Protein 7UGH (pdb70)

InterPro domains:
  IPR000941 Enolase [MF_00318] (53-478)
  IPR000941 Enolase [PR00148] (90-104)
  IPR000941 Enolase [PR00148] (160-176)
  IPR000941 Enolase [PR00148] (223-236)
  IPR000941 Enolase [PR00148] (378-389)
  IPR000941 Enolase [PR00148] (401-415)
  IPR000941 Enolase [PR00148] (430-447)
  IPR000941 Enolase [PTHR11902] (55-480)
  IPR000941 Enolase [SFLDF00002] (57-478)
  IPR000941 Enolase [TIGR01060] (57-482)
  IPR000941 Enolase [cd03313] (57-477)
  IPR020809 Enolase, conserved site [PS00164] (401-414)
  IPR020810 Enolase, C-terminal TIM barrel domain [PF00113] (202-481)
  IPR020810 Enolase, C-terminal TIM barrel domain [SM01192] (201-483)
  IPR020811 Enolase, N-terminal [PF03952] (56-187)
  IPR020811 Enolase, N-terminal [SM01193] (55-187)
  IPR029017 Enolase-like, N-terminal [G3DSA:3.30.390.10] (52-179)
  IPR029017 Enolase-like, N-terminal [SSF54826] (55-189)
  IPR036849 Enolase-like, C-terminal domain superfamily [G3DSA:3.20.20.120] (182-485)
  IPR036849 Enolase-like, C-terminal domain superfamily [SSF51604] (202-484)

Structure (mmCIF, N/CA/C/O backbone):
data_7UGH
#
_entry.id   7UGH
#
_cell.length_a   96.860
_cell.length_b   96.860
_cell.length_c   216.640
_cell.angle_alpha   90.000
_cell.angle_beta   90.000
_cell.angle_gamma   90.000
#
_symmetry.space_group_name_H-M   'P 41 21 2'
#
loop_
_entity.id
_entity.type
_entity.pdbx_description
1 polymer 'Phosphopyruvate hydratase'
2 non-polymer '2-PHOSPHOGLYCERIC ACID'
3 non-polymer 1,2-ETHANEDIOL
4 non-polymer 'ACETATE ION'
5 non-polymer 'SODIUM ION'
6 water water
#
loop_
_atom_site.group_PDB
_atom_site.id
_atom_site.type_symbol
_atom_site.label_atom_id
_atom_site.label_alt_id
_atom_site.label_comp_id
_atom_site.label_asym_id
_atom_site.label_entity_id
_atom_site.label_seq_id
_atom_site.pdbx_PDB_ins_code
_atom_site.Cartn_x
_atom_site.Cartn_y
_atom_site.Cartn_z
_atom_site.occupancy
_atom_site.B_iso_or_equiv
_atom_site.auth_seq_id
_atom_site.auth_comp_id
_atom_site.auth_asym_id
_atom_site.auth_atom_id
_atom_site.pdbx_PDB_model_num
ATOM 1 N N . GLY A 1 42 ? -24.097 31.612 8.871 1.00 70.53 77 GLY A N 1
ATOM 2 C CA . GLY A 1 42 ? -24.256 32.745 7.974 1.00 72.42 77 GLY A CA 1
ATOM 3 C C . GLY A 1 42 ? -25.699 32.953 7.564 1.00 86.31 77 GLY A C 1
ATOM 4 O O . GLY A 1 42 ? -26.094 34.057 7.178 1.00 94.42 77 GLY A O 1
ATOM 5 N N . ALA A 1 43 ? -26.476 31.875 7.657 1.00 89.14 78 ALA A N 1
ATOM 6 C CA . ALA A 1 43 ? -27.903 31.742 7.381 1.00 80.69 78 ALA A CA 1
ATOM 7 C C . ALA A 1 43 ? -28.222 31.757 5.882 1.00 77.40 78 ALA A C 1
ATOM 8 O O . ALA A 1 43 ? -29.326 31.354 5.506 1.00 83.21 78 ALA A O 1
ATOM 10 N N . VAL A 1 44 ? -27.307 32.183 5.013 1.00 67.68 79 VAL A N 1
ATOM 11 C CA . VAL A 1 44 ? -27.537 32.185 3.571 1.00 59.53 79 VAL A CA 1
ATOM 12 C C . VAL A 1 44 ? -26.833 30.979 2.966 1.00 53.20 79 VAL A C 1
ATOM 13 O O . VAL A 1 44 ? -25.610 30.843 3.076 1.00 47.37 79 VAL A O 1
ATOM 17 N N . ASN A 1 45 ? -27.616 30.108 2.329 1.00 50.47 80 ASN A N 1
ATOM 18 C CA . ASN A 1 45 ? -27.125 28.924 1.632 1.00 45.44 80 ASN A CA 1
ATOM 19 C C . ASN A 1 45 ? -26.330 28.008 2.561 1.00 44.40 80 ASN A C 1
ATOM 20 O O . ASN A 1 45 ? -25.253 27.520 2.216 1.00 46.56 80 ASN A O 1
ATOM 25 N N . ARG A 1 46 ? -26.869 27.761 3.750 1.00 40.94 81 ARG A N 1
ATOM 26 C CA . ARG A 1 46 ? -26.272 26.796 4.663 1.00 41.45 81 ARG A CA 1
ATOM 27 C C . ARG A 1 46 ? -27.255 25.665 4.936 1.00 40.65 81 ARG A C 1
ATOM 28 O O . ARG A 1 46 ? -28.467 25.828 4.775 1.00 40.47 81 ARG A O 1
ATOM 36 N N . VAL A 1 47 ? -26.714 24.505 5.324 1.00 36.44 82 VAL A N 1
ATOM 37 C CA . VAL A 1 47 ? -27.545 23.338 5.591 1.00 35.85 82 VAL A CA 1
ATOM 38 C C . VAL A 1 47 ? -28.299 23.521 6.900 1.00 38.48 82 VAL A C 1
ATOM 39 O O . VAL A 1 47 ? -27.704 23.781 7.955 1.00 39.08 82 VAL A O 1
ATOM 43 N N . ASP A 1 48 ? -29.620 23.366 6.844 1.00 36.80 83 ASP A N 1
ATOM 44 C CA . ASP A 1 48 ? -30.400 23.305 8.074 1.00 39.07 83 ASP A CA 1
ATOM 45 C C . ASP A 1 48 ? -30.426 21.886 8.626 1.00 35.81 83 ASP A C 1
ATOM 46 O O . ASP A 1 48 ? -30.216 21.677 9.816 1.00 35.43 83 ASP A O 1
ATOM 51 N N . LYS A 1 49 ? -30.661 20.901 7.776 1.00 33.27 84 LYS A N 1
ATOM 52 C CA . LYS A 1 49 ? -30.659 19.520 8.218 1.00 35.38 84 LYS A CA 1
ATOM 53 C C . LYS A 1 49 ? -30.687 18.648 6.980 1.00 32.49 84 LYS A C 1
ATOM 54 O O . LYS A 1 49 ? -30.993 19.117 5.879 1.00 32.42 84 LYS A O 1
ATOM 60 N N . LEU A 1 50 ? -30.354 17.380 7.176 1.00 32.06 85 LEU A N 1
ATOM 61 C CA . LEU A 1 50 ? -30.560 16.339 6.181 1.00 32.31 85 LEU A CA 1
ATOM 62 C C . LEU A 1 50 ? -31.610 15.376 6.709 1.00 32.88 85 LEU A C 1
ATOM 63 O O . LEU A 1 50 ? -31.697 15.145 7.920 1.00 32.01 85 LEU A O 1
ATOM 68 N N . VAL A 1 51 ? -32.401 14.817 5.801 1.00 30.46 86 VAL A N 1
ATOM 69 C CA . VAL A 1 51 ? -33.390 13.798 6.138 1.00 32.63 86 VAL A CA 1
ATOM 70 C C . VAL A 1 51 ? -33.201 12.632 5.179 1.00 31.53 86 VAL A C 1
ATOM 71 O O . VAL A 1 51 ? -33.247 12.815 3.955 1.00 31.64 86 VAL A O 1
ATOM 75 N N . GLY A 1 52 ? -32.962 11.445 5.729 1.00 30.14 87 GLY A N 1
ATOM 76 C CA . GLY A 1 52 ? -32.767 10.255 4.924 1.00 32.21 87 GLY A CA 1
ATOM 77 C C . GLY A 1 52 ? -34.035 9.423 4.817 1.00 32.15 87 GLY A C 1
ATOM 78 O O . GLY A 1 52 ? -34.913 9.487 5.671 1.00 30.25 87 GLY A O 1
ATOM 79 N N . ARG A 1 53 ? -34.100 8.612 3.762 1.00 28.84 88 ARG A N 1
ATOM 80 C CA . ARG A 1 53 ? -35.309 7.886 3.396 1.00 33.15 88 ARG A CA 1
ATOM 81 C C . ARG A 1 53 ? -34.874 6.636 2.653 1.00 28.70 88 ARG A C 1
ATOM 82 O O . ARG A 1 53 ? -33.946 6.688 1.843 1.00 28.48 88 ARG A O 1
ATOM 90 N N . GLU A 1 54 ? -35.540 5.529 2.926 1.00 27.88 89 GLU A N 1
ATOM 91 C CA . GLU A 1 54 ? -35.377 4.311 2.136 1.00 27.41 89 GLU A CA 1
ATOM 92 C C . GLU A 1 54 ? -36.321 4.355 0.929 1.00 26.13 89 GLU A C 1
ATOM 93 O O . GLU A 1 54 ? -37.544 4.432 1.093 1.00 30.02 89 GLU A O 1
ATOM 99 N N . ILE A 1 55 ? -35.766 4.312 -0.282 1.00 27.49 90 ILE A N 1
ATOM 100 C CA . ILE A 1 55 ? -36.578 4.260 -1.498 1.00 24.63 90 ILE A CA 1
ATOM 101 C C . ILE A 1 55 ? -36.214 2.996 -2.268 1.00 26.26 90 ILE A C 1
ATOM 102 O O . ILE A 1 55 ? -35.326 2.244 -1.858 1.00 28.07 90 ILE A O 1
ATOM 107 N N . LEU A 1 56 ? -36.869 2.769 -3.402 1.00 24.20 91 LEU A N 1
ATOM 108 C CA . LEU A 1 56 ? -36.509 1.689 -4.308 1.00 25.11 91 LEU A CA 1
ATOM 109 C C . LEU A 1 56 ? -35.598 2.219 -5.410 1.00 24.72 91 LEU A C 1
ATOM 110 O O . LEU A 1 56 ? -35.858 3.290 -5.971 1.00 22.84 91 LEU A O 1
ATOM 115 N N . ASP A 1 57 ? -34.539 1.453 -5.734 1.00 24.85 92 ASP A N 1
ATOM 116 C CA . ASP A 1 57 ? -33.756 1.762 -6.927 1.00 24.40 92 ASP A CA 1
ATOM 117 C C . ASP A 1 57 ? -34.434 1.129 -8.146 1.00 22.13 92 ASP A C 1
ATOM 118 O O . ASP A 1 57 ? -35.490 0.492 -8.047 1.00 22.91 92 ASP A O 1
ATOM 123 N N . SER A 1 58 ? -33.802 1.265 -9.312 1.00 23.76 93 SER A N 1
ATOM 124 C CA . SER A 1 58 ? -34.434 0.831 -10.557 1.00 24.56 93 SER A CA 1
ATOM 125 C C . SER A 1 58 ? -34.532 -0.680 -10.689 1.00 25.64 93 SER A C 1
ATOM 126 O O . SER A 1 58 ? -35.191 -1.162 -11.621 1.00 25.62 93 SER A O 1
ATOM 129 N N . ARG A 1 59 ? -33.896 -1.442 -9.800 1.00 26.38 94 ARG A N 1
ATOM 130 C CA . ARG A 1 59 ? -34.053 -2.883 -9.765 1.00 27.91 94 ARG A CA 1
ATOM 131 C C . ARG A 1 59 ? -35.039 -3.329 -8.702 1.00 28.11 94 ARG A C 1
ATOM 132 O O . ARG A 1 59 ? -35.241 -4.538 -8.534 1.00 30.38 94 ARG A O 1
ATOM 140 N N . GLY A 1 60 ? -35.653 -2.394 -7.980 1.00 26.61 95 GLY A N 1
ATOM 141 C CA . GLY A 1 60 ? -36.553 -2.789 -6.918 1.00 27.23 95 GLY A CA 1
ATOM 142 C C . GLY A 1 60 ? -35.877 -3.108 -5.604 1.00 30.67 95 GLY A C 1
ATOM 143 O O . GLY A 1 60 ? -36.515 -3.712 -4.742 1.00 30.61 95 GLY A O 1
ATOM 144 N N . ASN A 1 61 ? -34.564 -2.748 -5.437 1.00 28.60 96 ASN A N 1
ATOM 145 C CA . ASN A 1 61 ? -33.911 -2.940 -4.151 1.00 30.88 96 ASN A CA 1
ATOM 146 C C . ASN A 1 61 ? -33.817 -1.611 -3.421 1.00 27.48 96 ASN A C 1
ATOM 147 O O . ASN A 1 61 ? -33.729 -0.559 -4.068 1.00 28.64 96 ASN A O 1
ATOM 152 N N . PRO A 1 62 ? -33.821 -1.636 -2.080 1.00 26.40 97 PRO A N 1
ATOM 153 C CA . PRO A 1 62 ? -33.711 -0.381 -1.322 1.00 29.51 97 PRO A CA 1
ATOM 154 C C . PRO A 1 62 ? -32.419 0.355 -1.617 1.00 28.05 97 PRO A C 1
ATOM 155 O O . PRO A 1 62 ? -31.353 -0.246 -1.805 1.00 27.54 97 PRO A O 1
ATOM 159 N N . THR A 1 63 ? -32.516 1.680 -1.599 1.00 28.02 98 THR A N 1
ATOM 160 C CA . THR A 1 63 ? -31.341 2.522 -1.556 1.00 24.38 98 THR A CA 1
ATOM 161 C C . THR A 1 63 ? -31.677 3.785 -0.768 1.00 26.38 98 THR A C 1
ATOM 162 O O . THR A 1 63 ? -32.824 4.025 -0.385 1.00 25.70 98 THR A O 1
ATOM 166 N N . VAL A 1 64 ? -30.660 4.591 -0.535 1.00 24.47 99 VAL A N 1
ATOM 167 C CA . VAL A 1 64 ? -30.767 5.762 0.329 1.00 25.20 99 VAL A CA 1
ATOM 168 C C . VAL A 1 64 ? -31.099 6.990 -0.507 1.00 24.67 99 VAL A C 1
ATOM 169 O O . VAL A 1 64 ? -30.373 7.313 -1.445 1.00 24.99 99 VAL A O 1
ATOM 173 N N . GLU A 1 65 ? -32.148 7.712 -0.112 1.00 24.27 100 GLU A N 1
ATOM 174 C CA . GLU A 1 65 ? -32.478 9.031 -0.636 1.00 23.34 100 GLU A CA 1
ATOM 175 C C . GLU A 1 65 ? -32.313 10.068 0.475 1.00 26.36 100 GLU A C 1
ATOM 176 O O . GLU A 1 65 ? -32.630 9.791 1.640 1.00 28.08 100 GLU A O 1
ATOM 182 N N . VAL A 1 66 ? -31.808 11.261 0.126 1.00 26.59 101 VAL A N 1
ATOM 183 C CA . VAL A 1 66 ? -31.558 12.325 1.104 1.00 24.23 101 VAL A CA 1
ATOM 184 C C . VAL A 1 66 ? -32.221 13.627 0.648 1.00 26.20 101 VAL A C 1
ATOM 185 O O . VAL A 1 66 ? -32.017 14.076 -0.487 1.00 25.88 101 VAL A O 1
ATOM 189 N N . ASP A 1 67 ? -33.012 14.222 1.534 1.00 25.18 102 ASP A N 1
ATOM 190 C CA . ASP A 1 67 ? -33.514 15.582 1.393 1.00 27.69 102 ASP A CA 1
ATOM 191 C C . ASP A 1 67 ? -32.561 16.549 2.091 1.00 29.63 102 ASP A C 1
ATOM 192 O O . ASP A 1 67 ? -32.129 16.297 3.221 1.00 28.59 102 ASP A O 1
ATOM 197 N N . VAL A 1 68 ? -32.288 17.678 1.450 1.00 28.53 103 VAL A N 1
ATOM 198 C CA . VAL A 1 68 ? -31.518 18.762 2.057 1.00 25.80 103 VAL A CA 1
ATOM 199 C C . VAL A 1 68 ? -32.450 19.924 2.339 1.00 30.73 103 VAL A C 1
ATOM 200 O O . VAL A 1 68 ? -33.165 20.391 1.440 1.00 27.94 103 VAL A O 1
ATOM 204 N N . TYR A 1 69 ? -32.429 20.398 3.582 1.00 29.80 104 TYR A N 1
ATOM 205 C CA . TYR A 1 69 ? -33.102 21.622 3.974 1.00 31.85 104 TYR A CA 1
ATOM 206 C C . TYR A 1 69 ? -32.067 22.720 4.136 1.00 34.03 104 TYR A C 1
ATOM 207 O O . TYR A 1 69 ? -30.973 22.469 4.644 1.00 33.05 104 TYR A O 1
ATOM 216 N N . ALA A 1 70 ? -32.433 23.935 3.743 1.00 35.43 105 ALA A N 1
ATOM 217 C CA . ALA A 1 70 ? -31.498 25.052 3.738 1.00 37.63 105 ALA A CA 1
ATOM 218 C C . ALA A 1 70 ? -32.278 26.352 3.776 1.00 40.40 105 ALA A C 1
ATOM 219 O O . ALA A 1 70 ? -33.467 26.388 3.467 1.00 39.81 105 ALA A O 1
ATOM 221 N N . ASN A 1 71 ? -31.597 27.415 4.211 1.00 42.61 106 ASN A N 1
ATOM 222 C CA . ASN A 1 71 ? -32.113 28.783 4.139 1.00 44.43 106 ASN A CA 1
ATOM 223 C C . ASN A 1 71 ? -33.412 28.967 4.907 1.00 45.55 106 ASN A C 1
ATOM 224 O O . ASN A 1 71 ? -34.216 29.834 4.561 1.00 48.80 106 ASN A O 1
ATOM 229 N N . GLY A 1 72 ? -33.633 28.183 5.959 1.00 42.73 107 GLY A N 1
ATOM 230 C CA . GLY A 1 72 ? -34.870 28.310 6.704 1.00 42.74 107 GLY A CA 1
ATOM 231 C C . GLY A 1 72 ? -36.120 27.892 5.953 1.00 47.97 107 GLY A C 1
ATOM 232 O O . GLY A 1 72 ? -37.226 28.057 6.482 1.00 48.70 107 GLY A O 1
ATOM 233 N N . GLN A 1 73 ? -35.980 27.365 4.739 1.00 42.86 108 GLN A N 1
ATOM 234 C CA . GLN A 1 73 ? -37.131 26.951 3.948 1.00 45.62 108 GLN A CA 1
ATOM 235 C C . GLN A 1 73 ? -37.757 25.696 4.540 1.00 41.95 108 GLN A C 1
ATOM 236 O O . GLN A 1 73 ? -37.055 24.770 4.941 1.00 39.88 108 GLN A O 1
ATOM 242 N N . LYS A 1 74 ? -39.091 25.662 4.573 1.00 46.89 109 LYS A N 1
ATOM 243 C CA . LYS A 1 74 ? -39.799 24.565 5.235 1.00 42.12 109 LYS A CA 1
ATOM 244 C C . LYS A 1 74 ? -39.814 23.285 4.405 1.00 40.23 109 LYS A C 1
ATOM 245 O O . LYS A 1 74 ? -39.968 22.192 4.965 1.00 39.50 109 LYS A O 1
ATOM 247 N N . ARG A 1 75 ? -39.684 23.386 3.083 1.00 36.15 110 ARG A N 1
ATOM 248 C CA . ARG A 1 75 ? -39.625 22.179 2.268 1.00 37.57 110 ARG A CA 1
ATOM 249 C C . ARG A 1 75 ? -38.208 21.996 1.735 1.00 36.01 110 ARG A C 1
ATOM 250 O O . ARG A 1 75 ? -37.485 22.981 1.568 1.00 32.94 110 ARG A O 1
ATOM 258 N N . PRO A 1 76 ? -37.776 20.753 1.496 1.00 35.29 111 PRO A N 1
ATOM 259 C CA . PRO A 1 76 ? -36.398 20.512 1.039 1.00 34.37 111 PRO A CA 1
ATOM 260 C C . PRO A 1 76 ? -36.056 21.320 -0.201 1.00 33.06 111 PRO A C 1
ATOM 261 O O . PRO A 1 76 ? -36.888 21.510 -1.090 1.00 31.11 111 PRO A O 1
ATOM 265 N N . VAL A 1 77 ? -34.807 21.791 -0.264 1.00 29.92 112 VAL A N 1
ATOM 266 C CA . VAL A 1 77 ? -34.349 22.486 -1.463 1.00 30.58 112 VAL A CA 1
ATOM 267 C C . VAL A 1 77 ? -33.826 21.517 -2.510 1.00 31.76 112 VAL A C 1
ATOM 268 O O . VAL A 1 77 ? -33.682 21.904 -3.683 1.00 29.44 112 VAL A O 1
ATOM 272 N N . ALA A 1 78 ? -33.573 20.261 -2.137 1.00 29.17 113 ALA A N 1
ATOM 273 C CA . ALA A 1 78 ? -33.073 19.278 -3.086 1.00 28.08 113 ALA A CA 1
ATOM 274 C C . ALA A 1 78 ? -33.239 17.891 -2.489 1.00 28.81 113 ALA A C 1
ATOM 275 O O . ALA A 1 78 ? -33.323 17.721 -1.268 1.00 27.49 113 ALA A O 1
ATOM 277 N N . THR A 1 79 ? -33.262 16.907 -3.377 1.00 25.83 114 THR A N 1
ATOM 278 C CA . THR A 1 79 ? -33.406 15.497 -3.041 1.00 27.05 114 THR A CA 1
ATOM 279 C C . THR A 1 79 ? -32.570 14.710 -4.039 1.00 26.10 114 THR A C 1
ATOM 280 O O . THR A 1 79 ? -32.692 14.923 -5.249 1.00 27.70 114 THR A O 1
ATOM 284 N N . ALA A 1 80 ? -31.703 13.825 -3.549 1.00 24.80 115 ALA A N 1
ATOM 285 C CA . ALA A 1 80 ? -30.976 12.928 -4.443 1.00 25.86 115 ALA A CA 1
ATOM 286 C C . ALA A 1 80 ? -30.754 11.594 -3.736 1.00 23.94 115 ALA A C 1
ATOM 287 O O . ALA A 1 80 ? -30.899 11.477 -2.513 1.00 25.13 115 ALA A O 1
ATOM 289 N N . SER A 1 81 ? -30.334 10.592 -4.505 1.00 25.46 116 SER A N 1
ATOM 290 C CA . SER A 1 81 ? -30.208 9.254 -3.949 1.00 24.09 116 SER A CA 1
ATOM 291 C C . SER A 1 81 ? -29.005 8.549 -4.549 1.00 27.12 116 SER A C 1
ATOM 292 O O . SER A 1 81 ? -28.526 8.904 -5.631 1.00 27.50 116 SER A O 1
ATOM 295 N N . ALA A 1 82 ? -28.539 7.511 -3.840 1.00 25.97 117 ALA A N 1
ATOM 296 C CA . ALA A 1 82 ? -27.361 6.767 -4.276 1.00 25.94 117 ALA A CA 1
ATOM 297 C C . ALA A 1 82 ? -27.740 5.598 -5.182 1.00 27.30 117 ALA A C 1
ATOM 298 O O . ALA A 1 82 ? -28.725 4.902 -4.923 1.00 28.45 117 ALA A O 1
ATOM 300 N N . PRO A 1 83 ? -26.917 5.327 -6.177 1.00 26.80 118 PRO A N 1
ATOM 301 C CA . PRO A 1 83 ? -27.078 4.120 -6.994 1.00 26.84 118 PRO A CA 1
ATOM 302 C C . PRO A 1 83 ? -26.448 2.925 -6.277 1.00 30.38 118 PRO A C 1
ATOM 303 O O . PRO A 1 83 ? -25.848 3.056 -5.211 1.00 30.92 118 PRO A O 1
ATOM 307 N N . SER A 1 84 ? -26.561 1.747 -6.888 1.00 31.15 119 SER A N 1
ATOM 308 C CA . SER A 1 84 ? -25.991 0.537 -6.293 1.00 34.05 119 SER A CA 1
ATOM 309 C C . SER A 1 84 ? -25.600 -0.473 -7.364 1.00 39.89 119 SER A C 1
ATOM 310 O O . SER A 1 84 ? -26.431 -0.854 -8.190 1.00 30.17 119 SER A O 1
ATOM 313 N N . GLY A 1 85 ? -24.351 -0.964 -7.301 1.00 40.01 120 GLY A N 1
ATOM 314 C CA . GLY A 1 85 ? -23.913 -1.977 -8.230 1.00 40.74 120 GLY A CA 1
ATOM 315 C C . GLY A 1 85 ? -24.425 -3.346 -7.861 1.00 50.41 120 GLY A C 1
ATOM 316 O O . GLY A 1 85 ? -24.986 -3.561 -6.791 1.00 52.17 120 GLY A O 1
ATOM 317 N N . ALA A 1 86 ? -24.237 -4.290 -8.786 1.00 56.31 121 ALA A N 1
ATOM 318 C CA . ALA A 1 86 ? -24.667 -5.657 -8.530 1.00 65.92 121 ALA A CA 1
ATOM 319 C C . ALA A 1 86 ? -23.783 -6.342 -7.491 1.00 82.88 121 ALA A C 1
ATOM 320 O O . ALA A 1 86 ? -24.209 -7.333 -6.886 1.00 87.31 121 ALA A O 1
ATOM 322 N N . SER A 1 87 ? -22.579 -5.820 -7.252 1.00 77.80 122 SER A N 1
ATOM 323 C CA . SER A 1 87 ? -21.656 -6.396 -6.285 1.00 87.41 122 SER A CA 1
ATOM 324 C C . SER A 1 87 ? -20.767 -5.293 -5.730 1.00 90.77 122 SER A C 1
ATOM 325 O O . SER A 1 87 ? -20.486 -4.302 -6.411 1.00 83.48 122 SER A O 1
ATOM 328 N N . THR A 1 88 ? -20.329 -5.479 -4.482 1.00 93.61 123 THR A N 1
ATOM 329 C CA . THR A 1 88 ? -19.439 -4.546 -3.796 1.00 85.66 123 THR A CA 1
ATOM 330 C C . THR A 1 88 ? -18.321 -5.346 -3.136 1.00 86.15 123 THR A C 1
ATOM 331 O O . THR A 1 88 ? -18.591 -6.267 -2.355 1.00 94.24 123 THR A O 1
ATOM 335 N N . GLY A 1 89 ? -17.070 -4.993 -3.448 1.00 80.00 124 GLY A N 1
ATOM 336 C CA . GLY A 1 89 ? -15.918 -5.756 -3.000 1.00 78.03 124 GLY A CA 1
ATOM 337 C C . GLY A 1 89 ? -15.100 -5.123 -1.890 1.00 76.88 124 GLY A C 1
ATOM 338 O O . GLY A 1 89 ? -15.653 -4.475 -0.997 1.00 77.70 124 GLY A O 1
ATOM 339 N N . SER A 1 90 ? -13.776 -5.290 -1.945 1.00 78.83 125 SER A N 1
ATOM 340 C CA . SER A 1 90 ? -12.896 -4.941 -0.835 1.00 77.60 125 SER A CA 1
ATOM 341 C C . SER A 1 90 ? -12.030 -3.707 -1.069 1.00 77.25 125 SER A C 1
ATOM 342 O O . SER A 1 90 ? -11.351 -3.271 -0.132 1.00 81.32 125 SER A O 1
ATOM 345 N N . ASN A 1 91 ? -12.008 -3.146 -2.280 1.00 70.51 126 ASN A N 1
ATOM 346 C CA . ASN A 1 91 ? -11.331 -1.880 -2.550 1.00 64.40 126 ASN A CA 1
ATOM 347 C C . ASN A 1 91 ? -12.320 -0.757 -2.811 1.00 56.08 126 ASN A C 1
ATOM 348 O O . ASN A 1 91 ? -11.966 0.252 -3.434 1.00 52.57 126 ASN A O 1
ATOM 353 N N . GLU A 1 92 ? -13.561 -0.923 -2.371 1.00 56.50 127 GLU A N 1
ATOM 354 C CA . GLU A 1 92 ? -14.614 0.038 -2.629 1.00 49.78 127 GLU A CA 1
ATOM 355 C C . GLU A 1 92 ? -15.250 0.464 -1.323 1.00 49.17 127 GLU A C 1
ATOM 356 O O . GLU A 1 92 ? -15.153 -0.227 -0.301 1.00 49.65 127 GLU A O 1
ATOM 362 N N . ALA A 1 93 ? -15.937 1.600 -1.388 1.00 38.91 128 ALA A N 1
ATOM 363 C CA . ALA A 1 93 ? -16.768 2.035 -0.282 1.00 40.49 128 ALA A CA 1
ATOM 364 C C . ALA A 1 93 ? -17.750 0.928 0.080 1.00 44.27 128 ALA A C 1
ATOM 365 O O . ALA A 1 93 ? -18.328 0.282 -0.796 1.00 43.22 128 ALA A O 1
ATOM 367 N N . HIS A 1 94 ? -17.893 0.677 1.375 1.00 43.54 129 HIS A N 1
ATOM 368 C CA . HIS A 1 94 ? -18.775 -0.386 1.846 1.00 44.73 129 HIS A CA 1
ATOM 369 C C . HIS A 1 94 ? -20.228 0.073 1.734 1.00 42.00 129 HIS A C 1
ATOM 370 O O . HIS A 1 94 ? -20.612 1.096 2.309 1.00 38.71 129 HIS A O 1
ATOM 377 N N . GLU A 1 95 ? -21.026 -0.667 0.971 1.00 39.84 130 GLU A N 1
ATOM 378 C CA . GLU A 1 95 ? -22.462 -0.443 0.903 1.00 40.82 130 GLU A CA 1
ATOM 379 C C . GLU A 1 95 ? -23.130 -1.049 2.134 1.00 40.35 130 GLU A C 1
ATOM 380 O O . GLU A 1 95 ? -23.096 -2.271 2.326 1.00 40.00 130 GLU A O 1
ATOM 386 N N . LEU A 1 96 ? -23.729 -0.205 2.977 1.00 37.17 131 LEU A N 1
ATOM 387 C CA . LEU A 1 96 ? -24.275 -0.656 4.255 1.00 36.35 131 LEU A CA 1
ATOM 388 C C . LEU A 1 96 ? -25.713 -1.127 4.060 1.00 35.76 131 LEU A C 1
ATOM 389 O O . LEU A 1 96 ? -26.584 -0.340 3.680 1.00 36.85 131 LEU A O 1
ATOM 394 N N . ARG A 1 97 ? -25.954 -2.408 4.320 1.00 36.75 132 ARG A N 1
ATOM 395 C CA . ARG A 1 97 ? -27.273 -3.005 4.236 1.00 36.78 132 ARG A CA 1
ATOM 396 C C . ARG A 1 97 ? -27.633 -3.640 5.574 1.00 38.52 132 ARG A C 1
ATOM 397 O O . ARG A 1 97 ? -26.759 -4.002 6.363 1.00 39.93 132 ARG A O 1
ATOM 405 N N . ASP A 1 98 ? -28.941 -3.793 5.816 1.00 36.77 133 ASP A N 1
ATOM 406 C CA . ASP A 1 98 ? -29.399 -4.179 7.148 1.00 38.99 133 ASP A CA 1
ATOM 407 C C . ASP A 1 98 ? -29.203 -5.665 7.425 1.00 39.81 133 ASP A C 1
ATOM 408 O O . ASP A 1 98 ? -28.954 -6.044 8.573 1.00 43.25 133 ASP A O 1
ATOM 413 N N . GLY A 1 99 ? -29.306 -6.517 6.407 1.00 39.58 134 GLY A N 1
ATOM 414 C CA . GLY A 1 99 ? -29.192 -7.945 6.632 1.00 41.97 134 GLY A CA 1
ATOM 415 C C . GLY A 1 99 ? -30.350 -8.555 7.383 1.00 45.61 134 GLY A C 1
ATOM 416 O O . GLY A 1 99 ? -30.252 -9.703 7.826 1.00 46.99 134 GLY A O 1
ATOM 417 N N . ASP A 1 100 ? -31.443 -7.817 7.559 1.00 45.13 135 ASP A N 1
ATOM 418 C CA . ASP A 1 100 ? -32.672 -8.384 8.109 1.00 47.24 135 ASP A CA 1
ATOM 419 C C . ASP A 1 100 ? -33.364 -9.177 7.004 1.00 46.51 135 ASP A C 1
ATOM 420 O O . ASP A 1 100 ? -33.944 -8.593 6.083 1.00 42.61 135 ASP A O 1
ATOM 425 N N . LYS A 1 101 ? -33.299 -10.504 7.085 1.00 45.75 136 LYS A N 1
ATOM 426 C CA . LYS A 1 101 ? -33.899 -11.342 6.049 1.00 48.39 136 LYS A CA 1
ATOM 427 C C . LYS A 1 101 ? -35.415 -11.179 5.960 1.00 49.24 136 LYS A C 1
ATOM 428 O O . LYS A 1 101 ? -36.006 -11.539 4.935 1.00 48.80 136 LYS A O 1
ATOM 434 N N . SER A 1 102 ? -36.054 -10.632 6.993 1.00 47.76 137 SER A N 1
ATOM 435 C CA . SER A 1 102 ? -37.488 -10.394 6.959 1.00 48.04 137 SER A CA 1
ATOM 436 C C . SER A 1 102 ? -37.882 -9.102 6.243 1.00 45.25 137 SER A C 1
ATOM 437 O O . SER A 1 102 ? -39.083 -8.890 6.032 1.00 45.84 137 SER A O 1
ATOM 440 N N . ARG A 1 103 ? -36.931 -8.238 5.865 1.00 42.53 138 ARG A N 1
ATOM 441 C CA . ARG A 1 103 ? -37.219 -7.053 5.049 1.00 40.89 138 ARG A CA 1
ATOM 442 C C . ARG A 1 103 ? -36.373 -7.072 3.785 1.00 40.11 138 ARG A C 1
ATOM 443 O O . ARG A 1 103 ? -35.141 -7.076 3.869 1.00 38.23 138 ARG A O 1
ATOM 451 N N . TYR A 1 104 ? -37.030 -7.014 2.622 1.00 36.41 139 TYR A N 1
ATOM 452 C CA . TYR A 1 104 ? -36.336 -6.810 1.349 1.00 37.33 139 TYR A CA 1
ATOM 453 C C . TYR A 1 104 ? -35.235 -7.846 1.144 1.00 39.76 139 TYR A C 1
ATOM 454 O O . TYR A 1 104 ? -34.155 -7.540 0.624 1.00 37.54 139 TYR A O 1
ATOM 463 N N . LEU A 1 105 ? -35.507 -9.068 1.596 1.00 37.50 140 LEU A N 1
ATOM 464 C CA . LEU A 1 105 ? -34.587 -10.196 1.440 1.00 41.56 140 LEU A CA 1
ATOM 465 C C . LEU A 1 105 ? -33.190 -9.838 1.958 1.00 41.23 140 LEU A C 1
ATOM 466 O O . LEU A 1 105 ? -32.170 -10.198 1.365 1.00 43.73 140 LEU A O 1
ATOM 471 N N . GLY A 1 106 ? -33.144 -9.072 3.053 1.00 40.22 141 GLY A N 1
ATOM 472 C CA . GLY A 1 106 ? -31.896 -8.667 3.675 1.00 37.91 141 GLY A CA 1
ATOM 473 C C . GLY A 1 106 ? -31.255 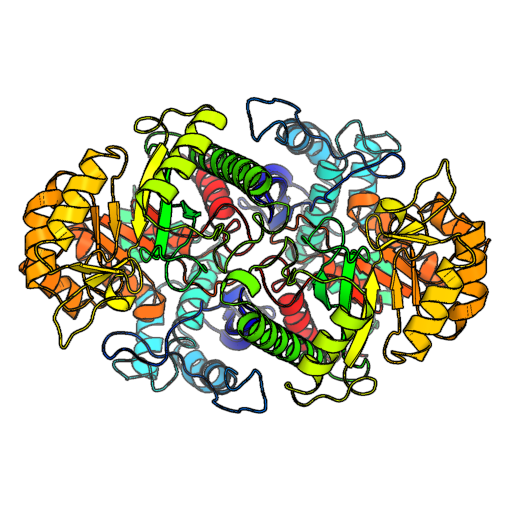-7.401 3.135 1.00 41.34 141 GLY A C 1
ATOM 474 O O . GLY A 1 106 ? -30.178 -7.029 3.615 1.00 39.35 141 GLY A O 1
ATOM 475 N N . LYS A 1 107 ? -31.884 -6.703 2.184 1.00 37.96 142 LYS A N 1
ATOM 476 C CA . LYS A 1 107 ? -31.255 -5.575 1.497 1.00 35.73 142 LYS A CA 1
ATOM 477 C C . LYS A 1 107 ? -31.781 -4.210 1.947 1.00 34.14 142 LYS A C 1
ATOM 478 O O . LYS A 1 107 ? -31.580 -3.213 1.235 1.00 31.73 142 LYS A O 1
ATOM 484 N N . GLY A 1 108 ? -32.444 -4.132 3.103 1.00 32.23 143 GLY A N 1
ATOM 485 C CA . GLY A 1 108 ? -32.897 -2.841 3.590 1.00 33.71 143 GLY A CA 1
ATOM 486 C C . GLY A 1 108 ? -31.734 -1.910 3.885 1.00 33.61 143 GLY A C 1
ATOM 487 O O . GLY A 1 108 ? -30.604 -2.344 4.114 1.00 32.26 143 GLY A O 1
ATOM 488 N N . VAL A 1 109 ? -32.018 -0.606 3.897 1.00 29.77 144 VAL A N 1
ATOM 489 C CA . VAL A 1 109 ? -30.979 0.377 4.212 1.00 31.08 144 VAL A CA 1
ATOM 490 C C . VAL A 1 1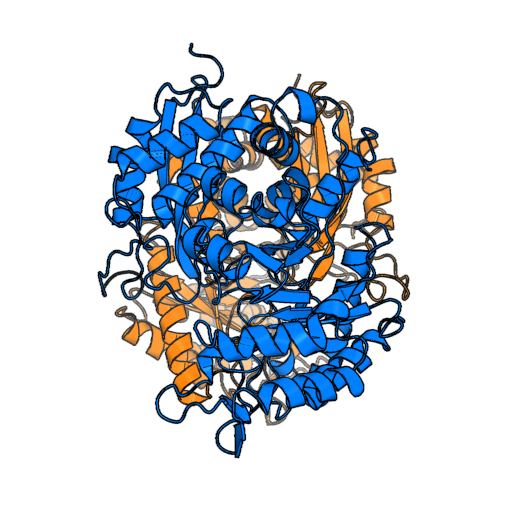09 ? -31.418 1.299 5.346 1.00 31.85 144 VAL A C 1
ATOM 491 O O . VAL A 1 109 ? -31.063 2.483 5.358 1.00 31.53 144 VAL A O 1
ATOM 495 N N . LEU A 1 110 ? -32.169 0.760 6.313 1.00 31.40 145 LEU A N 1
ATOM 496 C CA . LEU A 1 110 ? -32.600 1.553 7.468 1.00 33.83 145 LEU A CA 1
ATOM 497 C C . LEU A 1 110 ? -31.419 2.019 8.313 1.00 33.78 145 LEU A C 1
ATOM 498 O O . LEU A 1 110 ? -31.451 3.117 8.888 1.00 33.09 145 LEU A O 1
ATOM 503 N N . LYS A 1 111 ? -30.396 1.178 8.454 1.00 34.35 146 LYS A N 1
ATOM 504 C CA . LYS A 1 111 ? -29.222 1.578 9.232 1.00 35.79 146 LYS A CA 1
ATOM 505 C C . LYS A 1 111 ? -28.513 2.752 8.570 1.00 36.02 146 LYS A C 1
ATOM 506 O O . LYS A 1 111 ? -28.151 3.738 9.232 1.00 34.54 146 LYS A O 1
ATOM 512 N N . ALA A 1 112 ? -28.280 2.645 7.262 1.00 34.09 147 ALA A N 1
ATOM 513 C CA . ALA A 1 112 ? -27.662 3.741 6.526 1.00 33.52 147 ALA A CA 1
ATOM 514 C C . ALA A 1 112 ? -28.513 5.000 6.608 1.00 31.93 147 ALA A C 1
ATOM 515 O O . ALA A 1 112 ? -27.982 6.104 6.747 1.00 32.41 147 ALA A O 1
ATOM 517 N N . VAL A 1 113 ? -29.835 4.854 6.489 1.00 32.57 148 VAL A N 1
ATOM 518 C CA . VAL A 1 113 ? -30.735 6.001 6.596 1.00 32.29 148 VAL A CA 1
ATOM 519 C C . VAL A 1 113 ? -30.625 6.626 7.976 1.00 34.35 148 VAL A C 1
ATOM 520 O O . VAL A 1 113 ? -30.622 7.856 8.117 1.00 33.89 148 VAL A O 1
ATOM 524 N N . LYS A 1 114 ? -30.542 5.792 9.017 1.00 31.98 149 LYS A N 1
ATOM 525 C CA . LYS A 1 114 ? -30.399 6.341 10.361 1.00 37.15 149 LYS A CA 1
ATOM 526 C C . LYS A 1 114 ? -29.088 7.101 10.502 1.00 36.77 149 LYS A C 1
ATOM 527 O O . LYS A 1 114 ? -29.047 8.152 11.158 1.00 38.23 149 LYS A O 1
ATOM 533 N N . ASN A 1 115 ? -28.021 6.629 9.844 1.00 35.60 150 ASN A N 1
ATOM 534 C CA . ASN A 1 115 ? -26.751 7.348 9.898 1.00 36.74 150 ASN A CA 1
ATOM 535 C C . ASN A 1 115 ? -26.853 8.724 9.240 1.00 37.44 150 ASN A C 1
ATOM 536 O O . ASN A 1 115 ? -26.203 9.671 9.701 1.00 35.59 150 ASN A O 1
ATOM 541 N N . VAL A 1 116 ? -27.662 8.857 8.178 1.00 34.16 151 VAL A N 1
ATOM 542 C CA . VAL A 1 116 ? -27.938 10.176 7.611 1.00 32.86 151 VAL A CA 1
ATOM 543 C C . VAL A 1 116 ? -28.608 11.067 8.648 1.00 35.80 151 VAL A C 1
ATOM 544 O O . VAL A 1 116 ? -28.186 12.200 8.884 1.00 37.71 151 VAL A O 1
ATOM 548 N N . ASN A 1 117 ? -29.694 10.579 9.248 1.00 32.86 152 ASN A N 1
ATOM 549 C CA . ASN A 1 117 ? -30.478 11.408 10.155 1.00 38.11 152 ASN A CA 1
ATOM 550 C C . ASN A 1 117 ? -29.693 11.763 11.412 1.00 40.73 152 ASN A C 1
ATOM 551 O O . ASN A 1 117 ? -29.798 12.885 11.917 1.00 43.26 152 ASN A O 1
ATOM 556 N N . ASP A 1 118 ? -28.879 10.834 11.918 1.00 38.93 153 ASP A N 1
ATOM 557 C CA . ASP A 1 118 ? -28.285 10.989 13.240 1.00 40.67 153 ASP A CA 1
ATOM 558 C C . ASP A 1 118 ? -26.838 11.451 13.234 1.00 42.50 153 ASP A C 1
ATOM 559 O O . ASP A 1 118 ? -26.374 11.963 14.259 1.00 47.55 153 ASP A O 1
ATOM 564 N N . VAL A 1 119 ? -26.097 11.248 12.149 1.00 38.43 154 VAL A N 1
ATOM 565 C CA . VAL A 1 119 ? -24.658 11.492 12.185 1.00 41.68 154 VAL A CA 1
ATOM 566 C C . VAL A 1 119 ? -24.253 12.425 11.052 1.00 39.60 154 VAL A C 1
ATOM 567 O O . VAL A 1 119 ? -23.691 13.505 11.283 1.00 35.37 154 VAL A O 1
ATOM 571 N N . LEU A 1 120 ? -24.501 11.989 9.819 1.00 35.78 155 LEU A N 1
ATOM 572 C CA . LEU A 1 120 ? -24.035 12.743 8.664 1.00 37.27 155 LEU A CA 1
ATOM 573 C C . LEU A 1 120 ? -24.758 14.079 8.546 1.00 38.15 155 LEU A C 1
ATOM 574 O O . LEU A 1 120 ? -24.133 15.099 8.228 1.00 36.36 155 LEU A O 1
ATOM 579 N N . GLY A 1 121 ? -26.073 14.095 8.777 1.00 34.83 156 GLY A N 1
ATOM 580 C CA . GLY A 1 121 ? -26.772 15.369 8.840 1.00 34.88 156 GLY A CA 1
ATOM 581 C C . GLY A 1 121 ? -26.123 16.323 9.827 1.00 37.09 156 GLY A C 1
ATOM 582 O O . GLY A 1 121 ? -25.787 17.463 9.488 1.00 36.03 156 GLY A O 1
ATOM 583 N N . LYS A 1 122 ? -25.887 15.848 11.053 1.00 37.73 157 LYS A N 1
ATOM 584 C CA . LYS A 1 122 ? -25.316 16.716 12.080 1.00 39.49 157 LYS A CA 1
ATOM 585 C C . LYS A 1 122 ? -23.929 17.207 11.697 1.00 39.89 157 LYS A C 1
ATOM 586 O O . LYS A 1 122 ? -23.522 18.296 12.115 1.00 40.72 157 LYS A O 1
ATOM 592 N N . ALA A 1 123 ? -23.189 16.422 10.913 1.00 40.46 158 ALA A N 1
ATOM 593 C CA . ALA A 1 123 ? -21.831 16.785 10.522 1.00 42.85 158 ALA A CA 1
ATOM 594 C C . ALA A 1 123 ? -21.790 17.906 9.498 1.00 40.80 158 ALA A C 1
ATOM 595 O O . ALA A 1 123 ? -20.750 18.561 9.366 1.00 38.38 158 ALA A O 1
ATOM 597 N N . VAL A 1 124 ? -22.871 18.128 8.750 1.00 34.83 159 VAL A N 1
ATOM 598 C CA . VAL A 1 124 ? -22.891 19.217 7.777 1.00 39.90 159 VAL A CA 1
ATOM 599 C C . VAL A 1 124 ? -23.846 20.344 8.155 1.00 39.24 159 VAL A C 1
ATOM 600 O O . VAL A 1 124 ? -23.887 21.360 7.442 1.00 36.86 159 VAL A O 1
ATOM 604 N N . GLU A 1 125 ? -24.594 20.220 9.253 1.00 38.09 160 GLU A N 1
ATOM 605 C CA . GLU A 1 125 ? -25.476 21.310 9.664 1.00 40.22 160 GLU A CA 1
ATOM 606 C C . GLU A 1 125 ? -24.696 22.611 9.855 1.00 41.95 160 GLU A C 1
ATOM 607 O O . GLU A 1 125 ? -23.622 22.635 10.468 1.00 40.26 160 GLU A O 1
ATOM 613 N N . GLY A 1 126 ? -25.240 23.700 9.311 1.00 40.03 161 GLY A N 1
ATOM 614 C CA . GLY A 1 126 ? -24.619 25.000 9.439 1.00 42.35 161 GLY A CA 1
ATOM 615 C C . GLY A 1 126 ? -23.504 25.263 8.456 1.00 40.75 161 GLY A C 1
ATOM 616 O O . GLY A 1 126 ? -23.034 26.402 8.374 1.00 43.13 161 GLY A O 1
ATOM 617 N N . LYS A 1 127 ? -23.067 24.256 7.704 1.00 37.76 162 LYS A N 1
ATOM 618 C CA . LYS A 1 127 ? -22.004 24.439 6.724 1.00 40.53 162 LYS A CA 1
ATOM 619 C C . LYS A 1 127 ? -22.558 25.007 5.419 1.00 42.75 162 LYS A C 1
ATOM 620 O O . LYS A 1 127 ? -23.720 24.779 5.053 1.00 37.94 162 LYS A O 1
ATOM 626 N N . SER A 1 128 ? -21.703 25.738 4.707 1.00 42.05 163 SER A N 1
ATOM 627 C CA . SER A 1 128 ? -22.121 26.403 3.480 1.00 39.87 163 SER A CA 1
ATOM 628 C C . SER A 1 128 ? -22.361 25.402 2.360 1.00 38.38 163 SER A C 1
ATOM 629 O O . SER A 1 128 ? -21.541 24.515 2.114 1.00 37.17 163 SER A O 1
ATOM 632 N N . LEU A 1 129 ? -23.476 25.572 1.646 1.00 34.89 164 LEU A N 1
ATOM 633 C CA . LEU A 1 129 ? -23.721 24.787 0.444 1.00 35.04 164 LEU A CA 1
ATOM 634 C C . LEU A 1 129 ? -22.855 25.208 -0.738 1.00 34.45 164 LEU A C 1
ATOM 635 O O . LEU A 1 129 ? -22.886 24.543 -1.777 1.00 36.34 164 LEU A O 1
ATOM 640 N N . GLU A 1 130 ? -22.096 26.281 -0.627 1.00 35.69 165 GLU A N 1
ATOM 641 C CA . GLU A 1 130 ? -21.323 26.723 -1.777 1.00 37.89 165 GLU A CA 1
ATOM 642 C C . GLU A 1 130 ? -19.943 26.079 -1.884 1.00 36.28 165 GLU A C 1
ATOM 643 O O . GLU A 1 130 ? -19.272 26.272 -2.903 1.00 41.13 165 GLU A O 1
ATOM 649 N N . ASN A 1 131 ? -19.500 25.317 -0.886 1.00 34.54 166 ASN A N 1
ATOM 650 C CA . ASN A 1 131 ? -18.158 24.723 -0.880 1.00 37.15 166 ASN A CA 1
ATOM 651 C C . ASN A 1 131 ? -18.325 23.206 -0.804 1.00 37.03 166 ASN A C 1
ATOM 652 O O . ASN A 1 131 ? -18.409 22.633 0.284 1.00 31.87 166 ASN A O 1
ATOM 657 N N . LEU A 1 132 ? -18.376 22.556 -1.973 1.00 33.05 167 LEU A N 1
ATOM 658 C CA . LEU A 1 132 ? -18.618 21.114 -2.012 1.00 31.41 167 LEU A CA 1
ATOM 659 C C . LEU A 1 132 ? -17.483 20.333 -1.357 1.00 32.97 167 LEU A C 1
ATOM 660 O O . LEU A 1 132 ? -17.728 19.340 -0.663 1.00 32.35 167 LEU A O 1
ATOM 665 N N . THR A 1 133 ? -16.235 20.755 -1.567 1.00 30.70 168 THR A N 1
ATOM 666 C CA . THR A 1 133 ? -15.102 20.046 -0.966 1.00 32.80 168 THR A CA 1
ATOM 667 C C . THR A 1 133 ? -15.247 19.950 0.551 1.00 36.82 168 THR A C 1
ATOM 668 O O . THR A 1 133 ? -15.046 18.876 1.140 1.00 33.68 168 THR A O 1
ATOM 672 N N . GLU A 1 134 ? -15.597 21.069 1.205 1.00 33.73 169 GLU A N 1
ATOM 673 C CA . GLU A 1 134 ? -15.762 21.060 2.657 1.00 35.46 169 GLU A CA 1
ATOM 674 C C . GLU A 1 134 ? -16.926 20.166 3.089 1.00 35.92 169 GLU A C 1
ATOM 675 O O . GLU A 1 134 ? -16.832 19.465 4.107 1.00 34.81 169 GLU A O 1
ATOM 681 N N . LEU A 1 135 ? -18.035 20.176 2.337 1.00 32.13 170 LEU A N 1
ATOM 682 C CA . LEU A 1 135 ? -19.154 19.288 2.665 1.00 34.38 170 LEU A CA 1
ATOM 683 C C . LEU A 1 135 ? -18.732 17.827 2.568 1.00 34.91 170 LEU A C 1
ATOM 684 O O . LEU A 1 135 ? -18.985 17.031 3.479 1.00 31.13 170 LEU A O 1
ATOM 689 N N . ASP A 1 136 ? -18.095 17.456 1.453 1.00 34.01 171 ASP A N 1
ATOM 690 C CA . ASP A 1 136 ? -17.647 16.078 1.268 1.00 32.95 171 ASP A CA 1
ATOM 691 C C . ASP A 1 136 ? -16.632 15.676 2.329 1.00 36.75 171 ASP A C 1
ATOM 692 O O . ASP A 1 136 ? -16.659 14.541 2.835 1.00 33.19 171 ASP A O 1
ATOM 697 N N . GLN A 1 137 ? -15.729 16.599 2.693 1.00 35.19 172 GLN A N 1
ATOM 698 C CA . GLN A 1 137 ? -14.759 16.269 3.725 1.00 36.55 172 GLN A CA 1
ATOM 699 C C . GLN A 1 137 ? -15.450 16.044 5.067 1.00 37.88 172 GLN A C 1
ATOM 700 O O . GLN A 1 137 ? -15.046 15.166 5.835 1.00 37.59 172 GLN A O 1
ATOM 706 N N . ALA A 1 138 ? -16.496 16.818 5.363 1.00 34.71 173 ALA A N 1
ATOM 707 C CA . ALA A 1 138 ? -17.225 16.602 6.608 1.00 40.21 173 ALA A CA 1
ATOM 708 C C . ALA A 1 138 ? -17.870 15.221 6.624 1.00 37.12 173 ALA A C 1
ATOM 709 O O . ALA A 1 138 ? -17.868 14.545 7.658 1.00 34.04 173 ALA A O 1
ATOM 711 N N . LEU A 1 139 ? -18.413 14.781 5.486 1.00 33.52 174 LEU A N 1
ATOM 712 C CA . LEU A 1 139 ? -18.978 13.437 5.407 1.00 32.81 174 LEU A CA 1
ATOM 713 C C . LEU A 1 139 ? -17.900 12.387 5.620 1.00 35.53 174 LEU A C 1
ATOM 714 O O . LEU A 1 139 ? -18.083 11.441 6.394 1.00 38.13 174 LEU A O 1
ATOM 719 N N . ILE A 1 140 ? -16.755 12.551 4.947 1.00 36.10 175 ILE A N 1
ATOM 720 C CA . ILE A 1 140 ? -15.656 11.589 5.058 1.00 36.30 175 ILE A CA 1
ATOM 721 C C . ILE A 1 140 ? -15.158 11.512 6.492 1.00 41.79 175 ILE A C 1
ATOM 722 O O . ILE A 1 140 ? -14.906 10.419 7.029 1.00 40.25 175 ILE A O 1
ATOM 727 N N . ASP A 1 141 ? -14.987 12.672 7.129 1.00 40.80 176 ASP A N 1
ATOM 728 C CA . ASP A 1 141 ? -14.445 12.696 8.480 1.00 41.03 176 ASP A CA 1
ATOM 729 C C . ASP A 1 141 ? -15.419 12.076 9.469 1.00 40.51 176 ASP A C 1
ATOM 730 O O . ASP A 1 141 ? -15.005 11.379 10.399 1.00 43.31 176 ASP A O 1
ATOM 735 N N . ALA A 1 142 ? -16.715 12.326 9.284 1.00 40.31 177 ALA A N 1
ATOM 736 C CA . ALA A 1 142 ? -17.720 11.782 10.191 1.00 41.08 177 ALA A CA 1
ATOM 737 C C . ALA A 1 142 ? -17.666 10.262 10.222 1.00 44.05 177 ALA A C 1
ATOM 738 O O . ALA A 1 142 ? -17.854 9.639 11.276 1.00 44.26 177 ALA A O 1
ATOM 740 N N . ASP A 1 143 ? -17.395 9.644 9.083 1.00 41.90 178 ASP A N 1
ATOM 741 C CA . ASP A 1 143 ? -17.372 8.191 9.070 1.00 43.97 178 ASP A CA 1
ATOM 742 C C . ASP A 1 143 ? -16.016 7.674 9.528 1.00 47.33 178 ASP A C 1
ATOM 743 O O . ASP A 1 143 ? -15.942 6.744 10.341 1.00 49.79 178 ASP A O 1
ATOM 748 N N . GLY A 1 144 ? -14.938 8.284 9.050 1.00 45.67 179 GLY A N 1
ATOM 749 C CA . GLY A 1 144 ? -13.642 8.045 9.647 1.00 47.75 179 GLY A CA 1
ATOM 750 C C . GLY A 1 144 ? -13.023 6.704 9.345 1.00 48.50 179 GLY A C 1
ATOM 751 O O . GLY A 1 144 ? -12.014 6.357 9.953 1.00 50.85 179 GLY A O 1
ATOM 752 N N . ASP A 1 145 ? -13.585 5.943 8.420 1.00 49.90 180 ASP A N 1
ATOM 753 C CA . ASP A 1 145 ? -13.081 4.625 8.067 1.00 50.47 180 ASP A CA 1
ATOM 754 C C . ASP A 1 145 ? -12.704 4.615 6.590 1.00 50.04 180 ASP A C 1
ATOM 755 O O . ASP A 1 145 ? -13.409 5.198 5.759 1.00 46.79 180 ASP A O 1
ATOM 760 N N . GLU A 1 146 ? -11.585 3.954 6.271 1.00 52.88 181 GLU A N 1
ATOM 761 C CA . GLU A 1 146 ? -11.061 3.985 4.906 1.00 50.62 181 GLU A CA 1
ATOM 762 C C . GLU A 1 146 ? -12.104 3.513 3.896 1.00 50.91 181 GLU A C 1
ATOM 763 O O . GLU A 1 146 ? -12.323 4.159 2.863 1.00 50.80 181 GLU A O 1
ATOM 765 N N . LEU A 1 147 ? -12.774 2.400 4.187 1.00 46.63 182 LEU A N 1
ATOM 766 C CA . LEU A 1 147 ? -13.775 1.846 3.287 1.00 48.88 182 LEU A CA 1
ATOM 767 C C . LEU A 1 147 ? -15.184 2.381 3.563 1.00 47.75 182 LEU A C 1
ATOM 768 O O . LEU A 1 147 ? -16.162 1.834 3.038 1.00 46.99 182 LEU A O 1
ATOM 773 N N . LYS A 1 148 ? -15.297 3.448 4.360 1.00 47.79 183 LYS A N 1
ATOM 774 C CA . LYS A 1 148 ? -16.578 4.054 4.713 1.00 44.64 183 LYS A CA 1
ATOM 775 C C . LYS A 1 148 ? -17.535 3.030 5.319 1.00 44.83 183 LYS A C 1
ATOM 776 O O . LYS A 1 148 ? -18.748 3.088 5.124 1.00 42.76 183 LYS A O 1
ATOM 782 N N . SER A 1 149 ? -16.988 2.099 6.097 1.00 47.16 184 SER A N 1
ATOM 783 C CA . SER A 1 149 ? -17.786 0.987 6.589 1.00 48.22 184 SER A CA 1
ATOM 784 C C . SER A 1 149 ? -18.391 1.251 7.961 1.00 48.82 184 SER A C 1
ATOM 785 O O . SER A 1 149 ? -19.044 0.364 8.517 1.00 53.92 184 SER A O 1
ATOM 788 N N . ASN A 1 150 ? -18.188 2.436 8.531 1.00 47.15 185 ASN A N 1
ATOM 789 C CA A ASN A 1 150 ? -18.845 2.754 9.791 0.58 46.81 185 ASN A CA 1
ATOM 790 C CA B ASN A 1 150 ? -18.829 2.795 9.791 0.42 46.81 185 ASN A CA 1
ATOM 791 C C . ASN A 1 150 ? -20.241 3.325 9.550 1.00 45.90 185 ASN A C 1
ATOM 792 O O . ASN A 1 150 ? -21.220 2.814 10.103 1.00 48.44 185 ASN A O 1
ATOM 801 N N . LEU A 1 151 ? -20.361 4.344 8.704 1.00 42.49 186 LEU A N 1
ATOM 802 C CA . LEU A 1 151 ? -21.645 4.954 8.418 1.00 40.74 186 LEU A CA 1
ATOM 803 C C . LEU A 1 151 ? -22.266 4.433 7.132 1.00 39.13 186 LEU A C 1
ATOM 804 O O . LEU A 1 151 ? -23.485 4.519 6.977 1.00 36.74 186 LEU A O 1
ATOM 809 N N . GLY A 1 152 ? -21.457 3.867 6.240 1.00 37.53 187 GLY A N 1
ATOM 810 C CA . GLY A 1 152 ? -21.935 3.305 4.998 1.00 33.16 187 GLY A CA 1
ATOM 811 C C . GLY A 1 152 ? -21.635 4.202 3.816 1.00 34.30 187 GLY A C 1
ATOM 812 O O . GLY A 1 152 ? -22.049 5.366 3.786 1.00 32.64 187 GLY A O 1
ATOM 813 N N . GLY A 1 153 ? -20.949 3.662 2.812 1.00 32.88 188 GLY A N 1
ATOM 814 C CA . GLY A 1 153 ? -20.703 4.440 1.610 1.00 33.20 188 GLY A CA 1
ATOM 815 C C . GLY A 1 153 ? -21.975 4.902 0.928 1.00 29.99 188 GLY A C 1
ATOM 816 O O . GLY A 1 153 ? -22.020 5.997 0.348 1.00 30.21 188 GLY A O 1
ATOM 817 N N . ASN A 1 154 ? -23.021 4.065 0.948 1.00 29.32 189 ASN A N 1
ATOM 818 C CA . ASN A 1 154 ? -24.260 4.468 0.293 1.00 28.68 189 ASN A CA 1
ATOM 819 C C . ASN A 1 154 ? -24.875 5.693 0.975 1.00 28.31 189 ASN A C 1
ATOM 820 O O . ASN A 1 154 ? -25.414 6.573 0.301 1.00 27.63 189 ASN A O 1
ATOM 825 N N . ALA A 1 155 ? -24.807 5.772 2.308 1.00 29.17 190 ALA A N 1
ATOM 826 C CA . ALA A 1 155 ? -25.255 6.991 2.979 1.00 28.47 190 ALA A CA 1
ATOM 827 C C . ALA A 1 155 ? -24.413 8.198 2.563 1.00 27.32 190 ALA A C 1
ATOM 828 O O . ALA A 1 155 ? -24.958 9.267 2.257 1.00 28.37 190 ALA A O 1
ATOM 830 N N . ILE A 1 156 ? -23.086 8.037 2.523 1.00 27.73 191 ILE A N 1
ATOM 831 C CA . ILE A 1 156 ? -22.192 9.148 2.190 1.00 26.33 191 ILE A CA 1
ATOM 832 C C . ILE A 1 156 ? -22.413 9.625 0.750 1.00 27.53 191 ILE A C 1
ATOM 833 O O . ILE A 1 156 ? -22.526 10.831 0.492 1.00 27.69 191 ILE A O 1
ATOM 838 N N . THR A 1 157 ? -22.505 8.692 -0.208 1.00 27.00 192 THR A N 1
ATOM 839 C CA . THR A 1 157 ? -22.738 9.096 -1.597 1.00 27.42 192 THR A CA 1
ATOM 840 C C . THR A 1 157 ? -24.069 9.811 -1.743 1.00 25.63 192 THR A C 1
ATOM 841 O O . THR A 1 157 ? -24.172 10.831 -2.435 1.00 24.64 192 THR A O 1
ATOM 845 N N . ALA A 1 158 ? -25.113 9.292 -1.103 1.00 25.19 193 ALA A N 1
ATOM 846 C CA . ALA A 1 158 ? -26.408 9.943 -1.228 1.00 24.19 193 ALA A CA 1
ATOM 847 C C . ALA A 1 158 ? -26.359 11.360 -0.672 1.00 25.16 193 ALA A C 1
ATOM 848 O O . ALA A 1 158 ? -26.944 12.278 -1.254 1.00 24.20 193 ALA A O 1
ATOM 850 N N . CYS A 1 159 ? -25.659 11.556 0.452 1.00 26.61 194 CYS A N 1
ATOM 851 C CA . CYS A 1 159 ? -25.521 12.904 1.007 1.00 25.45 194 CYS A CA 1
ATOM 852 C C . CYS A 1 159 ? -24.709 13.795 0.076 1.00 25.43 194 CYS A C 1
ATOM 853 O O . CYS A 1 159 ? -25.052 14.958 -0.134 1.00 26.95 194 CYS A O 1
ATOM 856 N N . SER A 1 160 ? -23.607 13.279 -0.457 1.00 26.43 195 SER A N 1
ATOM 857 C CA . SER A 1 160 ? -22.809 14.054 -1.404 1.00 27.83 195 SER A CA 1
ATOM 858 C C . SER A 1 160 ? -23.649 14.496 -2.603 1.00 26.46 195 SER A C 1
ATOM 859 O O . SER A 1 160 ? -23.662 15.682 -2.966 1.00 25.80 195 SER A O 1
ATOM 862 N N . PHE A 1 161 ? -24.350 13.551 -3.237 1.00 24.23 196 PHE A N 1
ATOM 863 C CA . PHE A 1 161 ? -25.219 13.884 -4.364 1.00 26.15 196 PHE A CA 1
ATOM 864 C C . PHE A 1 161 ? -26.238 14.951 -3.989 1.00 24.71 196 PHE A C 1
ATOM 865 O O . PHE A 1 161 ? -26.440 15.917 -4.719 1.00 25.23 196 PHE A O 1
ATOM 873 N N . ALA A 1 162 ? -26.941 14.753 -2.875 1.00 25.92 197 ALA A N 1
ATOM 874 C CA . ALA A 1 162 ? -28.005 15.676 -2.507 1.00 21.99 197 ALA A CA 1
ATOM 875 C C . ALA A 1 162 ? -27.450 17.039 -2.132 1.00 25.41 197 ALA A C 1
ATOM 876 O O . ALA A 1 162 ? -28.066 18.071 -2.433 1.00 24.60 197 ALA A O 1
ATOM 878 N N . LEU A 1 163 ? -26.304 17.068 -1.447 1.00 24.21 198 LEU A N 1
ATOM 879 C CA . LEU A 1 163 ? -25.721 18.352 -1.067 1.00 27.28 198 LEU A CA 1
ATOM 880 C C . LEU A 1 163 ? -25.247 19.131 -2.288 1.00 26.12 198 LEU A C 1
ATOM 881 O O . LEU A 1 163 ? -25.473 20.339 -2.375 1.00 27.49 198 LEU A O 1
ATOM 886 N N . ALA A 1 164 ? -24.609 18.460 -3.254 1.00 26.24 199 ALA A N 1
ATOM 887 C CA . ALA A 1 164 ? -24.237 19.164 -4.484 1.00 28.70 199 ALA A CA 1
ATOM 888 C C . ALA A 1 164 ? -25.478 19.652 -5.238 1.00 25.20 199 ALA A C 1
ATOM 889 O O . ALA A 1 164 ? -25.502 20.775 -5.749 1.00 25.47 199 ALA A O 1
ATOM 891 N N . THR A 1 165 ? -26.510 18.811 -5.334 1.00 24.15 200 THR A N 1
ATOM 892 C CA . THR A 1 165 ? -27.757 19.227 -5.974 1.00 23.41 200 THR A CA 1
ATOM 893 C C . THR A 1 165 ? -28.353 20.425 -5.248 1.00 27.38 200 THR A C 1
ATOM 894 O O . THR A 1 165 ? -28.861 21.366 -5.880 1.00 25.08 200 THR A O 1
ATOM 898 N N . ALA A 1 166 ? -28.283 20.416 -3.917 1.00 25.30 201 ALA A N 1
ATOM 899 C CA . ALA A 1 166 ? -28.774 21.543 -3.129 1.00 27.44 201 ALA A CA 1
ATOM 900 C C . ALA A 1 166 ? -27.948 22.807 -3.360 1.00 25.87 201 ALA A C 1
ATOM 901 O O . ALA A 1 166 ? -28.501 23.913 -3.417 1.00 27.15 201 ALA A O 1
ATOM 903 N N . GLY A 1 167 ? -26.621 22.672 -3.430 1.00 26.64 202 GLY A N 1
ATOM 904 C CA . GLY A 1 167 ? -25.779 23.849 -3.632 1.00 26.91 202 GLY A CA 1
ATOM 905 C C . GLY A 1 167 ? -26.087 24.572 -4.929 1.00 28.02 202 GLY A C 1
ATOM 906 O O . GLY A 1 167 ? -26.211 25.799 -4.956 1.00 29.81 202 GLY A O 1
ATOM 907 N N . ALA A 1 168 ? -26.252 23.817 -6.017 1.00 27.33 203 ALA A N 1
ATOM 908 C CA . ALA A 1 168 ? -26.656 24.418 -7.287 1.00 27.35 203 ALA A CA 1
ATOM 909 C C . ALA A 1 168 ? -28.051 25.020 -7.207 1.00 28.33 203 ALA A C 1
ATOM 910 O O . ALA A 1 168 ? -28.289 26.116 -7.726 1.00 26.67 203 ALA A O 1
ATOM 912 N N . ALA A 1 169 ? -28.992 24.311 -6.571 1.00 28.75 204 ALA A N 1
ATOM 913 C CA . ALA A 1 169 ? -30.364 24.806 -6.458 1.00 27.33 204 ALA A CA 1
ATOM 914 C C . ALA A 1 169 ? -30.436 26.143 -5.721 1.00 30.16 204 ALA A C 1
ATOM 915 O O . ALA A 1 169 ? -31.071 27.095 -6.198 1.00 30.58 204 ALA A O 1
ATOM 917 N N . VAL A 1 170 ? -29.813 26.241 -4.542 1.00 29.24 205 VAL A N 1
ATOM 918 C CA . VAL A 1 170 ? -29.919 27.498 -3.801 1.00 29.51 205 VAL A CA 1
ATOM 919 C C . VAL A 1 170 ? -29.149 28.622 -4.481 1.00 31.92 205 VAL A C 1
ATOM 920 O O . VAL A 1 170 ? -29.459 29.800 -4.260 1.00 33.01 205 VAL A O 1
ATOM 924 N N . ARG A 1 171 ? -28.174 28.305 -5.329 1.00 30.42 206 ARG A N 1
ATOM 925 C CA . ARG A 1 171 ? -27.522 29.342 -6.123 1.00 34.16 206 ARG A CA 1
ATOM 926 C C . ARG A 1 171 ? -28.237 29.621 -7.441 1.00 32.15 206 ARG A C 1
ATOM 927 O O . ARG A 1 171 ? -27.752 30.444 -8.226 1.00 31.49 206 ARG A O 1
ATOM 935 N N . ASN A 1 172 ? -29.377 28.976 -7.684 1.00 31.12 207 ASN A N 1
ATOM 936 C CA A ASN A 1 172 ? -30.145 29.154 -8.914 0.46 31.67 207 ASN A CA 1
ATOM 937 C CA B ASN A 1 172 ? -30.144 29.165 -8.914 0.54 31.49 207 ASN A CA 1
ATOM 938 C C . ASN A 1 172 ? -29.249 28.993 -10.141 1.00 33.00 207 ASN A C 1
ATOM 939 O O . ASN A 1 172 ? -29.243 29.814 -11.058 1.00 29.83 207 ASN A O 1
ATOM 948 N N . GLU A 1 173 ? -28.475 27.908 -10.156 1.00 26.11 208 GLU A N 1
ATOM 949 C CA . GLU A 1 173 ? -27.580 27.668 -11.275 1.00 30.92 208 GLU A CA 1
ATOM 950 C C . GLU A 1 173 ? -27.634 26.199 -11.664 1.00 28.23 208 GLU A C 1
ATOM 951 O O . GLU A 1 173 ? -27.965 25.333 -10.852 1.00 26.08 208 GLU A O 1
ATOM 957 N N . GLU A 1 174 ? -27.306 25.941 -12.927 1.00 27.23 209 GLU A N 1
ATOM 958 C CA . GLU A 1 174 ? -27.229 24.570 -13.422 1.00 27.61 209 GLU A CA 1
ATOM 959 C C . GLU A 1 174 ? -26.264 23.748 -12.581 1.00 26.76 209 GLU A C 1
ATOM 960 O O . GLU A 1 174 ? -25.185 24.222 -12.206 1.00 27.02 209 GLU A O 1
ATOM 966 N N . LEU A 1 175 ? -26.627 22.488 -12.325 1.00 23.96 210 LEU A N 1
ATOM 967 C CA . LEU A 1 175 ? -25.762 21.655 -11.494 1.00 25.19 210 LEU A CA 1
ATOM 968 C C . LEU A 1 175 ? -24.400 21.440 -12.145 1.00 25.11 210 LEU A C 1
ATOM 969 O O . LEU A 1 175 ? -23.375 21.441 -11.452 1.00 25.76 210 LEU A O 1
ATOM 974 N N . PHE A 1 176 ? -24.344 21.307 -13.483 1.00 24.42 211 PHE A N 1
ATOM 975 C CA . PHE A 1 176 ? -23.023 21.086 -14.076 1.00 24.24 211 PHE A CA 1
ATOM 976 C C . PHE A 1 176 ? -22.111 22.298 -13.881 1.00 24.28 211 PHE A C 1
ATOM 977 O O . PHE A 1 176 ? -20.890 22.146 -13.810 1.00 25.21 211 PHE A O 1
ATOM 985 N N . LEU A 1 177 ? -22.674 23.505 -13.774 1.00 26.18 212 LEU A N 1
ATOM 986 C CA . LEU A 1 177 ? -21.839 24.670 -13.477 1.00 25.18 212 LEU A CA 1
ATOM 987 C C . LEU A 1 177 ? -21.306 24.611 -12.054 1.00 27.99 212 LEU A C 1
ATOM 988 O O . LEU A 1 177 ? -20.128 24.906 -11.799 1.00 26.84 212 LEU A O 1
ATOM 993 N N . TYR A 1 178 ? -22.190 24.314 -11.101 1.00 26.18 213 TYR A N 1
ATOM 994 C CA . TYR A 1 178 ? -21.768 24.127 -9.713 1.00 26.99 213 TYR A CA 1
ATOM 995 C C . TYR A 1 178 ? -20.659 23.091 -9.611 1.00 27.96 213 TYR A C 1
ATOM 996 O O . TYR A 1 178 ? -19.682 23.272 -8.868 1.00 26.73 213 TYR A O 1
ATOM 1005 N N . LEU A 1 179 ? -20.790 21.986 -10.345 1.00 25.21 214 LEU A N 1
ATOM 1006 C CA . LEU A 1 179 ? -19.774 20.945 -10.266 1.00 26.85 214 LEU A CA 1
ATOM 1007 C C . LEU A 1 179 ? -18.495 21.371 -10.983 1.00 26.32 214 LEU A C 1
ATOM 1008 O O . LEU A 1 179 ? -17.392 21.059 -10.523 1.00 27.30 214 LEU A O 1
ATOM 1013 N N . ALA A 1 180 ? -18.624 22.074 -12.114 1.00 26.46 215 ALA A N 1
ATOM 1014 C CA . ALA A 1 180 ? -17.447 22.601 -12.811 1.00 28.28 215 ALA A CA 1
ATOM 1015 C C . ALA A 1 180 ? -16.647 23.524 -11.909 1.00 28.27 215 ALA A C 1
ATOM 1016 O O . ALA A 1 180 ? -15.412 23.444 -11.863 1.00 28.83 215 ALA A O 1
ATOM 1018 N N . ARG A 1 181 ? -17.334 24.418 -11.193 1.00 28.08 216 ARG A N 1
ATOM 1019 C CA . ARG A 1 181 ? -16.633 25.323 -10.285 1.00 29.50 216 ARG A CA 1
ATOM 1020 C C . ARG A 1 181 ? -15.897 24.552 -9.186 1.00 29.27 216 ARG A C 1
ATOM 1021 O O . ARG A 1 181 ? -14.766 24.900 -8.825 1.00 28.19 216 ARG A O 1
ATOM 1029 N N . ALA A 1 182 ? -16.524 23.498 -8.645 1.00 29.70 217 ALA A N 1
ATOM 1030 C CA . ALA A 1 182 ? -15.873 22.676 -7.626 1.00 31.71 217 ALA A CA 1
ATOM 1031 C C . ALA A 1 182 ? -14.667 21.933 -8.197 1.00 32.36 217 ALA A C 1
ATOM 1032 O O . ALA A 1 182 ? -13.631 21.803 -7.532 1.00 31.91 217 ALA A O 1
ATOM 1034 N N . PHE A 1 183 ? -14.783 21.454 -9.440 1.00 29.30 218 PHE A N 1
ATOM 1035 C CA . PHE A 1 183 ? -13.707 20.687 -10.067 1.00 29.75 218 PHE A CA 1
ATOM 1036 C C . PHE A 1 183 ? -12.539 21.574 -10.458 1.00 31.59 218 PHE A C 1
ATOM 1037 O O . PHE A 1 183 ? -11.379 21.228 -10.209 1.00 33.59 218 PHE A O 1
ATOM 1045 N N . HIS A 1 184 ? -12.815 22.732 -11.056 1.00 33.17 219 HIS A N 1
ATOM 1046 C CA . HIS A 1 184 ? -11.755 23.561 -11.617 1.00 35.29 219 HIS A CA 1
ATOM 1047 C C . HIS A 1 184 ? -11.302 24.696 -10.711 1.00 36.00 219 HIS A C 1
ATOM 1048 O O . HIS A 1 184 ? -10.217 25.234 -10.932 1.00 37.96 219 HIS A O 1
ATOM 1055 N N . GLY A 1 185 ? -12.090 25.085 -9.725 1.00 35.35 220 GLY A N 1
ATOM 1056 C CA . GLY A 1 185 ? -11.739 26.330 -9.056 1.00 38.12 220 GLY A CA 1
ATOM 1057 C C . GLY A 1 185 ? -12.340 27.533 -9.758 1.00 41.69 220 GLY A C 1
ATOM 1058 O O . GLY A 1 185 ? -12.572 27.537 -10.966 1.00 35.02 220 GLY A O 1
ATOM 1059 N N . ALA A 1 186 ? -12.576 28.591 -8.977 1.00 41.42 221 ALA A N 1
ATOM 1060 C CA . ALA A 1 186 ? -13.296 29.752 -9.497 1.00 45.00 221 ALA A CA 1
ATOM 1061 C C . ALA A 1 186 ? -12.553 30.416 -10.661 1.00 43.96 221 ALA A C 1
ATOM 1062 O O . ALA A 1 186 ? -13.184 30.874 -11.619 1.00 40.00 221 ALA A O 1
ATOM 1064 N N . ASP A 1 187 ? -11.219 30.461 -10.613 1.00 46.31 222 ASP A N 1
ATOM 1065 C CA . ASP A 1 187 ? -10.472 31.191 -11.643 1.00 45.40 222 ASP A CA 1
ATOM 1066 C C . ASP A 1 187 ? -10.588 30.513 -13.006 1.00 45.47 222 ASP A C 1
ATOM 1067 O O . ASP A 1 187 ? -10.851 31.172 -14.022 1.00 44.19 222 ASP A O 1
ATOM 1072 N N . LYS A 1 188 ? -10.404 29.192 -13.048 1.00 39.93 223 LYS A N 1
ATOM 1073 C CA . LYS A 1 188 ? -10.525 28.470 -14.306 1.00 39.01 223 LYS A CA 1
ATOM 1074 C C . LYS A 1 188 ? -11.983 28.330 -14.724 1.00 39.36 223 LYS A C 1
ATOM 1075 O O . LYS A 1 188 ? -12.278 28.220 -15.919 1.00 35.72 223 LYS A O 1
ATOM 1081 N N . PHE A 1 189 ? -12.908 28.341 -13.758 1.00 37.32 224 PHE A N 1
ATOM 1082 C CA . PHE A 1 189 ? -14.326 28.228 -14.087 1.00 36.30 224 PHE A CA 1
ATOM 1083 C C . PHE A 1 189 ? -14.851 29.474 -14.799 1.00 36.38 224 PHE A C 1
ATOM 1084 O O . PHE A 1 189 ? -15.742 29.361 -15.647 1.00 37.55 224 PHE A O 1
ATOM 1092 N N . GLU A 1 190 ? -14.324 30.656 -14.461 1.00 37.57 225 GLU A N 1
ATOM 1093 C CA . GLU A 1 190 ? -14.978 31.918 -14.822 1.00 42.72 225 GLU A CA 1
ATOM 1094 C C . GLU A 1 190 ? -15.360 31.981 -16.297 1.00 43.10 225 GLU A C 1
ATOM 1095 O O . GLU A 1 190 ? -16.490 32.343 -16.638 1.00 41.49 225 GLU A O 1
ATOM 1101 N N . ASN A 1 191 ? -14.429 31.641 -17.189 1.00 39.03 226 ASN A N 1
ATOM 1102 C CA . ASN A 1 191 ? -14.685 31.693 -18.626 1.00 38.16 226 ASN A CA 1
ATOM 1103 C C . ASN A 1 191 ? -14.669 30.310 -19.260 1.00 35.01 226 ASN A C 1
ATOM 1104 O O . ASN A 1 191 ? -14.446 30.171 -20.467 1.00 34.07 226 ASN A O 1
ATOM 1109 N N . LEU A 1 192 ? -14.926 29.283 -18.469 1.00 34.92 227 LEU A N 1
ATOM 1110 C CA . LEU A 1 192 ? -14.879 27.924 -18.980 1.00 34.88 227 LEU A CA 1
ATOM 1111 C C . LEU A 1 192 ? -16.007 27.678 -19.977 1.00 32.75 227 LEU A C 1
ATOM 1112 O O . LEU A 1 192 ? -17.136 28.141 -19.800 1.00 32.77 227 LEU A O 1
ATOM 1117 N N . LYS A 1 193 ? -15.691 26.958 -21.044 1.00 31.05 228 LYS A N 1
ATOM 1118 C CA . LYS A 1 193 ? -16.689 26.475 -21.979 1.00 33.41 228 LYS A CA 1
ATOM 1119 C C . LYS A 1 193 ? -16.820 24.966 -21.820 1.00 34.64 228 LYS A C 1
ATOM 1120 O O . LYS A 1 193 ? -15.986 24.317 -21.184 1.00 33.81 228 LYS A O 1
ATOM 1126 N N . PHE A 1 194 ? -17.898 24.407 -22.353 1.00 32.43 229 PHE A N 1
ATOM 1127 C CA . PHE A 1 194 ? -18.267 23.042 -22.009 1.00 34.01 229 PHE A CA 1
ATOM 1128 C C . PHE A 1 194 ? -18.499 22.218 -23.260 1.00 36.60 229 PHE A C 1
ATOM 1129 O O . PHE A 1 194 ? -18.896 22.734 -24.305 1.00 37.98 229 PHE A O 1
ATOM 1137 N N . ARG A 1 195 ? -18.245 20.926 -23.132 1.00 36.84 230 ARG A N 1
ATOM 1138 C CA A ARG A 1 195 ? -18.435 19.966 -24.207 0.55 37.50 230 ARG A CA 1
ATOM 1139 C CA B ARG A 1 195 ? -18.446 19.972 -24.210 0.45 37.46 230 ARG A CA 1
ATOM 1140 C C . ARG A 1 195 ? -19.393 18.875 -23.744 1.00 35.59 230 ARG A C 1
ATOM 1141 O O . ARG A 1 195 ? -19.450 18.540 -22.554 1.00 31.30 230 ARG A O 1
ATOM 1156 N N . LEU A 1 196 ? -20.161 18.353 -24.673 1.00 32.77 231 LEU A N 1
ATOM 1157 C CA . LEU A 1 196 ? -21.028 17.246 -24.312 1.00 30.61 231 LEU A CA 1
ATOM 1158 C C . LEU A 1 196 ? -20.315 15.921 -24.592 1.00 29.80 231 LEU A C 1
ATOM 1159 O O . LEU A 1 196 ? -19.463 15.850 -25.474 1.00 29.04 231 LEU A O 1
ATOM 1164 N N . PRO A 1 197 ? -20.612 14.876 -23.831 1.00 27.90 232 PRO A N 1
ATOM 1165 C CA . PRO A 1 197 ? -19.880 13.612 -23.964 1.00 27.38 232 PRO A CA 1
ATOM 1166 C C . PRO A 1 197 ? -20.360 12.811 -25.163 1.00 29.58 232 PRO A C 1
ATOM 1167 O O . PRO A 1 197 ? -21.386 13.099 -25.782 1.00 31.05 232 PRO A O 1
ATOM 1171 N N . THR A 1 198 ? -19.619 11.778 -25.450 1.00 27.57 233 THR A N 1
ATOM 1172 C CA . THR A 1 198 ? -20.141 10.761 -26.332 1.00 28.05 233 THR A CA 1
ATOM 1173 C C . THR A 1 198 ? -20.659 9.618 -25.487 1.00 25.96 233 THR A C 1
ATOM 1174 O O . THR A 1 198 ? -19.949 9.150 -24.579 1.00 28.35 233 THR A O 1
ATOM 1178 N N . PRO A 1 199 ? -21.891 9.185 -25.706 1.00 26.78 234 PRO A N 1
ATOM 1179 C CA . PRO A 1 199 ? -22.446 8.109 -24.880 1.00 26.39 234 PRO A CA 1
ATOM 1180 C C . PRO A 1 199 ? -22.001 6.737 -25.376 1.00 27.05 234 PRO A C 1
ATOM 1181 O O . PRO A 1 199 ? -21.898 6.484 -26.580 1.00 25.49 234 PRO A O 1
ATOM 1185 N N . MET A 1 200 ? -21.740 5.844 -24.430 1.00 25.27 235 MET A N 1
ATOM 1186 C CA . MET A 1 200 ? -21.428 4.447 -24.737 1.00 24.00 235 MET A CA 1
ATOM 1187 C C . MET A 1 200 ? -22.672 3.672 -24.334 1.00 27.26 235 MET A C 1
ATOM 1188 O O . MET A 1 200 ? -22.997 3.579 -23.143 1.00 28.23 235 MET A O 1
ATOM 1193 N N . VAL A 1 201 ? -23.393 3.168 -25.322 1.00 24.08 236 VAL A N 1
ATOM 1194 C CA . VAL A 1 201 ? -24.796 2.804 -25.152 1.00 26.94 236 VAL A CA 1
ATOM 1195 C C . VAL A 1 201 ? -24.916 1.289 -25.185 1.00 25.69 236 VAL A C 1
ATOM 1196 O O . VAL A 1 201 ? -24.727 0.662 -26.234 1.00 25.03 236 VAL A O 1
ATOM 1200 N N . ASN A 1 202 ? -25.283 0.712 -24.052 1.00 25.21 237 ASN A N 1
ATOM 1201 C CA . ASN A 1 202 ? -25.467 -0.729 -23.967 1.00 29.35 237 ASN A CA 1
ATOM 1202 C C . ASN A 1 202 ? -26.680 -1.143 -24.787 1.00 27.57 237 ASN A C 1
ATOM 1203 O O . ASN A 1 202 ? -27.757 -0.561 -24.640 1.00 30.84 237 ASN A O 1
ATOM 1208 N N . ILE A 1 203 ? -26.522 -2.118 -25.685 1.00 27.25 238 ILE A N 1
ATOM 1209 C CA . ILE A 1 203 ? -27.718 -2.552 -26.405 1.00 28.50 238 ILE A CA 1
ATOM 1210 C C . ILE A 1 203 ? -27.823 -4.067 -26.458 1.00 30.33 238 ILE A C 1
ATOM 1211 O O . ILE A 1 203 ? -28.900 -4.607 -26.740 1.00 30.65 238 ILE A O 1
ATOM 1216 N N . LEU A 1 204 ? -26.739 -4.774 -26.147 1.00 30.96 239 LEU A N 1
ATOM 1217 C CA . LEU A 1 204 ? -26.812 -6.227 -26.194 1.00 31.94 239 LEU A CA 1
ATOM 1218 C C . LEU A 1 204 ? -25.954 -6.820 -25.084 1.00 30.94 239 LEU A C 1
ATOM 1219 O O . LEU A 1 204 ? -24.809 -6.404 -24.894 1.00 28.51 239 LEU A O 1
ATOM 1224 N N . ASN A 1 205 ? -26.498 -7.790 -24.360 1.00 29.92 240 ASN A N 1
ATOM 1225 C CA . ASN A 1 205 ? -25.798 -8.355 -23.215 1.00 31.75 240 ASN A CA 1
ATOM 1226 C C . ASN A 1 205 ? -25.577 -9.852 -23.365 1.00 35.42 240 ASN A C 1
ATOM 1227 O O . ASN A 1 205 ? -26.440 -10.577 -23.879 1.00 32.25 240 ASN A O 1
ATOM 1232 N N . GLY A 1 206 ? -24.414 -10.303 -22.889 1.00 32.65 241 GLY A N 1
ATOM 1233 C CA . GLY A 1 206 ? -24.117 -11.715 -22.757 1.00 32.85 241 GLY A CA 1
ATOM 1234 C C . GLY A 1 206 ? -23.703 -12.049 -21.340 1.00 38.54 241 GLY A C 1
ATOM 1235 O O . GLY A 1 206 ? -24.097 -11.349 -20.392 1.00 37.16 241 GLY A O 1
ATOM 1236 N N . GLY A 1 207 ? -22.902 -13.098 -21.181 1.00 36.82 242 GLY A N 1
ATOM 1237 C CA . GLY A 1 207 ? -22.377 -13.431 -19.863 1.00 40.65 242 GLY A CA 1
ATOM 1238 C C . GLY A 1 207 ? -23.461 -13.907 -18.910 1.00 42.28 242 GLY A C 1
ATOM 1239 O O . GLY A 1 207 ? -24.367 -14.659 -19.280 1.00 37.63 242 GLY A O 1
ATOM 1240 N N . LYS A 1 208 ? -23.350 -13.468 -17.651 1.00 47.24 243 LYS A N 1
ATOM 1241 C CA . LYS A 1 208 ? -24.352 -13.760 -16.619 1.00 50.27 243 LYS A CA 1
ATOM 1242 C C . LYS A 1 208 ? -25.753 -13.293 -16.996 1.00 49.18 243 LYS A C 1
ATOM 1243 O O . LYS A 1 208 ? -26.726 -13.781 -16.417 1.00 53.78 243 LYS A O 1
ATOM 1249 N N . HIS A 1 209 ? -25.882 -12.364 -17.950 1.00 51.49 244 HIS A N 1
ATOM 1250 C CA . HIS A 1 209 ? -27.173 -11.760 -18.270 1.00 52.29 244 HIS A CA 1
ATOM 1251 C C . HIS A 1 209 ? -28.051 -12.631 -19.158 1.00 53.95 244 HIS A C 1
ATOM 1252 O O . HIS A 1 209 ? -29.279 -12.460 -19.146 1.00 56.06 244 HIS A O 1
ATOM 1259 N N . ALA A 1 210 ? -27.463 -13.533 -19.941 1.00 46.97 245 ALA A N 1
ATOM 1260 C CA . ALA A 1 210 ? -28.176 -14.176 -21.033 1.00 46.98 245 ALA A CA 1
ATOM 1261 C C . ALA A 1 210 ? -27.989 -15.682 -20.960 1.00 47.58 245 ALA A C 1
ATOM 1262 O O . ALA A 1 210 ? -27.108 -16.191 -20.265 1.00 46.67 245 ALA A O 1
ATOM 1264 N N . GLY A 1 211 ? -28.819 -16.397 -21.713 1.00 46.50 246 GLY A N 1
ATOM 1265 C CA . GLY A 1 211 ? -28.840 -17.839 -21.636 1.00 43.78 246 GLY A CA 1
ATOM 1266 C C . GLY A 1 211 ? -27.904 -18.580 -22.567 1.00 45.95 246 GLY A C 1
ATOM 1267 O O . GLY A 1 211 ? -27.770 -19.801 -22.437 1.00 48.02 246 GLY A O 1
ATOM 1268 N N . GLY A 1 212 ? -27.255 -17.894 -23.502 1.00 44.65 247 GLY A N 1
ATOM 1269 C CA . GLY A 1 212 ? -26.322 -18.533 -24.406 1.00 41.02 247 GLY A CA 1
ATOM 1270 C C . GLY A 1 212 ? -24.944 -18.699 -23.789 1.00 39.04 247 GLY A C 1
ATOM 1271 O O . GLY A 1 212 ? -24.721 -18.492 -22.596 1.00 41.28 247 GLY A O 1
ATOM 1272 N N . ARG A 1 213 ? -24.004 -19.109 -24.629 1.00 40.76 248 ARG A N 1
ATOM 1273 C CA . ARG A 1 213 ? -22.641 -19.357 -24.178 1.00 38.12 248 ARG A CA 1
ATOM 1274 C C . ARG A 1 213 ? -21.723 -18.159 -24.402 1.00 37.93 248 ARG A C 1
ATOM 1275 O O . ARG A 1 213 ? -20.551 -18.207 -24.003 1.00 37.87 248 ARG A O 1
ATOM 1283 N N . LEU A 1 214 ? -22.233 -17.094 -25.025 1.00 36.30 249 LEU A N 1
ATOM 1284 C CA . LEU A 1 214 ? -21.518 -15.830 -25.104 1.00 34.69 249 LEU A CA 1
ATOM 1285 C C . LEU A 1 214 ? -21.148 -15.347 -23.710 1.00 35.03 249 LEU A C 1
ATOM 1286 O O . LEU A 1 214 ? -22.006 -15.216 -22.830 1.00 37.41 249 LEU A O 1
ATOM 1291 N N . GLN A 1 215 ? -19.869 -15.047 -23.514 1.00 36.00 250 GLN A N 1
ATOM 1292 C CA . GLN A 1 215 ? -19.372 -14.667 -22.195 1.00 33.57 250 GLN A CA 1
ATOM 1293 C C . GLN A 1 215 ? -19.102 -13.179 -22.033 1.00 33.88 250 GLN A C 1
ATOM 1294 O O . GLN A 1 215 ? -19.263 -12.659 -20.924 1.00 34.37 250 GLN A O 1
ATOM 1300 N N . ILE A 1 216 ? -18.676 -12.486 -23.096 1.00 32.76 251 ILE A N 1
ATOM 1301 C CA . ILE A 1 216 ? -18.570 -11.025 -23.075 1.00 31.83 251 ILE A CA 1
ATOM 1302 C C . ILE A 1 216 ? -19.871 -10.437 -22.551 1.00 34.90 251 ILE A C 1
ATOM 1303 O O . ILE A 1 216 ? -20.952 -10.774 -23.043 1.00 31.99 251 ILE A O 1
ATOM 1308 N N . GLN A 1 217 ? -19.778 -9.544 -21.559 1.00 34.34 252 GLN A N 1
ATOM 1309 C CA . GLN A 1 217 ? -20.987 -9.155 -20.836 1.00 32.98 252 GLN A CA 1
ATOM 1310 C C . GLN A 1 217 ? -21.791 -8.070 -21.556 1.00 32.63 252 GLN A C 1
ATOM 1311 O O . GLN A 1 217 ? -23.027 -8.128 -21.573 1.00 33.91 252 GLN A O 1
ATOM 1317 N N . GLU A 1 218 ? -21.140 -7.073 -22.138 1.00 29.83 253 GLU A N 1
ATOM 1318 C CA . GLU A 1 218 ? -21.867 -5.926 -22.685 1.00 29.96 253 GLU A CA 1
ATOM 1319 C C . GLU A 1 218 ? -21.343 -5.547 -24.052 1.00 31.78 253 GLU A C 1
ATOM 1320 O O . GLU A 1 218 ? -20.126 -5.460 -24.264 1.00 31.64 253 GLU A O 1
ATOM 1326 N N . PHE A 1 219 ? -22.274 -5.280 -24.965 1.00 28.00 254 PHE A N 1
ATOM 1327 C CA . PHE A 1 219 ? -21.956 -4.738 -26.277 1.00 29.46 254 PHE A CA 1
ATOM 1328 C C . PHE A 1 219 ? -22.616 -3.371 -26.400 1.00 30.62 254 PHE A C 1
ATOM 1329 O O . PHE A 1 219 ? -23.812 -3.225 -26.131 1.00 30.61 254 PHE A O 1
ATOM 1337 N N . MET A 1 220 ? -21.837 -2.374 -26.784 1.00 27.69 255 MET A N 1
ATOM 1338 C CA . MET A 1 220 ? -22.303 -1.002 -26.794 1.00 29.05 255 MET A CA 1
ATOM 1339 C C . MET A 1 220 ? -22.139 -0.402 -28.178 1.00 29.72 255 MET A C 1
ATOM 1340 O O . MET A 1 220 ? -21.306 -0.838 -28.975 1.00 28.75 255 MET A O 1
ATOM 1345 N N . ILE A 1 221 ? -22.908 0.640 -28.451 1.00 27.11 256 ILE A N 1
ATOM 1346 C CA . ILE A 1 221 ? -22.657 1.440 -29.638 1.00 26.37 256 ILE A CA 1
ATOM 1347 C C . ILE A 1 221 ? -22.244 2.828 -29.173 1.00 25.69 256 ILE A C 1
ATOM 1348 O O . ILE A 1 221 ? -22.650 3.292 -28.102 1.00 25.71 256 ILE A O 1
ATOM 1353 N N . LEU A 1 222 ? -21.414 3.483 -29.979 1.00 27.61 257 LEU A N 1
ATOM 1354 C CA . LEU A 1 222 ? -21.048 4.872 -29.754 1.00 27.77 257 LEU A CA 1
ATOM 1355 C C . LEU A 1 222 ? -21.328 5.617 -31.048 1.00 26.66 257 LEU A C 1
ATOM 1356 O O . LEU A 1 222 ? -20.841 5.198 -32.107 1.00 29.36 257 LEU A O 1
ATOM 1361 N N . PRO A 1 223 ? -22.032 6.743 -31.013 1.00 28.91 258 PRO A N 1
ATOM 1362 C CA . PRO A 1 223 ? -22.170 7.555 -32.226 1.00 27.51 258 PRO A CA 1
ATOM 1363 C C . PRO A 1 223 ? -20.896 8.351 -32.441 1.00 30.56 258 PRO A C 1
ATOM 1364 O O . PRO A 1 223 ? -20.086 8.534 -31.528 1.00 27.78 258 PRO A O 1
ATOM 1368 N N . LYS A 1 224 ? -20.699 8.805 -33.673 1.00 30.69 259 LYS A N 1
ATOM 1369 C CA . LYS A 1 224 ? -19.499 9.578 -33.943 1.00 33.54 259 LYS A CA 1
ATOM 1370 C C . LYS A 1 224 ? -19.459 10.829 -33.071 1.00 36.39 259 LYS A C 1
ATOM 1371 O O . LYS A 1 224 ? -20.495 11.391 -32.689 1.00 31.37 259 LYS A O 1
ATOM 1377 N N . GLU A 1 225 ? -18.234 11.273 -32.772 1.00 35.73 260 GLU A N 1
ATOM 1378 C CA . GLU A 1 225 ? -18.022 12.299 -31.749 1.00 37.20 260 GLU A CA 1
ATOM 1379 C C . GLU A 1 225 ? -18.413 13.688 -32.225 1.00 39.90 260 GLU A C 1
ATOM 1380 O O . GLU A 1 225 ? -18.976 14.474 -31.452 1.00 40.16 260 GLU A O 1
ATOM 1386 N N . ASN A 1 226 ? -18.105 14.024 -33.477 1.00 37.60 261 ASN A N 1
ATOM 1387 C CA . ASN A 1 226 ? -18.223 15.411 -33.933 1.00 46.58 261 ASN A CA 1
ATOM 1388 C C . ASN A 1 226 ? -19.606 15.665 -34.535 1.00 39.96 261 ASN A C 1
ATOM 1389 O O . ASN A 1 226 ? -19.787 15.768 -35.749 1.00 42.58 261 ASN A O 1
ATOM 1394 N N . GLN A 1 227 ? -20.587 15.807 -33.656 1.00 38.14 262 GLN A N 1
ATOM 1395 C CA . GLN A 1 227 ? -21.938 16.169 -34.053 1.00 38.53 262 GLN A CA 1
ATOM 1396 C C . GLN A 1 227 ? -22.679 16.602 -32.802 1.00 36.47 262 GLN A C 1
ATOM 1397 O O . GLN A 1 227 ? -22.230 16.316 -31.681 1.00 37.06 262 GLN A O 1
ATOM 1403 N N . PRO A 1 228 ? -23.826 17.275 -32.953 1.00 35.82 263 PRO A N 1
ATOM 1404 C CA . PRO A 1 228 ? -24.595 17.678 -31.769 1.00 35.17 263 PRO A CA 1
ATOM 1405 C C . PRO A 1 228 ? -25.018 16.481 -30.933 1.00 33.37 263 PRO A C 1
ATOM 1406 O O . PRO A 1 228 ? -25.256 15.382 -31.446 1.00 30.38 263 PRO A O 1
ATOM 1410 N N . PHE A 1 229 ? -25.138 16.716 -29.623 1.00 31.53 264 PHE A N 1
ATOM 1411 C CA . PHE A 1 229 ? -25.556 15.641 -28.732 1.00 28.80 264 PHE A CA 1
ATOM 1412 C C . PHE A 1 229 ? -26.971 15.181 -29.052 1.00 31.51 264 PHE A C 1
ATOM 1413 O O . PHE A 1 229 ? -27.280 13.990 -28.926 1.00 28.24 264 PHE A O 1
ATOM 1421 N N . ARG A 1 230 ? -27.847 16.099 -29.480 1.00 29.44 265 ARG A N 1
ATOM 1422 C CA A ARG A 1 230 ? -29.189 15.648 -29.826 0.72 28.70 265 ARG A CA 1
ATOM 1423 C CA B ARG A 1 230 ? -29.198 15.738 -29.916 0.28 28.83 265 ARG A CA 1
ATOM 1424 C C . ARG A 1 230 ? -29.168 14.663 -30.992 1.00 29.24 265 ARG A C 1
ATOM 1425 O O . ARG A 1 230 ? -30.025 13.771 -31.044 1.00 29.04 265 ARG A O 1
ATOM 1440 N N . GLU A 1 231 ? -28.206 14.774 -31.914 1.00 28.30 266 GLU A N 1
ATOM 1441 C CA . GLU A 1 231 ? -28.111 13.805 -33.004 1.00 24.99 266 GLU A CA 1
ATOM 1442 C C . GLU A 1 231 ? -27.440 12.518 -32.558 1.00 28.78 266 GLU A C 1
ATOM 1443 O O . GLU A 1 231 ? -27.741 11.449 -33.102 1.00 27.56 266 GLU A O 1
ATOM 1449 N N . LYS A 1 232 ? -26.515 12.596 -31.597 1.00 27.44 267 LYS A N 1
ATOM 1450 C CA . LYS A 1 232 ? -25.993 11.380 -30.982 1.00 27.16 267 LYS A CA 1
ATOM 1451 C C . LYS A 1 232 ? -27.113 10.577 -30.350 1.00 24.63 267 LYS A C 1
ATOM 1452 O O . LYS A 1 232 ? -27.198 9.363 -30.525 1.00 24.93 267 LYS A O 1
ATOM 1458 N N . VAL A 1 233 ? -27.952 11.241 -29.557 1.00 23.37 268 VAL A N 1
ATOM 1459 C CA . VAL A 1 233 ? -29.053 10.556 -28.904 1.00 24.60 268 VAL A CA 1
ATOM 1460 C C . VAL A 1 233 ? -29.969 9.927 -29.940 1.00 24.81 268 VAL A C 1
ATOM 1461 O O . VAL A 1 233 ? -30.354 8.756 -29.834 1.00 24.63 268 VAL A O 1
ATOM 1465 N N . ARG A 1 234 ? -30.329 10.693 -30.976 1.00 24.37 269 ARG A N 1
ATOM 1466 C CA . ARG A 1 234 ? -31.262 10.146 -31.948 1.00 27.52 269 ARG A CA 1
ATOM 1467 C C . ARG A 1 234 ? -30.663 8.927 -32.647 1.00 25.98 269 ARG A C 1
ATOM 1468 O O . ARG A 1 234 ? -31.341 7.905 -32.848 1.00 24.03 269 ARG A O 1
ATOM 1476 N N . CYS A 1 235 ? -29.388 9.020 -33.009 1.00 24.26 270 CYS A N 1
ATOM 1477 C CA . CYS A 1 235 ? -28.716 7.915 -33.686 1.00 26.77 270 CYS A CA 1
ATOM 1478 C C . CYS A 1 235 ? -28.795 6.625 -32.867 1.00 25.25 270 CYS A C 1
ATOM 1479 O O . CYS A 1 235 ? -29.273 5.593 -33.362 1.00 26.21 270 CYS A O 1
ATOM 1482 N N . VAL A 1 236 ? -28.357 6.669 -31.599 1.00 25.10 271 VAL A N 1
ATOM 1483 C CA . VAL A 1 236 ? -28.307 5.436 -30.818 1.00 25.70 271 VAL A CA 1
ATOM 1484 C C . VAL A 1 236 ? -29.711 4.936 -30.498 1.00 24.97 271 VAL A C 1
ATOM 1485 O O . VAL A 1 236 ? -29.948 3.720 -30.462 1.00 23.20 271 VAL A O 1
ATOM 1489 N N . ALA A 1 237 ? -30.670 5.851 -30.300 1.00 23.46 272 ALA A N 1
ATOM 1490 C CA . ALA A 1 237 ? -32.047 5.426 -30.069 1.00 24.11 272 ALA A CA 1
ATOM 1491 C C . ALA A 1 237 ? -32.609 4.695 -31.277 1.00 26.34 272 ALA A C 1
ATOM 1492 O O . ALA A 1 237 ? -33.354 3.716 -31.123 1.00 24.07 272 ALA A O 1
ATOM 1494 N N . GLU A 1 238 ? -32.288 5.166 -32.495 1.00 24.40 273 GLU A N 1
ATOM 1495 C CA . GLU A 1 238 ? -32.810 4.520 -33.692 1.00 24.57 273 GLU A CA 1
ATOM 1496 C C . GLU A 1 238 ? -32.187 3.139 -33.896 1.00 27.62 273 GLU A C 1
ATOM 1497 O O . GLU A 1 238 ? -32.878 2.192 -34.281 1.00 24.69 273 GLU A O 1
ATOM 1503 N N . VAL A 1 239 ? -30.873 3.024 -33.697 1.00 25.57 274 VAL A N 1
ATOM 1504 C CA . VAL A 1 239 ? -30.218 1.722 -33.795 1.00 26.08 274 VAL A CA 1
ATOM 1505 C C . VAL A 1 239 ? -30.820 0.752 -32.785 1.00 25.23 274 VAL A C 1
ATOM 1506 O O . VAL A 1 239 ? -31.084 -0.418 -33.098 1.00 26.64 274 VAL A O 1
ATOM 1510 N N . TYR A 1 240 ? -31.066 1.235 -31.568 1.00 25.14 275 TYR A N 1
ATOM 1511 C CA . TYR A 1 240 ? -31.617 0.398 -30.513 1.00 25.93 275 TYR A CA 1
ATOM 1512 C C . TYR A 1 240 ? -32.999 -0.130 -30.897 1.00 28.04 275 TYR A C 1
ATOM 1513 O O . TYR A 1 240 ? -33.285 -1.326 -30.749 1.00 28.09 275 TYR A O 1
ATOM 1522 N N . GLN A 1 241 ? -33.867 0.742 -31.414 1.00 27.04 276 GLN A N 1
ATOM 1523 C CA . GLN A 1 241 ? -35.181 0.293 -31.871 1.00 26.46 276 GLN A CA 1
ATOM 1524 C C . GLN A 1 241 ? -35.051 -0.773 -32.947 1.00 29.13 276 GLN A C 1
ATOM 1525 O O . GLN A 1 241 ? -35.753 -1.789 -32.919 1.00 28.27 276 GLN A O 1
ATOM 1531 N N . HIS A 1 242 ? -34.173 -0.540 -33.933 1.00 28.75 277 HIS A N 1
ATOM 1532 C CA . HIS A 1 242 ? -34.045 -1.501 -35.023 1.00 30.47 277 HIS A CA 1
ATOM 1533 C C . HIS A 1 242 ? -33.515 -2.837 -34.524 1.00 32.76 277 HIS A C 1
ATOM 1534 O O . HIS A 1 242 ? -33.968 -3.899 -34.977 1.00 30.86 277 HIS A O 1
ATOM 1541 N N . LEU A 1 243 ? -32.580 -2.818 -33.572 1.00 27.76 278 LEU A N 1
ATOM 1542 C CA . LEU A 1 243 ? -32.100 -4.090 -33.030 1.00 30.74 278 LEU A CA 1
ATOM 1543 C C . LEU A 1 243 ? -33.225 -4.862 -32.346 1.00 31.25 278 LEU A C 1
ATOM 1544 O O . LEU A 1 243 ? -33.342 -6.081 -32.517 1.00 31.09 278 LEU A O 1
ATOM 1549 N N . GLY A 1 244 ? -34.066 -4.169 -31.571 1.00 30.48 279 GLY A N 1
ATOM 1550 C CA . GLY A 1 244 ? -35.181 -4.849 -30.925 1.00 31.74 279 GLY A CA 1
ATOM 1551 C C . GLY A 1 244 ? -36.107 -5.513 -31.928 1.00 34.69 279 GLY A C 1
ATOM 1552 O O . GLY A 1 244 ? -36.523 -6.658 -31.747 1.00 34.00 279 GLY A O 1
ATOM 1553 N N . LYS A 1 245 ? -36.412 -4.813 -33.019 1.00 33.07 280 LYS A N 1
ATOM 1554 C CA . LYS A 1 245 ? -37.274 -5.389 -34.047 1.00 33.39 280 LYS A CA 1
ATOM 1555 C C . LYS A 1 245 ? -36.586 -6.556 -34.745 1.00 36.03 280 LYS A C 1
ATOM 1556 O O . LYS A 1 245 ? -37.207 -7.588 -35.015 1.00 39.01 280 LYS A O 1
ATOM 1562 N N . ILE A 1 246 ? -35.294 -6.425 -35.021 1.00 35.90 281 ILE A N 1
ATOM 1563 C CA . ILE A 1 246 ? -34.551 -7.534 -35.612 1.00 37.97 281 ILE A CA 1
ATOM 1564 C C . ILE A 1 246 ? -34.604 -8.763 -34.708 1.00 41.01 281 ILE A C 1
ATOM 1565 O O . ILE A 1 246 ? -34.816 -9.891 -35.180 1.00 39.58 281 ILE A O 1
ATOM 1570 N N . LEU A 1 247 ? -34.413 -8.572 -33.391 1.00 38.07 282 LEU A N 1
ATOM 1571 C CA . LEU A 1 247 ? -34.395 -9.717 -32.480 1.00 39.18 282 LEU A CA 1
ATOM 1572 C C . LEU A 1 247 ? -35.796 -10.303 -32.308 1.00 42.25 282 LEU A C 1
ATOM 1573 O O . LEU A 1 247 ? -35.958 -11.523 -32.180 1.00 43.31 282 LEU A O 1
ATOM 1578 N N . ALA A 1 248 ? -36.826 -9.456 -32.324 1.00 40.59 283 ALA A N 1
ATOM 1579 C CA . ALA A 1 248 ? -38.190 -9.965 -32.222 1.00 44.34 283 ALA A CA 1
ATOM 1580 C C . ALA A 1 248 ? -38.588 -10.750 -33.462 1.00 49.91 283 ALA A C 1
ATOM 1581 O O . ALA A 1 248 ? -39.370 -11.702 -33.364 1.00 52.04 283 ALA A O 1
ATOM 1583 N N . GLU A 1 249 ? -38.047 -10.391 -34.632 1.00 49.83 284 GLU A N 1
ATOM 1584 C CA . GLU A 1 249 ? -38.291 -11.188 -35.835 1.00 51.52 284 GLU A CA 1
ATOM 1585 C C . GLU A 1 249 ? -37.584 -12.539 -35.771 1.00 52.44 284 GLU A C 1
ATOM 1586 O O . GLU A 1 249 ? -38.113 -13.542 -36.253 1.00 55.97 284 GLU A O 1
ATOM 1588 N N . ARG A 1 250 ? -36.396 -12.587 -35.175 1.00 53.71 285 ARG A N 1
ATOM 1589 C CA . ARG A 1 250 ? -35.640 -13.830 -35.056 1.00 52.81 285 ARG A CA 1
ATOM 1590 C C . ARG A 1 250 ? -36.226 -14.769 -33.999 1.00 57.16 285 ARG A C 1
ATOM 1591 O O . ARG A 1 250 ? -36.218 -15.990 -34.189 1.00 62.01 285 ARG A O 1
ATOM 1599 N N . ALA A 1 251 ? -36.739 -14.228 -32.875 1.00 51.26 286 ALA A N 1
ATOM 1600 C CA . ALA A 1 251 ? -37.081 -15.080 -31.739 1.00 50.56 286 ALA A CA 1
ATOM 1601 C C . ALA A 1 251 ? -38.422 -14.763 -31.074 1.00 50.65 286 ALA A C 1
ATOM 1602 O O . ALA A 1 251 ? -38.731 -15.355 -30.031 1.00 51.62 286 ALA A O 1
ATOM 1604 N N . GLY A 1 252 ? -39.236 -13.866 -31.621 1.00 49.98 287 GLY A N 1
ATOM 1605 C CA . GLY A 1 252 ? -40.551 -13.633 -31.066 1.00 48.25 287 GLY A CA 1
ATOM 1606 C C . GLY A 1 252 ? -40.574 -12.544 -30.008 1.00 49.22 287 GLY A C 1
ATOM 1607 O O . GLY A 1 252 ? -39.561 -11.901 -29.722 1.00 48.23 287 GLY A O 1
ATOM 1608 N N . PRO A 1 253 ? -41.737 -12.343 -29.383 1.00 49.61 288 PRO A N 1
ATOM 1609 C CA . PRO A 1 253 ? -41.935 -11.144 -28.544 1.00 49.50 288 PRO A CA 1
ATOM 1610 C C . PRO A 1 253 ? -41.046 -11.090 -27.319 1.00 52.44 288 PRO A C 1
ATOM 1611 O O . PRO A 1 253 ? -40.648 -9.992 -26.899 1.00 47.57 288 PRO A O 1
ATOM 1615 N N . SER A 1 254 ? -40.715 -12.244 -26.730 1.00 50.80 289 SER A N 1
ATOM 1616 C CA . SER A 1 254 ? -39.876 -12.249 -25.538 1.00 52.95 289 SER A CA 1
ATOM 1617 C C . SER A 1 254 ? -38.484 -11.704 -25.822 1.00 48.56 289 SER A C 1
ATOM 1618 O O . SER A 1 254 ? -37.813 -11.222 -24.896 1.00 44.40 289 SER A O 1
ATOM 1621 N N . ALA A 1 255 ? -38.051 -11.740 -27.087 1.00 46.02 290 ALA A N 1
ATOM 1622 C CA . ALA A 1 255 ? -36.706 -11.304 -27.437 1.00 44.23 290 ALA A CA 1
ATOM 1623 C C . ALA A 1 255 ? -36.516 -9.807 -27.246 1.00 46.91 290 ALA A C 1
ATOM 1624 O O . ALA A 1 255 ? -35.373 -9.339 -27.270 1.00 46.90 290 ALA A O 1
ATOM 1626 N N . LYS A 1 256 ? -37.598 -9.050 -27.062 1.00 40.86 291 LYS A N 1
ATOM 1627 C CA . LYS A 1 256 ? -37.502 -7.623 -26.778 1.00 44.28 291 LYS A CA 1
ATOM 1628 C C . LYS A 1 256 ? -37.530 -7.295 -25.287 1.00 41.68 291 LYS A C 1
ATOM 1629 O O . LYS A 1 256 ? -37.551 -6.109 -24.946 1.00 37.98 291 LYS A O 1
ATOM 1635 N N . ASN A 1 257 ? -37.549 -8.298 -24.402 1.00 37.80 292 ASN A N 1
ATOM 1636 C CA . ASN A 1 257 ? -37.423 -8.035 -22.973 1.00 36.57 292 ASN A CA 1
ATOM 1637 C C . ASN A 1 257 ? -36.002 -7.555 -22.680 1.00 33.90 292 ASN A C 1
ATOM 1638 O O . ASN A 1 257 ? -35.057 -7.886 -23.395 1.00 34.59 292 ASN A O 1
ATOM 1643 N N . VAL A 1 258 ? -35.845 -6.752 -21.632 1.00 30.49 293 VAL A N 1
ATOM 1644 C CA . VAL A 1 258 ? -34.572 -6.071 -21.433 1.00 29.51 293 VAL A CA 1
ATOM 1645 C C . VAL A 1 258 ? -33.983 -6.419 -20.071 1.00 32.94 293 VAL A C 1
ATOM 1646 O O . VAL A 1 258 ? -34.692 -6.812 -19.139 1.00 27.98 293 VAL A O 1
ATOM 1650 N N . GLY A 1 259 ? -32.653 -6.301 -19.984 1.00 30.32 294 GLY A N 1
ATOM 1651 C CA . GLY A 1 259 ? -31.935 -6.489 -18.744 1.00 31.63 294 GLY A CA 1
ATOM 1652 C C . GLY A 1 259 ? -31.958 -5.223 -17.905 1.00 29.96 294 GLY A C 1
ATOM 1653 O O . GLY A 1 259 ? -32.647 -4.242 -18.205 1.00 26.10 294 GLY A O 1
ATOM 1654 N N . ASP A 1 260 ? -31.154 -5.241 -16.844 1.00 27.89 295 ASP A N 1
ATOM 1655 C CA . ASP A 1 260 ? -31.234 -4.175 -15.834 1.00 30.71 295 ASP A CA 1
ATOM 1656 C C . ASP A 1 260 ? -30.894 -2.802 -16.400 1.00 27.23 295 ASP A C 1
ATOM 1657 O O . ASP A 1 260 ? -31.305 -1.778 -15.838 1.00 28.47 295 ASP A O 1
ATOM 1662 N N . GLU A 1 261 ? -30.101 -2.747 -17.460 1.00 27.53 296 GLU A N 1
ATOM 1663 C CA . GLU A 1 261 ? -29.680 -1.478 -18.039 1.00 30.66 296 GLU A CA 1
ATOM 1664 C C . GLU A 1 261 ? -30.346 -1.216 -19.373 1.00 26.14 296 GLU A C 1
ATOM 1665 O O . GLU A 1 261 ? -29.945 -0.275 -20.073 1.00 27.07 296 GLU A O 1
ATOM 1671 N N . GLY A 1 262 ? -31.355 -2.012 -19.725 1.00 25.33 297 GLY A N 1
ATOM 1672 C CA . GLY A 1 262 ? -32.167 -1.804 -20.908 1.00 24.96 297 GLY A CA 1
ATOM 1673 C C . GLY A 1 262 ? -31.684 -2.515 -22.158 1.00 29.75 297 GLY A C 1
ATOM 1674 O O . GLY A 1 262 ? -32.357 -2.429 -23.202 1.00 24.87 297 GLY A O 1
ATOM 1675 N N . GLY A 1 263 ? -30.543 -3.202 -22.099 1.00 29.05 298 GLY A N 1
ATOM 1676 C CA . GLY A 1 263 ? -30.083 -3.947 -23.261 1.00 28.78 298 GLY A CA 1
ATOM 1677 C C . GLY A 1 263 ? -30.865 -5.228 -23.483 1.00 30.96 298 GLY A C 1
ATOM 1678 O O . GLY A 1 263 ? -31.496 -5.774 -22.580 1.00 27.72 298 GLY A O 1
ATOM 1679 N N . PHE A 1 264 ? -30.805 -5.728 -24.720 1.00 28.12 299 PHE A N 1
ATOM 1680 C CA . PHE A 1 264 ? -31.423 -6.998 -25.054 1.00 29.08 299 PHE A CA 1
ATOM 1681 C C . PHE A 1 264 ? -30.473 -8.136 -24.710 1.00 31.94 299 PHE A C 1
ATOM 1682 O O . PHE A 1 264 ? -29.252 -7.962 -24.692 1.00 31.47 299 PHE A O 1
ATOM 1690 N N . ALA A 1 265 ? -31.036 -9.315 -24.459 1.00 30.82 300 ALA A N 1
ATOM 1691 C CA . ALA A 1 265 ? -30.241 -10.461 -24.007 1.00 32.98 300 ALA A CA 1
ATOM 1692 C C . ALA A 1 265 ? -30.653 -11.706 -24.777 1.00 34.44 300 ALA A C 1
ATOM 1693 O O . ALA A 1 265 ? -31.118 -12.692 -24.197 1.00 36.95 300 ALA A O 1
ATOM 1695 N N . PRO A 1 266 ? -30.474 -11.709 -26.094 1.00 34.05 301 PRO A N 1
ATOM 1696 C CA . PRO A 1 266 ? -30.787 -12.911 -26.874 1.00 38.06 301 PRO A CA 1
ATOM 1697 C C . PRO A 1 266 ? -29.798 -14.021 -26.550 1.00 38.50 301 PRO A C 1
ATOM 1698 O O . PRO A 1 266 ? -28.754 -13.798 -25.943 1.00 36.66 301 PRO A O 1
ATOM 1702 N N . ASN A 1 267 ? -30.146 -15.235 -26.957 1.00 39.33 302 ASN A N 1
ATOM 1703 C CA A ASN A 1 267 ? -29.303 -16.407 -26.735 0.51 40.45 302 ASN A CA 1
ATOM 1704 C CA B ASN A 1 267 ? -29.296 -16.400 -26.726 0.49 40.47 302 ASN A CA 1
ATOM 1705 C C . ASN A 1 267 ? -28.268 -16.486 -27.852 1.00 41.38 302 ASN A C 1
ATOM 1706 O O . ASN A 1 267 ? -28.604 -16.824 -28.990 1.00 44.14 302 ASN A O 1
ATOM 1715 N N . LEU A 1 268 ? -27.014 -16.167 -27.539 1.00 39.23 303 LEU A N 1
ATOM 1716 C CA . LEU A 1 268 ? -25.959 -16.110 -28.545 1.00 40.92 303 LEU A CA 1
ATOM 1717 C C . LEU A 1 268 ? -24.755 -16.923 -28.101 1.00 38.21 303 LEU A C 1
ATOM 1718 O O . LEU A 1 268 ? -24.531 -17.120 -26.904 1.00 37.21 303 LEU A O 1
ATOM 1723 N N . GLU A 1 269 ? -23.958 -17.360 -29.076 1.00 38.31 304 GLU A N 1
ATOM 1724 C CA . GLU A 1 269 ? -22.739 -18.095 -28.761 1.00 38.00 304 GLU A CA 1
ATOM 1725 C C . GLU A 1 269 ? -21.475 -17.243 -28.790 1.00 40.56 304 GLU A C 1
ATOM 1726 O O . GLU A 1 269 ? -20.608 -17.428 -27.932 1.00 40.32 304 GLU A O 1
ATOM 1732 N N . THR A 1 270 ? -21.331 -16.311 -29.741 1.00 38.00 305 THR A N 1
ATOM 1733 C CA . THR A 1 270 ? -20.061 -15.631 -29.955 1.00 37.84 305 THR A CA 1
ATOM 1734 C C . THR A 1 270 ? -20.236 -14.121 -30.048 1.00 38.43 305 THR A C 1
ATOM 1735 O O . THR A 1 270 ? -21.307 -13.606 -30.395 1.00 34.10 305 THR A O 1
ATOM 1739 N N . ALA A 1 271 ? -19.139 -13.409 -29.766 1.00 37.89 306 ALA A N 1
ATOM 1740 C CA . ALA A 1 271 ? -19.159 -11.959 -29.916 1.00 36.43 306 ALA A CA 1
ATOM 1741 C C . ALA A 1 271 ? -19.385 -11.564 -31.368 1.00 35.45 306 ALA A C 1
ATOM 1742 O O . ALA A 1 271 ? -20.014 -10.541 -31.634 1.00 34.94 306 ALA A O 1
ATOM 1744 N N . ASP A 1 272 ? -18.899 -12.371 -32.321 1.00 36.20 307 ASP A N 1
ATOM 1745 C CA . ASP A 1 272 ? -19.155 -12.082 -33.732 1.00 34.72 307 ASP A CA 1
ATOM 1746 C C . ASP A 1 272 ? -20.652 -12.072 -34.038 1.00 37.05 307 ASP A C 1
ATOM 1747 O O . ASP A 1 272 ? -21.138 -11.202 -34.773 1.00 35.74 307 ASP A O 1
ATOM 1752 N N . GLU A 1 273 ? -21.400 -13.022 -33.478 1.00 35.26 308 GLU A N 1
ATOM 1753 C CA . GLU A 1 273 ? -22.851 -13.026 -33.661 1.00 37.41 308 GLU A CA 1
ATOM 1754 C C . GLU A 1 273 ? -23.481 -11.742 -33.132 1.00 35.61 308 GLU A C 1
ATOM 1755 O O . GLU A 1 273 ? -24.332 -11.132 -33.795 1.00 35.05 308 GLU A O 1
ATOM 1761 N N . ALA A 1 274 ? -23.090 -11.334 -31.926 1.00 32.77 309 ALA A N 1
ATOM 1762 C CA . ALA A 1 274 ? -23.613 -10.107 -31.337 1.00 34.86 309 ALA A CA 1
ATOM 1763 C C . ALA A 1 274 ? -23.279 -8.897 -32.203 1.00 34.70 309 ALA A C 1
ATOM 1764 O O . ALA A 1 274 ? -24.151 -8.076 -32.513 1.00 31.10 309 ALA A O 1
ATOM 1766 N N . LEU A 1 275 ? -22.007 -8.767 -32.597 1.00 32.28 310 LEU A N 1
ATOM 1767 C CA . LEU A 1 275 ? -21.600 -7.609 -33.383 1.00 36.01 310 LEU A CA 1
ATOM 1768 C C . LEU A 1 275 ? -22.261 -7.611 -34.753 1.00 34.58 310 LEU A C 1
ATOM 1769 O O . LEU A 1 275 ? -22.592 -6.541 -35.283 1.00 34.25 310 LEU A O 1
ATOM 1774 N N . ASN A 1 276 ? -22.500 -8.796 -35.324 1.00 35.26 311 ASN A N 1
ATOM 1775 C CA . ASN A 1 276 ? -23.192 -8.867 -36.605 1.00 35.42 311 ASN A CA 1
ATOM 1776 C C . ASN A 1 276 ? -24.643 -8.409 -36.479 1.00 35.11 311 ASN A C 1
ATOM 1777 O O . ASN A 1 276 ? -25.145 -7.702 -37.359 1.00 34.24 311 ASN A O 1
ATOM 1782 N N . TYR A 1 277 ? -25.332 -8.776 -35.390 1.00 33.44 312 TYR A N 1
ATOM 1783 C CA . TYR A 1 277 ? -26.681 -8.240 -35.186 1.00 36.11 312 TYR A CA 1
ATOM 1784 C C . TYR A 1 277 ? -26.647 -6.727 -35.036 1.00 35.81 312 TYR A C 1
ATOM 1785 O O . TYR A 1 277 ? -27.457 -6.019 -35.644 1.00 31.33 312 TYR A O 1
ATOM 1794 N N . ILE A 1 278 ? -25.715 -6.213 -34.228 1.00 29.23 313 ILE A N 1
ATOM 1795 C CA . ILE A 1 278 ? -25.628 -4.771 -34.039 1.00 30.98 313 ILE A CA 1
ATOM 1796 C C . ILE A 1 278 ? -25.319 -4.072 -35.361 1.00 35.08 313 ILE A C 1
ATOM 1797 O O . ILE A 1 278 ? -25.935 -3.051 -35.699 1.00 30.33 313 ILE A O 1
ATOM 1802 N N . GLU A 1 279 ? -24.384 -4.619 -36.145 1.00 32.09 314 GLU A N 1
ATOM 1803 C CA . GLU A 1 279 ? -24.064 -3.984 -37.416 1.00 32.68 314 GLU A CA 1
ATOM 1804 C C . GLU A 1 279 ? -25.277 -3.982 -38.338 1.00 33.10 314 GLU A C 1
ATOM 1805 O O . GLU A 1 279 ? -25.508 -3.012 -39.074 1.00 32.20 314 GLU A O 1
ATOM 1811 N N . GLU A 1 280 ? -26.099 -5.034 -38.270 1.00 31.83 315 GLU A N 1
ATOM 1812 C CA . GLU A 1 280 ? -27.314 -5.070 -39.080 1.00 34.30 315 GLU A CA 1
ATOM 1813 C C . GLU A 1 280 ? -28.283 -3.969 -38.665 1.00 33.61 315 GLU A C 1
ATOM 1814 O O . GLU A 1 280 ? -28.882 -3.301 -39.513 1.00 33.03 315 GLU A O 1
ATOM 1820 N N . ALA A 1 281 ? -28.459 -3.781 -37.354 1.00 32.91 316 ALA A N 1
ATOM 1821 C CA . ALA A 1 281 ? -29.328 -2.723 -36.844 1.00 32.63 316 ALA A CA 1
ATOM 1822 C C . ALA A 1 281 ? -28.816 -1.332 -37.235 1.00 31.68 316 ALA A C 1
ATOM 1823 O O . ALA A 1 281 ? -29.605 -0.461 -37.608 1.00 31.21 316 ALA A O 1
ATOM 1825 N N . ILE A 1 282 ? -27.503 -1.096 -37.130 1.00 27.40 317 ILE A N 1
ATOM 1826 C CA . ILE A 1 282 ? -26.931 0.172 -37.594 1.00 30.69 317 ILE A CA 1
ATOM 1827 C C . ILE A 1 282 ? -27.314 0.448 -39.044 1.00 32.73 317 ILE A C 1
ATOM 1828 O O . ILE A 1 282 ? -27.687 1.574 -39.405 1.00 31.79 317 ILE A O 1
ATOM 1833 N N . GLY A 1 283 ? -27.218 -0.571 -39.900 1.00 32.49 318 GLY A N 1
ATOM 1834 C CA . GLY A 1 283 ? -27.577 -0.387 -41.302 1.00 32.85 318 GLY A CA 1
ATOM 1835 C C . GLY A 1 283 ? -29.060 -0.121 -41.499 1.00 33.53 318 GLY A C 1
ATOM 1836 O O . GLY A 1 283 ? -29.443 0.718 -42.324 1.00 33.20 318 GLY A O 1
ATOM 1837 N N . LYS A 1 284 ? -29.923 -0.832 -40.758 1.00 31.30 319 LYS A N 1
ATOM 1838 C CA A LYS A 1 284 ? -31.360 -0.599 -40.903 0.54 33.54 319 LYS A CA 1
ATOM 1839 C CA B LYS A 1 284 ? -31.358 -0.599 -40.906 0.46 33.70 319 LYS A CA 1
ATOM 1840 C C . LYS A 1 284 ? -31.748 0.801 -40.456 1.00 37.64 319 LYS A C 1
ATOM 1841 O O . LYS A 1 284 ? -32.720 1.364 -40.971 1.00 34.15 319 LYS A O 1
ATOM 1852 N N . ALA A 1 285 ? -31.011 1.372 -39.495 1.00 32.07 320 ALA A N 1
ATOM 1853 C CA . ALA A 1 285 ? -31.288 2.737 -39.083 1.00 31.98 320 ALA A CA 1
ATOM 1854 C C . ALA A 1 285 ? -30.790 3.749 -40.099 1.00 33.12 320 ALA A C 1
ATOM 1855 O O . ALA A 1 285 ? -31.067 4.942 -39.946 1.00 33.17 320 ALA A O 1
ATOM 1857 N N . GLY A 1 286 ? -30.077 3.301 -41.131 1.00 32.70 321 GLY A N 1
ATOM 1858 C CA . GLY A 1 286 ? -29.542 4.194 -42.130 1.00 34.22 321 GLY A CA 1
ATOM 1859 C C . GLY A 1 286 ? -28.179 4.773 -41.816 1.00 35.42 321 GLY A C 1
ATOM 1860 O O . GLY A 1 286 ? -27.795 5.775 -42.431 1.00 33.76 321 GLY A O 1
ATOM 1861 N N . TYR A 1 287 ? -27.426 4.173 -40.901 1.00 30.04 322 TYR A N 1
ATOM 1862 C CA . TYR A 1 287 ? -26.098 4.668 -40.555 1.00 32.98 322 TYR A CA 1
ATOM 1863 C C . TYR A 1 287 ? -25.020 3.729 -41.089 1.00 32.55 322 TYR A C 1
ATOM 1864 O O . TYR A 1 287 ? -25.297 2.593 -41.466 1.00 33.23 322 TYR A O 1
ATOM 1873 N N . LYS A 1 288 ? -23.783 4.215 -41.107 1.00 33.68 323 LYS A N 1
ATOM 1874 C CA . LYS A 1 288 ? -22.644 3.471 -41.645 1.00 37.40 323 LYS A CA 1
ATOM 1875 C C . LYS A 1 288 ? -21.736 3.004 -40.507 1.00 37.28 323 LYS A C 1
ATOM 1876 O O . LYS A 1 288 ? -21.178 3.827 -39.774 1.00 34.35 323 LYS A O 1
ATOM 1882 N N . VAL A 1 289 ? -21.610 1.688 -40.348 1.00 34.69 324 VAL A N 1
ATOM 1883 C CA . VAL A 1 289 ? -20.708 1.131 -39.338 1.00 38.48 324 VAL A CA 1
ATOM 1884 C C . VAL A 1 289 ? -19.291 1.651 -39.565 1.00 37.45 324 VAL A C 1
ATOM 1885 O O . VAL A 1 289 ? -18.788 1.650 -40.689 1.00 36.17 324 VAL A O 1
ATOM 1889 N N . GLY A 1 290 ? -18.634 2.092 -38.499 1.00 36.87 325 GLY A N 1
ATOM 1890 C CA . GLY A 1 290 ? -17.283 2.591 -38.638 1.00 36.83 325 GLY A CA 1
ATOM 1891 C C . GLY A 1 290 ? -17.186 4.004 -39.160 1.00 38.76 325 GLY A C 1
ATOM 1892 O O . GLY A 1 290 ? -16.075 4.486 -39.408 1.00 38.70 325 GLY A O 1
ATOM 1893 N N . GLU A 1 291 ? -18.314 4.688 -39.331 1.00 35.74 326 GLU A N 1
ATOM 1894 C CA . GLU A 1 291 ? -18.295 6.070 -39.778 1.00 39.00 326 GLU A CA 1
ATOM 1895 C C . GLU A 1 291 ? -19.258 6.872 -38.916 1.00 39.80 326 GLU A C 1
ATOM 1896 O O . GLU A 1 291 ? -18.857 7.846 -38.261 1.00 39.70 326 GLU A O 1
ATOM 1902 N N . ASP A 1 292 ? -20.525 6.444 -38.893 1.00 37.21 327 ASP A N 1
ATOM 1903 C CA . ASP A 1 292 ? -21.540 7.034 -38.022 1.00 36.19 327 ASP A CA 1
ATOM 1904 C C . ASP A 1 292 ? -21.616 6.368 -36.654 1.00 31.02 327 ASP A C 1
ATOM 1905 O O . ASP A 1 292 ? -21.912 7.044 -35.664 1.00 33.02 327 ASP A O 1
ATOM 1910 N N . VAL A 1 293 ? -21.392 5.061 -36.569 1.00 30.92 328 VAL A N 1
ATOM 1911 C CA . VAL A 1 293 ? -21.611 4.321 -35.332 1.00 30.22 328 VAL A CA 1
ATOM 1912 C C . VAL A 1 293 ? -20.427 3.394 -35.121 1.00 33.59 328 VAL A C 1
ATOM 1913 O O . VAL A 1 293 ? -20.005 2.684 -36.044 1.00 33.88 328 VAL A O 1
ATOM 1917 N N . PHE A 1 294 ? -19.906 3.393 -33.902 1.00 28.76 329 PHE A N 1
ATOM 1918 C CA . PHE A 1 294 ? -18.779 2.565 -33.518 1.00 32.03 329 PHE A CA 1
ATOM 1919 C C . PHE A 1 294 ? -19.244 1.625 -32.427 1.00 32.02 329 PHE A C 1
ATOM 1920 O O . PHE A 1 294 ? -20.368 1.736 -31.925 1.00 29.42 329 PHE A O 1
ATOM 1928 N N . LEU A 1 295 ? -18.369 0.693 -32.062 1.00 31.79 330 LEU A N 1
ATOM 1929 C CA . LEU A 1 295 ? -18.717 -0.381 -31.149 1.00 27.93 330 LEU A CA 1
ATOM 1930 C C . LEU A 1 295 ? -17.745 -0.386 -29.982 1.00 29.92 330 LEU A C 1
ATOM 1931 O O . LEU A 1 295 ? -16.602 0.064 -30.096 1.00 33.35 330 LEU A O 1
ATOM 1936 N N . ALA A 1 296 ? -18.201 -0.932 -28.864 1.00 28.59 331 ALA A N 1
ATOM 1937 C CA . ALA A 1 296 ? -17.369 -1.024 -27.675 1.00 30.31 331 ALA A CA 1
ATOM 1938 C C . ALA A 1 296 ? -17.819 -2.254 -26.905 1.00 32.85 331 ALA A C 1
ATOM 1939 O O . ALA A 1 296 ? -18.966 -2.687 -27.023 1.00 30.77 331 ALA A O 1
ATOM 1941 N N . LEU A 1 297 ? -16.891 -2.844 -26.157 1.00 31.71 332 LEU A N 1
ATOM 1942 C CA . LEU A 1 297 ? -17.173 -4.017 -25.351 1.00 30.64 332 LEU A CA 1
ATOM 1943 C C . LEU A 1 297 ? -16.905 -3.703 -23.890 1.00 30.24 332 LEU A C 1
ATOM 1944 O O . LEU A 1 297 ? -15.982 -2.955 -23.574 1.00 32.80 332 LEU A O 1
ATOM 1949 N N . ASP A 1 298 ? -17.694 -4.315 -23.005 1.00 29.44 333 ASP A N 1
ATOM 1950 C CA . ASP A 1 298 ? -17.320 -4.513 -21.601 1.00 31.37 333 ASP A CA 1
ATOM 1951 C C . ASP A 1 298 ? -17.358 -6.019 -21.403 1.00 30.21 333 ASP A C 1
ATOM 1952 O O . ASP A 1 298 ? -18.439 -6.603 -21.321 1.00 29.95 333 ASP A O 1
ATOM 1957 N N . ALA A 1 299 ? -16.176 -6.648 -21.347 1.00 31.80 334 ALA A N 1
ATOM 1958 C CA . ALA A 1 299 ? -16.109 -8.098 -21.229 1.00 32.21 334 ALA A CA 1
ATOM 1959 C C . ALA A 1 299 ? -16.500 -8.564 -19.834 1.00 33.79 334 ALA A C 1
ATOM 1960 O O . ALA A 1 299 ? -16.998 -9.688 -19.680 1.00 32.51 334 ALA A O 1
ATOM 1962 N N . ALA A 1 300 ? -16.316 -7.716 -18.824 1.00 32.62 335 ALA A N 1
ATOM 1963 C CA . ALA A 1 300 ? -16.400 -8.137 -17.420 1.00 36.92 335 ALA A CA 1
ATOM 1964 C C . ALA A 1 300 ? -15.666 -9.470 -17.229 1.00 32.88 335 ALA A C 1
ATOM 1965 O O . ALA A 1 300 ? -16.203 -10.457 -16.719 1.00 34.27 335 ALA A O 1
ATOM 1967 N N . SER A 1 301 ? -14.414 -9.505 -17.676 1.00 31.62 336 SER A N 1
ATOM 1968 C CA . SER A 1 301 ? -13.765 -10.801 -17.862 1.00 34.85 336 SER A CA 1
ATOM 1969 C C . SER A 1 301 ? -13.405 -11.471 -16.545 1.00 36.28 336 SER A C 1
ATOM 1970 O O . SER A 1 301 ? -13.201 -12.687 -16.530 1.00 35.68 336 SER A O 1
ATOM 1973 N N . SER A 1 302 ? -13.347 -10.719 -15.435 1.00 33.79 337 SER A N 1
ATOM 1974 C CA . SER A 1 302 ? -13.157 -11.377 -14.147 1.00 40.00 337 SER A CA 1
ATOM 1975 C C . SER A 1 302 ? -14.210 -12.453 -13.930 1.00 37.51 337 SER A C 1
ATOM 1976 O O . SER A 1 302 ? -13.952 -13.447 -13.247 1.00 36.78 337 SER A O 1
ATOM 1979 N N . GLU A 1 303 ? -15.391 -12.272 -14.515 1.00 35.79 338 GLU A N 1
ATOM 1980 C CA . GLU A 1 303 ? -16.494 -13.205 -14.316 1.00 37.04 338 GLU A CA 1
ATOM 1981 C C . GLU A 1 303 ? -16.211 -14.563 -14.929 1.00 39.80 338 GLU A C 1
ATOM 1982 O O . GLU A 1 303 ? -16.783 -15.565 -14.492 1.00 38.85 338 GLU A O 1
ATOM 1988 N N . PHE A 1 304 ? -15.379 -14.624 -15.971 1.00 36.41 339 PHE A N 1
ATOM 1989 C CA . PHE A 1 304 ? -15.109 -15.914 -16.599 1.00 38.21 339 PHE A CA 1
ATOM 1990 C C . PHE A 1 304 ? -13.627 -16.291 -16.539 1.00 39.64 339 PHE A C 1
ATOM 1991 O O . PHE A 1 304 ? -13.176 -17.187 -17.264 1.00 37.87 339 PHE A O 1
ATOM 1999 N N . TYR A 1 305 ? -12.884 -15.675 -15.625 1.00 39.17 340 TYR A N 1
ATOM 2000 C CA . TYR A 1 305 ? -11.497 -16.041 -15.354 1.00 41.38 340 TYR A CA 1
ATOM 2001 C C . TYR A 1 305 ? -11.408 -17.054 -14.218 1.00 41.70 340 TYR A C 1
ATOM 2002 O O . TYR A 1 305 ? -12.051 -16.900 -13.177 1.00 43.64 340 TYR A O 1
ATOM 2011 N N . ASN A 1 306 ? -10.594 -18.085 -14.414 1.00 44.80 341 ASN A N 1
ATOM 2012 C CA . ASN A 1 306 ? -10.305 -19.056 -13.364 1.00 45.73 341 ASN A CA 1
ATOM 2013 C C . ASN A 1 306 ? -8.868 -18.815 -12.898 1.00 50.96 341 ASN A C 1
ATOM 2014 O O . ASN A 1 306 ? -7.915 -19.062 -13.643 1.00 47.69 341 ASN A O 1
ATOM 2019 N N . SER A 1 307 ? -8.714 -18.336 -11.662 1.00 49.55 342 SER A N 1
ATOM 2020 C CA . SER A 1 307 ? -7.386 -17.981 -11.173 1.00 54.17 342 SER A CA 1
ATOM 2021 C C . SER A 1 307 ? -6.527 -19.201 -10.864 1.00 55.85 342 SER A C 1
ATOM 2022 O O . SER A 1 307 ? -5.301 -19.067 -10.771 1.00 57.90 342 SER A O 1
ATOM 2025 N N . ASP A 1 308 ? -7.129 -20.387 -10.716 1.00 54.52 343 ASP A N 1
ATOM 2026 C CA . ASP A 1 308 ? -6.331 -21.594 -10.524 1.00 53.94 343 ASP A CA 1
ATOM 2027 C C . ASP A 1 308 ? -5.717 -22.071 -11.833 1.00 56.44 343 ASP A C 1
ATOM 2028 O O . ASP A 1 308 ? -4.533 -22.423 -11.878 1.00 53.64 343 ASP A O 1
ATOM 2033 N N . THR A 1 309 ? -6.503 -22.115 -12.900 1.00 51.59 344 THR A N 1
ATOM 2034 C CA . THR A 1 309 ? -5.982 -22.537 -14.187 1.00 52.82 344 THR A CA 1
ATOM 2035 C C . THR A 1 309 ? -5.343 -21.399 -14.960 1.00 49.29 344 THR A C 1
ATOM 2036 O O . THR A 1 309 ? -4.638 -21.663 -15.937 1.00 46.61 344 THR A O 1
ATOM 2040 N N . LYS A 1 310 ? -5.600 -20.152 -14.564 1.00 48.23 345 LYS A N 1
ATOM 2041 C CA . LYS A 1 310 ? -5.143 -18.966 -15.286 1.00 48.87 345 LYS A CA 1
ATOM 2042 C C . LYS A 1 310 ? -5.754 -18.887 -16.687 1.00 49.25 345 LYS A C 1
ATOM 2043 O O . LYS A 1 310 ? -5.144 -18.327 -17.600 1.00 50.14 345 LYS A O 1
ATOM 2049 N N . LYS A 1 311 ? -6.961 -19.426 -16.870 1.00 44.99 346 LYS A N 1
ATOM 2050 C CA . LYS A 1 311 ? -7.630 -19.449 -18.166 1.00 43.05 346 LYS A CA 1
ATOM 2051 C C . LYS A 1 311 ? -8.906 -18.610 -18.145 1.00 44.20 346 LYS A C 1
ATOM 2052 O O . LYS A 1 311 ? -9.609 -18.532 -17.131 1.00 41.71 346 LYS A O 1
ATOM 2058 N N . TYR A 1 312 ? -9.184 -17.964 -19.279 1.00 42.20 347 TYR A N 1
ATOM 2059 C CA . TYR A 1 312 ? -10.433 -17.244 -19.513 1.00 38.20 347 TYR A CA 1
ATOM 2060 C C . TYR A 1 312 ? -11.394 -18.142 -20.281 1.00 40.30 347 TYR A C 1
ATOM 2061 O O . TYR A 1 312 ? -11.085 -18.577 -21.397 1.00 39.72 347 TYR A O 1
ATOM 2070 N N . GLU A 1 313 ? -12.561 -18.408 -19.689 1.00 39.32 348 GLU A N 1
ATOM 2071 C CA . GLU A 1 313 ? -13.596 -19.233 -20.319 1.00 39.10 348 GLU A CA 1
ATOM 2072 C C . GLU A 1 313 ? -14.398 -18.345 -21.269 1.00 36.21 348 GLU A C 1
ATOM 2073 O O . GLU A 1 313 ? -15.492 -17.864 -20.954 1.00 38.36 348 GLU A O 1
ATOM 2079 N N . ILE A 1 314 ? -13.830 -18.124 -22.459 1.00 37.29 349 ILE A N 1
ATOM 2080 C CA . ILE A 1 314 ? -14.355 -17.108 -23.376 1.00 39.52 349 ILE A CA 1
ATOM 2081 C C . ILE A 1 314 ? -15.644 -17.556 -24.045 1.00 38.44 349 ILE A C 1
ATOM 2082 O O . ILE A 1 314 ? -16.435 -16.715 -24.493 1.00 39.24 349 ILE A O 1
ATOM 2087 N N . THR A 1 315 ? -15.869 -18.860 -24.133 1.00 37.70 350 THR A N 1
ATOM 2088 C CA . THR A 1 315 ? -17.132 -19.424 -24.587 1.00 38.46 350 THR A CA 1
ATOM 2089 C C . THR A 1 315 ? -17.513 -20.478 -23.563 1.00 40.48 350 THR A C 1
ATOM 2090 O O . THR A 1 315 ? -16.721 -21.385 -23.297 1.00 37.24 350 THR A O 1
ATOM 2094 N N . GLN A 1 316 ? -18.705 -20.347 -22.981 1.00 37.84 351 GLN A N 1
ATOM 2095 C CA . GLN A 1 316 ? -19.111 -21.161 -21.841 1.00 40.84 351 GLN A CA 1
ATOM 2096 C C . GLN A 1 316 ? -18.924 -22.651 -22.098 1.00 42.42 351 GLN A C 1
ATOM 2097 O O . GLN A 1 316 ? -19.462 -23.202 -23.066 1.00 42.27 351 GLN A O 1
ATOM 2103 N N . GLN A 1 317 ? -18.138 -23.288 -21.225 1.00 41.88 352 GLN A N 1
ATOM 2104 C CA . GLN A 1 317 ? -17.874 -24.724 -21.252 1.00 44.83 352 GLN A CA 1
ATOM 2105 C C . GLN A 1 317 ? -17.327 -25.189 -22.596 1.00 43.00 352 GLN A C 1
ATOM 2106 O O . GLN A 1 317 ? -17.436 -26.368 -22.947 1.00 42.78 352 GLN A O 1
ATOM 2112 N N . LYS A 1 318 ? -16.688 -24.292 -23.349 1.00 42.60 353 LYS A N 1
ATOM 2113 C CA . LYS A 1 318 ? -16.210 -24.685 -24.670 1.00 43.22 353 LYS A CA 1
ATOM 2114 C C . LYS A 1 318 ? -14.784 -24.233 -24.959 1.00 39.14 353 LYS A C 1
ATOM 2115 O O . LYS A 1 318 ? -13.994 -25.004 -25.490 1.00 43.43 353 LYS A O 1
ATOM 2121 N N . GLU A 1 319 ? -14.449 -22.983 -24.665 1.00 41.85 354 GLU A N 1
ATOM 2122 C CA . GLU A 1 319 ? -13.167 -22.438 -25.090 1.00 44.41 354 GLU A CA 1
ATOM 2123 C C . GLU A 1 319 ? -12.508 -21.710 -23.930 1.00 41.82 354 GLU A C 1
ATOM 2124 O O . GLU A 1 319 ? -13.138 -20.867 -23.280 1.00 40.18 354 GLU A O 1
ATOM 2130 N N . PHE A 1 320 ? -11.234 -22.009 -23.711 1.00 39.83 355 PHE A N 1
ATOM 2131 C CA . PHE A 1 320 ? -10.486 -21.563 -22.544 1.00 41.73 355 PHE A CA 1
ATOM 2132 C C . PHE A 1 320 ? -9.160 -20.993 -23.019 1.00 43.10 355 PHE A C 1
ATOM 2133 O O . PHE A 1 320 ? -8.366 -21.706 -23.638 1.00 42.17 355 PHE A O 1
ATOM 2141 N N . LEU A 1 321 ? -8.922 -19.715 -22.735 1.00 41.69 356 LEU A N 1
ATOM 2142 C CA . LEU A 1 321 ? -7.777 -18.994 -23.280 1.00 46.38 356 LEU A CA 1
ATOM 2143 C C . LEU A 1 321 ? -6.862 -18.509 -22.164 1.00 44.45 356 LEU A C 1
ATOM 2144 O O . LEU A 1 321 ? -7.333 -18.093 -21.100 1.00 40.53 356 LEU A O 1
ATOM 2149 N N . THR A 1 322 ? -5.556 -18.564 -22.421 1.00 44.20 357 THR A N 1
ATOM 2150 C CA . THR A 1 322 ? -4.596 -17.866 -21.584 1.00 44.86 357 THR A CA 1
ATOM 2151 C C . THR A 1 322 ? -4.743 -16.357 -21.764 1.00 47.15 357 THR A C 1
ATOM 2152 O O . THR A 1 322 ? -5.398 -15.873 -22.698 1.00 43.88 357 THR A O 1
ATOM 2156 N N . SER A 1 323 ? -4.102 -15.607 -20.861 1.00 46.52 358 SER A N 1
ATOM 2157 C CA . SER A 1 323 ? -4.066 -14.151 -20.998 1.00 46.29 358 SER A CA 1
ATOM 2158 C C . SER A 1 323 ? -3.596 -13.754 -22.391 1.00 44.45 358 SER A C 1
ATOM 2159 O O . SER A 1 323 ? -4.225 -12.931 -23.067 1.00 44.36 358 SER A O 1
ATOM 2162 N N . GLU A 1 324 ? -2.480 -14.344 -22.826 1.00 44.73 359 GLU A N 1
ATOM 2163 C CA A GLU A 1 324 ? -1.901 -14.010 -24.122 0.52 46.84 359 GLU A CA 1
ATOM 2164 C CA B GLU A 1 324 ? -1.904 -14.006 -24.125 0.48 46.83 359 GLU A CA 1
ATOM 2165 C C . GLU A 1 324 ? -2.880 -14.299 -25.257 1.00 45.24 359 GLU A C 1
ATOM 2166 O O . GLU A 1 324 ? -3.064 -13.474 -26.162 1.00 43.19 359 GLU A O 1
ATOM 2177 N N . GLU A 1 325 ? -3.514 -15.480 -25.228 1.00 45.13 360 GLU A N 1
ATOM 2178 C CA . GLU A 1 325 ? -4.501 -15.833 -26.250 1.00 44.13 360 GLU A CA 1
ATOM 2179 C C . GLU A 1 325 ? -5.726 -14.920 -26.189 1.00 44.93 360 GLU A C 1
ATOM 2180 O O . GLU A 1 325 ? -6.367 -14.660 -27.216 1.00 41.44 360 GLU A O 1
ATOM 2186 N N . MET A 1 326 ? -6.074 -14.428 -24.999 1.00 41.59 361 MET A N 1
ATOM 2187 C CA . MET A 1 326 ? -7.173 -13.472 -24.899 1.00 43.59 361 MET A CA 1
ATOM 2188 C C . MET A 1 326 ? -6.844 -12.176 -25.628 1.00 41.46 361 MET A C 1
ATOM 2189 O O . MET A 1 326 ? -7.687 -11.632 -26.349 1.00 39.46 361 MET A O 1
ATOM 2194 N N . VAL A 1 327 ? -5.620 -11.669 -25.453 1.00 42.81 362 VAL A N 1
ATOM 2195 C CA . VAL A 1 327 ? -5.209 -10.467 -26.175 1.00 43.56 362 VAL A CA 1
ATOM 2196 C C . VAL A 1 327 ? -5.291 -10.706 -27.681 1.00 42.11 362 VAL A C 1
ATOM 2197 O O . VAL A 1 327 ? -5.855 -9.899 -28.432 1.00 42.51 362 VAL A O 1
ATOM 2201 N N . GLU A 1 328 ? -4.739 -11.827 -28.139 1.00 39.68 363 GLU A N 1
ATOM 2202 C CA . GLU A 1 328 ? -4.815 -12.162 -29.553 1.00 43.60 363 GLU A CA 1
ATOM 2203 C C . GLU A 1 328 ? -6.265 -12.286 -30.015 1.00 44.02 363 GLU A C 1
ATOM 2204 O O . GLU A 1 328 ? -6.601 -11.880 -31.134 1.00 42.89 363 GLU A O 1
ATOM 2210 N N . TYR A 1 329 ? -7.146 -12.808 -29.155 1.00 39.27 364 TYR A N 1
ATOM 2211 C CA . TYR A 1 329 ? -8.560 -12.882 -29.508 1.00 42.41 364 TYR A CA 1
ATOM 2212 C C . TYR A 1 329 ? -9.139 -11.489 -29.769 1.00 43.49 364 TYR A C 1
ATOM 2213 O O . TYR A 1 329 ? -9.856 -11.274 -30.755 1.00 40.81 364 TYR A O 1
ATOM 2222 N N . TYR A 1 330 ? -8.836 -10.530 -28.889 1.00 42.12 365 TYR A N 1
ATOM 2223 C CA . TYR A 1 330 ? -9.321 -9.169 -29.083 1.00 40.50 365 TYR A CA 1
ATOM 2224 C C . TYR A 1 330 ? -8.717 -8.539 -30.331 1.00 40.63 365 TYR A C 1
ATOM 2225 O O . TYR A 1 330 ? -9.415 -7.844 -31.083 1.00 39.54 365 TYR A O 1
ATOM 2234 N N . VAL A 1 331 ? -7.420 -8.766 -30.565 1.00 41.41 366 VAL A N 1
ATOM 2235 C CA . VAL A 1 331 ? -6.785 -8.248 -31.776 1.00 43.05 366 VAL A CA 1
ATOM 2236 C C . VAL A 1 331 ? -7.533 -8.724 -33.017 1.00 44.04 366 VAL A C 1
ATOM 2237 O O . VAL A 1 331 ? -7.850 -7.933 -33.913 1.00 44.01 366 VAL A O 1
ATOM 2241 N N . GLN A 1 332 ? -7.847 -10.022 -33.077 1.00 41.82 367 GLN A N 1
ATOM 2242 C CA . GLN A 1 332 ? -8.540 -10.559 -34.247 1.00 44.76 367 GLN A CA 1
ATOM 2243 C C . GLN A 1 332 ? -9.998 -10.104 -34.303 1.00 44.17 367 GLN A C 1
ATOM 2244 O O . GLN A 1 332 ? -10.545 -9.883 -35.391 1.00 42.55 367 GLN A O 1
ATOM 2250 N N . LEU A 1 333 ? -10.649 -9.967 -33.148 1.00 41.84 368 LEU A N 1
ATOM 2251 C CA . LEU A 1 333 ? -12.019 -9.457 -33.148 1.00 42.88 368 LEU A CA 1
ATOM 2252 C C . LEU A 1 333 ? -12.073 -8.039 -33.713 1.00 39.87 368 LEU A C 1
ATOM 2253 O O . LEU A 1 333 ? -12.970 -7.702 -34.498 1.00 37.11 368 LEU A O 1
ATOM 2258 N N . VAL A 1 334 ? -11.110 -7.199 -33.339 1.00 38.94 369 VAL A N 1
ATOM 2259 C CA . VAL A 1 334 ? -11.053 -5.851 -33.887 1.00 38.86 369 VAL A CA 1
ATOM 2260 C C . VAL A 1 334 ? -10.722 -5.887 -35.378 1.00 44.32 369 VAL A C 1
ATOM 2261 O O . VAL A 1 334 ? -11.258 -5.092 -36.159 1.00 42.18 369 VAL A O 1
ATOM 2265 N N . ASN A 1 335 ? -9.850 -6.815 -35.806 1.00 42.61 370 ASN A N 1
ATOM 2266 C CA . ASN A 1 335 ? -9.600 -6.977 -37.237 1.00 44.65 370 ASN A CA 1
ATOM 2267 C C . ASN A 1 335 ? -10.884 -7.305 -37.978 1.00 44.09 370 ASN A C 1
ATOM 2268 O O . ASN A 1 335 ? -11.137 -6.774 -39.063 1.00 46.37 370 ASN A O 1
ATOM 2273 N N . ARG A 1 336 ? -11.698 -8.195 -37.421 1.00 42.85 371 ARG A N 1
ATOM 2274 C CA . ARG A 1 336 ? -12.936 -8.547 -38.088 1.00 40.69 371 ARG A CA 1
ATOM 2275 C C . ARG A 1 336 ? -13.980 -7.457 -37.947 1.00 42.18 371 ARG A C 1
ATOM 2276 O O . ARG A 1 336 ? -14.857 -7.345 -38.810 1.00 41.29 371 ARG A O 1
ATOM 2284 N N . HIS A 1 337 ? -13.893 -6.646 -36.888 1.00 42.06 372 HIS A N 1
ATOM 2285 C CA . HIS A 1 337 ? -14.877 -5.599 -36.598 1.00 40.99 372 HIS A CA 1
ATOM 2286 C C . HIS A 1 337 ? -14.143 -4.316 -36.253 1.00 37.78 372 HIS A C 1
ATOM 2287 O O . HIS A 1 337 ? -14.060 -3.918 -35.089 1.00 37.56 372 HIS A O 1
ATOM 2294 N N . PRO A 1 338 ? -13.589 -3.641 -37.263 1.00 40.45 373 PRO A N 1
ATOM 2295 C CA . PRO A 1 338 ? -12.724 -2.476 -37.010 1.00 39.80 373 PRO A CA 1
ATOM 2296 C C . PRO A 1 338 ? -13.450 -1.273 -36.435 1.00 38.07 373 PRO A C 1
ATOM 2297 O O . PRO A 1 338 ? -12.784 -0.300 -36.047 1.00 37.69 373 PRO A O 1
ATOM 2301 N N . ALA A 1 339 ? -14.784 -1.293 -36.383 1.00 36.70 374 ALA A N 1
ATOM 2302 C CA . ALA A 1 339 ? -15.521 -0.252 -35.687 1.00 35.65 374 ALA A CA 1
ATOM 2303 C C . ALA A 1 339 ? -15.426 -0.379 -34.169 1.00 35.44 374 ALA A C 1
ATOM 2304 O O . ALA A 1 339 ? -15.862 0.539 -33.465 1.00 34.07 374 ALA A O 1
ATOM 2306 N N . ILE A 1 340 ? -14.866 -1.472 -33.645 1.00 35.48 375 ILE A N 1
ATOM 2307 C CA . ILE A 1 340 ? -14.628 -1.567 -32.205 1.00 34.15 375 ILE A CA 1
ATOM 2308 C C . ILE A 1 340 ? -13.537 -0.578 -31.818 1.00 36.00 375 ILE A C 1
ATOM 2309 O O . ILE A 1 340 ? -12.392 -0.689 -32.272 1.00 35.29 375 ILE A O 1
ATOM 2314 N N . ILE A 1 341 ? -13.879 0.392 -30.974 1.00 32.92 376 ILE A N 1
ATOM 2315 C CA . ILE A 1 341 ? -12.926 1.421 -30.567 1.00 35.99 376 ILE A CA 1
ATOM 2316 C C . ILE A 1 341 ? -12.684 1.446 -29.067 1.00 35.32 376 ILE A C 1
ATOM 2317 O O . ILE A 1 341 ? -11.925 2.298 -28.589 1.00 37.10 376 ILE A O 1
ATOM 2322 N N . SER A 1 342 ? -13.288 0.535 -28.310 1.00 31.05 377 SER A N 1
ATOM 2323 C CA . SER A 1 342 ? -13.091 0.526 -26.868 1.00 34.14 377 SER A CA 1
ATOM 2324 C C . SER A 1 342 ? -13.378 -0.870 -26.342 1.00 32.44 377 SER A C 1
ATOM 2325 O O . SER A 1 342 ? -14.326 -1.521 -26.783 1.00 31.40 377 SER A O 1
ATOM 2328 N N . ILE A 1 343 ? -12.567 -1.315 -25.387 1.00 33.41 378 ILE A N 1
ATOM 2329 C CA . ILE A 1 343 ? -12.774 -2.592 -24.710 1.00 30.61 378 ILE A CA 1
ATOM 2330 C C . ILE A 1 343 ? -12.586 -2.354 -23.221 1.00 31.29 378 ILE A C 1
ATOM 2331 O O . ILE A 1 343 ? -11.510 -1.915 -22.796 1.00 33.20 378 ILE A O 1
ATOM 2336 N N . GLU A 1 344 ? -13.613 -2.661 -22.433 1.00 29.27 379 GLU A N 1
ATOM 2337 C CA . GLU A 1 344 ? -13.603 -2.448 -20.990 1.00 33.10 379 GLU A CA 1
ATOM 2338 C C . GLU A 1 344 ? -13.417 -3.782 -20.279 1.00 31.39 379 GLU A C 1
ATOM 2339 O O . GLU A 1 344 ? -14.043 -4.782 -20.649 1.00 30.86 379 GLU A O 1
ATOM 2345 N N . ASP A 1 345 ? -12.551 -3.792 -19.262 1.00 30.99 380 ASP A N 1
ATOM 2346 C CA . ASP A 1 345 ? -12.277 -4.990 -18.459 1.00 30.84 380 ASP A CA 1
ATOM 2347 C C . ASP A 1 345 ? -12.055 -6.229 -19.330 1.00 34.18 380 ASP A C 1
ATOM 2348 O O . ASP A 1 345 ? -12.586 -7.310 -19.066 1.00 31.75 380 ASP A O 1
ATOM 2353 N N . GLY A 1 346 ? -11.236 -6.074 -20.372 1.00 31.85 381 GLY A N 1
ATOM 2354 C CA . GLY A 1 346 ? -10.965 -7.203 -21.246 1.00 32.10 381 GLY A CA 1
ATOM 2355 C C . GLY A 1 346 ? -10.188 -8.326 -20.585 1.00 35.24 381 GLY A C 1
ATOM 2356 O O . GLY A 1 346 ? -10.269 -9.472 -21.036 1.00 33.78 381 GLY A O 1
ATOM 2357 N N . LEU A 1 347 ? -9.428 -8.025 -19.533 1.00 33.35 382 LEU A N 1
ATOM 2358 C CA . LEU A 1 347 ? -8.725 -9.036 -18.764 1.00 33.67 382 LEU A CA 1
ATOM 2359 C C . LEU A 1 347 ? -9.090 -8.858 -17.295 1.00 36.41 382 LEU A C 1
ATOM 2360 O O . LEU A 1 347 ? -9.633 -7.825 -16.896 1.00 36.60 382 LEU A O 1
ATOM 2365 N N . GLU A 1 348 ? -8.804 -9.891 -16.502 1.00 38.87 383 GLU A N 1
ATOM 2366 C CA . GLU A 1 348 ? -9.263 -9.967 -15.119 1.00 38.84 383 GLU A CA 1
ATOM 2367 C C . GLU A 1 348 ? -8.665 -8.836 -14.272 1.00 38.95 383 GLU A C 1
ATOM 2368 O O . GLU A 1 348 ? -7.597 -8.293 -14.565 1.00 38.17 383 GLU A O 1
ATOM 2374 N N . GLU A 1 349 ? -9.361 -8.512 -13.182 1.00 37.13 384 GLU A N 1
ATOM 2375 C CA . GLU A 1 349 ? -9.087 -7.288 -12.439 1.00 38.96 384 GLU A CA 1
ATOM 2376 C C . GLU A 1 349 ? -7.676 -7.215 -11.858 1.00 41.66 384 GLU A C 1
ATOM 2377 O O . GLU A 1 349 ? -7.209 -6.103 -11.600 1.00 43.50 384 GLU A O 1
ATOM 2383 N N . LYS A 1 350 ? -6.981 -8.346 -11.649 1.00 40.53 385 LYS A N 1
ATOM 2384 C CA . LYS A 1 350 ? -5.602 -8.313 -11.165 1.00 44.87 385 LYS A CA 1
ATOM 2385 C C . LYS A 1 350 ? -4.624 -9.018 -12.107 1.00 44.71 385 LYS A C 1
ATOM 2386 O O . LYS A 1 350 ? -3.522 -9.397 -11.685 1.00 43.41 385 LYS A O 1
ATOM 2392 N N . ASP A 1 351 ? -4.989 -9.180 -13.384 1.00 41.67 386 ASP A N 1
ATOM 2393 C CA . ASP A 1 351 ? -4.102 -9.788 -14.386 1.00 42.06 386 ASP A CA 1
ATOM 2394 C C . ASP A 1 351 ? -3.252 -8.687 -15.026 1.00 42.58 386 ASP A C 1
ATOM 2395 O O . ASP A 1 351 ? -3.369 -8.352 -16.208 1.00 43.06 386 ASP A O 1
ATOM 2400 N N . TYR A 1 352 ? -2.387 -8.104 -14.197 1.00 43.45 387 TYR A N 1
ATOM 2401 C CA . TYR A 1 352 ? -1.656 -6.903 -14.599 1.00 42.57 387 TYR A CA 1
ATOM 2402 C C . TYR A 1 352 ? -0.714 -7.174 -15.771 1.00 44.84 387 TYR A C 1
ATOM 2403 O O . TYR A 1 352 ? -0.541 -6.317 -16.648 1.00 43.47 387 TYR A O 1
ATOM 2412 N N . GLU A 1 353 ? -0.090 -8.353 -15.806 1.00 43.03 388 GLU A N 1
ATOM 2413 C CA . GLU A 1 353 ? 0.742 -8.686 -16.959 1.00 45.05 388 GLU A CA 1
ATOM 2414 C C . GLU A 1 353 ? -0.101 -8.812 -18.226 1.00 43.74 388 GLU A C 1
ATOM 2415 O O . GLU A 1 353 ? 0.323 -8.386 -19.306 1.00 43.22 388 GLU A O 1
ATOM 2421 N N . GLY A 1 354 ? -1.309 -9.364 -18.112 1.00 42.88 389 GLY A N 1
ATOM 2422 C CA . GLY A 1 354 ? -2.204 -9.376 -19.258 1.00 42.44 389 GLY A CA 1
ATOM 2423 C C . GLY A 1 354 ? -2.561 -7.978 -19.734 1.00 43.14 389 GLY A C 1
ATOM 2424 O O . GLY A 1 354 ? -2.487 -7.675 -20.932 1.00 42.59 389 GLY A O 1
ATOM 2425 N N . TRP A 1 355 ? -2.985 -7.114 -18.804 1.00 42.36 390 TRP A N 1
ATOM 2426 C CA . TRP A 1 355 ? -3.357 -5.747 -19.164 1.00 39.70 390 TRP A CA 1
ATOM 2427 C C . TRP A 1 355 ? -2.202 -4.999 -19.819 1.00 42.11 390 TRP A C 1
ATOM 2428 O O . TRP A 1 355 ? -2.410 -4.273 -20.799 1.00 40.98 390 TRP A O 1
ATOM 2439 N N . LYS A 1 356 ? -0.984 -5.128 -19.275 1.00 42.10 391 LYS A N 1
ATOM 2440 C CA . LYS A 1 356 ? 0.156 -4.454 -19.892 1.00 44.74 391 LYS A CA 1
ATOM 2441 C C . LYS A 1 356 ? 0.274 -4.841 -21.358 1.00 45.07 391 LYS A C 1
ATOM 2442 O O . LYS A 1 356 ? 0.447 -3.982 -22.229 1.00 45.27 391 LYS A O 1
ATOM 2448 N N . LEU A 1 357 ? 0.151 -6.135 -21.650 1.00 42.64 392 LEU A N 1
ATOM 2449 C CA . LEU A 1 357 ? 0.274 -6.596 -23.028 1.00 44.70 392 LEU A CA 1
ATOM 2450 C C . LEU A 1 357 ? -0.908 -6.137 -23.877 1.00 46.80 392 LEU A C 1
ATOM 2451 O O . LEU A 1 357 ? -0.726 -5.694 -25.019 1.00 44.36 392 LEU A O 1
ATOM 2456 N N . LEU A 1 358 ? -2.130 -6.240 -23.342 1.00 42.26 393 LEU A N 1
ATOM 2457 C CA . LEU A 1 358 ? -3.293 -5.776 -24.086 1.00 43.03 393 LEU A CA 1
ATOM 2458 C C . LEU A 1 358 ? -3.120 -4.319 -24.482 1.00 45.01 393 LEU A C 1
ATOM 2459 O O . LEU A 1 358 ? -3.348 -3.945 -25.641 1.00 39.61 393 LEU A O 1
ATOM 2464 N N . THR A 1 359 ? -2.670 -3.491 -23.536 1.00 39.02 394 THR A N 1
ATOM 2465 C CA . THR A 1 359 ? -2.477 -2.078 -23.820 1.00 44.91 394 THR A CA 1
ATOM 2466 C C . THR A 1 359 ? -1.288 -1.861 -24.745 1.00 46.61 394 THR A C 1
ATOM 2467 O O . THR A 1 359 ? -1.331 -0.973 -25.602 1.00 47.23 394 THR A O 1
ATOM 2471 N N . GLU A 1 360 ? -0.242 -2.680 -24.612 1.00 43.95 395 GLU A N 1
ATOM 2472 C CA . GLU A 1 360 ? 0.860 -2.643 -25.569 1.00 49.77 395 GLU A CA 1
ATOM 2473 C C . GLU A 1 360 ? 0.364 -2.868 -26.989 1.00 47.30 395 GLU A C 1
ATOM 2474 O O . GLU A 1 360 ? 0.762 -2.154 -27.917 1.00 50.66 395 GLU A O 1
ATOM 2480 N N . ARG A 1 361 ? -0.498 -3.863 -27.184 1.00 47.81 396 ARG A N 1
ATOM 2481 C CA . ARG A 1 361 ? -0.841 -4.277 -28.541 1.00 47.74 396 ARG A CA 1
ATOM 2482 C C . ARG A 1 361 ? -1.974 -3.468 -29.151 1.00 45.90 396 ARG A C 1
ATOM 2483 O O . ARG A 1 361 ? -1.994 -3.285 -30.370 1.00 42.55 396 ARG A O 1
ATOM 2491 N N . LEU A 1 362 ? -2.922 -2.981 -28.346 1.00 43.20 397 LEU A N 1
ATOM 2492 C CA . LEU A 1 362 ? -4.086 -2.277 -28.866 1.00 41.37 397 LEU A CA 1
ATOM 2493 C C . LEU A 1 362 ? -4.225 -0.848 -28.362 1.00 46.44 397 LEU A C 1
ATOM 2494 O O . LEU A 1 362 ? -5.092 -0.119 -28.861 1.00 42.33 397 LEU A O 1
ATOM 2499 N N . GLY A 1 363 ? -3.403 -0.421 -27.399 1.00 45.87 398 GLY A N 1
ATOM 2500 C CA . GLY A 1 363 ? -3.655 0.852 -26.750 1.00 41.09 398 GLY A CA 1
ATOM 2501 C C . GLY A 1 363 ? -3.568 2.036 -27.687 1.00 44.01 398 GLY A C 1
ATOM 2502 O O . GLY A 1 363 ? -4.192 3.067 -27.445 1.00 48.53 398 GLY A O 1
ATOM 2503 N N . SER A 1 364 ? -2.782 1.919 -28.754 1.00 43.81 399 SER A N 1
ATOM 2504 C CA . SER A 1 364 ? -2.680 3.020 -29.697 1.00 47.86 399 SER A CA 1
ATOM 2505 C C . SER A 1 364 ? -3.902 3.108 -30.593 1.00 47.93 399 SER A C 1
ATOM 2506 O O . SER A 1 364 ? -4.125 4.146 -31.216 1.00 54.12 399 SER A O 1
ATOM 2509 N N . LYS A 1 365 ? -4.693 2.046 -30.678 1.00 47.76 400 LYS A N 1
ATOM 2510 C CA . LYS A 1 365 ? -5.837 2.016 -31.577 1.00 50.83 400 LYS A CA 1
ATOM 2511 C C . LYS A 1 365 ? -7.159 2.225 -30.867 1.00 48.06 400 LYS A C 1
ATOM 2512 O O . LYS A 1 365 ? -8.077 2.823 -31.444 1.00 46.72 400 LYS A O 1
ATOM 2518 N N . ILE A 1 366 ? -7.297 1.741 -29.633 1.00 42.84 401 ILE A N 1
ATOM 2519 C CA . ILE A 1 366 ? -8.594 1.730 -28.974 1.00 41.00 401 ILE A CA 1
ATOM 2520 C C . ILE A 1 366 ? -8.433 2.144 -27.519 1.00 38.69 401 ILE A C 1
ATOM 2521 O O . ILE A 1 366 ? -7.333 2.127 -26.959 1.00 39.45 401 ILE A O 1
ATOM 2526 N N . MET A 1 367 ? -9.555 2.533 -26.920 1.00 35.54 402 MET A N 1
ATOM 2527 C CA . MET A 1 367 ? -9.614 2.744 -25.483 1.00 36.00 402 MET A CA 1
ATOM 2528 C C . MET A 1 367 ? -9.572 1.405 -24.769 1.00 36.60 402 MET A C 1
ATOM 2529 O O . MET A 1 367 ? -10.301 0.474 -25.131 1.00 37.87 402 MET A O 1
ATOM 2534 N N . LEU A 1 368 ? -8.735 1.313 -23.739 1.00 35.27 403 LEU A N 1
ATOM 2535 C CA . LEU A 1 368 ? -8.696 0.155 -22.852 1.00 33.89 403 LEU A CA 1
ATOM 2536 C C . LEU A 1 368 ? -9.118 0.649 -21.476 1.00 34.99 403 LEU A C 1
ATOM 2537 O O . LEU A 1 368 ? -8.356 1.359 -20.808 1.00 36.30 403 LEU A O 1
ATOM 2542 N N . VAL A 1 369 ? -10.336 0.283 -21.070 1.00 33.30 404 VAL A N 1
ATOM 2543 C CA . VAL A 1 369 ? -11.039 0.911 -19.955 1.00 33.09 404 VAL A CA 1
ATOM 2544 C C . VAL A 1 369 ? -10.907 0.021 -18.726 1.00 32.36 404 VAL A C 1
ATOM 2545 O O . VAL A 1 369 ? -11.372 -1.123 -18.727 1.00 29.58 404 VAL A O 1
ATOM 2549 N N . GLY A 1 370 ? -10.321 0.549 -17.658 1.00 31.46 405 GLY A N 1
ATOM 2550 C CA . GLY A 1 370 ? -10.324 -0.192 -16.417 1.00 32.01 405 GLY A CA 1
ATOM 2551 C C . GLY A 1 370 ? -11.576 0.104 -15.622 1.00 32.86 405 GLY A C 1
ATOM 2552 O O . GLY A 1 370 ? -11.853 1.265 -15.289 1.00 29.39 405 GLY A O 1
ATOM 2553 N N . ASP A 1 371 ? -12.365 -0.936 -15.343 1.00 32.41 406 ASP A N 1
ATOM 2554 C CA . ASP A 1 371 ? -13.502 -0.788 -14.434 1.00 32.12 406 ASP A CA 1
ATOM 2555 C C . ASP A 1 371 ? -13.190 -1.540 -13.148 1.00 34.09 406 ASP A C 1
ATOM 2556 O O . ASP A 1 371 ? -12.753 -0.928 -12.164 1.00 33.96 406 ASP A O 1
ATOM 2561 N N . ASP A 1 372 ? -13.395 -2.866 -13.150 1.00 31.79 407 ASP A N 1
ATOM 2562 C CA . ASP A 1 372 ? -12.932 -3.683 -12.024 1.00 37.00 407 ASP A CA 1
ATOM 2563 C C . ASP A 1 372 ? -11.435 -3.533 -11.796 1.00 38.18 407 ASP A C 1
ATOM 2564 O O . ASP A 1 372 ? -10.961 -3.732 -10.668 1.00 38.21 407 ASP A O 1
ATOM 2569 N N . LEU A 1 373 ? -10.677 -3.227 -12.860 1.00 33.27 408 LEU A N 1
ATOM 2570 C CA . LEU A 1 373 ? -9.240 -3.003 -12.729 1.00 37.19 408 LEU A CA 1
ATOM 2571 C C . LEU A 1 373 ? -8.933 -1.943 -11.681 1.00 38.50 408 LEU A C 1
ATOM 2572 O O . LEU A 1 373 ? -7.955 -2.062 -10.938 1.00 37.86 408 LEU A O 1
ATOM 2577 N N . TYR A 1 374 ? -9.757 -0.897 -11.616 1.00 35.62 409 TYR A N 1
ATOM 2578 C CA . TYR A 1 374 ? -9.491 0.264 -10.778 1.00 36.91 409 TYR A CA 1
ATOM 2579 C C . TYR A 1 374 ? -10.474 0.442 -9.626 1.00 38.43 409 TYR A C 1
ATOM 2580 O O . TYR A 1 374 ? -10.074 0.968 -8.577 1.00 35.76 409 TYR A O 1
ATOM 2589 N N . THR A 1 375 ? -11.727 -0.020 -9.783 1.00 35.71 410 THR A N 1
ATOM 2590 C CA . THR A 1 375 ? -12.836 0.260 -8.869 1.00 35.20 410 THR A CA 1
ATOM 2591 C C . THR A 1 375 ? -12.752 1.676 -8.300 1.00 36.41 410 THR A C 1
ATOM 2592 O O . THR A 1 375 ? -12.871 1.877 -7.079 1.00 34.83 410 THR A O 1
ATOM 2596 N N . THR A 1 376 ? -12.524 2.652 -9.182 1.00 32.31 411 THR A N 1
ATOM 2597 C CA . THR A 1 376 ? -12.464 4.072 -8.819 1.00 33.91 411 THR A CA 1
ATOM 2598 C C . THR A 1 376 ? -11.641 4.289 -7.552 1.00 35.96 411 THR A C 1
ATOM 2599 O O . THR A 1 376 ? -12.054 4.975 -6.614 1.00 37.32 411 THR A O 1
ATOM 2603 N N . ASN A 1 377 ? -10.454 3.695 -7.533 1.00 37.93 412 ASN A N 1
ATOM 2604 C CA . ASN A 1 377 ? -9.585 3.692 -6.360 1.00 38.21 412 ASN A CA 1
ATOM 2605 C C . ASN A 1 377 ? -8.265 4.359 -6.733 1.00 40.67 412 ASN A C 1
ATOM 2606 O O . ASN A 1 377 ? -7.559 3.885 -7.631 1.00 38.66 412 ASN A O 1
ATOM 2611 N N . THR A 1 378 ? -7.933 5.465 -6.050 1.00 42.10 413 THR A N 1
ATOM 2612 C CA . THR A 1 378 ? -6.782 6.267 -6.465 1.00 41.23 413 THR A CA 1
ATOM 2613 C C . THR A 1 378 ? -5.468 5.513 -6.303 1.00 40.64 413 THR A C 1
ATOM 2614 O O . THR A 1 378 ? -4.539 5.727 -7.090 1.00 41.23 413 THR A O 1
ATOM 2618 N N . ARG A 1 379 ? -5.367 4.627 -5.309 1.00 39.16 414 ARG A N 1
ATOM 2619 C CA . ARG A 1 379 ? -4.160 3.810 -5.186 1.00 42.79 414 ARG A CA 1
ATOM 2620 C C . ARG A 1 379 ? -3.961 2.961 -6.431 1.00 44.94 414 ARG A C 1
ATOM 2621 O O . ARG A 1 379 ? -2.858 2.899 -6.986 1.00 40.56 414 ARG A O 1
ATOM 2629 N N . LEU A 1 380 ? -5.036 2.321 -6.907 1.00 42.20 415 LEU A N 1
ATOM 2630 C CA . LEU A 1 380 ? -4.916 1.473 -8.089 1.00 43.47 415 LEU A CA 1
ATOM 2631 C C . LEU A 1 380 ? -4.694 2.303 -9.347 1.00 42.09 415 LEU A C 1
ATOM 2632 O O . LEU A 1 380 ? -3.945 1.891 -10.242 1.00 40.92 415 LEU A O 1
ATOM 2637 N N . ILE A 1 381 ? -5.356 3.460 -9.442 1.00 42.10 416 ILE A N 1
ATOM 2638 C CA . ILE A 1 381 ? -5.206 4.328 -10.611 1.00 40.73 416 ILE A CA 1
ATOM 2639 C C . ILE A 1 381 ? -3.766 4.810 -10.732 1.00 41.37 416 ILE A C 1
ATOM 2640 O O . ILE A 1 381 ? -3.173 4.785 -11.818 1.00 40.65 416 ILE A O 1
ATOM 2645 N N . LYS A 1 382 ? -3.181 5.259 -9.618 1.00 41.08 417 LYS A N 1
ATOM 2646 C CA . LYS A 1 382 ? -1.771 5.645 -9.646 1.00 42.18 417 LYS A CA 1
ATOM 2647 C C . LYS A 1 382 ? -0.889 4.501 -10.143 1.00 45.56 417 LYS A C 1
ATOM 2648 O O . LYS A 1 382 ? -0.011 4.704 -10.994 1.00 44.13 417 LYS A O 1
ATOM 2654 N N . GLN A 1 383 ? -1.116 3.286 -9.636 1.00 43.16 418 GLN A N 1
ATOM 2655 C CA . GLN A 1 383 ? -0.278 2.163 -10.048 1.00 45.88 418 GLN A CA 1
ATOM 2656 C C . GLN A 1 383 ? -0.488 1.831 -11.519 1.00 46.50 418 GLN A C 1
ATOM 2657 O O . GLN A 1 383 ? 0.477 1.539 -12.244 1.00 46.34 418 GLN A O 1
ATOM 2663 N N . GLY A 1 384 ? -1.739 1.893 -11.980 1.00 43.66 419 GLY A N 1
ATOM 2664 C CA . GLY A 1 384 ? -2.036 1.545 -13.361 1.00 42.95 419 GLY A CA 1
ATOM 2665 C C . GLY A 1 384 ? -1.474 2.541 -14.354 1.00 44.88 419 GLY A C 1
ATOM 2666 O O . GLY A 1 384 ? -1.015 2.158 -15.436 1.00 43.77 419 GLY A O 1
ATOM 2667 N N . ILE A 1 385 ? -1.506 3.832 -14.008 1.00 44.22 420 ILE A N 1
ATOM 2668 C CA . ILE A 1 385 ? -0.861 4.837 -14.852 1.00 44.97 420 ILE A CA 1
ATOM 2669 C C . ILE A 1 385 ? 0.643 4.580 -14.918 1.00 43.95 420 ILE A C 1
ATOM 2670 O O . ILE A 1 385 ? 1.238 4.563 -16.003 1.00 46.98 420 ILE A O 1
ATOM 2675 N N . GLU A 1 386 ? 1.276 4.348 -13.761 1.00 44.50 421 GLU A N 1
ATOM 2676 C CA A GLU A 1 386 ? 2.717 4.104 -13.746 0.55 48.44 421 GLU A CA 1
ATOM 2677 C CA B GLU A 1 386 ? 2.718 4.105 -13.746 0.45 48.44 421 GLU A CA 1
ATOM 2678 C C . GLU A 1 386 ? 3.083 2.844 -14.522 1.00 48.39 421 GLU A C 1
ATOM 2679 O O . GLU A 1 386 ? 4.082 2.823 -15.253 1.00 46.64 421 GLU A O 1
ATOM 2690 N N . GLU A 1 387 ? 2.297 1.779 -14.375 1.00 47.72 422 GLU A N 1
ATOM 2691 C CA . GLU A 1 387 ? 2.664 0.514 -14.995 1.00 47.75 422 GLU A CA 1
ATOM 2692 C C . GLU A 1 387 ? 2.051 0.328 -16.371 1.00 48.43 422 GLU A C 1
ATOM 2693 O O . GLU A 1 387 ? 2.325 -0.687 -17.011 1.00 46.98 422 GLU A O 1
ATOM 2699 N N . LYS A 1 388 ? 1.239 1.286 -16.833 1.00 48.36 423 LYS A N 1
ATOM 2700 C CA . LYS A 1 388 ? 0.627 1.257 -18.168 1.00 46.46 423 LYS A CA 1
ATOM 2701 C C . LYS A 1 388 ? -0.317 0.066 -18.340 1.00 41.52 423 LYS A C 1
ATOM 2702 O O . LYS A 1 388 ? -0.289 -0.623 -19.361 1.00 41.67 423 LYS A O 1
ATOM 2708 N N . TRP A 1 389 ? -1.159 -0.177 -17.331 1.00 41.20 424 TRP A N 1
ATOM 2709 C CA . TRP A 1 389 ? -2.146 -1.248 -17.420 1.00 42.16 424 TRP A CA 1
ATOM 2710 C C . TRP A 1 389 ? -3.185 -0.973 -18.499 1.00 40.04 424 TRP A C 1
ATOM 2711 O O . TRP A 1 389 ? -3.683 -1.911 -19.131 1.00 38.21 424 TRP A O 1
ATOM 2722 N N . ALA A 1 390 ? -3.558 0.294 -18.691 1.00 40.37 425 ALA A N 1
ATOM 2723 C CA . ALA A 1 390 ? -4.723 0.658 -19.500 1.00 36.95 425 ALA A CA 1
ATOM 2724 C C . ALA A 1 390 ? -4.622 2.135 -19.866 1.00 40.02 425 ALA A C 1
ATOM 2725 O O . ALA A 1 390 ? -3.648 2.808 -19.523 1.00 39.07 425 ALA A O 1
ATOM 2727 N N . ASN A 1 391 ? -5.639 2.654 -20.571 1.00 35.69 426 ASN A N 1
ATOM 2728 C CA . ASN A 1 391 ? -5.588 4.065 -20.951 1.00 39.57 426 ASN A CA 1
ATOM 2729 C C . ASN A 1 391 ? -6.898 4.813 -20.698 1.00 36.53 426 ASN A C 1
ATOM 2730 O O . ASN A 1 391 ? -7.080 5.923 -21.209 1.00 34.85 426 ASN A O 1
ATOM 2735 N N . ALA A 1 392 ? -7.803 4.251 -19.908 1.00 33.34 427 ALA A N 1
ATOM 2736 C CA . ALA A 1 392 ? -9.030 4.945 -19.564 1.00 34.27 427 ALA A CA 1
ATOM 2737 C C . ALA A 1 392 ? -9.575 4.359 -18.271 1.00 35.12 427 ALA A C 1
ATOM 2738 O O . ALA A 1 392 ? -9.268 3.215 -17.910 1.00 31.85 427 ALA A O 1
ATOM 2740 N N . LEU A 1 393 ? -10.408 5.159 -17.595 1.00 33.77 428 LEU A N 1
ATOM 2741 C CA . LEU A 1 393 ? -11.006 4.832 -16.304 1.00 33.83 428 LEU A CA 1
ATOM 2742 C C . LEU A 1 393 ? -12.524 4.892 -16.426 1.00 28.99 428 LEU A C 1
ATOM 2743 O O . LEU A 1 393 ? -13.063 5.852 -16.979 1.00 30.33 428 LEU A O 1
ATOM 2748 N N . LEU A 1 394 ? -13.210 3.859 -15.936 1.00 29.23 429 LEU A N 1
ATOM 2749 C CA . LEU A 1 394 ? -14.650 3.928 -15.717 1.00 28.66 429 LEU A CA 1
ATOM 2750 C C . LEU A 1 394 ? -14.888 4.468 -14.303 1.00 30.36 429 LEU A C 1
ATOM 2751 O O . LEU A 1 394 ? -14.520 3.824 -13.317 1.00 32.02 429 LEU A O 1
ATOM 2756 N N . LEU A 1 395 ? -15.488 5.646 -14.201 1.00 29.43 430 LEU A N 1
ATOM 2757 C CA . LEU A 1 395 ? -15.562 6.371 -12.937 1.00 29.59 430 LEU A CA 1
ATOM 2758 C C . LEU A 1 395 ? -16.944 6.153 -12.320 1.00 30.50 430 LEU A C 1
ATOM 2759 O O . LEU A 1 395 ? -17.950 6.607 -12.865 1.00 27.51 430 LEU A O 1
ATOM 2764 N N . LYS A 1 396 ? -16.999 5.481 -11.166 1.00 31.30 431 LYS A N 1
ATOM 2765 C CA . LYS A 1 396 ? -18.263 5.271 -10.456 1.00 32.02 431 LYS A CA 1
ATOM 2766 C C . LYS A 1 396 ? -18.156 6.009 -9.131 1.00 30.16 431 LYS A C 1
ATOM 2767 O O . LYS A 1 396 ? -17.448 5.561 -8.228 1.00 27.89 431 LYS A O 1
ATOM 2773 N N . VAL A 1 397 ? -18.842 7.149 -9.016 1.00 28.46 432 VAL A N 1
ATOM 2774 C CA . VAL A 1 397 ? -18.691 7.947 -7.793 1.00 29.11 432 VAL A CA 1
ATOM 2775 C C . VAL A 1 397 ? -18.951 7.106 -6.543 1.00 28.88 432 VAL A C 1
ATOM 2776 O O . VAL A 1 397 ? -18.220 7.203 -5.539 1.00 30.88 432 VAL A O 1
ATOM 2780 N N . ASN A 1 398 ? -19.973 6.241 -6.585 1.00 30.06 433 ASN A N 1
ATOM 2781 C CA . ASN A 1 398 ? -20.338 5.544 -5.354 1.00 30.18 433 ASN A CA 1
ATOM 2782 C C . ASN A 1 398 ? -19.361 4.427 -5.006 1.00 31.16 433 ASN A C 1
ATOM 2783 O O . ASN A 1 398 ? -19.378 3.956 -3.866 1.00 30.76 433 ASN A O 1
ATOM 2788 N N . GLN A 1 399 ? -18.471 4.040 -5.925 1.00 28.88 434 GLN A N 1
ATOM 2789 C CA . GLN A 1 399 ? -17.393 3.130 -5.549 1.00 33.52 434 GLN A CA 1
ATOM 2790 C C . GLN A 1 399 ? -16.370 3.789 -4.642 1.00 34.73 434 GLN A C 1
ATOM 2791 O O . GLN A 1 399 ? -15.713 3.103 -3.844 1.00 33.17 434 GLN A O 1
ATOM 2797 N N . ILE A 1 400 ? -16.184 5.100 -4.768 1.00 32.23 435 ILE A N 1
ATOM 2798 C CA . ILE A 1 400 ? -15.176 5.759 -3.936 1.00 32.66 435 ILE A CA 1
ATOM 2799 C C . ILE A 1 400 ? -15.858 6.505 -2.787 1.00 33.26 435 ILE A C 1
ATOM 2800 O O . ILE A 1 400 ? -15.290 6.649 -1.696 1.00 35.44 435 ILE A O 1
ATOM 2805 N N . GLY A 1 401 ? -17.095 6.953 -2.997 1.00 31.79 436 GLY A N 1
ATOM 2806 C CA . GLY A 1 401 ? -17.798 7.621 -1.919 1.00 29.97 436 GLY A CA 1
ATOM 2807 C C . GLY A 1 401 ? -18.371 8.980 -2.276 1.00 33.22 436 GLY A C 1
ATOM 2808 O O . GLY A 1 401 ? -19.545 9.060 -2.651 1.00 29.73 436 GLY A O 1
ATOM 2809 N N . THR A 1 402 ? -17.588 10.056 -2.141 1.00 30.75 437 THR A N 1
ATOM 2810 C CA . THR A 1 402 ? -18.091 11.401 -2.410 1.00 29.55 437 THR A CA 1
ATOM 2811 C C . THR A 1 402 ? -17.733 11.850 -3.818 1.00 28.47 437 THR A C 1
ATOM 2812 O O . THR A 1 402 ? -16.840 11.292 -4.474 1.00 26.54 437 THR A O 1
ATOM 2816 N N . ILE A 1 403 ? -18.428 12.910 -4.258 1.00 27.20 438 ILE A N 1
ATOM 2817 C CA . ILE A 1 403 ? -18.135 13.523 -5.553 1.00 27.96 438 ILE A CA 1
ATOM 2818 C C . ILE A 1 403 ? -16.705 14.054 -5.579 1.00 30.17 438 ILE A C 1
ATOM 2819 O O . ILE A 1 403 ? -15.970 13.859 -6.555 1.00 28.60 438 ILE A O 1
ATOM 2824 N N . THR A 1 404 ? -16.289 14.726 -4.502 1.00 27.36 439 THR A N 1
ATOM 2825 C CA . THR A 1 404 ? -14.943 15.288 -4.432 1.00 29.48 439 THR A CA 1
ATOM 2826 C C . THR A 1 404 ? -13.881 14.202 -4.574 1.00 33.87 439 THR A C 1
ATOM 2827 O O . THR A 1 404 ? -12.896 14.373 -5.307 1.00 30.99 439 THR A O 1
ATOM 2831 N N . GLU A 1 405 ? -14.061 13.071 -3.881 1.00 31.83 440 GLU A N 1
ATOM 2832 C CA . GLU A 1 405 ? -13.112 11.964 -4.035 1.00 32.70 440 GLU A CA 1
ATOM 2833 C C . GLU A 1 405 ? -13.087 11.471 -5.475 1.00 33.57 440 GLU A C 1
ATOM 2834 O O . GLU A 1 405 ? -12.015 11.195 -6.036 1.00 32.86 440 GLU A O 1
ATOM 2840 N N . ALA A 1 406 ? -14.261 11.388 -6.098 1.00 30.76 441 ALA A N 1
ATOM 2841 C CA . ALA A 1 406 ? -14.323 10.947 -7.482 1.00 32.71 441 ALA A CA 1
ATOM 2842 C C . ALA A 1 406 ? -13.640 11.943 -8.414 1.00 32.74 441 ALA A C 1
ATOM 2843 O O . ALA A 1 406 ? -13.003 11.534 -9.389 1.00 31.90 441 ALA A O 1
ATOM 2845 N N . MET A 1 407 ? -13.748 13.245 -8.125 1.00 31.19 442 MET A N 1
ATOM 2846 C CA . MET A 1 407 ? -13.071 14.244 -8.946 1.00 30.28 442 MET A CA 1
ATOM 2847 C C . MET A 1 407 ? -11.561 14.087 -8.876 1.00 30.60 442 MET A C 1
ATOM 2848 O O . MET A 1 407 ? -10.875 14.277 -9.884 1.00 32.51 442 MET A O 1
ATOM 2853 N N . ASN A 1 408 ? -11.014 13.785 -7.691 1.00 32.09 443 ASN A N 1
ATOM 2854 C CA . ASN A 1 408 ? -9.567 13.596 -7.604 1.00 36.06 443 ASN A CA 1
ATOM 2855 C C . ASN A 1 408 ? -9.125 12.427 -8.473 1.00 35.66 443 ASN A C 1
ATOM 2856 O O . ASN A 1 408 ? -8.091 12.499 -9.148 1.00 37.21 443 ASN A O 1
ATOM 2861 N N . ALA A 1 409 ? -9.910 11.344 -8.481 1.00 31.81 444 ALA A N 1
ATOM 2862 C CA . ALA A 1 409 ? -9.586 10.197 -9.327 1.00 33.97 444 ALA A CA 1
ATOM 2863 C C . ALA A 1 409 ? -9.581 10.585 -10.806 1.00 36.66 444 ALA A C 1
ATOM 2864 O O . ALA A 1 409 ? -8.653 10.236 -11.552 1.00 35.95 444 ALA A O 1
ATOM 2866 N N . ALA A 1 410 ? -10.603 11.324 -11.241 1.00 33.48 445 ALA A N 1
ATOM 2867 C CA . ALA A 1 410 ? -10.667 11.774 -12.631 1.00 35.73 445 ALA A CA 1
ATOM 2868 C C . ALA A 1 410 ? -9.485 12.670 -12.980 1.00 35.45 445 ALA A C 1
ATOM 2869 O O . ALA A 1 410 ? -8.956 12.604 -14.096 1.00 32.75 445 ALA A O 1
ATOM 2871 N N . ARG A 1 411 ? -9.065 13.520 -12.037 1.00 33.27 446 ARG A N 1
ATOM 2872 C CA A ARG A 1 411 ? -7.942 14.428 -12.271 0.72 38.18 446 ARG A CA 1
ATOM 2873 C CA B ARG A 1 411 ? -7.953 14.423 -12.308 0.28 38.24 446 ARG A CA 1
ATOM 2874 C C . ARG A 1 411 ? -6.668 13.659 -12.596 1.00 38.27 446 ARG A C 1
ATOM 2875 O O . ARG A 1 411 ? -5.880 14.069 -13.460 1.00 37.87 446 ARG A O 1
ATOM 2890 N N . MET A 1 412 ? -6.431 12.544 -11.886 1.00 36.57 447 MET A N 1
ATOM 2891 C CA . MET A 1 412 ? -5.216 11.762 -12.118 1.00 40.06 447 MET A CA 1
ATOM 2892 C C . MET A 1 412 ? -5.162 11.259 -13.551 1.00 39.17 447 MET A C 1
ATOM 2893 O O . MET A 1 412 ? -4.085 11.212 -14.171 1.00 38.34 447 MET A O 1
ATOM 2898 N N . ILE A 1 413 ? -6.317 10.853 -14.068 1.00 36.44 448 ILE A N 1
ATOM 2899 C CA . ILE A 1 413 ? -6.442 10.359 -15.434 1.00 36.32 448 ILE A CA 1
ATOM 2900 C C . ILE A 1 413 ? -6.292 11.505 -16.424 1.00 36.89 448 ILE A C 1
ATOM 2901 O O . ILE A 1 413 ? -5.505 11.425 -17.372 1.00 36.77 448 ILE A O 1
ATOM 2906 N N . PHE A 1 414 ? -7.049 12.590 -16.219 1.00 37.09 449 PHE A N 1
ATOM 2907 C CA . PHE A 1 414 ? -6.896 13.766 -17.075 1.00 37.32 449 PHE A CA 1
ATOM 2908 C C . PHE A 1 414 ? -5.447 14.228 -17.126 1.00 39.40 449 PHE A C 1
ATOM 2909 O O . PHE A 1 414 ? -4.945 14.604 -18.191 1.00 39.94 449 PHE A O 1
ATOM 2917 N N . ASN A 1 415 ? -4.751 14.188 -15.985 1.00 39.28 450 ASN A N 1
ATOM 2918 C CA . ASN A 1 415 ? -3.401 14.734 -15.911 1.00 38.98 450 ASN A CA 1
ATOM 2919 C C . ASN A 1 415 ? -2.406 14.000 -16.802 1.00 43.21 450 ASN A C 1
ATOM 2920 O O . ASN A 1 415 ? -1.337 14.543 -17.096 1.00 43.10 450 ASN A O 1
ATOM 2925 N N . VAL A 1 416 ? -2.696 12.770 -17.206 1.00 41.51 451 VAL A N 1
ATOM 2926 C CA . VAL A 1 416 ? -1.773 12.036 -18.067 1.00 42.70 451 VAL A CA 1
ATOM 2927 C C . VAL A 1 416 ? -2.366 11.844 -19.462 1.00 44.11 451 VAL A C 1
ATOM 2928 O O . VAL A 1 416 ? -1.908 10.988 -20.220 1.00 43.85 451 VAL A O 1
ATOM 2932 N N . GLY A 1 417 ? -3.397 12.621 -19.796 1.00 41.55 452 GLY A N 1
ATOM 2933 C CA . GLY A 1 417 ? -3.992 12.556 -21.112 1.00 39.71 452 GLY A CA 1
ATOM 2934 C C . GLY A 1 417 ? -4.829 11.329 -21.380 1.00 40.52 452 GLY A C 1
ATOM 2935 O O . GLY A 1 417 ? -5.073 11.012 -22.542 1.00 40.11 452 GLY A O 1
ATOM 2936 N N . GLN A 1 418 ? -5.273 10.617 -20.345 1.00 38.60 453 GLN A N 1
ATOM 2937 C CA . GLN A 1 418 ? -6.145 9.466 -20.522 1.00 38.24 453 GLN A CA 1
ATOM 2938 C C . GLN A 1 418 ? -7.601 9.900 -20.350 1.00 37.27 453 GLN A C 1
ATOM 2939 O O . GLN A 1 418 ? -7.895 11.048 -20.007 1.00 37.13 453 GLN A O 1
ATOM 2945 N N . LYS A 1 419 ? -8.520 8.973 -20.605 1.00 36.60 454 LYS A N 1
ATOM 2946 C CA . LYS A 1 419 ? -9.939 9.296 -20.724 1.00 34.33 454 LYS A CA 1
ATOM 2947 C C . LYS A 1 419 ? -10.721 8.855 -19.500 1.00 33.78 454 LYS A C 1
ATOM 2948 O O . LYS A 1 419 ? -10.452 7.793 -18.931 1.00 32.83 454 LYS A O 1
ATOM 2954 N N . VAL A 1 420 ? -11.715 9.663 -19.124 1.00 29.73 455 VAL A N 1
ATOM 2955 C CA . VAL A 1 420 ? -12.653 9.347 -18.054 1.00 27.14 455 VAL A CA 1
ATOM 2956 C C . VAL A 1 420 ? -14.015 9.075 -18.684 1.00 29.81 455 VAL A C 1
ATOM 2957 O O . VAL A 1 420 ? -14.504 9.874 -19.496 1.00 28.89 455 VAL A O 1
ATOM 2961 N N . ILE A 1 421 ? -14.607 7.942 -18.330 1.00 25.79 456 ILE A N 1
ATOM 2962 C CA . ILE A 1 421 ? -15.972 7.590 -18.699 1.00 26.99 456 ILE A CA 1
ATOM 2963 C C . ILE A 1 421 ? -16.784 7.574 -17.406 1.00 27.48 456 ILE A C 1
ATOM 2964 O O . ILE A 1 421 ? -16.567 6.719 -16.541 1.00 26.25 456 ILE A O 1
ATOM 2969 N N . VAL A 1 422 ? -17.684 8.541 -17.246 1.00 28.34 457 VAL A N 1
ATOM 2970 C CA . VAL A 1 422 ? -18.561 8.594 -16.075 1.00 27.39 457 VAL A CA 1
ATOM 2971 C C . VAL A 1 422 ? -19.645 7.535 -16.223 1.00 28.43 457 VAL A C 1
ATOM 2972 O O . VAL A 1 422 ? -20.328 7.467 -17.250 1.00 25.83 457 VAL A O 1
ATOM 2976 N N . SER A 1 423 ? -19.830 6.719 -15.185 1.00 27.72 458 SER A N 1
ATOM 2977 C CA . SER A 1 423 ? -20.604 5.499 -15.340 1.00 28.26 458 SER A CA 1
ATOM 2978 C C . SER A 1 423 ? -21.833 5.489 -14.442 1.00 28.92 458 SER A C 1
ATOM 2979 O O . SER A 1 423 ? -21.807 5.994 -13.314 1.00 28.84 458 SER A O 1
ATOM 2982 N N . HIS A 1 424 ? -22.891 4.851 -14.941 1.00 28.81 459 HIS A N 1
ATOM 2983 C CA . HIS A 1 424 ? -24.017 4.417 -14.122 1.00 29.23 459 HIS A CA 1
ATOM 2984 C C . HIS A 1 424 ? -23.636 3.195 -13.277 1.00 28.83 459 HIS A C 1
ATOM 2985 O O . HIS A 1 424 ? -22.555 2.614 -13.414 1.00 30.65 459 HIS A O 1
ATOM 2992 N N . ARG A 1 425 ? -24.555 2.780 -12.407 1.00 26.42 460 ARG A N 1
ATOM 2993 C CA . ARG A 1 425 ? -24.527 1.453 -11.819 1.00 27.61 460 ARG A CA 1
ATOM 2994 C C . ARG A 1 425 ? -25.740 0.662 -12.295 1.00 29.48 460 ARG A C 1
ATOM 2995 O O . ARG A 1 425 ? -26.716 1.221 -12.805 1.00 26.34 460 ARG A O 1
ATOM 3003 N N . SER A 1 426 ? -25.682 -0.656 -12.082 1.00 28.49 461 SER A N 1
ATOM 3004 C CA A SER A 1 426 ? -26.785 -1.501 -12.533 0.57 32.80 461 SER A CA 1
ATOM 3005 C CA B SER A 1 426 ? -26.778 -1.536 -12.495 0.43 33.45 461 SER A CA 1
ATOM 3006 C C . SER A 1 426 ? -28.082 -1.178 -11.794 1.00 31.68 461 SER A C 1
ATOM 3007 O O . SER A 1 426 ? -29.162 -1.293 -12.374 1.00 27.51 461 SER A O 1
ATOM 3012 N N . GLY A 1 427 ? -28.007 -0.760 -10.528 1.00 28.54 462 GLY A N 1
ATOM 3013 C CA . GLY A 1 427 ? -29.173 -0.229 -9.855 1.00 26.56 462 GLY A CA 1
ATOM 3014 C C . GLY A 1 427 ? -29.074 1.290 -9.844 1.00 28.38 462 GLY A C 1
ATOM 3015 O O . GLY A 1 427 ? -28.202 1.852 -9.172 1.00 27.16 462 GLY A O 1
ATOM 3016 N N . GLU A 1 428 ? -29.919 1.971 -10.606 1.00 26.16 463 GLU A N 1
ATOM 3017 C CA . GLU A 1 428 ? -29.840 3.419 -10.722 1.00 24.32 463 GLU A CA 1
ATOM 3018 C C . GLU A 1 428 ? -31.070 4.049 -10.085 1.00 24.47 463 GLU A C 1
ATOM 3019 O O . GLU A 1 428 ? -31.996 3.367 -9.647 1.00 26.67 463 GLU A O 1
ATOM 3025 N N . THR A 1 429 ? -31.066 5.372 -9.989 1.00 24.40 464 THR A N 1
ATOM 3026 C CA . THR A 1 429 ? -32.190 6.054 -9.384 1.00 20.89 464 THR A CA 1
ATOM 3027 C C . THR A 1 429 ? -32.653 7.141 -10.337 1.00 21.97 464 THR A C 1
ATOM 3028 O O . THR A 1 429 ? -32.140 7.271 -11.454 1.00 23.89 464 THR A O 1
ATOM 3032 N N . ALA A 1 430 ? -33.634 7.928 -9.894 1.00 22.95 465 ALA A N 1
ATOM 3033 C CA . ALA A 1 430 ? -34.050 9.085 -10.681 1.00 24.52 465 ALA A CA 1
ATOM 3034 C C . ALA A 1 430 ? -33.023 10.231 -10.681 1.00 23.66 465 ALA A C 1
ATOM 3035 O O . ALA A 1 430 ? -33.147 11.153 -11.499 1.00 25.43 465 ALA A O 1
ATOM 3037 N N . THR A 1 431 ? -32.003 10.199 -9.826 1.00 24.33 466 THR A N 1
ATOM 3038 C CA . THR A 1 431 ? -31.001 11.271 -9.820 1.00 23.95 466 THR A CA 1
ATOM 3039 C C . THR A 1 431 ? -30.218 11.288 -11.138 1.00 24.57 466 THR A C 1
ATOM 3040 O O . THR A 1 431 ? -29.657 10.269 -11.562 1.00 24.22 466 THR A O 1
ATOM 3044 N N . THR A 1 432 ? -30.199 12.442 -11.815 1.00 22.69 467 THR A N 1
ATOM 3045 C CA . THR A 1 432 ? -29.447 12.584 -13.059 1.00 23.25 467 THR A CA 1
ATOM 3046 C C . THR A 1 432 ? -28.109 13.313 -12.873 1.00 23.68 467 THR A C 1
ATOM 3047 O O . THR A 1 432 ? -27.524 13.794 -13.857 1.00 21.80 467 THR A O 1
ATOM 3051 N N . LEU A 1 433 ? -27.593 13.346 -11.648 1.00 25.31 468 LEU A N 1
ATOM 3052 C CA . LEU A 1 433 ? -26.350 14.062 -11.355 1.00 22.02 468 LEU A CA 1
ATOM 3053 C C . LEU A 1 433 ? -25.187 13.648 -12.257 1.00 22.85 468 LEU A C 1
ATOM 3054 O O . LEU A 1 433 ? -24.381 14.498 -12.638 1.00 24.90 468 LEU A O 1
ATOM 3059 N N . ILE A 1 434 ? -25.047 12.357 -12.605 1.00 22.53 469 ILE A N 1
ATOM 3060 C CA . ILE A 1 434 ? -23.873 12.006 -13.415 1.00 23.18 469 ILE A CA 1
ATOM 3061 C C . ILE A 1 434 ? -23.885 12.702 -14.767 1.00 23.83 469 ILE A C 1
ATOM 3062 O O . ILE A 1 434 ? -22.825 12.858 -15.395 1.00 23.12 469 ILE A O 1
ATOM 3067 N N . SER A 1 435 ? -25.054 13.119 -15.250 1.00 22.94 470 SER A N 1
ATOM 3068 C CA . SER A 1 435 ? -25.076 13.884 -16.494 1.00 22.12 470 SER A CA 1
ATOM 3069 C C . SER A 1 435 ? -24.460 15.251 -16.284 1.00 22.67 470 SER A C 1
ATOM 3070 O O . SER A 1 435 ? -23.634 15.707 -17.088 1.00 22.34 470 SER A O 1
ATOM 3073 N N . ASP A 1 436 ? -24.835 15.913 -15.191 1.00 21.83 471 ASP A N 1
ATOM 3074 C CA . ASP A 1 436 ? -24.201 17.186 -14.893 1.00 24.86 471 ASP A CA 1
ATOM 3075 C C . ASP A 1 436 ? -22.736 17.005 -14.551 1.00 24.56 471 ASP A C 1
ATOM 3076 O O . ASP A 1 436 ? -21.920 17.879 -14.866 1.00 23.85 471 ASP A O 1
ATOM 3081 N N . LEU A 1 437 ? -22.380 15.871 -13.938 1.00 22.42 472 LEU A N 1
ATOM 3082 C CA . LEU A 1 437 ? -20.985 15.646 -13.555 1.00 20.58 472 LEU A CA 1
ATOM 3083 C C . LEU A 1 437 ? -20.094 15.472 -14.780 1.00 23.85 472 LEU A C 1
ATOM 3084 O O . LEU A 1 437 ? -19.027 16.088 -14.867 1.00 24.12 472 LEU A O 1
ATOM 3089 N N . VAL A 1 438 ? -20.523 14.650 -15.748 1.00 23.90 473 VAL A N 1
ATOM 3090 C CA . VAL A 1 438 ? -19.672 14.385 -16.914 1.00 23.63 473 VAL A CA 1
ATOM 3091 C C . VAL A 1 438 ? -19.379 15.679 -17.671 1.00 25.18 473 VAL A C 1
ATOM 3092 O O . VAL A 1 438 ? -18.248 15.903 -18.126 1.00 27.87 473 VAL A O 1
ATOM 3096 N N . VAL A 1 439 ? -20.384 16.549 -17.819 1.00 23.14 474 VAL A N 1
ATOM 3097 C CA . VAL A 1 439 ? -20.172 17.845 -18.469 1.00 24.90 474 VAL A CA 1
ATOM 3098 C C . VAL A 1 439 ? -19.344 18.762 -17.571 1.00 27.56 474 VAL A C 1
ATOM 3099 O O . VAL A 1 439 ? -18.405 19.448 -18.023 1.00 26.72 474 VAL A O 1
ATOM 3103 N N . GLY A 1 440 ? -19.677 18.788 -16.286 1.00 25.67 475 GLY A N 1
ATOM 3104 C CA . GLY A 1 440 ? -18.991 19.685 -15.364 1.00 23.74 475 GLY A CA 1
ATOM 3105 C C . GLY A 1 440 ? -17.504 19.411 -15.233 1.00 28.51 475 GLY A C 1
ATOM 3106 O O . GLY A 1 440 ? -16.707 20.349 -15.109 1.00 28.23 475 GLY A O 1
ATOM 3107 N N . ILE A 1 441 ? -17.094 18.130 -15.255 1.00 25.21 476 ILE A N 1
ATOM 3108 C CA . ILE A 1 441 ? -15.658 17.850 -15.185 1.00 29.05 476 ILE A CA 1
ATOM 3109 C C . ILE A 1 441 ? -15.028 17.711 -16.565 1.00 31.50 476 ILE A C 1
ATOM 3110 O O . ILE A 1 441 ? -13.806 17.513 -16.660 1.00 29.48 476 ILE A O 1
ATOM 3115 N N . GLY A 1 442 ? -15.807 17.837 -17.638 1.00 28.30 477 GLY A N 1
ATOM 3116 C CA . GLY A 1 442 ? -15.199 17.776 -18.967 1.00 29.33 477 GLY A CA 1
ATOM 3117 C C . GLY A 1 442 ? -14.751 16.395 -19.418 1.00 31.29 477 GLY A C 1
ATOM 3118 O O . GLY A 1 442 ? -13.868 16.286 -20.278 1.00 32.41 477 GLY A O 1
ATOM 3119 N N . ALA A 1 443 ? -15.330 15.330 -18.862 1.00 28.45 478 ALA A N 1
ATOM 3120 C CA . ALA A 1 443 ? -14.995 13.987 -19.326 1.00 30.31 478 ALA A CA 1
ATOM 3121 C C . ALA A 1 443 ? -15.618 13.746 -20.706 1.00 29.59 478 ALA A C 1
ATOM 3122 O O . ALA A 1 443 ? -16.669 14.299 -21.039 1.00 29.30 478 ALA A O 1
ATOM 3124 N N . THR A 1 444 ? -14.964 12.894 -21.513 1.00 28.59 479 THR A N 1
ATOM 3125 C CA . THR A 1 444 ? -15.349 12.737 -22.919 1.00 30.51 479 THR A CA 1
ATOM 3126 C C . THR A 1 444 ? -16.476 11.731 -23.128 1.00 29.40 479 THR A C 1
ATOM 3127 O O . THR A 1 444 ? -17.121 11.749 -24.183 1.00 27.44 479 THR A O 1
ATOM 3131 N N . HIS A 1 445 ? -16.771 10.889 -22.141 1.00 27.39 480 HIS A N 1
ATOM 3132 C CA . HIS A 1 445 ? -17.665 9.771 -22.381 1.00 26.43 480 HIS A CA 1
ATOM 3133 C C . HIS A 1 445 ? -18.564 9.574 -21.179 1.00 26.96 480 HIS A C 1
ATOM 3134 O O . HIS A 1 445 ? -18.161 9.814 -20.041 1.00 27.35 480 HIS A O 1
ATOM 3141 N N . ILE A 1 446 ? -19.788 9.141 -21.441 1.00 25.53 481 ILE A N 1
ATOM 3142 C CA . ILE A 1 446 ? -20.671 8.675 -20.387 1.00 26.74 481 ILE A CA 1
ATOM 3143 C C . ILE A 1 446 ? -21.129 7.273 -20.767 1.00 27.66 481 ILE A C 1
ATOM 3144 O O . ILE A 1 446 ? -21.262 6.939 -21.951 1.00 27.10 481 ILE A O 1
ATOM 3149 N N . LYS A 1 447 ? -21.330 6.435 -19.752 1.00 25.16 482 LYS A N 1
ATOM 3150 C CA . LYS A 1 447 ? -21.870 5.090 -19.946 1.00 24.51 482 LYS A CA 1
ATOM 3151 C C . LYS A 1 447 ? -23.069 4.978 -19.016 1.00 27.05 482 LYS A C 1
ATOM 3152 O O . LYS A 1 447 ? -22.901 4.811 -17.801 1.00 28.30 482 LYS A O 1
ATOM 3158 N N . THR A 1 448 ? -24.281 5.101 -19.564 1.00 24.94 483 THR A N 1
ATOM 3159 C CA . THR A 1 448 ? -25.423 5.176 -18.656 1.00 23.59 483 THR A CA 1
ATOM 3160 C C . THR A 1 448 ? -26.623 4.402 -19.201 1.00 26.50 483 THR A C 1
ATOM 3161 O O . THR A 1 448 ? -27.765 4.703 -18.847 1.00 25.72 483 THR A O 1
ATOM 3165 N N . GLY A 1 449 ? -26.383 3.387 -20.039 1.00 25.47 484 GLY A N 1
ATOM 3166 C CA . GLY A 1 449 ? -27.392 2.394 -20.380 1.00 28.21 484 GLY A CA 1
ATOM 3167 C C . GLY A 1 449 ? -27.929 2.536 -21.801 1.00 25.69 484 GLY A C 1
ATOM 3168 O O . GLY A 1 449 ? -27.525 3.402 -22.582 1.00 24.68 484 GLY A O 1
ATOM 3169 N N . ALA A 1 450 ? -28.864 1.642 -22.117 1.00 23.21 485 ALA A N 1
ATOM 3170 C CA . ALA A 1 450 ? -29.589 1.708 -23.376 1.00 26.32 485 ALA A CA 1
ATOM 3171 C C . ALA A 1 450 ? -30.460 2.954 -23.396 1.00 27.86 485 ALA A C 1
ATOM 3172 O O . ALA A 1 450 ? -30.605 3.654 -22.387 1.00 23.59 485 ALA A O 1
ATOM 3174 N N . THR A 1 451 ? -31.067 3.216 -24.559 1.00 22.85 486 THR A N 1
ATOM 3175 C CA . THR A 1 451 ? -32.074 4.268 -24.654 1.00 24.57 486 THR A CA 1
ATOM 3176 C C . THR A 1 451 ? -33.441 3.717 -24.264 1.00 25.96 486 THR A C 1
ATOM 3177 O O . THR A 1 451 ? -34.419 3.896 -24.967 1.00 25.47 486 THR A O 1
ATOM 3181 N N . ALA A 1 452 ? -33.512 3.034 -23.125 1.00 23.85 487 ALA A N 1
ATOM 3182 C CA . ALA A 1 452 ? -34.779 2.546 -22.601 1.00 22.85 487 ALA A CA 1
ATOM 3183 C C . ALA A 1 452 ? -34.614 2.351 -21.102 1.00 21.70 487 ALA A C 1
ATOM 3184 O O . ALA A 1 452 ? -33.497 2.154 -20.611 1.00 24.61 487 ALA A O 1
ATOM 3186 N N . ARG A 1 453 ? -35.755 2.377 -20.390 1.00 20.59 488 ARG A N 1
ATOM 3187 C CA . ARG A 1 453 ? -35.850 2.392 -18.928 1.00 23.90 488 ARG A CA 1
ATOM 3188 C C . ARG A 1 453 ? -35.590 3.799 -18.387 1.00 23.21 488 ARG A C 1
ATOM 3189 O O . ARG A 1 453 ? -34.603 4.450 -18.757 1.00 22.53 488 ARG A O 1
ATOM 3197 N N . GLY A 1 454 ? -36.484 4.270 -17.511 1.00 21.26 489 GLY A N 1
ATOM 3198 C CA . GLY A 1 454 ? -36.455 5.658 -17.079 1.00 21.86 489 GLY A CA 1
ATOM 3199 C C . GLY A 1 454 ? -35.153 6.083 -16.430 1.00 25.48 489 GLY A C 1
ATOM 3200 O O . GLY A 1 454 ? -34.715 7.213 -16.619 1.00 23.35 489 GLY A O 1
ATOM 3201 N N . GLU A 1 455 ? -34.500 5.183 -15.690 1.00 21.63 490 GLU A N 1
ATOM 3202 C CA . GLU A 1 455 ? -33.280 5.547 -14.980 1.00 21.84 490 GLU A CA 1
ATOM 3203 C C . GLU A 1 455 ? -32.075 5.645 -15.909 1.00 25.11 490 GLU A C 1
ATOM 3204 O O . GLU A 1 455 ? -31.001 6.100 -15.472 1.00 22.92 490 GLU A O 1
ATOM 3210 N N . ARG A 1 456 ? -32.225 5.215 -17.166 1.00 21.04 491 ARG A N 1
ATOM 3211 C CA . ARG A 1 456 ? -31.214 5.412 -18.199 1.00 23.01 491 ARG A CA 1
ATOM 3212 C C . ARG A 1 456 ? -31.571 6.593 -19.091 1.00 23.34 491 ARG A C 1
ATOM 3213 O O . ARG A 1 456 ? -30.741 7.498 -19.268 1.00 22.27 491 ARG A O 1
ATOM 3221 N N . VAL A 1 457 ? -32.800 6.630 -19.631 1.00 21.62 492 VAL A N 1
ATOM 3222 C CA . VAL A 1 457 ? -33.092 7.709 -20.579 1.00 20.24 492 VAL A CA 1
ATOM 3223 C C . VAL A 1 457 ? -33.087 9.058 -19.883 1.00 21.83 492 VAL A C 1
ATOM 3224 O O . VAL A 1 457 ? -32.807 10.072 -20.526 1.00 21.36 492 VAL A O 1
ATOM 3228 N N . SER A 1 458 ? -33.416 9.123 -18.581 1.00 20.61 493 SER A N 1
ATOM 3229 C CA A SER A 1 458 ? -33.400 10.418 -17.901 0.68 22.06 493 SER A CA 1
ATOM 3230 C CA B SER A 1 458 ? -33.405 10.423 -17.919 0.32 22.48 493 SER A CA 1
ATOM 3231 C C . SER A 1 458 ? -32.021 11.068 -17.938 1.00 21.68 493 SER A C 1
ATOM 3232 O O . SER A 1 458 ? -31.922 12.299 -17.983 1.00 22.19 493 SER A O 1
ATOM 3237 N N . LYS A 1 459 ? -30.942 10.267 -17.911 1.00 22.38 494 LYS A N 1
ATOM 3238 C CA . LYS A 1 459 ? -29.600 10.844 -18.063 1.00 22.60 494 LYS A CA 1
ATOM 3239 C C . LYS A 1 459 ? -29.394 11.411 -19.461 1.00 20.46 494 LYS A C 1
ATOM 3240 O O . LYS A 1 459 ? -28.805 12.485 -19.603 1.00 20.50 494 LYS A O 1
ATOM 3246 N N . TYR A 1 460 ? -29.819 10.689 -20.514 1.00 21.15 495 TYR A N 1
ATOM 3247 C CA . TYR A 1 460 ? -29.731 11.278 -21.859 1.00 23.13 495 TYR A CA 1
ATOM 3248 C C . TYR A 1 460 ? -30.570 12.552 -21.950 1.00 23.94 495 TYR A C 1
ATOM 3249 O O . TYR A 1 460 ? -30.164 13.535 -22.591 1.00 22.15 495 TYR A O 1
ATOM 3258 N N . ASN A 1 461 ? -31.772 12.538 -21.358 1.00 21.09 496 ASN A N 1
ATOM 3259 C CA . ASN A 1 461 ? -32.623 13.727 -21.454 1.00 22.54 496 ASN A CA 1
ATOM 3260 C C . ASN A 1 461 ? -31.999 14.905 -20.716 1.00 22.21 496 ASN A C 1
ATOM 3261 O O . ASN A 1 461 ? -32.114 16.054 -21.157 1.00 23.81 496 ASN A O 1
ATOM 3266 N N . ARG A 1 462 ? -31.351 14.648 -19.584 1.00 21.94 497 ARG A N 1
ATOM 3267 C CA . ARG A 1 462 ? -30.708 15.748 -18.862 1.00 20.26 497 ARG A CA 1
ATOM 3268 C C . ARG A 1 462 ? -29.579 16.358 -19.700 1.00 23.01 497 ARG A C 1
ATOM 3269 O O . ARG A 1 462 ? -29.425 17.584 -19.752 1.00 22.56 497 ARG A O 1
ATOM 3277 N N . LEU A 1 463 ? -28.828 15.522 -20.428 1.00 21.10 498 LEU A N 1
ATOM 3278 C CA . LEU A 1 463 ? -27.799 16.041 -21.340 1.00 23.15 498 LEU A CA 1
ATOM 3279 C C . LEU A 1 463 ? -28.418 16.817 -22.505 1.00 23.33 498 LEU A C 1
ATOM 3280 O O . LEU A 1 463 ? -27.845 17.813 -22.972 1.00 23.21 498 LEU A O 1
ATOM 3285 N N . LEU A 1 464 ? -29.587 16.382 -22.998 1.00 20.19 499 LEU A N 1
ATOM 3286 C CA . LEU A 1 464 ? -30.274 17.194 -24.003 1.00 23.74 499 LEU A CA 1
ATOM 3287 C C . LEU A 1 464 ? -30.602 18.579 -23.456 1.00 22.84 499 LEU A C 1
ATOM 3288 O O . LEU A 1 464 ? -30.449 19.586 -24.166 1.00 25.10 499 LEU A O 1
ATOM 3293 N N . GLN A 1 465 ? -31.076 18.652 -22.211 1.00 20.39 500 GLN A N 1
ATOM 3294 C CA . GLN A 1 465 ? -31.336 19.955 -21.594 1.00 24.14 500 GLN A CA 1
ATOM 3295 C C . GLN A 1 465 ? -30.054 20.767 -21.475 1.00 25.21 500 GLN A C 1
ATOM 3296 O O . GLN A 1 465 ? -30.026 21.965 -21.780 1.00 25.46 500 GLN A O 1
ATOM 3302 N N . ILE A 1 466 ? -28.987 20.136 -21.001 1.00 22.41 501 ILE A N 1
ATOM 3303 C CA . ILE A 1 466 ? -27.723 20.848 -20.848 1.00 23.39 501 ILE A CA 1
ATOM 3304 C C . ILE A 1 466 ? -27.249 21.390 -22.185 1.00 26.42 501 ILE A C 1
ATOM 3305 O O . ILE A 1 466 ? -26.813 22.538 -22.277 1.00 25.23 501 ILE A O 1
ATOM 3310 N N . GLU A 1 467 ? -27.344 20.586 -23.246 1.00 23.67 502 GLU A N 1
ATOM 3311 C CA . GLU A 1 467 ? -26.927 21.071 -24.559 1.00 27.08 502 GLU A CA 1
ATOM 3312 C C . GLU A 1 467 ? -27.688 22.329 -24.953 1.00 27.85 502 GLU A C 1
ATOM 3313 O O . GLU A 1 467 ? -27.093 23.277 -25.477 1.00 25.67 502 GLU A O 1
ATOM 3319 N N . GLU A 1 468 ? -29.005 22.349 -24.727 1.00 25.06 503 GLU A N 1
ATOM 3320 C CA . GLU A 1 468 ? -29.784 23.549 -25.027 1.00 27.60 503 GLU A CA 1
ATOM 3321 C C . GLU A 1 468 ? -29.320 24.726 -24.190 1.00 29.80 503 GLU A C 1
ATOM 3322 O O . GLU A 1 468 ? -29.231 25.856 -24.683 1.00 28.37 503 GLU A O 1
ATOM 3328 N N . TYR A 1 469 ? -29.096 24.496 -22.897 1.00 26.18 504 TYR A N 1
ATOM 3329 C CA . TYR A 1 469 ? -28.630 25.584 -22.050 1.00 28.53 504 TYR A CA 1
ATOM 3330 C C . TYR A 1 469 ? -27.297 26.126 -22.556 1.00 29.08 504 TYR A C 1
ATOM 3331 O O . TYR A 1 469 ? -27.100 27.351 -22.646 1.00 30.43 504 TYR A O 1
ATOM 3340 N N . LEU A 1 470 ? -26.367 25.232 -22.902 1.00 26.78 505 LEU A N 1
ATOM 3341 C CA . LEU A 1 470 ? -25.069 25.688 -23.388 1.00 29.01 505 LEU A CA 1
ATOM 3342 C C . LEU A 1 470 ? -25.213 26.470 -24.677 1.00 34.32 505 LEU A C 1
ATOM 3343 O O . LEU A 1 470 ? -24.553 27.502 -24.856 1.00 31.46 505 LEU A O 1
ATOM 3348 N N . GLU A 1 471 ? -26.074 25.997 -25.592 1.00 30.67 506 GLU A N 1
ATOM 3349 C CA . GLU A 1 471 ? -26.261 26.722 -26.850 1.00 33.38 506 GLU A CA 1
ATOM 3350 C C . GLU A 1 471 ? -26.842 28.104 -26.600 1.00 33.81 506 GLU A C 1
ATOM 3351 O O . GLU A 1 471 ? -26.383 29.094 -27.183 1.00 32.61 506 GLU A O 1
ATOM 3357 N N . GLN A 1 472 ? -27.863 28.177 -25.731 1.00 31.67 507 GLN A N 1
ATOM 3358 C CA A GLN A 1 472 ? -28.551 29.436 -25.466 0.43 36.01 507 GLN A CA 1
ATOM 3359 C CA B GLN A 1 472 ? -28.553 29.437 -25.464 0.57 36.09 507 GLN A CA 1
ATOM 3360 C C . GLN A 1 472 ? -27.610 30.471 -24.858 1.00 37.72 507 GLN A C 1
ATOM 3361 O O . GLN A 1 472 ? -27.695 31.663 -25.173 1.00 39.93 507 GLN A O 1
ATOM 3372 N N . HIS A 1 473 ? -26.710 30.039 -23.982 1.00 34.96 508 HIS A N 1
ATOM 3373 C CA . HIS A 1 473 ? -25.834 30.964 -23.288 1.00 37.10 508 HIS A CA 1
ATOM 3374 C C . HIS A 1 473 ? -24.450 31.075 -23.909 1.00 33.77 508 HIS A C 1
ATOM 3375 O O . HIS A 1 473 ? -23.588 31.741 -23.339 1.00 37.53 508 HIS A O 1
ATOM 3382 N N . GLY A 1 474 ? -24.221 30.466 -25.063 1.00 34.85 509 GLY A N 1
ATOM 3383 C CA . GLY A 1 474 ? -22.937 30.618 -25.723 1.00 35.56 509 GLY A CA 1
ATOM 3384 C C . GLY A 1 474 ? -21.783 29.987 -24.972 1.00 39.69 509 GLY A C 1
ATOM 3385 O O . GLY A 1 474 ? -20.651 30.483 -25.050 1.00 37.65 509 GLY A O 1
ATOM 3386 N N . LEU A 1 475 ? -22.040 28.888 -24.264 1.00 34.30 510 LEU A N 1
ATOM 3387 C CA . LEU A 1 475 ? -21.049 28.187 -23.457 1.00 36.92 510 LEU A CA 1
ATOM 3388 C C . LEU A 1 475 ? -20.543 26.914 -24.119 1.00 39.90 510 LEU A C 1
ATOM 3389 O O . LEU A 1 475 ? -19.733 26.189 -23.521 1.00 36.53 510 LEU A O 1
ATOM 3394 N N . LEU A 1 476 ? -21.014 26.618 -25.322 1.00 36.70 511 LEU A N 1
ATOM 3395 C CA . LEU A 1 476 ? -20.708 25.361 -25.987 1.00 45.54 511 LEU A CA 1
ATOM 3396 C C . LEU A 1 476 ? -19.352 25.482 -26.671 1.00 47.45 511 LEU A C 1
ATOM 3397 O O . LEU A 1 476 ? -19.170 26.333 -27.549 1.00 52.89 511 LEU A O 1
ATOM 3402 N N . ALA A 1 477 ? -18.392 24.657 -26.254 1.00 47.46 555 ALA A N 1
ATOM 3403 C CA . ALA A 1 477 ? -16.999 24.826 -26.708 1.00 53.39 555 ALA A CA 1
ATOM 3404 C C . ALA A 1 477 ? -16.775 24.517 -28.197 1.00 65.82 555 ALA A C 1
ATOM 3405 O O . ALA A 1 477 ? -17.440 23.651 -28.769 1.00 62.47 555 ALA A O 1
ATOM 3408 N N . VAL B 1 44 ? -48.195 38.516 -10.267 1.00 72.44 79 VAL B N 1
ATOM 3409 C CA . VAL B 1 44 ? -47.443 37.470 -9.572 1.00 66.26 79 VAL B CA 1
ATOM 3410 C C . VAL B 1 44 ? -47.941 36.083 -9.985 1.00 57.86 79 VAL B C 1
ATOM 3411 O O . VAL B 1 44 ? -49.135 35.880 -10.194 1.00 63.09 79 VAL B O 1
ATOM 3415 N N . ASN B 1 45 ? -47.001 35.139 -10.111 1.00 55.47 80 ASN B N 1
ATOM 3416 C CA . ASN B 1 45 ? -47.290 33.754 -10.481 1.00 51.73 80 ASN B CA 1
ATOM 3417 C C . ASN B 1 45 ? -47.998 33.674 -11.833 1.00 49.14 80 ASN B C 1
ATOM 3418 O O . ASN B 1 45 ? -48.920 32.880 -12.027 1.00 51.33 80 ASN B O 1
ATOM 3423 N N . ARG B 1 46 ? -47.538 34.469 -12.792 1.00 46.78 81 ARG B N 1
ATOM 3424 C CA . ARG B 1 46 ? -48.074 34.422 -14.142 1.00 44.45 81 ARG B CA 1
ATOM 3425 C C . ARG B 1 46 ? -47.051 33.807 -15.088 1.00 43.92 81 ARG B C 1
ATOM 3426 O O . ARG B 1 46 ? -45.840 33.951 -14.903 1.00 44.18 81 ARG B O 1
ATOM 3434 N N . VAL B 1 47 ? -47.558 33.102 -16.096 1.00 38.69 82 VAL B N 1
ATOM 3435 C CA . VAL B 1 47 ? -46.700 32.390 -17.033 1.00 36.67 82 VAL B CA 1
ATOM 3436 C C . VAL B 1 47 ? -45.989 33.390 -17.927 1.00 40.92 82 VAL B C 1
ATOM 3437 O O . VAL B 1 47 ? -46.626 34.265 -18.536 1.00 40.31 82 VAL B O 1
ATOM 3441 N N . ASP B 1 48 ? -44.663 33.266 -18.019 1.00 38.21 83 ASP B N 1
ATOM 3442 C CA . ASP B 1 48 ? -43.908 34.114 -18.937 1.00 40.39 83 ASP B CA 1
ATOM 3443 C C . ASP B 1 48 ? -43.825 33.472 -20.315 1.00 39.99 83 ASP B C 1
ATOM 3444 O O . ASP B 1 48 ? -44.048 34.140 -21.330 1.00 41.58 83 ASP B O 1
ATOM 3449 N N . LYS B 1 49 ? -43.514 32.180 -20.363 1.00 35.79 84 LYS B N 1
ATOM 3450 C CA . LYS B 1 49 ? -43.436 31.466 -21.633 1.00 36.11 84 LYS B CA 1
ATOM 3451 C C . LYS B 1 49 ? -43.343 29.978 -21.354 1.00 35.47 84 LYS B C 1
ATOM 3452 O O . LYS B 1 49 ? -43.073 29.546 -20.223 1.00 34.50 84 LYS B O 1
ATOM 3458 N N . LEU B 1 50 ? -43.583 29.198 -22.406 1.00 31.67 85 LEU B N 1
ATOM 3459 C CA . LEU B 1 50 ? -43.393 27.761 -22.399 1.00 31.07 85 LEU B CA 1
ATOM 3460 C C . LEU B 1 50 ? -42.336 27.412 -23.438 1.00 34.24 85 LEU B C 1
ATOM 3461 O O . LEU B 1 50 ? -42.317 27.999 -24.524 1.00 34.63 85 LEU B O 1
ATOM 3466 N N . VAL B 1 51 ? -41.461 26.459 -23.127 1.00 28.63 86 VAL B N 1
ATOM 3467 C CA . VAL B 1 51 ? -40.491 25.978 -24.110 1.00 29.61 86 VAL B CA 1
ATOM 3468 C C . VAL B 1 51 ? -40.638 24.469 -24.205 1.00 28.79 86 VAL B C 1
ATOM 3469 O O . VAL B 1 51 ? -40.590 23.769 -23.182 1.00 28.70 86 VAL B O 1
ATOM 3473 N N . GLY B 1 52 ? -40.878 23.970 -25.417 1.00 26.23 87 GLY B N 1
ATOM 3474 C CA . GLY B 1 52 ? -41.039 22.551 -25.626 1.00 24.83 87 GLY B CA 1
ATOM 3475 C C . GLY B 1 52 ? -39.742 21.912 -26.089 1.00 27.45 87 GLY B C 1
ATOM 3476 O O . GLY B 1 52 ? -38.886 22.565 -26.672 1.00 24.55 87 GLY B O 1
ATOM 3477 N N . ARG B 1 53 ? -39.642 20.600 -25.877 1.00 24.74 88 ARG B N 1
ATOM 3478 C CA . ARG B 1 53 ? -38.412 19.859 -26.123 1.00 28.74 88 ARG B CA 1
ATOM 3479 C C . ARG B 1 53 ? -38.792 18.441 -26.499 1.00 23.29 88 ARG B C 1
ATOM 3480 O O . ARG B 1 53 ? -39.676 17.864 -25.881 1.00 23.63 88 ARG B O 1
ATOM 3488 N N . GLU B 1 54 ? -38.110 17.878 -27.492 1.00 26.38 89 GLU B N 1
ATOM 3489 C CA . GLU B 1 54 ? -38.196 16.447 -27.766 1.00 23.71 89 GLU B CA 1
ATOM 3490 C C . GLU B 1 54 ? -37.239 15.678 -26.840 1.00 23.67 89 GLU B C 1
ATOM 3491 O O . GLU B 1 54 ? -36.035 15.906 -26.881 1.00 24.30 89 GLU B O 1
ATOM 3497 N N . ILE B 1 55 ? -37.760 14.755 -26.025 1.00 19.64 90 ILE B N 1
ATOM 3498 C CA . ILE B 1 55 ? -36.976 13.903 -25.146 1.00 22.84 90 ILE B CA 1
ATOM 3499 C C . ILE B 1 55 ? -37.334 12.451 -25.462 1.00 22.06 90 ILE B C 1
ATOM 3500 O O . ILE B 1 55 ? -38.226 12.178 -26.252 1.00 24.17 90 ILE B O 1
ATOM 3505 N N . LEU B 1 56 ? -36.644 11.526 -24.817 1.00 21.56 91 LEU B N 1
ATOM 3506 C CA . LEU B 1 56 ? -36.969 10.110 -24.932 1.00 23.57 91 LEU B CA 1
ATOM 3507 C C . LEU B 1 56 ? -37.878 9.688 -23.780 1.00 25.32 91 LEU B C 1
ATOM 3508 O O . LEU B 1 56 ? -37.634 10.046 -22.620 1.00 21.39 91 LEU B O 1
ATOM 3513 N N . ASP B 1 57 ? -38.890 8.875 -24.097 1.00 23.40 92 ASP B N 1
ATOM 3514 C CA . ASP B 1 57 ? -39.670 8.240 -23.043 1.00 22.88 92 ASP B CA 1
ATOM 3515 C C . ASP B 1 57 ? -38.972 6.952 -22.613 1.00 20.80 92 ASP B C 1
ATOM 3516 O O . ASP B 1 57 ? -37.919 6.573 -23.141 1.00 20.39 92 ASP B O 1
ATOM 3521 N N . SER B 1 58 ? -39.582 6.240 -21.665 1.00 21.05 93 SER B N 1
ATOM 3522 C CA . SER B 1 58 ? -38.956 5.062 -21.073 1.00 22.76 93 SER B CA 1
ATOM 3523 C C . SER B 1 58 ? -38.842 3.872 -22.024 1.00 21.22 93 SER B C 1
ATOM 3524 O O . SER B 1 58 ? -38.185 2.886 -21.687 1.00 21.76 93 SER B O 1
ATOM 3527 N N . ARG B 1 59 ? -39.436 3.936 -23.200 1.00 24.02 94 ARG B N 1
ATOM 3528 C CA . ARG B 1 59 ? -39.215 2.913 -24.211 1.00 24.55 94 ARG B CA 1
ATOM 3529 C C . ARG B 1 59 ? -38.230 3.354 -25.279 1.00 25.99 94 ARG B C 1
ATOM 3530 O O . ARG B 1 59 ? -38.037 2.618 -26.248 1.00 26.99 94 ARG B O 1
ATOM 3538 N N . GLY B 1 60 ? -37.680 4.564 -25.179 1.00 23.76 95 GLY B N 1
ATOM 3539 C CA . GLY B 1 60 ? -36.793 5.034 -26.233 1.00 26.39 95 GLY B CA 1
ATOM 3540 C C . GLY B 1 60 ? -37.457 5.738 -27.395 1.00 25.85 95 GLY B C 1
ATOM 3541 O O . GLY B 1 60 ? -36.803 5.942 -28.422 1.00 26.10 95 GLY B O 1
ATOM 3542 N N . ASN B 1 61 ? -38.703 6.096 -27.281 1.00 23.69 96 ASN B N 1
ATOM 3543 C CA . ASN B 1 61 ? -39.408 6.845 -28.313 1.00 24.81 96 ASN B CA 1
ATOM 3544 C C . ASN B 1 61 ? -39.557 8.298 -27.899 1.00 23.19 96 ASN B C 1
ATOM 3545 O O . ASN B 1 61 ? -39.675 8.602 -26.706 1.00 22.91 96 ASN B O 1
ATOM 3550 N N . PRO B 1 62 ? -39.588 9.211 -28.871 1.00 24.59 97 PRO B N 1
ATOM 3551 C CA . PRO B 1 62 ? -39.702 10.631 -28.536 1.00 25.11 97 PRO B CA 1
ATOM 3552 C C . PRO B 1 62 ? -41.011 10.957 -27.833 1.00 25.41 97 PRO B C 1
ATOM 3553 O O . PRO B 1 62 ? -42.063 10.367 -28.101 1.00 24.55 97 PRO B O 1
ATOM 3557 N N . THR B 1 63 ? -40.934 11.933 -26.935 1.00 22.02 98 THR B N 1
ATOM 3558 C CA . THR B 1 63 ? -42.142 12.515 -26.379 1.00 22.50 98 THR B CA 1
ATOM 3559 C C . THR B 1 63 ? -41.844 13.974 -26.081 1.00 20.66 98 THR B C 1
ATOM 3560 O O . THR B 1 63 ? -40.716 14.449 -26.250 1.00 22.48 98 THR B O 1
ATOM 3564 N N . VAL B 1 64 ? -42.883 14.695 -25.678 1.00 21.09 99 VAL B N 1
ATOM 3565 C CA . VAL B 1 64 ? -42.830 16.136 -25.518 1.00 21.78 99 VAL B CA 1
ATOM 3566 C C . VAL B 1 64 ? -42.554 16.465 -24.051 1.00 23.75 99 VAL B C 1
ATOM 3567 O O . VAL B 1 64 ? -43.266 15.990 -23.156 1.00 21.68 99 VAL B O 1
ATOM 3571 N N . GLU B 1 65 ? -41.535 17.287 -23.813 1.00 23.69 100 GLU B N 1
ATOM 3572 C CA . GLU B 1 65 ? -41.261 17.857 -22.500 1.00 24.02 100 GLU B CA 1
ATOM 3573 C C . GLU B 1 65 ? -41.434 19.369 -22.564 1.00 25.39 100 GLU B C 1
ATOM 3574 O O . GLU B 1 65 ? -41.105 19.990 -23.581 1.00 25.04 100 GLU B O 1
ATOM 3580 N N . VAL B 1 66 ? -41.959 19.974 -21.485 1.00 24.58 101 VAL B N 1
ATOM 3581 C CA . VAL B 1 66 ? -42.246 21.411 -21.476 1.00 22.05 101 VAL B CA 1
ATOM 3582 C C . VAL B 1 66 ? -41.601 22.042 -20.252 1.00 27.08 101 VAL B C 1
ATOM 3583 O O . VAL B 1 66 ? -41.771 21.549 -19.132 1.00 25.30 101 VAL B O 1
ATOM 3587 N N . ASP B 1 67 ? -40.866 23.128 -20.475 1.00 25.80 102 ASP B N 1
ATOM 3588 C CA . ASP B 1 67 ? -40.378 24.002 -19.417 1.00 27.81 102 ASP B CA 1
ATOM 3589 C C . ASP B 1 67 ? -41.369 25.149 -19.259 1.00 29.68 102 ASP B C 1
ATOM 3590 O O . ASP B 1 67 ? -41.743 25.790 -20.242 1.00 26.27 102 ASP B O 1
ATOM 3595 N N . VAL B 1 68 ? -41.728 25.466 -18.023 1.00 28.66 103 VAL B N 1
ATOM 3596 C CA . VAL B 1 68 ? -42.539 26.647 -17.740 1.00 29.01 103 VAL B CA 1
ATOM 3597 C C . VAL B 1 68 ? -41.645 27.728 -17.151 1.00 30.10 103 VAL B C 1
ATOM 3598 O O . VAL B 1 68 ? -40.931 27.481 -16.169 1.00 26.55 103 VAL B O 1
ATOM 3602 N N . TYR B 1 69 ? -41.703 28.934 -17.731 1.00 30.17 104 TYR B N 1
ATOM 3603 C CA . TYR B 1 69 ? -41.057 30.118 -17.178 1.00 34.01 104 TYR B CA 1
ATOM 3604 C C . TYR B 1 69 ? -42.117 31.015 -16.554 1.00 37.51 104 TYR B C 1
ATOM 3605 O O . TYR B 1 69 ? -43.200 31.180 -17.122 1.00 35.53 104 TYR B O 1
ATOM 3614 N N . ALA B 1 70 ? -41.801 31.601 -15.396 1.00 36.79 105 ALA B N 1
ATOM 3615 C CA . ALA B 1 70 ? -42.777 32.426 -14.692 1.00 39.03 105 ALA B CA 1
ATOM 3616 C C . ALA B 1 70 ? -42.064 33.437 -13.814 1.00 42.26 105 ALA B C 1
ATOM 3617 O O . ALA B 1 70 ? -40.887 33.279 -13.474 1.00 42.93 105 ALA B O 1
ATOM 3619 N N . ASN B 1 71 ? -42.802 34.493 -13.460 1.00 41.24 106 ASN B N 1
ATOM 3620 C CA . ASN B 1 71 ? -42.368 35.445 -12.443 1.00 46.54 106 ASN B CA 1
ATOM 3621 C C . ASN B 1 71 ? -41.070 36.147 -12.815 1.00 47.43 106 ASN B C 1
ATOM 3622 O O . ASN B 1 71 ? -40.314 36.562 -11.941 1.00 48.91 106 ASN B O 1
ATOM 3627 N N . GLY B 1 72 ? -40.785 36.281 -14.106 1.00 46.07 107 GLY B N 1
ATOM 3628 C CA . GLY B 1 72 ? -39.561 36.938 -14.512 1.00 45.19 107 GLY B CA 1
ATOM 3629 C C . GLY B 1 72 ? -38.287 36.178 -14.210 1.00 50.36 107 GLY B C 1
ATOM 3630 O O . GLY B 1 72 ? -37.204 36.732 -14.416 1.00 49.82 107 GLY B O 1
ATOM 3631 N N . GLN B 1 73 ? -38.370 34.931 -13.739 1.00 45.79 108 GLN B N 1
ATOM 3632 C CA . GLN B 1 73 ? -37.176 34.169 -13.414 1.00 47.48 108 GLN B CA 1
ATOM 3633 C C . GLN B 1 73 ? -36.505 33.677 -14.691 1.00 46.96 108 GLN B C 1
ATOM 3634 O O . GLN B 1 73 ? -37.174 33.288 -15.653 1.00 45.35 108 GLN B O 1
ATOM 3640 N N . LYS B 1 74 ? -35.172 33.672 -14.684 1.00 48.07 109 LYS B N 1
ATOM 3641 C CA . LYS B 1 74 ? -34.401 33.360 -15.886 1.00 46.50 109 LYS B CA 1
ATOM 3642 C C . LYS B 1 74 ? -34.306 31.864 -16.160 1.00 42.08 109 LYS B C 1
ATOM 3643 O O . LYS B 1 74 ? -34.062 31.473 -17.307 1.00 41.96 109 LYS B O 1
ATOM 3645 N N . ARG B 1 75 ? -34.499 31.016 -15.137 1.00 40.02 110 ARG B N 1
ATOM 3646 C CA . ARG B 1 75 ? -34.510 29.566 -15.298 1.00 38.42 110 ARG B CA 1
ATOM 3647 C C . ARG B 1 75 ? -35.929 29.034 -15.097 1.00 39.70 110 ARG B C 1
ATOM 3648 O O . ARG B 1 75 ? -36.716 29.636 -14.356 1.00 38.19 110 ARG B O 1
ATOM 3656 N N . PRO B 1 76 ? -36.300 27.943 -15.778 1.00 36.98 111 PRO B N 1
ATOM 3657 C CA . PRO B 1 76 ? -37.680 27.450 -15.682 1.00 34.83 111 PRO B CA 1
ATOM 3658 C C . PRO B 1 76 ? -38.037 27.136 -14.239 1.00 34.88 111 PRO B C 1
ATOM 3659 O O . PRO B 1 76 ? -37.193 26.711 -13.452 1.00 34.07 111 PRO B O 1
ATOM 3663 N N . VAL B 1 77 ? -39.298 27.387 -13.885 1.00 32.84 112 VAL B N 1
ATOM 3664 C CA . VAL B 1 77 ? -39.762 27.034 -12.546 1.00 34.23 112 VAL B CA 1
ATOM 3665 C C . VAL B 1 77 ? -40.284 25.611 -12.496 1.00 30.81 112 VAL B C 1
ATOM 3666 O O . VAL B 1 77 ? -40.488 25.068 -11.395 1.00 30.12 112 VAL B O 1
ATOM 3670 N N . ALA B 1 78 ? -40.513 24.979 -13.646 1.00 25.67 113 ALA B N 1
ATOM 3671 C CA . ALA B 1 78 ? -40.950 23.595 -13.641 1.00 26.04 113 ALA B CA 1
ATOM 3672 C C . ALA B 1 78 ? -40.712 22.995 -15.019 1.00 26.58 113 ALA B C 1
ATOM 3673 O O . ALA B 1 78 ? -40.701 23.697 -16.033 1.00 27.62 113 ALA B O 1
ATOM 3675 N N . THR B 1 79 ? -40.584 21.680 -15.038 1.00 26.83 114 THR B N 1
ATOM 3676 C CA . THR B 1 79 ? -40.443 20.897 -16.264 1.00 27.33 114 THR B CA 1
ATOM 3677 C C . THR B 1 79 ? -41.255 19.619 -16.109 1.00 26.29 114 THR B C 1
ATOM 3678 O O . THR B 1 79 ? -41.120 18.927 -15.096 1.00 28.16 114 THR B O 1
ATOM 3682 N N . ALA B 1 80 ? -42.075 19.278 -17.105 1.00 23.85 115 ALA B N 1
ATOM 3683 C CA . ALA B 1 80 ? -42.705 17.964 -17.085 1.00 24.79 115 ALA B CA 1
ATOM 3684 C C . ALA B 1 80 ? -42.926 17.499 -18.521 1.00 23.06 115 ALA B C 1
ATOM 3685 O O . ALA B 1 80 ? -42.821 18.277 -19.474 1.00 23.97 115 ALA B O 1
ATOM 3687 N N . SER B 1 81 ? -43.281 16.227 -18.668 1.00 22.54 116 SER B N 1
ATOM 3688 C CA . SER B 1 81 ? -43.403 15.649 -19.996 1.00 24.25 116 SER B CA 1
ATOM 3689 C C . SER B 1 81 ? -44.591 14.700 -20.061 1.00 25.33 116 SER B C 1
ATOM 3690 O O . SER B 1 81 ? -45.051 14.177 -19.045 1.00 26.25 116 SER B O 1
ATOM 3693 N N . ALA B 1 82 ? -45.073 14.457 -21.288 1.00 24.63 117 ALA B N 1
ATOM 3694 C CA . ALA B 1 82 ? -46.211 13.579 -21.547 1.00 21.65 117 ALA B CA 1
ATOM 3695 C C . ALA B 1 82 ? -45.770 12.137 -21.714 1.00 24.42 117 ALA B C 1
ATOM 3696 O O . ALA B 1 82 ? -44.768 11.873 -22.393 1.00 26.44 117 ALA B O 1
ATOM 3698 N N . PRO B 1 83 ? -46.536 11.204 -21.155 1.00 23.52 118 PRO B N 1
ATOM 3699 C CA . PRO B 1 83 ? -46.298 9.786 -21.418 1.00 25.28 118 PRO B CA 1
ATOM 3700 C C . PRO B 1 83 ? -46.826 9.413 -22.799 1.00 28.67 118 PRO B C 1
ATOM 3701 O O . PRO B 1 83 ? -47.449 10.222 -23.488 1.00 25.41 118 PRO B O 1
ATOM 3705 N N . SER B 1 84 ? -46.524 8.178 -23.214 1.00 28.79 119 SER B N 1
ATOM 3706 C CA . SER B 1 84 ? -46.857 7.745 -24.562 1.00 32.09 119 SER B CA 1
ATOM 3707 C C . SER B 1 84 ? -48.368 7.711 -24.721 1.00 37.20 119 SER B C 1
ATOM 3708 O O . SER B 1 84 ? -49.112 7.621 -23.738 1.00 38.52 119 SER B O 1
ATOM 3711 N N . GLY B 1 85 ? -48.829 7.801 -25.977 1.00 43.03 120 GLY B N 1
ATOM 3712 C CA . GLY B 1 85 ? -50.254 7.718 -26.257 1.00 34.31 120 GLY B CA 1
ATOM 3713 C C . GLY B 1 85 ? -50.571 6.918 -27.514 1.00 44.58 120 GLY B C 1
ATOM 3714 O O . GLY B 1 85 ? -49.855 5.968 -27.871 1.00 41.76 120 GLY B O 1
ATOM 3715 N N . ALA B 1 86 ? -51.644 7.304 -28.199 1.00 44.55 121 ALA B N 1
ATOM 3716 C CA . ALA B 1 86 ? -52.083 6.647 -29.423 1.00 50.52 121 ALA B CA 1
ATOM 3717 C C . ALA B 1 86 ? -52.361 7.700 -30.488 1.00 56.09 121 ALA B C 1
ATOM 3718 O O . ALA B 1 86 ? -52.575 8.876 -30.188 1.00 43.38 121 ALA B O 1
ATOM 3720 N N . SER B 1 87 ? -52.333 7.269 -31.748 1.00 73.00 122 SER B N 1
ATOM 3721 C CA . SER B 1 87 ? -52.648 8.136 -32.876 1.00 62.37 122 SER B CA 1
ATOM 3722 C C . SER B 1 87 ? -53.906 7.679 -33.600 1.00 65.11 122 SER B C 1
ATOM 3723 O O . SER B 1 87 ? -54.238 8.212 -34.665 1.00 72.67 122 SER B O 1
ATOM 3726 N N . THR B 1 88 ? -54.596 6.684 -33.054 1.00 75.49 123 THR B N 1
ATOM 3727 C CA . THR B 1 88 ? -55.897 6.239 -33.521 1.00 76.84 123 THR B CA 1
ATOM 3728 C C . THR B 1 88 ? -56.801 6.065 -32.306 1.00 78.34 123 THR B C 1
ATOM 3729 O O . THR B 1 88 ? -56.417 6.357 -31.167 1.00 77.14 123 THR B O 1
ATOM 3733 N N . GLY B 1 89 ? -58.008 5.570 -32.549 1.00 81.06 124 GLY B N 1
ATOM 3734 C CA . GLY B 1 89 ? -59.019 5.559 -31.517 1.00 72.81 124 GLY B CA 1
ATOM 3735 C C . GLY B 1 89 ? -59.895 6.781 -31.671 1.00 74.22 124 GLY B C 1
ATOM 3736 O O . GLY B 1 89 ? -59.454 7.907 -31.424 1.00 77.98 124 GLY B O 1
ATOM 3737 N N . SER B 1 90 ? -61.135 6.573 -32.103 1.00 67.27 125 SER B N 1
ATOM 3738 C CA . SER B 1 90 ? -62.058 7.679 -32.313 1.00 65.99 125 SER B CA 1
ATOM 3739 C C . SER B 1 90 ? -62.491 8.350 -31.015 1.00 62.15 125 SER B C 1
ATOM 3740 O O . SER B 1 90 ? -63.245 9.329 -31.067 1.00 65.59 125 SER B O 1
ATOM 3743 N N . ASN B 1 91 ? -62.050 7.855 -29.857 1.00 56.39 126 ASN B N 1
ATOM 3744 C CA . ASN B 1 91 ? -62.577 8.328 -28.583 1.00 51.97 126 ASN B CA 1
ATOM 3745 C C . ASN B 1 91 ? -61.481 8.779 -27.628 1.00 49.71 126 ASN B C 1
ATOM 3746 O O . ASN B 1 91 ? -61.736 8.922 -26.426 1.00 45.42 126 ASN B O 1
ATOM 3751 N N . GLU B 1 92 ? -60.270 9.006 -28.123 1.00 45.25 127 GLU B N 1
ATOM 3752 C CA . GLU B 1 92 ? -59.182 9.439 -27.258 1.00 42.49 127 GLU B CA 1
ATOM 3753 C C . GLU B 1 92 ? -58.325 10.450 -27.991 1.00 37.20 127 GLU B C 1
ATOM 3754 O O . GLU B 1 92 ? -58.398 10.596 -29.213 1.00 40.91 127 GLU B O 1
ATOM 3760 N N . ALA B 1 93 ? -57.515 11.152 -27.222 1.00 33.04 128 ALA B N 1
ATOM 3761 C CA . ALA B 1 93 ? -56.647 12.159 -27.787 1.00 34.54 128 ALA B CA 1
ATOM 3762 C C . ALA B 1 93 ? -55.615 11.516 -28.700 1.00 36.33 128 ALA B C 1
ATOM 3763 O O . ALA B 1 93 ? -55.083 10.439 -28.408 1.00 34.46 128 ALA B O 1
ATOM 3765 N N . HIS B 1 94 ? -55.344 12.185 -29.816 1.00 32.75 129 HIS B N 1
ATOM 3766 C CA A HIS B 1 94 ? -54.349 11.722 -30.768 0.57 38.15 129 HIS B CA 1
ATOM 3767 C CA B HIS B 1 94 ? -54.361 11.748 -30.803 0.43 37.74 129 HIS B CA 1
ATOM 3768 C C . HIS B 1 94 ? -53.030 12.435 -30.511 1.00 36.80 129 HIS B C 1
ATOM 3769 O O . HIS B 1 94 ? -52.974 13.672 -30.451 1.00 32.03 129 HIS B O 1
ATOM 3782 N N . GLU B 1 95 ? -51.964 11.652 -30.322 1.00 32.88 130 GLU B N 1
ATOM 3783 C CA . GLU B 1 95 ? -50.643 12.271 -30.211 1.00 33.89 130 GLU B CA 1
ATOM 3784 C C . GLU B 1 95 ? -50.156 12.631 -31.611 1.00 34.05 130 GLU B C 1
ATOM 3785 O O . GLU B 1 95 ? -50.453 11.934 -32.585 1.00 39.09 130 GLU B O 1
ATOM 3791 N N . LEU B 1 96 ? -49.485 13.767 -31.727 1.00 28.96 131 LEU B N 1
ATOM 3792 C CA . LEU B 1 96 ? -49.002 14.244 -33.015 1.00 30.52 131 LEU B CA 1
ATOM 3793 C C . LEU B 1 96 ? -47.576 13.734 -33.207 1.00 30.51 131 LEU B C 1
ATOM 3794 O O . LEU B 1 96 ? -46.693 14.068 -32.414 1.00 28.51 131 LEU B O 1
ATOM 3799 N N . ARG B 1 97 ? -47.365 12.901 -34.228 1.00 27.05 132 ARG B N 1
ATOM 3800 C CA . ARG B 1 97 ? -46.046 12.382 -34.580 1.00 29.39 132 ARG B CA 1
ATOM 3801 C C . ARG B 1 97 ? -45.656 12.943 -35.937 1.00 33.32 132 ARG B C 1
ATOM 3802 O O . ARG B 1 97 ? -46.521 13.196 -36.781 1.00 29.93 132 ARG B O 1
ATOM 3810 N N . ASP B 1 98 ? -44.344 13.103 -36.158 1.00 27.33 133 ASP B N 1
ATOM 3811 C CA . ASP B 1 98 ? -43.909 13.780 -37.379 1.00 30.95 133 ASP B CA 1
ATOM 3812 C C . ASP B 1 98 ? -44.090 12.913 -38.625 1.00 30.69 133 ASP B C 1
ATOM 3813 O O . ASP B 1 98 ? -44.289 13.448 -39.719 1.00 31.93 133 ASP B O 1
ATOM 3818 N N . GLY B 1 99 ? -44.001 11.592 -38.492 1.00 29.75 134 GLY B N 1
ATOM 3819 C CA . GLY B 1 99 ? -44.031 10.739 -39.664 1.00 31.49 134 GLY B CA 1
ATOM 3820 C C . GLY B 1 99 ? -42.832 10.854 -40.584 1.00 35.13 134 GLY B C 1
ATOM 3821 O O . GLY B 1 99 ? -42.930 10.500 -41.756 1.00 32.20 134 GLY B O 1
ATOM 3822 N N . ASP B 1 100 ? -41.706 11.375 -40.107 1.00 32.28 135 ASP B N 1
ATOM 3823 C CA . ASP B 1 100 ? -40.503 11.473 -40.933 1.00 34.20 135 ASP B CA 1
ATOM 3824 C C . ASP B 1 100 ? -39.739 10.172 -40.732 1.00 32.57 135 ASP B C 1
ATOM 3825 O O . ASP B 1 100 ? -39.216 9.937 -39.644 1.00 32.08 135 ASP B O 1
ATOM 3830 N N . LYS B 1 101 ? -39.697 9.307 -41.760 1.00 33.89 136 LYS B N 1
ATOM 3831 C CA . LYS B 1 101 ? -39.064 8.003 -41.559 1.00 36.24 136 LYS B CA 1
ATOM 3832 C C . LYS B 1 101 ? -37.572 8.119 -41.263 1.00 37.01 136 LYS B C 1
ATOM 3833 O O . LYS B 1 101 ? -36.996 7.177 -40.704 1.00 39.58 136 LYS B O 1
ATOM 3839 N N . SER B 1 102 ? -36.937 9.249 -41.613 1.00 35.38 137 SER B N 1
ATOM 3840 C CA A SER B 1 102 ? -35.512 9.437 -41.368 0.58 36.72 137 SER B CA 1
ATOM 3841 C CA B SER B 1 102 ? -35.513 9.464 -41.369 0.42 36.25 137 SER B CA 1
ATOM 3842 C C . SER B 1 102 ? -35.191 9.838 -39.927 1.00 35.63 137 SER B C 1
ATOM 3843 O O . SER B 1 102 ? -34.005 9.913 -39.576 1.00 36.62 137 SER B O 1
ATOM 3848 N N . ARG B 1 103 ? -36.192 10.096 -39.084 1.00 34.22 138 ARG B N 1
ATOM 3849 C CA . ARG B 1 103 ? -35.949 10.431 -37.680 1.00 31.85 138 ARG B CA 1
ATOM 3850 C C . ARG B 1 103 ? -36.812 9.550 -36.790 1.00 30.25 138 ARG B C 1
ATOM 3851 O O . ARG B 1 103 ? -38.044 9.571 -36.899 1.00 27.66 138 ARG B O 1
ATOM 3859 N N . TYR B 1 104 ? -36.174 8.816 -35.879 1.00 28.28 139 TYR B N 1
ATOM 3860 C CA . TYR B 1 104 ? -36.906 8.051 -34.867 1.00 27.28 139 TYR B CA 1
ATOM 3861 C C . TYR B 1 104 ? -37.962 7.138 -35.489 1.00 30.19 139 TYR B C 1
ATOM 3862 O O . TYR B 1 104 ? -39.012 6.895 -34.893 1.00 30.05 139 TYR B O 1
ATOM 3871 N N . LEU B 1 105 ? -37.689 6.638 -36.692 1.00 30.11 140 LEU B N 1
ATOM 3872 C CA . LEU B 1 105 ? -38.600 5.708 -37.364 1.00 35.52 140 LEU B CA 1
ATOM 3873 C C . LEU B 1 105 ? -39.986 6.339 -37.525 1.00 33.64 140 LEU B C 1
ATOM 3874 O O . LEU B 1 105 ? -41.009 5.671 -37.377 1.00 34.01 140 LEU B O 1
ATOM 3879 N N . GLY B 1 106 ? -40.016 7.645 -37.808 1.00 29.59 141 GLY B N 1
ATOM 3880 C CA . GLY B 1 106 ? -41.266 8.349 -38.035 1.00 29.98 141 GLY B CA 1
ATOM 3881 C C . GLY B 1 106 ? -41.960 8.802 -36.774 1.00 30.90 141 GLY B C 1
ATOM 3882 O O . GLY B 1 106 ? -43.062 9.342 -36.854 1.00 29.00 141 GLY B O 1
ATOM 3883 N N . LYS B 1 107 ? -41.349 8.619 -35.607 1.00 25.61 142 LYS B N 1
ATOM 3884 C CA . LYS B 1 107 ? -42.016 8.930 -34.344 1.00 25.97 142 LYS B CA 1
ATOM 3885 C C . LYS B 1 107 ? -41.514 10.215 -33.692 1.00 28.19 142 LYS B C 1
ATOM 3886 O O . LYS B 1 107 ? -41.771 10.427 -32.501 1.00 26.72 142 LYS B O 1
ATOM 3892 N N . GLY B 1 108 ? -40.814 11.082 -34.431 1.00 26.40 143 GLY B N 1
ATOM 3893 C CA . GLY B 1 108 ? -40.392 12.357 -33.866 1.00 26.33 143 GLY B CA 1
ATOM 3894 C C . GLY B 1 108 ? -41.580 13.201 -33.417 1.00 27.93 143 GLY B C 1
ATOM 3895 O O . GLY B 1 108 ? -42.712 13.011 -33.856 1.00 27.38 143 GLY B O 1
ATOM 3896 N N . VAL B 1 109 ? -41.327 14.134 -32.499 1.00 23.77 144 VAL B N 1
ATOM 3897 C CA . VAL B 1 109 ? -42.400 15.019 -32.045 1.00 25.48 144 VAL B CA 1
ATOM 3898 C C . VAL B 1 109 ? -42.001 16.485 -32.215 1.00 25.57 144 VAL B C 1
ATOM 3899 O O . VAL B 1 109 ? -42.412 17.356 -31.437 1.00 23.35 144 VAL B O 1
ATOM 3903 N N . LEU B 1 110 ? -41.234 16.770 -33.274 1.00 24.25 145 LEU B N 1
ATOM 3904 C CA . LEU B 1 110 ? -40.846 18.151 -33.579 1.00 24.85 145 LEU B CA 1
ATOM 3905 C C . LEU B 1 110 ? -42.056 19.029 -33.863 1.00 29.04 145 LEU B C 1
ATOM 3906 O O . LEU B 1 110 ? -42.075 20.214 -33.494 1.00 26.89 145 LEU B O 1
ATOM 3911 N N . LYS B 1 111 ? -43.065 18.489 -34.556 1.00 26.85 146 LYS B N 1
ATOM 3912 C CA . LYS B 1 111 ? -44.229 19.323 -34.860 1.00 27.17 146 LYS B CA 1
ATOM 3913 C C . LYS B 1 111 ? -44.989 19.677 -33.585 1.00 28.63 146 LYS B C 1
ATOM 3914 O O . LYS B 1 111 ? -45.431 20.818 -33.407 1.00 26.04 146 LYS B O 1
ATOM 3920 N N . ALA B 1 112 ? -45.146 18.709 -32.693 1.00 25.47 147 ALA B N 1
ATOM 3921 C CA . ALA B 1 112 ? -45.823 18.957 -31.425 1.00 27.47 147 ALA B CA 1
ATOM 3922 C C . ALA B 1 112 ? -45.036 19.937 -30.574 1.00 26.74 147 ALA B C 1
ATOM 3923 O O . ALA B 1 112 ? -45.622 20.799 -29.910 1.00 25.75 147 ALA B O 1
ATOM 3925 N N . VAL B 1 113 ? -43.704 19.799 -30.560 1.00 26.58 148 VAL B N 1
ATOM 3926 C CA . VAL B 1 113 ? -42.851 20.740 -29.839 1.00 25.48 148 VAL B CA 1
ATOM 3927 C C . VAL B 1 113 ? -43.007 22.143 -30.409 1.00 29.73 148 VAL B C 1
ATOM 3928 O O . VAL B 1 113 ? -43.097 23.132 -29.667 1.00 25.57 148 VAL B O 1
ATOM 3932 N N . LYS B 1 114 ? -43.000 22.262 -31.737 1.00 27.92 149 LYS B N 1
ATOM 3933 C CA . LYS B 1 114 ? -43.228 23.574 -32.325 1.00 29.92 149 LYS B CA 1
ATOM 3934 C C . LYS B 1 114 ? -44.584 24.127 -31.895 1.00 29.53 149 LYS B C 1
ATOM 3935 O O . LYS B 1 114 ? -44.715 25.328 -31.649 1.00 28.90 149 LYS B O 1
ATOM 3941 N N . ASN B 1 115 ? -45.597 23.262 -31.745 1.00 28.75 150 ASN B N 1
ATOM 3942 C CA . ASN B 1 115 ? -46.908 23.768 -31.315 1.00 28.45 150 ASN B CA 1
ATOM 3943 C C . ASN B 1 115 ? -46.878 24.282 -29.874 1.00 28.20 150 ASN B C 1
ATOM 3944 O O . ASN B 1 115 ? -47.582 25.242 -29.550 1.00 29.66 150 ASN B O 1
ATOM 3949 N N . VAL B 1 116 ? -46.065 23.679 -29.004 1.00 27.63 151 VAL B N 1
ATOM 3950 C CA . VAL B 1 116 ? -45.816 24.274 -27.684 1.00 27.45 151 VAL B CA 1
ATOM 3951 C C . VAL B 1 116 ? -45.219 25.670 -27.824 1.00 29.15 151 VAL B C 1
ATOM 3952 O O . VAL B 1 116 ? -45.727 26.646 -27.254 1.00 30.89 151 VAL B O 1
ATOM 3956 N N . ASN B 1 117 ? -44.130 25.784 -28.585 1.00 29.10 152 ASN B N 1
ATOM 3957 C CA . ASN B 1 117 ? -43.386 27.041 -28.641 1.00 31.46 152 ASN B CA 1
ATOM 3958 C C . ASN B 1 117 ? -44.201 28.145 -29.297 1.00 35.27 152 ASN B C 1
ATOM 3959 O O . ASN B 1 117 ? -44.116 29.314 -28.889 1.00 38.16 152 ASN B O 1
ATOM 3964 N N . ASP B 1 118 ? -44.998 27.804 -30.309 1.00 32.49 153 ASP B N 1
ATOM 3965 C CA . ASP B 1 118 ? -45.595 28.829 -31.159 1.00 34.19 153 ASP B CA 1
ATOM 3966 C C . ASP B 1 118 ? -47.060 29.104 -30.864 1.00 37.72 153 ASP B C 1
ATOM 3967 O O . ASP B 1 118 ? -47.546 30.185 -31.217 1.00 37.30 153 ASP B O 1
ATOM 3972 N N . VAL B 1 119 ? -47.786 28.155 -30.271 1.00 32.20 154 VAL B N 1
ATOM 3973 C CA . VAL B 1 119 ? -49.236 28.296 -30.148 1.00 34.51 154 VAL B CA 1
ATOM 3974 C C . VAL B 1 119 ? -49.649 28.140 -28.693 1.00 33.62 154 VAL B C 1
ATOM 3975 O O . VAL B 1 119 ? -50.239 29.054 -28.104 1.00 33.20 154 VAL B O 1
ATOM 3979 N N . LEU B 1 120 ? -49.335 26.986 -28.102 1.00 30.27 155 LEU B N 1
ATOM 3980 C CA . LEU B 1 120 ? -49.804 26.704 -26.748 1.00 31.48 155 LEU B CA 1
ATOM 3981 C C . LEU B 1 120 ? -49.170 27.636 -25.724 1.00 32.39 155 LEU B C 1
ATOM 3982 O O . LEU B 1 120 ? -49.858 28.125 -24.828 1.00 31.66 155 LEU B O 1
ATOM 3987 N N . GLY B 1 121 ? -47.869 27.913 -25.845 1.00 32.64 156 GLY B N 1
ATOM 3988 C CA . GLY B 1 121 ? -47.254 28.867 -24.938 1.00 31.52 156 GLY B CA 1
ATOM 3989 C C . GLY B 1 121 ? -47.883 30.242 -25.038 1.00 35.79 156 GLY B C 1
ATOM 3990 O O . GLY B 1 121 ? -48.195 30.880 -24.025 1.00 33.61 156 GLY B O 1
ATOM 3991 N N . LYS B 1 122 ? -48.087 30.716 -26.269 1.00 35.79 157 LYS B N 1
ATOM 3992 C CA . LYS B 1 122 ? -48.731 32.008 -26.455 1.00 36.78 157 LYS B CA 1
ATOM 3993 C C . LYS B 1 122 ? -50.129 32.014 -25.864 1.00 35.19 157 LYS B C 1
ATOM 3994 O O . LYS B 1 122 ? -50.594 33.051 -25.405 1.00 36.58 157 LYS B O 1
ATOM 4000 N N . ALA B 1 123 ? -50.808 30.866 -25.856 1.00 33.39 158 ALA B N 1
ATOM 4001 C CA . ALA B 1 123 ? -52.163 30.797 -25.308 1.00 38.13 158 ALA B CA 1
ATOM 4002 C C . ALA B 1 123 ? -52.191 30.953 -23.789 1.00 36.06 158 ALA B C 1
ATOM 4003 O O . ALA B 1 123 ? -53.231 31.309 -23.232 1.00 36.83 158 ALA B O 1
ATOM 4005 N N . VAL B 1 124 ? -51.109 30.621 -23.083 1.00 31.96 159 VAL B N 1
ATOM 4006 C CA . VAL B 1 124 ? -51.125 30.742 -21.629 1.00 36.23 159 VAL B CA 1
ATOM 4007 C C . VAL B 1 124 ? -50.263 31.892 -21.124 1.00 36.31 159 VAL B C 1
ATOM 4008 O O . VAL B 1 124 ? -50.300 32.184 -19.920 1.00 37.42 159 VAL B O 1
ATOM 4012 N N . GLU B 1 125 ? -49.528 32.585 -21.995 1.00 36.42 160 GLU B N 1
ATOM 4013 C CA . GLU B 1 125 ? -48.711 33.700 -21.528 1.00 35.37 160 GLU B CA 1
ATOM 4014 C C . GLU B 1 125 ? -49.563 34.729 -20.800 1.00 38.15 160 GLU B C 1
ATOM 4015 O O . GLU B 1 125 ? -50.651 35.095 -21.250 1.00 38.96 160 GLU B O 1
ATOM 4021 N N . GLY B 1 126 ? -49.052 35.214 -19.675 1.00 41.32 161 GLY B N 1
ATOM 4022 C CA . GLY B 1 126 ? -49.761 36.204 -18.903 1.00 40.06 161 GLY B CA 1
ATOM 4023 C C . GLY B 1 126 ? -50.805 35.651 -17.960 1.00 41.70 161 GLY B C 1
ATOM 4024 O O . GLY B 1 126 ? -51.291 36.394 -17.104 1.00 40.84 161 GLY B O 1
ATOM 4025 N N . LYS B 1 127 ? -51.146 34.372 -18.064 1.00 37.32 162 LYS B N 1
ATOM 4026 C CA . LYS B 1 127 ? -52.198 33.804 -17.238 1.00 41.12 162 LYS B CA 1
ATOM 4027 C C . LYS B 1 127 ? -51.642 33.358 -15.889 1.00 41.07 162 LYS B C 1
ATOM 4028 O O . LYS B 1 127 ? -50.480 32.964 -15.767 1.00 36.87 162 LYS B O 1
ATOM 4034 N N . SER B 1 128 ? -52.497 33.413 -14.877 1.00 41.43 163 SER B N 1
ATOM 4035 C CA . SER B 1 128 ? -52.091 33.050 -13.527 1.00 41.88 163 SER B CA 1
ATOM 4036 C C . SER B 1 128 ? -51.832 31.555 -13.412 1.00 39.83 163 SER B C 1
ATOM 4037 O O . SER B 1 128 ? -52.609 30.734 -13.909 1.00 37.63 163 SER B O 1
ATOM 4040 N N . LEU B 1 129 ? -50.737 31.202 -12.731 1.00 36.44 164 LEU B N 1
ATOM 4041 C CA . LEU B 1 129 ? -50.474 29.795 -12.455 1.00 36.21 164 LEU B CA 1
ATOM 4042 C C . LEU B 1 129 ? -51.341 29.245 -11.340 1.00 39.15 164 LEU B C 1
ATOM 4043 O O . LEU B 1 129 ? -51.284 28.041 -11.062 1.00 38.52 164 LEU B O 1
ATOM 4048 N N . GLU B 1 130 ? -52.158 30.071 -10.711 1.00 38.57 165 GLU B N 1
ATOM 4049 C CA . GLU B 1 130 ? -52.903 29.598 -9.563 1.00 39.68 165 GLU B CA 1
ATOM 4050 C C . GLU B 1 130 ? -54.217 28.936 -9.943 1.00 41.42 165 GLU B C 1
ATOM 4051 O O . GLU B 1 130 ? -54.785 28.223 -9.114 1.00 46.19 165 GLU B O 1
ATOM 4057 N N . ASN B 1 131 ? -54.699 29.129 -11.173 1.00 39.39 166 ASN B N 1
ATOM 4058 C CA . ASN B 1 131 ? -55.999 28.623 -11.614 1.00 38.72 166 ASN B CA 1
ATOM 4059 C C . ASN B 1 131 ? -55.761 27.587 -12.713 1.00 38.10 166 ASN B C 1
ATOM 4060 O O . ASN B 1 131 ? -55.617 27.937 -13.887 1.00 33.85 166 ASN B O 1
ATOM 4065 N N . LEU B 1 132 ? -55.748 26.311 -12.330 1.00 31.01 167 LEU B N 1
ATOM 4066 C CA . LEU B 1 132 ? -55.456 25.250 -13.290 1.00 35.46 167 LEU B CA 1
ATOM 4067 C C . LEU B 1 132 ? -56.561 25.095 -14.324 1.00 32.18 167 LEU B C 1
ATOM 4068 O O . LEU B 1 132 ? -56.282 24.812 -15.493 1.00 31.55 167 LEU B O 1
ATOM 4073 N N . THR B 1 133 ? -57.822 25.214 -13.909 1.00 33.95 168 THR B N 1
ATOM 4074 C CA . THR B 1 133 ? -58.922 25.062 -14.857 1.00 35.98 168 THR B CA 1
ATOM 4075 C C . THR B 1 133 ? -58.779 26.036 -16.025 1.00 37.05 168 THR B C 1
ATOM 4076 O O . THR B 1 133 ? -58.930 25.648 -17.191 1.00 34.52 168 THR B O 1
ATOM 4080 N N . GLU B 1 134 ? -58.473 27.306 -15.730 1.00 36.02 169 GLU B N 1
ATOM 4081 C CA . GLU B 1 134 ? -58.345 28.300 -16.795 1.00 35.63 169 GLU B CA 1
ATOM 4082 C C . GLU B 1 134 ? -57.122 28.038 -17.667 1.00 32.17 169 GLU B C 1
ATOM 4083 O O . GLU B 1 134 ? -57.155 28.292 -18.882 1.00 31.49 169 GLU B O 1
ATOM 4089 N N . LEU B 1 135 ? -56.046 27.512 -17.088 1.00 30.93 170 LEU B N 1
ATOM 4090 C CA . LEU B 1 135 ? -54.897 27.167 -17.913 1.00 30.43 170 LEU B CA 1
ATOM 4091 C C . LEU B 1 135 ? -55.245 26.033 -18.865 1.00 33.97 170 LEU B C 1
ATOM 4092 O O . LEU B 1 135 ? -54.982 26.121 -20.070 1.00 30.08 170 LEU B O 1
ATOM 4097 N N . ASP B 1 136 ? -55.830 24.950 -18.335 1.00 31.13 171 ASP B N 1
ATOM 4098 C CA . ASP B 1 136 ? -56.213 23.822 -19.184 1.00 31.12 171 ASP B CA 1
ATOM 4099 C C . ASP B 1 136 ? -57.217 24.253 -20.255 1.00 33.04 171 ASP B C 1
ATOM 4100 O O . ASP B 1 136 ? -57.105 23.852 -21.424 1.00 29.92 171 ASP B O 1
ATOM 4105 N N . GLN B 1 137 ? -58.185 25.101 -19.889 1.00 33.03 172 GLN B N 1
ATOM 4106 C CA . GLN B 1 137 ? -59.163 25.551 -20.875 1.00 35.25 172 GLN B CA 1
ATOM 4107 C C . GLN B 1 137 ? -58.481 26.307 -22.007 1.00 33.77 172 GLN B C 1
ATOM 4108 O O . GLN B 1 137 ? -58.886 26.207 -23.167 1.00 33.44 172 GLN B O 1
ATOM 4114 N N . ALA B 1 138 ? -57.441 27.071 -21.689 1.00 32.36 173 ALA B N 1
ATOM 4115 C CA . ALA B 1 138 ? -56.758 27.813 -22.737 1.00 33.42 173 ALA B CA 1
ATOM 4116 C C . ALA B 1 138 ? -56.054 26.856 -23.695 1.00 31.26 173 ALA B C 1
ATOM 4117 O O . ALA B 1 138 ? -56.046 27.073 -24.911 1.00 32.11 173 ALA B O 1
ATOM 4119 N N . LEU B 1 139 ? -55.462 25.793 -23.161 1.00 28.60 174 LEU B N 1
ATOM 4120 C CA . LEU B 1 139 ? -54.835 24.786 -24.009 1.00 32.13 174 LEU B CA 1
ATOM 4121 C C . LEU B 1 139 ? -55.873 24.122 -24.893 1.00 30.82 174 LEU B C 1
ATOM 4122 O O . LEU B 1 139 ? -55.652 23.932 -26.096 1.00 32.71 174 LEU B O 1
ATOM 4127 N N . ILE B 1 140 ? -57.004 23.734 -24.296 1.00 28.87 175 ILE B N 1
ATOM 4128 C CA . ILE B 1 140 ? -58.077 23.089 -25.048 1.00 28.97 175 ILE B CA 1
ATOM 4129 C C . ILE B 1 140 ? -58.575 24.013 -26.152 1.00 33.16 175 ILE B C 1
ATOM 4130 O O . ILE B 1 140 ? -58.768 23.595 -27.304 1.00 33.43 175 ILE B O 1
ATOM 4135 N N . ASP B 1 141 ? -58.798 25.286 -25.816 1.00 30.71 176 ASP B N 1
ATOM 4136 C CA . ASP B 1 141 ? -59.379 26.195 -26.793 1.00 34.57 176 ASP B CA 1
ATOM 4137 C C . ASP B 1 141 ? -58.426 26.450 -27.942 1.00 32.99 176 ASP B C 1
ATOM 4138 O O . ASP B 1 141 ? -58.872 26.602 -29.082 1.00 37.79 176 ASP B O 1
ATOM 4143 N N . ALA B 1 142 ? -57.117 26.492 -27.660 1.00 32.92 177 ALA B N 1
ATOM 4144 C CA . ALA B 1 142 ? -56.127 26.700 -28.710 1.00 33.18 177 ALA B CA 1
ATOM 4145 C C . ALA B 1 142 ? -56.133 25.547 -29.699 1.00 34.96 177 ALA B C 1
ATOM 4146 O O . ALA B 1 142 ? -55.996 25.754 -30.912 1.00 34.93 177 ALA B O 1
ATOM 4148 N N . ASP B 1 143 ? -56.285 24.319 -29.201 1.00 32.20 178 ASP B N 1
ATOM 4149 C CA . ASP B 1 143 ? -56.287 23.190 -30.119 1.00 33.15 178 ASP B CA 1
ATOM 4150 C C . ASP B 1 143 ? -57.628 23.053 -30.840 1.00 33.20 178 ASP B C 1
ATOM 4151 O O . ASP B 1 143 ? -57.662 22.793 -32.049 1.00 36.75 178 ASP B O 1
ATOM 4156 N N . GLY B 1 144 ? -58.742 23.224 -30.126 1.00 32.50 179 GLY B N 1
ATOM 4157 C CA . GLY B 1 144 ? -60.039 23.298 -30.780 1.00 34.11 179 GLY B CA 1
ATOM 4158 C C . GLY B 1 144 ? -60.485 22.038 -31.494 1.00 36.50 179 GLY B C 1
ATOM 4159 O O . GLY B 1 144 ? -61.347 22.110 -32.356 1.00 36.00 179 GLY B O 1
ATOM 4160 N N . ASP B 1 145 ? -59.933 20.877 -31.152 1.00 35.47 180 ASP B N 1
ATOM 4161 C CA . ASP B 1 145 ? -60.220 19.641 -31.876 1.00 35.51 180 ASP B CA 1
ATOM 4162 C C . ASP B 1 145 ? -60.671 18.581 -30.881 1.00 33.76 180 ASP B C 1
ATOM 4163 O O . ASP B 1 145 ? -60.082 18.452 -29.807 1.00 31.79 180 ASP B O 1
ATOM 4168 N N . GLU B 1 146 ? -61.705 17.820 -31.250 1.00 36.60 181 GLU B N 1
ATOM 4169 C CA . GLU B 1 146 ? -62.275 16.821 -30.345 1.00 35.69 181 GLU B CA 1
ATOM 4170 C C . GLU B 1 146 ? -61.213 15.805 -29.910 1.00 39.53 181 GLU B C 1
ATOM 4171 O O . GLU B 1 146 ? -61.182 15.373 -28.748 1.00 36.82 181 GLU B O 1
ATOM 4177 N N . LEU B 1 147 ? -60.310 15.443 -30.818 1.00 34.79 182 LEU B N 1
ATOM 4178 C CA . LEU B 1 147 ? -59.264 14.465 -30.525 1.00 34.33 182 LEU B CA 1
ATOM 4179 C C . LEU B 1 147 ? -57.924 15.124 -30.252 1.00 33.70 182 LEU B C 1
ATOM 4180 O O . LEU B 1 147 ? -56.887 14.455 -30.304 1.00 33.28 182 LEU B O 1
ATOM 4185 N N . LYS B 1 148 ? -57.925 16.429 -29.962 1.00 31.60 183 LYS B N 1
ATOM 4186 C CA . LYS B 1 148 ? -56.696 17.186 -29.780 1.00 30.34 183 LYS B CA 1
ATOM 4187 C C . LYS B 1 148 ? -55.713 16.939 -30.923 1.00 29.64 183 LYS B C 1
ATOM 4188 O O . LYS B 1 148 ? -54.492 16.998 -30.741 1.00 29.85 183 LYS B O 1
ATOM 4194 N N . SER B 1 149 ? -56.248 16.687 -32.121 1.00 31.57 184 SER B N 1
ATOM 4195 C CA . SER B 1 149 ? -55.430 16.277 -33.259 1.00 34.83 184 SER B CA 1
ATOM 4196 C C . SER B 1 149 ? -54.887 17.455 -34.053 1.00 38.40 184 SER B C 1
ATOM 4197 O O . SER B 1 149 ? -54.136 17.231 -35.013 1.00 38.79 184 SER B O 1
ATOM 4200 N N . ASN B 1 150 ? -55.255 18.693 -33.686 1.00 31.97 185 ASN B N 1
ATOM 4201 C CA . ASN B 1 150 ? -54.701 19.894 -34.306 1.00 34.76 185 ASN B CA 1
ATOM 4202 C C . ASN B 1 150 ? -53.285 20.131 -33.780 1.00 34.80 185 ASN B C 1
ATOM 4203 O O . ASN B 1 150 ? -52.301 20.029 -34.522 1.00 33.37 185 ASN B O 1
ATOM 4208 N N . LEU B 1 151 ? -53.173 20.424 -32.489 1.00 31.07 186 LEU B N 1
ATOM 4209 C CA . LEU B 1 151 ? -51.888 20.703 -31.882 1.00 31.41 186 LEU B CA 1
ATOM 4210 C C . LEU B 1 151 ? -51.220 19.456 -31.332 1.00 31.81 186 LEU B C 1
ATOM 4211 O O . LEU B 1 151 ? -50.001 19.472 -31.126 1.00 24.95 186 LEU B O 1
ATOM 4216 N N . GLY B 1 152 ? -51.982 18.381 -31.095 1.00 29.69 187 GLY B N 1
ATOM 4217 C CA . GLY B 1 152 ? -51.397 17.160 -30.564 1.00 26.99 187 GLY B CA 1
ATOM 4218 C C . GLY B 1 152 ? -51.687 16.952 -29.093 1.00 25.13 187 GLY B C 1
ATOM 4219 O O . GLY B 1 152 ? -51.355 17.805 -28.259 1.00 25.30 187 GLY B O 1
ATOM 4220 N N . GLY B 1 153 ? -52.311 15.818 -28.757 1.00 26.49 188 GLY B N 1
ATOM 4221 C CA . GLY B 1 153 ? -52.598 15.540 -27.360 1.00 25.87 188 GLY B CA 1
ATOM 4222 C C . GLY B 1 153 ? -51.338 15.463 -26.527 1.00 26.69 188 GLY B C 1
ATOM 4223 O O . GLY B 1 153 ? -51.335 15.844 -25.344 1.00 24.83 188 GLY B O 1
ATOM 4224 N N . ASN B 1 154 ? -50.232 15.021 -27.145 1.00 23.36 189 ASN B N 1
ATOM 4225 C CA . ASN B 1 154 ? -48.974 14.953 -26.424 1.00 25.04 189 ASN B CA 1
ATOM 4226 C C . ASN B 1 154 ? -48.468 16.350 -26.063 1.00 24.44 189 ASN B C 1
ATOM 4227 O O . ASN B 1 154 ? -47.974 16.563 -24.952 1.00 24.38 189 ASN B O 1
ATOM 4232 N N . ALA B 1 155 ? -48.623 17.321 -26.965 1.00 25.86 190 ALA B N 1
ATOM 4233 C CA . ALA B 1 155 ? -48.353 18.718 -26.618 1.00 27.03 190 ALA B CA 1
ATOM 4234 C C . ALA B 1 155 ? -49.272 19.205 -25.496 1.00 24.46 190 ALA B C 1
ATOM 4235 O O . ALA B 1 155 ? -48.807 19.812 -24.525 1.00 26.38 190 ALA B O 1
ATOM 4237 N N . ILE B 1 156 ? -50.570 18.911 -25.597 1.00 21.85 191 ILE B N 1
ATOM 4238 C CA A ILE B 1 156 ? -51.510 19.446 -24.617 0.45 25.69 191 ILE B CA 1
ATOM 4239 C CA B ILE B 1 156 ? -51.553 19.405 -24.624 0.55 24.05 191 ILE B CA 1
ATOM 4240 C C . ILE B 1 156 ? -51.251 18.854 -23.234 1.00 24.80 191 ILE B C 1
ATOM 4241 O O . ILE B 1 156 ? -51.190 19.593 -22.240 1.00 23.71 191 ILE B O 1
ATOM 4250 N N . THR B 1 157 ? -51.083 17.531 -23.147 1.00 24.01 192 THR B N 1
ATOM 4251 C CA . THR B 1 157 ? -50.835 16.891 -21.859 1.00 23.60 192 THR B CA 1
ATOM 4252 C C . THR B 1 157 ? -49.518 17.351 -21.251 1.00 25.17 192 THR B C 1
ATOM 4253 O O . THR B 1 157 ? -49.439 17.614 -20.040 1.00 23.43 192 THR B O 1
ATOM 4257 N N . ALA B 1 158 ? -48.463 17.438 -22.065 1.00 20.92 193 ALA B N 1
ATOM 4258 C CA . ALA B 1 158 ? -47.200 17.923 -21.520 1.00 22.56 193 ALA B CA 1
ATOM 4259 C C . ALA B 1 158 ? -47.373 19.321 -20.948 1.00 23.85 193 ALA B C 1
ATOM 4260 O O . ALA B 1 158 ? -46.861 19.612 -19.862 1.00 24.43 193 ALA B O 1
ATOM 4262 N N . CYS B 1 159 ? -48.128 20.192 -21.636 1.00 23.82 194 CYS B N 1
ATOM 4263 C CA . CYS B 1 159 ? -48.314 21.533 -21.108 1.00 24.00 194 CYS B CA 1
ATOM 4264 C C . CYS B 1 159 ? -49.129 21.502 -19.824 1.00 23.46 194 CYS B C 1
ATOM 4265 O O . CYS B 1 159 ? -48.801 22.209 -18.865 1.00 24.16 194 CYS B O 1
ATOM 4268 N N . SER B 1 160 ? -50.193 20.699 -19.798 1.00 24.03 195 SER B N 1
ATOM 4269 C CA . SER B 1 160 ? -51.045 20.626 -18.617 1.00 23.67 195 SER B CA 1
ATOM 4270 C C . SER B 1 160 ? -50.250 20.129 -17.420 1.00 24.68 195 SER B C 1
ATOM 4271 O O . SER B 1 160 ? -50.269 20.756 -16.349 1.00 24.62 195 SER B O 1
ATOM 4274 N N . PHE B 1 161 ? -49.490 19.040 -17.610 1.00 22.39 196 PHE B N 1
ATOM 4275 C CA . PHE B 1 161 ? -48.603 18.534 -16.560 1.00 22.78 196 PHE B CA 1
ATOM 4276 C C . PHE B 1 161 ? -47.610 19.602 -16.120 1.00 26.18 196 PHE B C 1
ATOM 4277 O O . PHE B 1 161 ? -47.407 19.830 -14.922 1.00 24.18 196 PHE B O 1
ATOM 4285 N N . ALA B 1 162 ? -46.949 20.256 -17.084 1.00 24.29 197 ALA B N 1
ATOM 4286 C CA . ALA B 1 162 ? -45.912 21.208 -16.710 1.00 24.18 197 ALA B CA 1
ATOM 4287 C C . ALA B 1 162 ? -46.497 22.410 -15.981 1.00 25.24 197 ALA B C 1
ATOM 4288 O O . ALA B 1 162 ? -45.888 22.929 -15.029 1.00 23.14 197 ALA B O 1
ATOM 4290 N N . LEU B 1 163 ? -47.658 22.890 -16.431 1.00 25.88 198 LEU B N 1
ATOM 4291 C CA . LEU B 1 163 ? -48.251 24.072 -15.813 1.00 25.30 198 LEU B CA 1
ATOM 4292 C C . LEU B 1 163 ? -48.718 23.775 -14.390 1.00 25.25 198 LEU B C 1
ATOM 4293 O O . LEU B 1 163 ? -48.505 24.586 -13.484 1.00 27.22 198 LEU B O 1
ATOM 4298 N N . ALA B 1 164 ? -49.327 22.605 -14.163 1.00 25.47 199 ALA B N 1
ATOM 4299 C CA . ALA B 1 164 ? -49.715 22.248 -12.799 1.00 26.05 199 ALA B CA 1
ATOM 4300 C C . ALA B 1 164 ? -48.491 22.138 -11.901 1.00 25.21 199 ALA B C 1
ATOM 4301 O O . ALA B 1 164 ? -48.493 22.632 -10.770 1.00 27.41 199 ALA B O 1
ATOM 4303 N N . THR B 1 165 ? -47.435 21.489 -12.391 1.00 23.79 200 THR B N 1
ATOM 4304 C CA . THR B 1 165 ? -46.181 21.413 -11.647 1.00 24.06 200 THR B CA 1
ATOM 4305 C C . THR B 1 165 ? -45.645 22.793 -11.332 1.00 26.08 200 THR B C 1
ATOM 4306 O O . THR B 1 165 ? -45.222 23.051 -10.195 1.00 27.08 200 THR B O 1
ATOM 4310 N N . ALA B 1 166 ? -45.678 23.706 -12.320 1.00 24.82 201 ALA B N 1
ATOM 4311 C CA . ALA B 1 166 ? -45.252 25.086 -12.100 1.00 28.82 201 ALA B CA 1
ATOM 4312 C C . ALA B 1 166 ? -46.118 25.788 -11.061 1.00 27.53 201 ALA B C 1
ATOM 4313 O O . ALA B 1 166 ? -45.610 26.559 -10.231 1.00 29.69 201 ALA B O 1
ATOM 4315 N N . GLY B 1 167 ? -47.433 25.593 -11.135 1.00 26.85 202 GLY B N 1
ATOM 4316 C CA . GLY B 1 167 ? -48.315 26.272 -10.197 1.00 29.11 202 GLY B CA 1
ATOM 4317 C C . GLY B 1 167 ? -48.026 25.893 -8.759 1.00 31.38 202 GLY B C 1
ATOM 4318 O O . GLY B 1 167 ? -47.981 26.753 -7.874 1.00 31.73 202 GLY B O 1
ATOM 4319 N N . ALA B 1 168 ? -47.805 24.606 -8.508 1.00 27.69 203 ALA B N 1
ATOM 4320 C CA . ALA B 1 168 ? -47.431 24.169 -7.163 1.00 29.07 203 ALA B CA 1
ATOM 4321 C C . ALA B 1 168 ? -46.052 24.688 -6.777 1.00 30.22 203 ALA B C 1
ATOM 4322 O O . ALA B 1 168 ? -45.850 25.152 -5.654 1.00 28.43 203 ALA B O 1
ATOM 4324 N N . ALA B 1 169 ? -45.091 24.624 -7.701 1.00 28.54 204 ALA B N 1
ATOM 4325 C CA . ALA B 1 169 ? -43.726 25.064 -7.400 1.00 30.73 204 ALA B CA 1
ATOM 4326 C C . ALA B 1 169 ? -43.681 26.539 -7.006 1.00 33.43 204 ALA B C 1
ATOM 4327 O O . ALA B 1 169 ? -43.068 26.902 -5.987 1.00 33.07 204 ALA B O 1
ATOM 4329 N N . VAL B 1 170 ? -44.322 27.417 -7.786 1.00 31.25 205 VAL B N 1
ATOM 4330 C CA . VAL B 1 170 ? -44.189 28.835 -7.439 1.00 33.49 205 VAL B CA 1
ATOM 4331 C C . VAL B 1 170 ? -44.958 29.146 -6.164 1.00 35.76 205 VAL B C 1
ATOM 4332 O O . VAL B 1 170 ? -44.669 30.140 -5.499 1.00 36.68 205 VAL B O 1
ATOM 4336 N N . ARG B 1 171 ? -45.921 28.309 -5.792 1.00 31.89 206 ARG B N 1
ATOM 4337 C CA . ARG B 1 171 ? -46.608 28.488 -4.523 1.00 37.39 206 ARG B CA 1
ATOM 4338 C C . ARG B 1 171 ? -45.879 27.822 -3.366 1.00 34.69 206 ARG B C 1
ATOM 4339 O O . ARG B 1 171 ? -46.395 27.829 -2.245 1.00 37.62 206 ARG B O 1
ATOM 4347 N N . ASN B 1 172 ? -44.703 27.250 -3.614 1.00 34.60 207 ASN B N 1
ATOM 4348 C CA A ASN B 1 172 ? -43.940 26.512 -2.609 0.48 35.34 207 ASN B CA 1
ATOM 4349 C CA B ASN B 1 172 ? -43.946 26.534 -2.587 0.52 34.36 207 ASN B CA 1
ATOM 4350 C C . ASN B 1 172 ? -44.832 25.513 -1.874 1.00 34.62 207 ASN B C 1
ATOM 4351 O O . ASN B 1 172 ? -44.859 25.435 -0.645 1.00 32.56 207 ASN B O 1
ATOM 4360 N N . GLU B 1 173 ? -45.581 24.721 -2.652 1.00 29.40 208 GLU B N 1
ATOM 4361 C CA . GLU B 1 173 ? -46.444 23.747 -2.007 1.00 32.51 208 GLU B CA 1
ATOM 4362 C C . GLU B 1 173 ? -46.354 22.396 -2.716 1.00 30.58 208 GLU B C 1
ATOM 4363 O O . GLU B 1 173 ? -45.963 22.302 -3.882 1.00 26.87 208 GLU B O 1
ATOM 4369 N N . GLU B 1 174 ? -46.714 21.337 -1.988 1.00 27.47 209 GLU B N 1
ATOM 4370 C CA . GLU B 1 174 ? -46.724 20.003 -2.591 1.00 27.28 209 GLU B CA 1
ATOM 4371 C C . GLU B 1 174 ? -47.669 19.958 -3.783 1.00 25.92 209 GLU B C 1
ATOM 4372 O O . GLU B 1 174 ? -48.771 20.508 -3.737 1.00 25.67 209 GLU B O 1
ATOM 4378 N N . LEU B 1 175 ? -47.265 19.234 -4.830 1.00 25.80 210 LEU B N 1
ATOM 4379 C CA . LEU B 1 175 ? -48.093 19.166 -6.029 1.00 26.75 210 LEU B CA 1
ATOM 4380 C C . LEU B 1 175 ? -49.456 18.543 -5.732 1.00 26.04 210 LEU B C 1
ATOM 4381 O O . LEU B 1 175 ? -50.484 19.010 -6.252 1.00 26.68 210 LEU B O 1
ATOM 4386 N N . PHE B 1 176 ? -49.504 17.520 -4.867 1.00 22.95 211 PHE B N 1
ATOM 4387 C CA . PHE B 1 176 ? -50.811 16.925 -4.572 1.00 26.80 211 PHE B CA 1
ATOM 4388 C C . PHE B 1 176 ? -51.740 17.916 -3.879 1.00 27.28 211 PHE B C 1
ATOM 4389 O O . PHE B 1 176 ? -52.961 17.815 -4.013 1.00 26.51 211 PHE B O 1
ATOM 4397 N N . LEU B 1 177 ? -51.200 18.886 -3.133 1.00 27.35 212 LEU B N 1
ATOM 4398 C CA . LEU B 1 177 ? -52.092 19.862 -2.520 1.00 29.23 212 LEU B CA 1
ATOM 4399 C C . LEU B 1 177 ? -52.623 20.849 -3.564 1.00 30.49 212 LEU B C 1
ATOM 4400 O O . LEU B 1 177 ? -53.809 21.207 -3.553 1.00 28.99 212 LEU B O 1
ATOM 4405 N N . TYR B 1 178 ? -51.753 21.318 -4.452 1.00 27.89 213 TYR B N 1
ATOM 4406 C CA . TYR B 1 178 ? -52.208 22.125 -5.578 1.00 29.64 213 TYR B CA 1
ATOM 4407 C C . TYR B 1 178 ? -53.307 21.400 -6.361 1.00 27.40 213 TYR B C 1
ATOM 4408 O O . TYR B 1 178 ? -54.343 21.988 -6.691 1.00 30.07 213 TYR B O 1
ATOM 4417 N N . LEU B 1 179 ? -53.094 20.117 -6.675 1.00 26.74 214 LEU B N 1
ATOM 4418 C CA . LEU B 1 179 ? -54.098 19.356 -7.420 1.00 26.57 214 LEU B CA 1
ATOM 4419 C C . LEU B 1 179 ? -55.364 19.134 -6.597 1.00 29.07 214 LEU B C 1
ATOM 4420 O O . LEU B 1 179 ? -56.478 19.210 -7.1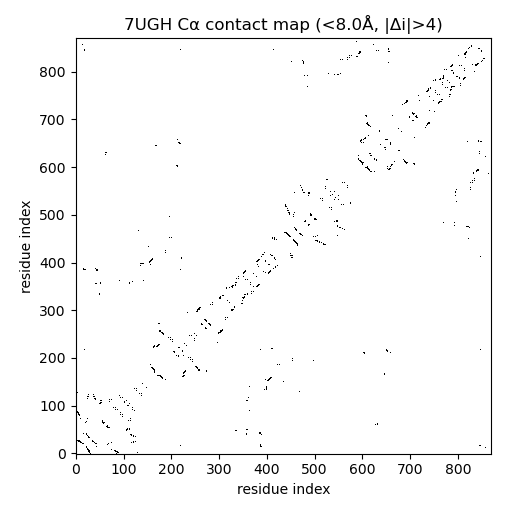31 1.00 29.46 214 LEU B O 1
ATOM 4425 N N . ALA B 1 180 ? -55.218 18.866 -5.294 1.00 27.06 215 ALA B N 1
ATOM 4426 C CA . ALA B 1 180 ? -56.395 18.715 -4.432 1.00 31.37 215 ALA B CA 1
ATOM 4427 C C . ALA B 1 180 ? -57.247 19.981 -4.413 1.00 31.74 215 ALA B C 1
ATOM 4428 O O . ALA B 1 180 ? -58.485 19.915 -4.364 1.00 31.62 215 ALA B O 1
ATOM 4430 N N . ARG B 1 181 ? -56.609 21.151 -4.418 1.00 32.69 216 ARG B N 1
ATOM 4431 C CA . ARG B 1 181 ? -57.388 22.385 -4.390 1.00 34.03 216 ARG B CA 1
ATOM 4432 C C . ARG B 1 181 ? -58.126 22.586 -5.707 1.00 33.09 216 ARG B C 1
ATOM 4433 O O . ARG B 1 181 ? -59.301 22.964 -5.715 1.00 36.56 216 ARG B O 1
ATOM 4441 N N . ALA B 1 182 ? -57.450 22.316 -6.825 1.00 31.06 217 ALA B N 1
ATOM 4442 C CA . ALA B 1 182 ? -58.109 22.351 -8.127 1.00 33.73 217 ALA B CA 1
ATOM 4443 C C . ALA B 1 182 ? -59.277 21.368 -8.184 1.00 35.07 217 ALA B C 1
ATOM 4444 O O . ALA B 1 182 ? -60.358 21.713 -8.681 1.00 37.29 217 ALA B O 1
ATOM 4446 N N . PHE B 1 183 ? -59.103 20.158 -7.626 1.00 33.58 218 PHE B N 1
ATOM 4447 C CA . PHE B 1 183 ? -60.146 19.132 -7.733 1.00 33.46 218 PHE B CA 1
ATOM 4448 C C . PHE B 1 183 ? -61.338 19.438 -6.831 1.00 35.79 218 PHE B C 1
ATOM 4449 O O . PHE B 1 183 ? -62.500 19.292 -7.238 1.00 33.50 218 PHE B O 1
ATOM 4457 N N . HIS B 1 184 ? -61.074 19.814 -5.586 1.00 35.37 219 HIS B N 1
ATOM 4458 C CA . HIS B 1 184 ? -62.131 19.957 -4.602 1.00 39.39 219 HIS B CA 1
ATOM 4459 C C . HIS B 1 184 ? -62.625 21.383 -4.441 1.00 41.66 219 HIS B C 1
ATOM 4460 O O . HIS B 1 184 ? -63.719 21.576 -3.909 1.00 39.02 219 HIS B O 1
ATOM 4467 N N . GLY B 1 185 ? -61.853 22.378 -4.861 1.00 42.27 220 GLY B N 1
ATOM 4468 C CA . GLY B 1 185 ? -62.183 23.751 -4.535 1.00 43.48 220 GLY B CA 1
ATOM 4469 C C . GLY B 1 185 ? -61.651 24.173 -3.173 1.00 46.50 220 GLY B C 1
ATOM 4470 O O . GLY B 1 185 ? -61.424 23.360 -2.274 1.00 44.10 220 GLY B O 1
ATOM 4471 N N . ALA B 1 186 ? -61.484 25.491 -3.017 1.00 48.03 221 ALA B N 1
ATOM 4472 C CA . ALA B 1 186 ? -60.834 26.036 -1.823 1.00 50.48 221 ALA B CA 1
ATOM 4473 C C . ALA B 1 186 ? -61.561 25.662 -0.533 1.00 52.57 221 ALA B C 1
ATOM 4474 O O . ALA B 1 186 ? -60.915 25.401 0.490 1.00 51.30 221 ALA B O 1
ATOM 4476 N N . ASP B 1 187 ? -62.898 25.644 -0.548 1.00 53.77 222 ASP B N 1
ATOM 4477 C CA . ASP B 1 187 ? -63.649 25.451 0.692 1.00 56.78 222 ASP B CA 1
ATOM 4478 C C . ASP B 1 187 ? -63.438 24.054 1.265 1.00 55.81 222 ASP B C 1
ATOM 4479 O O . ASP B 1 187 ? -63.160 23.892 2.464 1.00 52.50 222 ASP B O 1
ATOM 4484 N N . LYS B 1 188 ? -63.612 23.028 0.431 1.00 50.93 223 LYS B N 1
ATOM 4485 C CA . LYS B 1 188 ? -63.410 21.654 0.878 1.00 51.17 223 LYS B CA 1
ATOM 4486 C C . LYS B 1 188 ? -61.937 21.369 1.157 1.00 49.93 223 LYS B C 1
ATOM 4487 O O . LYS B 1 188 ? -61.614 20.559 2.040 1.00 46.95 223 LYS B O 1
ATOM 4493 N N . PHE B 1 189 ? -61.036 22.038 0.430 1.00 47.22 224 PHE B N 1
ATOM 4494 C CA . PHE B 1 189 ? -59.611 21.791 0.600 1.00 46.95 224 PHE B CA 1
ATOM 4495 C C . PHE B 1 189 ? -59.134 22.180 1.995 1.00 46.49 224 PHE B C 1
ATOM 4496 O O . PHE B 1 189 ? -58.174 21.591 2.504 1.00 45.68 224 PHE B O 1
ATOM 4504 N N . GLU B 1 190 ? -59.807 23.141 2.637 1.00 45.92 225 GLU B N 1
ATOM 4505 C CA . GLU B 1 190 ? -59.305 23.713 3.886 1.00 50.75 225 GLU B CA 1
ATOM 4506 C C . GLU B 1 190 ? -59.081 22.647 4.954 1.00 51.27 225 GLU B C 1
ATOM 4507 O O . GLU B 1 190 ? -58.075 22.680 5.673 1.00 50.75 225 GLU B O 1
ATOM 4509 N N . ASN B 1 191 ? -60.007 21.699 5.083 1.00 47.41 226 ASN B N 1
ATOM 4510 C CA . ASN B 1 191 ? -59.926 20.697 6.139 1.00 48.92 226 ASN B CA 1
ATOM 4511 C C . ASN B 1 191 ? -59.747 19.289 5.585 1.00 45.65 226 ASN B C 1
ATOM 4512 O O . ASN B 1 191 ? -60.033 18.301 6.276 1.00 45.29 226 ASN B O 1
ATOM 4517 N N . LEU B 1 192 ? -59.256 19.189 4.362 1.00 42.85 227 LEU B N 1
ATOM 4518 C CA . LEU B 1 192 ? -59.153 17.908 3.692 1.00 42.57 227 LEU B CA 1
ATOM 4519 C C . LEU B 1 192 ? -58.040 17.056 4.294 1.00 39.79 227 LEU B C 1
ATOM 4520 O O . LEU B 1 192 ? -56.938 17.542 4.555 1.00 38.94 227 LEU B O 1
ATOM 4525 N N . LYS B 1 193 ? -58.331 15.771 4.497 1.00 39.20 228 LYS B N 1
ATOM 4526 C CA . LYS B 1 193 ? -57.329 14.768 4.836 1.00 38.59 228 LYS B CA 1
ATOM 4527 C C . LYS B 1 193 ? -57.179 13.793 3.667 1.00 39.35 228 LYS B C 1
ATOM 4528 O O . LYS B 1 193 ? -58.029 13.729 2.776 1.00 42.04 228 LYS B O 1
ATOM 4534 N N . PHE B 1 194 ? -56.083 13.034 3.664 1.00 36.62 229 PHE B N 1
ATOM 4535 C CA . PHE B 1 194 ? -55.667 12.251 2.500 1.00 36.98 229 PHE B CA 1
ATOM 4536 C C . PHE B 1 194 ? -55.366 10.816 2.902 1.00 40.44 229 PHE B C 1
ATOM 4537 O O . PHE B 1 194 ? -54.657 10.582 3.881 1.00 39.76 229 PHE B O 1
ATOM 4545 N N . ARG B 1 195 ? -55.919 9.861 2.151 1.00 41.73 230 ARG B N 1
ATOM 4546 C CA . ARG B 1 195 ? -55.755 8.429 2.398 1.00 39.81 230 ARG B CA 1
ATOM 4547 C C . ARG B 1 195 ? -55.014 7.872 1.18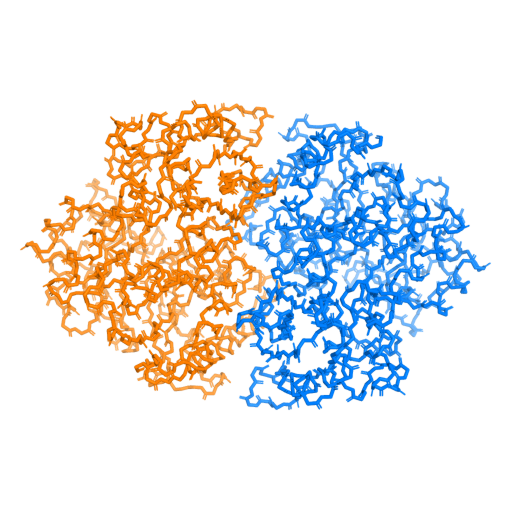9 1.00 41.03 230 ARG B C 1
ATOM 4548 O O . ARG B 1 195 ? -55.543 7.904 0.072 1.00 44.84 230 ARG B O 1
ATOM 4556 N N . LEU B 1 196 ? -53.774 7.409 1.400 1.00 37.48 231 LEU B N 1
ATOM 4557 C CA . LEU B 1 196 ? -52.914 6.975 0.307 1.00 36.05 231 LEU B CA 1
ATOM 4558 C C . LEU B 1 196 ? -53.564 5.835 -0.479 1.00 34.68 231 LEU B C 1
ATOM 4559 O O . LEU B 1 196 ? -54.348 5.072 0.074 1.00 35.19 231 LEU B O 1
ATOM 4564 N N . PRO B 1 197 ? -53.235 5.683 -1.761 1.00 34.34 232 PRO B N 1
ATOM 4565 C CA . PRO B 1 197 ? -53.884 4.654 -2.582 1.00 32.75 232 PRO B CA 1
ATOM 4566 C C . PRO B 1 197 ? -53.267 3.274 -2.358 1.00 35.44 232 PRO B C 1
ATOM 4567 O O . PRO B 1 197 ? -52.298 3.089 -1.617 1.00 34.20 232 PRO B O 1
ATOM 4571 N N . THR B 1 198 ? -53.887 2.285 -2.983 1.00 30.32 233 THR B N 1
ATOM 4572 C CA . THR B 1 198 ? -53.310 0.947 -3.006 1.00 27.87 233 THR B CA 1
ATOM 4573 C C . THR B 1 198 ? -52.780 0.686 -4.408 1.00 28.05 233 THR B C 1
ATOM 4574 O O . THR B 1 198 ? -53.474 0.992 -5.388 1.00 27.33 233 THR B O 1
ATOM 4578 N N . PRO B 1 199 ? -51.542 0.224 -4.553 1.00 29.23 234 PRO B N 1
ATOM 4579 C CA . PRO B 1 199 ? -50.975 0.067 -5.894 1.00 29.41 234 PRO B CA 1
ATOM 4580 C C . PRO B 1 199 ? -51.381 -1.271 -6.493 1.00 28.50 234 PRO B C 1
ATOM 4581 O O . PRO B 1 199 ? -51.520 -2.282 -5.790 1.00 27.30 234 PRO B O 1
ATOM 4585 N N . MET B 1 200 ? -51.661 -1.244 -7.795 1.00 27.43 235 MET B N 1
ATOM 4586 C CA . MET B 1 200 ? -51.917 -2.452 -8.582 1.00 27.37 235 MET B CA 1
ATOM 4587 C C . MET B 1 200 ? -50.653 -2.703 -9.391 1.00 29.25 235 MET B C 1
ATOM 4588 O O . MET B 1 200 ? -50.354 -1.956 -10.325 1.00 28.81 235 MET B O 1
ATOM 4593 N N . VAL B 1 201 ? -49.912 -3.740 -9.025 1.00 25.62 236 VAL B N 1
ATOM 4594 C CA . VAL B 1 201 ? -48.502 -3.858 -9.367 1.00 28.07 236 VAL B CA 1
ATOM 4595 C C . VAL B 1 201 ? -48.341 -4.948 -10.427 1.00 29.42 236 VAL B C 1
ATOM 4596 O O . VAL B 1 201 ? -48.477 -6.133 -10.120 1.00 28.37 236 VAL B O 1
ATOM 4600 N N . ASN B 1 202 ? -47.991 -4.545 -11.652 1.00 30.63 237 ASN B N 1
ATOM 4601 C CA . ASN B 1 202 ? -47.716 -5.479 -12.747 1.00 31.87 237 ASN B CA 1
ATOM 4602 C C . ASN B 1 202 ? -46.547 -6.396 -12.409 1.00 31.05 237 ASN B C 1
ATOM 4603 O O . ASN B 1 202 ? -45.455 -5.915 -12.115 1.00 33.91 237 ASN B O 1
ATOM 4608 N N . ILE B 1 203 ? -46.736 -7.717 -12.469 1.00 31.72 238 ILE B N 1
ATOM 4609 C CA . ILE B 1 203 ? -45.571 -8.583 -12.277 1.00 33.33 238 ILE B CA 1
ATOM 4610 C C . ILE B 1 203 ? -45.459 -9.704 -13.289 1.00 31.84 238 ILE B C 1
ATOM 4611 O O . ILE B 1 203 ? -44.357 -10.248 -13.462 1.00 31.47 238 ILE B O 1
ATOM 4616 N N . LEU B 1 204 ? -46.525 -10.098 -13.974 1.00 32.91 239 LEU B N 1
ATOM 4617 C CA A LEU B 1 204 ? -46.446 -11.147 -14.973 0.56 33.30 239 LEU B CA 1
ATOM 4618 C CA B LEU B 1 204 ? -46.480 -11.168 -14.964 0.44 33.55 239 LEU B CA 1
ATOM 4619 C C . LEU B 1 204 ? -47.289 -10.728 -16.170 1.00 33.70 239 LEU B C 1
ATOM 4620 O O . LEU B 1 204 ? -48.414 -10.248 -16.006 1.00 33.80 239 LEU B O 1
ATOM 4629 N N . ASN B 1 205 ? -46.736 -10.887 -17.370 1.00 31.47 240 ASN B N 1
ATOM 4630 C CA . ASN B 1 205 ? -47.419 -10.465 -18.586 1.00 34.60 240 ASN B CA 1
ATOM 4631 C C . ASN B 1 205 ? -47.607 -11.631 -19.546 1.00 37.82 240 ASN B C 1
ATOM 4632 O O . ASN B 1 205 ? -46.750 -12.511 -19.641 1.00 35.54 240 ASN B O 1
ATOM 4637 N N . GLY B 1 206 ? -48.744 -11.627 -20.241 1.00 35.96 241 GLY B N 1
ATOM 4638 C CA . GLY B 1 206 ? -49.068 -12.562 -21.296 1.00 36.90 241 GLY B CA 1
ATOM 4639 C C . GLY B 1 206 ? -49.453 -11.819 -22.561 1.00 41.41 241 GLY B C 1
ATOM 4640 O O . GLY B 1 206 ? -49.026 -10.673 -22.795 1.00 43.05 241 GLY B O 1
ATOM 4641 N N . GLY B 1 207 ? -50.262 -12.486 -23.388 1.00 37.62 242 GLY B N 1
ATOM 4642 C CA . GLY B 1 207 ? -50.797 -11.840 -24.577 1.00 41.73 242 GLY B CA 1
ATOM 4643 C C . GLY B 1 207 ? -49.707 -11.424 -25.544 1.00 46.38 242 GLY B C 1
ATOM 4644 O O . GLY B 1 207 ? -48.752 -12.163 -25.793 1.00 43.89 242 GLY B O 1
ATOM 4645 N N . LYS B 1 208 ? -49.847 -10.209 -26.092 1.00 47.36 243 LYS B N 1
ATOM 4646 C CA . LYS B 1 208 ? -48.847 -9.666 -27.017 1.00 50.98 243 LYS B CA 1
ATOM 4647 C C . LYS B 1 208 ? -47.437 -9.626 -26.419 1.00 50.07 243 LYS B C 1
ATOM 4648 O O . LYS B 1 208 ? -46.457 -9.597 -27.173 1.00 51.55 243 LYS B O 1
ATOM 4654 N N . HIS B 1 209 ? -47.306 -9.651 -25.089 1.00 48.28 244 HIS B N 1
ATOM 4655 C CA . HIS B 1 209 ? -46.013 -9.425 -24.447 1.00 50.08 244 HIS B CA 1
ATOM 4656 C C . HIS B 1 209 ? -45.130 -10.663 -24.383 1.00 51.86 244 HIS B C 1
ATOM 4657 O O . HIS B 1 209 ? -43.923 -10.532 -24.162 1.00 61.10 244 HIS B O 1
ATOM 4664 N N . ALA B 1 210 ? -45.693 -11.854 -24.540 1.00 48.74 245 ALA B N 1
ATOM 4665 C CA . ALA B 1 210 ? -44.989 -13.081 -24.214 1.00 47.62 245 ALA B CA 1
ATOM 4666 C C . ALA B 1 210 ? -45.202 -14.081 -25.333 1.00 48.04 245 ALA B C 1
ATOM 4667 O O . ALA B 1 210 ? -46.087 -13.916 -26.176 1.00 46.39 245 ALA B O 1
ATOM 4669 N N . GLY B 1 211 ? -44.384 -15.138 -25.327 1.00 46.01 246 GLY B N 1
ATOM 4670 C CA . GLY B 1 211 ? -44.334 -16.077 -26.424 1.00 47.22 246 GLY B CA 1
ATOM 4671 C C . GLY B 1 211 ? -45.239 -17.290 -26.305 1.00 47.95 246 GLY B C 1
ATOM 4672 O O . GLY B 1 211 ? -45.354 -18.051 -27.268 1.00 46.11 246 GLY B O 1
ATOM 4673 N N . GLY B 1 212 ? -45.881 -17.485 -25.155 1.00 47.50 247 GLY B N 1
ATOM 4674 C CA . GLY B 1 212 ? -46.762 -18.613 -24.942 1.00 44.90 247 GLY B CA 1
ATOM 4675 C C . GLY B 1 212 ? -48.149 -18.362 -25.505 1.00 46.40 247 GLY B C 1
ATOM 4676 O O . GLY B 1 212 ? -48.399 -17.409 -26.244 1.00 43.57 247 GLY B O 1
ATOM 4677 N N . ARG B 1 213 ? -49.073 -19.252 -25.146 1.00 44.34 248 ARG B N 1
ATOM 4678 C CA . ARG B 1 213 ? -50.435 -19.148 -25.644 1.00 42.63 248 ARG B CA 1
ATOM 4679 C C . ARG B 1 213 ? -51.367 -18.435 -24.671 1.00 41.02 248 ARG B C 1
ATOM 4680 O O . ARG B 1 213 ? -52.525 -18.205 -25.014 1.00 41.31 248 ARG B O 1
ATOM 4688 N N . LEU B 1 214 ? -50.869 -18.044 -23.495 1.00 39.37 249 LEU B N 1
ATOM 4689 C CA . LEU B 1 214 ? -51.592 -17.184 -22.564 1.00 40.26 249 LEU B CA 1
ATOM 4690 C C . LEU B 1 214 ? -51.978 -15.870 -23.232 1.00 39.08 249 LEU B C 1
ATOM 4691 O O . LEU B 1 214 ? -51.130 -15.158 -23.770 1.00 39.30 249 LEU B O 1
ATOM 4696 N N . GLN B 1 215 ? -53.265 -15.542 -23.189 1.00 37.61 250 GLN B N 1
ATOM 4697 C CA . GLN B 1 215 ? -53.768 -14.373 -23.899 1.00 35.98 250 GLN B CA 1
ATOM 4698 C C . GLN B 1 215 ? -54.050 -13.196 -22.984 1.00 35.95 250 GLN B C 1
ATOM 4699 O O . GLN B 1 215 ? -53.855 -12.044 -23.399 1.00 33.29 250 GLN B O 1
ATOM 4705 N N . ILE B 1 216 ? -54.488 -13.466 -21.749 1.00 34.72 251 ILE B N 1
ATOM 4706 C CA A ILE B 1 216 ? -54.646 -12.411 -20.751 0.36 34.96 251 ILE B CA 1
ATOM 4707 C CA B ILE B 1 216 ? -54.657 -12.395 -20.771 0.64 34.27 251 ILE B CA 1
ATOM 4708 C C . ILE B 1 216 ? -53.344 -11.635 -20.640 1.00 35.33 251 ILE B C 1
ATOM 4709 O O . ILE B 1 216 ? -52.277 -12.227 -20.456 1.00 36.21 251 ILE B O 1
ATOM 4718 N N . GLN B 1 217 ? -53.424 -10.303 -20.735 1.00 31.19 252 GLN B N 1
ATOM 4719 C CA . GLN B 1 217 ? -52.215 -9.513 -20.944 1.00 33.79 252 GLN B CA 1
ATOM 4720 C C . GLN B 1 217 ? -51.425 -9.249 -19.659 1.00 37.31 252 GLN B C 1
ATOM 4721 O O . GLN B 1 217 ? -50.184 -9.280 -19.679 1.00 35.84 252 GLN B O 1
ATOM 4727 N N . GLU B 1 218 ? -52.094 -8.936 -18.550 1.00 31.85 253 GLU B N 1
ATOM 4728 C CA . GLU B 1 218 ? -51.377 -8.493 -17.356 1.00 32.26 253 GLU B CA 1
ATOM 4729 C C . GLU B 1 218 ? -51.929 -9.163 -16.112 1.00 34.18 253 GLU B C 1
ATOM 4730 O O . GLU B 1 218 ? -53.144 -9.349 -15.976 1.00 30.44 253 GLU B O 1
ATOM 4736 N N . PHE B 1 219 ? -51.019 -9.511 -15.209 1.00 29.41 254 PHE B N 1
ATOM 4737 C CA . PHE B 1 219 ? -51.347 -10.070 -13.909 1.00 29.85 254 PHE B CA 1
ATOM 4738 C C . PHE B 1 219 ? -50.697 -9.190 -12.860 1.00 33.02 254 PHE B C 1
ATOM 4739 O O . PHE B 1 219 ? -49.504 -8.881 -12.972 1.00 32.40 254 PHE B O 1
ATOM 4747 N N . MET B 1 220 ? -51.482 -8.771 -11.870 1.00 29.87 255 MET B N 1
ATOM 4748 C CA . MET B 1 220 ? -51.057 -7.770 -10.904 1.00 30.18 255 MET B CA 1
ATOM 4749 C C . MET B 1 220 ? -51.221 -8.312 -9.498 1.00 30.88 255 MET B C 1
ATOM 4750 O O . MET B 1 220 ? -51.994 -9.248 -9.264 1.00 31.65 255 MET B O 1
ATOM 4755 N N . ILE B 1 221 ? -50.464 -7.736 -8.565 1.00 32.09 256 ILE B N 1
ATOM 4756 C CA . ILE B 1 221 ? -50.695 -7.969 -7.145 1.00 30.97 256 ILE B CA 1
ATOM 4757 C C . ILE B 1 221 ? -51.083 -6.652 -6.489 1.00 32.68 256 ILE B C 1
ATOM 4758 O O . ILE B 1 221 ? -50.651 -5.566 -6.907 1.00 29.30 256 ILE B O 1
ATOM 4763 N N . LEU B 1 222 ? -51.919 -6.759 -5.453 1.00 30.31 257 LEU B N 1
ATOM 4764 C CA . LEU B 1 222 ? -52.315 -5.614 -4.638 1.00 32.14 257 LEU B CA 1
ATOM 4765 C C . LEU B 1 222 ? -51.994 -5.948 -3.192 1.00 32.62 257 LEU B C 1
ATOM 4766 O O . LEU B 1 222 ? -52.426 -6.993 -2.696 1.00 35.90 257 LEU B O 1
ATOM 4771 N N . PRO B 1 223 ? -51.257 -5.103 -2.482 1.00 33.39 258 PRO B N 1
ATOM 4772 C CA . PRO B 1 223 ? -51.117 -5.299 -1.037 1.00 35.37 258 PRO B CA 1
ATOM 4773 C C . PRO B 1 223 ? -52.406 -4.892 -0.340 1.00 38.26 258 PRO B C 1
ATOM 4774 O O . PRO B 1 223 ? -53.256 -4.191 -0.898 1.00 36.39 258 PRO B O 1
ATOM 4778 N N . LYS B 1 224 ? -52.567 -5.365 0.887 1.00 36.20 259 LYS B N 1
ATOM 4779 C CA . LYS B 1 224 ? -53.782 -5.030 1.621 1.00 40.20 259 LYS B CA 1
ATOM 4780 C C . LYS B 1 224 ? -53.834 -3.527 1.902 1.00 40.09 259 LYS B C 1
ATOM 4781 O O . LYS B 1 224 ? -52.800 -2.855 2.004 1.00 37.59 259 LYS B O 1
ATOM 4787 N N . GLU B 1 225 ? -55.062 -2.992 2.006 1.00 41.10 260 GLU B N 1
ATOM 4788 C CA . GLU B 1 225 ? -55.245 -1.535 1.969 1.00 42.34 260 GLU B CA 1
ATOM 4789 C C . GLU B 1 225 ? -54.834 -0.868 3.274 1.00 43.88 260 GLU B C 1
ATOM 4790 O O . GLU B 1 225 ? -54.248 0.218 3.255 1.00 38.22 260 GLU B O 1
ATOM 4796 N N . ASN B 1 226 ? -55.172 -1.462 4.423 1.00 44.28 261 ASN B N 1
ATOM 4797 C CA . ASN B 1 226 ? -55.020 -0.750 5.696 1.00 45.74 261 ASN B CA 1
ATOM 4798 C C . ASN B 1 226 ? -53.635 -1.009 6.283 1.00 47.18 261 ASN B C 1
ATOM 4799 O O . ASN B 1 226 ? -53.457 -1.794 7.215 1.00 45.40 261 ASN B O 1
ATOM 4804 N N . GLN B 1 227 ? -52.644 -0.312 5.740 1.00 42.51 262 GLN B N 1
ATOM 4805 C CA . GLN B 1 227 ? -51.286 -0.365 6.278 1.00 40.31 262 GLN B CA 1
ATOM 4806 C C . GLN B 1 227 ? -50.490 0.801 5.708 1.00 39.73 262 GLN B C 1
ATOM 4807 O O . GLN B 1 227 ? -50.932 1.421 4.733 1.00 38.37 262 GLN B O 1
ATOM 4813 N N . PRO B 1 228 ? -49.330 1.149 6.278 1.00 37.97 263 PRO B N 1
ATOM 4814 C CA . PRO B 1 228 ? -48.560 2.261 5.719 1.00 34.82 263 PRO B CA 1
ATOM 4815 C C . PRO B 1 228 ? -48.151 1.984 4.282 1.00 36.18 263 PRO B C 1
ATOM 4816 O O . PRO B 1 228 ? -47.981 0.832 3.863 1.00 33.29 263 PRO B O 1
ATOM 4820 N N . PHE B 1 229 ? -48.018 3.064 3.508 1.00 34.06 264 PHE B N 1
ATOM 4821 C CA . PHE B 1 229 ? -47.598 2.875 2.126 1.00 31.95 264 PHE B CA 1
ATOM 4822 C C . PHE B 1 229 ? -46.187 2.313 2.063 1.00 32.78 264 PHE B C 1
ATOM 4823 O O . PHE B 1 229 ? -45.858 1.559 1.132 1.00 31.93 264 PHE B O 1
ATOM 4831 N N . ARG B 1 230 ? -45.349 2.669 3.041 1.00 33.47 265 ARG B N 1
ATOM 4832 C CA A ARG B 1 230 ? -44.030 2.054 3.181 0.62 35.25 265 ARG B CA 1
ATOM 4833 C CA B ARG B 1 230 ? -44.031 2.055 3.110 0.38 35.27 265 ARG B CA 1
ATOM 4834 C C . ARG B 1 230 ? -44.127 0.535 3.198 1.00 33.89 265 ARG B C 1
ATOM 4835 O O . ARG B 1 230 ? -43.284 -0.161 2.621 1.00 30.23 265 ARG B O 1
ATOM 4850 N N . GLU B 1 231 ? -45.155 0.001 3.873 1.00 31.51 266 GLU B N 1
ATOM 4851 C CA . GLU B 1 231 ? -45.274 -1.456 3.972 1.00 34.03 266 GLU B CA 1
ATOM 4852 C C . GLU B 1 231 ? -45.899 -2.068 2.728 1.00 31.86 266 GLU B C 1
ATOM 4853 O O . GLU B 1 231 ? -45.569 -3.208 2.373 1.00 33.75 266 GLU B O 1
ATOM 4859 N N . LYS B 1 232 ? -46.845 -1.352 2.096 1.00 31.80 267 LYS B N 1
ATOM 4860 C CA . LYS B 1 232 ? -47.362 -1.743 0.787 1.00 31.46 267 LYS B CA 1
ATOM 4861 C C . LYS B 1 232 ? -46.232 -1.909 -0.218 1.00 31.14 267 LYS B C 1
ATOM 4862 O O . LYS B 1 232 ? -46.175 -2.909 -0.945 1.00 30.44 267 LYS B O 1
ATOM 4868 N N . VAL B 1 233 ? -45.356 -0.897 -0.311 1.00 30.22 268 VAL B N 1
ATOM 4869 C CA . VAL B 1 233 ? -44.247 -0.938 -1.259 1.00 29.01 268 VAL B CA 1
ATOM 4870 C C . VAL B 1 233 ? -43.330 -2.119 -0.960 1.00 30.97 268 VAL B C 1
ATOM 4871 O O . VAL B 1 233 ? -42.924 -2.860 -1.863 1.00 30.92 268 VAL B O 1
ATOM 4875 N N . ARG B 1 234 ? -42.991 -2.317 0.315 1.00 30.34 269 ARG B N 1
ATOM 4876 C CA . ARG B 1 234 ? -42.058 -3.385 0.648 1.00 32.01 269 ARG B CA 1
ATOM 4877 C C . ARG B 1 234 ? -42.666 -4.751 0.356 1.00 33.82 269 ARG B C 1
ATOM 4878 O O . ARG B 1 234 ? -41.993 -5.637 -0.181 1.00 29.54 269 ARG B O 1
ATOM 4886 N N . CYS B 1 235 ? -43.948 -4.924 0.676 1.00 31.99 270 CYS B N 1
ATOM 4887 C CA . CYS B 1 235 ? -44.644 -6.164 0.362 1.00 32.46 270 CYS B CA 1
ATOM 4888 C C . CYS B 1 235 ? -44.560 -6.498 -1.131 1.00 32.09 270 CYS B C 1
ATOM 4889 O O . CYS B 1 235 ? -44.124 -7.593 -1.506 1.00 32.08 270 CYS B O 1
ATOM 4892 N N . VAL B 1 236 ? -44.980 -5.573 -2.007 1.00 29.33 271 VAL B N 1
ATOM 4893 C CA . VAL B 1 236 ? -45.006 -5.929 -3.429 1.00 31.11 271 VAL B CA 1
ATOM 4894 C C . VAL B 1 236 ? -43.595 -6.074 -3.981 1.00 30.25 271 VAL B C 1
ATOM 4895 O O . VAL B 1 236 ? -43.350 -6.921 -4.852 1.00 30.52 271 VAL B O 1
ATOM 4899 N N . ALA B 1 237 ? -42.642 -5.291 -3.470 1.00 27.96 272 ALA B N 1
ATOM 4900 C CA . ALA B 1 237 ? -41.251 -5.425 -3.903 1.00 31.11 272 ALA B CA 1
ATOM 4901 C C . ALA B 1 237 ? -40.697 -6.799 -3.572 1.00 32.24 272 ALA B C 1
ATOM 4902 O O . ALA B 1 237 ? -39.955 -7.386 -4.370 1.00 31.79 272 ALA B O 1
ATOM 4904 N N . GLU B 1 238 ? -41.025 -7.320 -2.384 1.00 31.93 273 GLU B N 1
ATOM 4905 C CA . GLU B 1 238 ? -40.526 -8.625 -1.968 1.00 32.61 273 GLU B CA 1
ATOM 4906 C C . GLU B 1 238 ? -41.146 -9.752 -2.795 1.00 33.50 273 GLU B C 1
ATOM 4907 O O . GLU B 1 238 ? -40.443 -10.678 -3.213 1.00 35.96 273 GLU B O 1
ATOM 4913 N N . VAL B 1 239 ? -42.452 -9.677 -3.059 1.00 32.15 274 VAL B N 1
ATOM 4914 C CA . VAL B 1 239 ? -43.109 -10.694 -3.884 1.00 35.53 274 VAL B CA 1
ATOM 4915 C C . VAL B 1 239 ? -42.504 -10.709 -5.284 1.00 35.60 274 VAL B C 1
ATOM 4916 O O . VAL B 1 239 ? -42.192 -11.772 -5.842 1.00 33.80 274 VAL B O 1
ATOM 4920 N N . TYR B 1 240 ? -42.324 -9.519 -5.859 1.00 31.62 275 TYR B N 1
ATOM 4921 C CA . TYR B 1 240 ? -41.729 -9.388 -7.183 1.00 33.25 275 TYR B CA 1
ATOM 4922 C C . TYR B 1 240 ? -40.345 -10.032 -7.236 1.00 35.00 275 TYR B C 1
ATOM 4923 O O . TYR B 1 240 ? -40.052 -10.810 -8.153 1.00 34.98 275 TYR B O 1
ATOM 4932 N N . GLN B 1 241 ? -39.475 -9.723 -6.258 1.00 35.54 276 GLN B N 1
ATOM 4933 C CA . GLN B 1 241 ? -38.148 -10.339 -6.220 1.00 35.87 276 GLN B CA 1
ATOM 4934 C C . GLN B 1 241 ? -38.242 -11.859 -6.163 1.00 39.35 276 GLN B C 1
ATOM 4935 O O . GLN B 1 241 ? -37.460 -12.565 -6.813 1.00 38.76 276 GLN B O 1
ATOM 4941 N N . HIS B 1 242 ? -39.165 -12.385 -5.355 1.00 39.46 277 HIS B N 1
ATOM 4942 C CA . HIS B 1 242 ? -39.262 -13.833 -5.209 1.00 39.68 277 HIS B CA 1
ATOM 4943 C C . HIS B 1 242 ? -39.790 -14.489 -6.479 1.00 37.96 277 HIS B C 1
ATOM 4944 O O . HIS B 1 242 ? -39.354 -15.584 -6.837 1.00 38.82 277 HIS B O 1
ATOM 4951 N N . LEU B 1 243 ? -40.738 -13.846 -7.166 1.00 38.38 278 LEU B N 1
ATOM 4952 C CA . LEU B 1 243 ? -41.187 -14.390 -8.446 1.00 37.73 278 LEU B CA 1
ATOM 4953 C C . LEU B 1 243 ? -40.043 -14.421 -9.449 1.00 37.93 278 LEU B C 1
ATOM 4954 O O . LEU B 1 243 ? -39.875 -15.404 -10.179 1.00 39.37 278 LEU B O 1
ATOM 4959 N N . GLY B 1 244 ? -39.250 -13.344 -9.499 1.00 39.01 279 GLY B N 1
ATOM 4960 C CA . GLY B 1 244 ? -38.080 -13.333 -10.361 1.00 40.36 279 GLY B CA 1
ATOM 4961 C C . GLY B 1 244 ? -37.155 -14.508 -10.108 1.00 43.54 279 GLY B C 1
ATOM 4962 O O . GLY B 1 244 ? -36.711 -15.175 -11.045 1.00 43.12 279 GLY B O 1
ATOM 4963 N N . LYS B 1 245 ? -36.859 -14.788 -8.836 1.00 41.45 280 LYS B N 1
ATOM 4964 C CA . LYS B 1 245 ? -35.984 -15.917 -8.522 1.00 44.83 280 LYS B CA 1
ATOM 4965 C C . LYS B 1 245 ? -36.632 -17.244 -8.907 1.00 50.47 280 LYS B C 1
ATOM 4966 O O . LYS B 1 245 ? -35.954 -18.152 -9.409 1.00 52.46 280 LYS B O 1
ATOM 4968 N N . ILE B 1 246 ? -37.944 -17.378 -8.689 1.00 45.85 281 ILE B N 1
ATOM 4969 C CA . ILE B 1 246 ? -38.644 -18.604 -9.083 1.00 49.75 281 ILE B CA 1
ATOM 4970 C C . ILE B 1 246 ? -38.543 -18.814 -10.592 1.00 50.63 281 ILE B C 1
ATOM 4971 O O . ILE B 1 246 ? -38.254 -19.916 -11.072 1.00 49.19 281 ILE B O 1
ATOM 4976 N N . LEU B 1 247 ? -38.784 -17.750 -11.363 1.00 47.15 282 LEU B N 1
ATOM 4977 C CA . LEU B 1 247 ? -38.785 -17.874 -12.815 1.00 48.88 282 LEU B CA 1
ATOM 4978 C C . LEU B 1 247 ? -37.386 -18.166 -13.351 1.00 50.31 282 LEU B C 1
ATOM 4979 O O . LEU B 1 247 ? -37.233 -18.955 -14.295 1.00 52.09 282 LEU B O 1
ATOM 4984 N N . ALA B 1 248 ? -36.349 -17.562 -12.750 1.00 48.52 283 ALA B N 1
ATOM 4985 C CA . ALA B 1 248 ? -34.980 -17.841 -13.184 1.00 53.86 283 ALA B CA 1
ATOM 4986 C C . ALA B 1 248 ? -34.580 -19.294 -12.924 1.00 59.92 283 ALA B C 1
ATOM 4987 O O . ALA B 1 248 ? -33.822 -19.887 -13.709 1.00 56.51 283 ALA B O 1
ATOM 4989 N N . GLU B 1 249 ? -35.072 -19.887 -11.836 1.00 59.12 284 GLU B N 1
ATOM 4990 C CA . GLU B 1 249 ? -34.782 -21.296 -11.588 1.00 60.78 284 GLU B CA 1
ATOM 4991 C C . GLU B 1 249 ? -35.477 -22.184 -12.606 1.00 60.45 284 GLU B C 1
ATOM 4992 O O . GLU B 1 249 ? -34.931 -23.212 -13.019 1.00 64.81 284 GLU B O 1
ATOM 4998 N N . ARG B 1 250 ? -36.681 -21.806 -13.025 1.00 60.53 285 ARG B N 1
ATOM 4999 C CA . ARG B 1 250 ? -37.401 -22.608 -14.007 1.00 63.25 285 ARG B CA 1
ATOM 5000 C C . ARG B 1 250 ? -36.773 -22.491 -15.395 1.00 67.44 285 ARG B C 1
ATOM 5001 O O . ARG B 1 250 ? -36.639 -23.496 -16.102 1.00 61.31 285 ARG B O 1
ATOM 5009 N N . ALA B 1 251 ? -36.361 -21.275 -15.800 1.00 63.43 286 ALA B N 1
ATOM 5010 C CA . ALA B 1 251 ? -36.020 -21.008 -17.196 1.00 60.55 286 ALA B CA 1
ATOM 5011 C C . ALA B 1 251 ? -34.659 -20.340 -17.407 1.00 62.19 286 ALA B C 1
ATOM 5012 O O . ALA B 1 251 ? -34.357 -19.934 -18.538 1.00 63.10 286 ALA B O 1
ATOM 5014 N N . GLY B 1 252 ? -33.828 -20.215 -16.372 1.00 61.11 287 GLY B N 1
ATOM 5015 C CA . GLY B 1 252 ? -32.509 -19.647 -16.536 1.00 57.21 287 GLY B CA 1
ATOM 5016 C C . GLY B 1 252 ? -32.500 -18.129 -16.541 1.00 58.44 287 GLY B C 1
ATOM 5017 O O . GLY B 1 252 ? -33.537 -17.474 -16.370 1.00 56.99 287 GLY B O 1
ATOM 5018 N N . PRO B 1 253 ? -31.317 -17.542 -16.774 1.00 58.97 288 PRO B N 1
ATOM 5019 C CA . PRO B 1 253 ? -31.137 -16.096 -16.532 1.00 57.36 288 PRO B CA 1
ATOM 5020 C C . PRO B 1 253 ? -32.047 -15.201 -17.352 1.00 55.73 288 PRO B C 1
ATOM 5021 O O . PRO B 1 253 ? -32.447 -14.137 -16.865 1.00 51.65 288 PRO B O 1
ATOM 5025 N N . SER B 1 254 ? -32.390 -15.592 -18.581 1.00 54.34 289 SER B N 1
ATOM 5026 C CA A SER B 1 254 ? -33.221 -14.738 -19.424 0.60 51.19 289 SER B CA 1
ATOM 5027 C CA B SER B 1 254 ? -33.215 -14.727 -19.415 0.40 51.17 289 SER B CA 1
ATOM 5028 C C . SER B 1 254 ? -34.623 -14.558 -18.859 1.00 48.83 289 SER B C 1
ATOM 5029 O O . SER B 1 254 ? -35.311 -13.595 -19.228 1.00 48.79 289 SER B O 1
ATOM 5034 N N . ALA B 1 255 ? -35.061 -15.458 -17.971 1.00 47.26 290 ALA B N 1
ATOM 5035 C CA . ALA B 1 255 ? -36.410 -15.374 -17.419 1.00 51.30 290 ALA B CA 1
ATOM 5036 C C . ALA B 1 255 ? -36.621 -14.119 -16.582 1.00 48.07 290 ALA B C 1
ATOM 5037 O O . ALA B 1 255 ? -37.770 -13.735 -16.353 1.00 50.64 290 ALA B O 1
ATOM 5039 N N . LYS B 1 256 ? -35.546 -13.477 -16.125 1.00 46.43 291 LYS B N 1
ATOM 5040 C CA . LYS B 1 256 ? -35.636 -12.278 -15.301 1.00 48.45 291 LYS B CA 1
ATOM 5041 C C . LYS B 1 256 ? -35.695 -10.991 -16.119 1.00 45.85 291 LYS B C 1
ATOM 5042 O O . LYS B 1 256 ? -35.869 -9.913 -15.533 1.00 40.11 291 LYS B O 1
ATOM 5048 N N . ASN B 1 257 ? -35.550 -11.069 -17.442 1.00 41.78 292 ASN B N 1
ATOM 5049 C CA . ASN B 1 257 ? -35.690 -9.881 -18.274 1.00 39.69 292 ASN B CA 1
ATOM 5050 C C . ASN B 1 257 ? -37.131 -9.390 -18.233 1.00 37.34 292 ASN B C 1
ATOM 5051 O O . ASN B 1 257 ? -38.066 -10.169 -18.049 1.00 36.43 292 ASN B O 1
ATOM 5056 N N . VAL B 1 258 ? -37.311 -8.075 -18.384 1.00 33.58 293 VAL B N 1
ATOM 5057 C CA . VAL B 1 258 ? -38.587 -7.448 -18.074 1.00 31.85 293 VAL B CA 1
ATOM 5058 C C . VAL B 1 258 ? -39.157 -6.776 -19.316 1.00 31.51 293 VAL B C 1
ATOM 5059 O O . VAL B 1 258 ? -38.434 -6.408 -20.255 1.00 31.41 293 VAL B O 1
ATOM 5063 N N . GLY B 1 259 ? -40.480 -6.618 -19.308 1.00 29.83 294 GLY B N 1
ATOM 5064 C CA . GLY B 1 259 ? -41.175 -5.883 -20.346 1.00 34.18 294 GLY B CA 1
ATOM 5065 C C . GLY B 1 259 ? -41.177 -4.382 -20.072 1.00 30.13 294 GLY B C 1
ATOM 5066 O O . GLY B 1 259 ? -40.483 -3.869 -19.188 1.00 28.73 294 GLY B O 1
ATOM 5067 N N . ASP B 1 260 ? -41.987 -3.672 -20.866 1.00 28.39 295 ASP B N 1
ATOM 5068 C CA . ASP B 1 260 ? -42.008 -2.208 -20.839 1.00 28.87 295 ASP B CA 1
ATOM 5069 C C . ASP B 1 260 ? -42.370 -1.662 -19.460 1.00 29.69 295 ASP B C 1
ATOM 5070 O O . ASP B 1 260 ? -41.922 -0.570 -19.086 1.00 27.09 295 ASP B O 1
ATOM 5075 N N . GLU B 1 261 ? -43.186 -2.391 -18.705 1.00 28.11 296 GLU B N 1
ATOM 5076 C CA A GLU B 1 261 ? -43.673 -1.949 -17.407 0.52 29.73 296 GLU B CA 1
ATOM 5077 C CA B GLU B 1 261 ? -43.645 -1.926 -17.402 0.48 29.69 296 GLU B CA 1
ATOM 5078 C C . GLU B 1 261 ? -42.961 -2.632 -16.241 1.00 28.29 296 GLU B C 1
ATOM 5079 O O . GLU B 1 261 ? -43.382 -2.458 -15.093 1.00 27.79 296 GLU B O 1
ATOM 5090 N N . GLY B 1 262 ? -41.917 -3.420 -16.513 1.00 27.59 297 GLY B N 1
ATOM 5091 C CA . GLY B 1 262 ? -41.117 -4.043 -15.474 1.00 27.65 297 GLY B CA 1
ATOM 5092 C C . GLY B 1 262 ? -41.537 -5.443 -15.076 1.00 32.87 297 GLY B C 1
ATOM 5093 O O . GLY B 1 262 ? -40.847 -6.072 -14.261 1.00 31.35 297 GLY B O 1
ATOM 5094 N N . GLY B 1 263 ? -42.633 -5.960 -15.635 1.00 31.87 298 GLY B N 1
ATOM 5095 C CA . GLY B 1 263 ? -43.058 -7.304 -15.305 1.00 31.72 298 GLY B CA 1
ATOM 5096 C C . GLY B 1 263 ? -42.293 -8.346 -16.087 1.00 34.96 298 GLY B C 1
ATOM 5097 O O . GLY B 1 263 ? -41.665 -8.063 -17.111 1.00 32.96 298 GLY B O 1
ATOM 5098 N N . PHE B 1 264 ? -42.344 -9.573 -15.582 1.00 31.16 299 PHE B N 1
ATOM 5099 C CA . PHE B 1 264 ? -41.759 -10.708 -16.265 1.00 32.56 299 PHE B CA 1
ATOM 5100 C C . PHE B 1 264 ? -42.730 -11.247 -17.310 1.00 36.41 299 PHE B C 1
ATOM 5101 O O . PHE B 1 264 ? -43.949 -11.088 -17.208 1.00 35.65 299 PHE B O 1
ATOM 5109 N N . ALA B 1 265 ? -42.184 -11.935 -18.305 1.00 36.46 300 ALA B N 1
ATOM 5110 C CA . ALA B 1 265 ? -42.990 -12.428 -19.422 1.00 36.87 300 ALA B CA 1
ATOM 5111 C C . ALA B 1 265 ? -42.547 -13.832 -19.809 1.00 38.60 300 ALA B C 1
ATOM 5112 O O . ALA B 1 265 ? -42.095 -14.072 -20.931 1.00 38.48 300 ALA B O 1
ATOM 5114 N N . PRO B 1 266 ? -42.685 -14.795 -18.899 1.00 39.14 301 PRO B N 1
ATOM 5115 C CA . PRO B 1 266 ? -42.335 -16.175 -19.229 1.00 42.05 301 PRO B CA 1
ATOM 5116 C C . PRO B 1 266 ? -43.357 -16.777 -20.177 1.00 43.90 301 PRO B C 1
ATOM 5117 O O . PRO B 1 266 ? -44.496 -16.321 -20.284 1.00 39.27 301 PRO B O 1
ATOM 5121 N N . ASN B 1 267 ? -42.934 -17.823 -20.873 1.00 43.69 302 ASN B N 1
ATOM 5122 C CA A ASN B 1 267 ? -43.808 -18.535 -21.803 0.60 46.35 302 ASN B CA 1
ATOM 5123 C CA B ASN B 1 267 ? -43.810 -18.529 -21.803 0.40 46.34 302 ASN B CA 1
ATOM 5124 C C . ASN B 1 267 ? -44.781 -19.391 -21.005 1.00 45.18 302 ASN B C 1
ATOM 5125 O O . ASN B 1 267 ? -44.393 -20.420 -20.445 1.00 52.47 302 ASN B O 1
ATOM 5134 N N . LEU B 1 268 ? -46.043 -18.982 -20.968 1.00 45.40 303 LEU B N 1
ATOM 5135 C CA . LEU B 1 268 ? -47.078 -19.684 -20.222 1.00 47.86 303 LEU B CA 1
ATOM 5136 C C . LEU B 1 268 ? -48.273 -19.953 -21.122 1.00 44.89 303 LEU B C 1
ATOM 5137 O O . LEU B 1 268 ? -48.488 -19.273 -22.129 1.00 43.35 303 LEU B O 1
ATOM 5142 N N . GLU B 1 269 ? -49.056 -20.957 -20.744 1.00 47.61 304 GLU B N 1
ATOM 5143 C CA A GLU B 1 269 ? -50.212 -21.320 -21.546 0.56 46.17 304 GLU B CA 1
ATOM 5144 C CA B GLU B 1 269 ? -50.223 -21.389 -21.509 0.44 46.19 304 GLU B CA 1
ATOM 5145 C C . GLU B 1 269 ? -51.535 -20.833 -20.962 1.00 43.83 304 GLU B C 1
ATOM 5146 O O . GLU B 1 269 ? -52.418 -20.449 -21.734 1.00 45.77 304 GLU B O 1
ATOM 5157 N N . THR B 1 270 ? -51.699 -20.776 -19.637 1.00 41.14 305 THR B N 1
ATOM 5158 C CA . THR B 1 270 ? -52.985 -20.416 -19.052 1.00 40.81 305 THR B CA 1
ATOM 5159 C C . THR B 1 270 ? -52.834 -19.390 -17.939 1.00 40.75 305 THR B C 1
ATOM 5160 O O . THR B 1 270 ? -51.758 -19.211 -17.361 1.00 37.79 305 THR B O 1
ATOM 5164 N N . ALA B 1 271 ? -53.956 -18.717 -17.648 1.00 39.92 306 ALA B N 1
ATOM 5165 C CA . ALA B 1 271 ? -54.006 -17.793 -16.521 1.00 41.34 306 ALA B CA 1
ATOM 5166 C C . ALA B 1 271 ? -53.827 -18.525 -15.194 1.00 39.66 306 ALA B C 1
ATOM 5167 O O . ALA B 1 271 ? -53.241 -17.970 -14.259 1.00 37.94 306 ALA B O 1
ATOM 5169 N N . ASP B 1 272 ? -54.325 -19.762 -15.088 1.00 39.61 307 ASP B N 1
ATOM 5170 C CA . ASP B 1 272 ? -54.068 -20.544 -13.880 1.00 41.17 307 ASP B CA 1
ATOM 5171 C C . ASP B 1 272 ? -52.575 -20.735 -13.648 1.00 42.22 307 ASP B C 1
ATOM 5172 O O . ASP B 1 272 ? -52.111 -20.660 -12.502 1.00 42.99 307 ASP B O 1
ATOM 5177 N N . GLU B 1 273 ? -51.803 -20.984 -14.718 1.00 41.00 308 GLU B N 1
ATOM 5178 C CA . GLU B 1 273 ? -50.353 -21.095 -14.566 1.00 41.71 308 GLU B CA 1
ATOM 5179 C C . GLU B 1 273 ? -49.762 -19.796 -14.042 1.00 38.71 308 GLU B C 1
ATOM 5180 O O . GLU B 1 273 ? -48.956 -19.802 -13.103 1.00 39.68 308 GLU B O 1
ATOM 5186 N N . ALA B 1 274 ? -50.141 -18.666 -14.652 1.00 38.54 309 ALA B N 1
ATOM 5187 C CA . ALA B 1 274 ? -49.660 -17.368 -14.191 1.00 38.58 309 ALA B CA 1
ATOM 5188 C C . ALA B 1 274 ? -50.011 -17.140 -12.719 1.00 38.92 309 ALA B C 1
ATOM 5189 O O . ALA B 1 274 ? -49.149 -16.784 -11.908 1.00 39.23 309 ALA B O 1
ATOM 5191 N N . LEU B 1 275 ? -51.280 -17.345 -12.353 1.00 37.71 310 LEU B N 1
ATOM 5192 C CA . LEU B 1 275 ? -51.702 -17.056 -10.984 1.00 39.58 310 LEU B CA 1
ATOM 5193 C C . LEU B 1 275 ? -51.041 -17.997 -9.983 1.00 42.50 310 LEU B C 1
ATOM 5194 O O . LEU B 1 275 ? -50.726 -17.589 -8.855 1.00 38.86 310 LEU B O 1
ATOM 5199 N N . ASN B 1 276 ? -50.831 -19.263 -10.373 1.00 39.74 311 ASN B N 1
ATOM 5200 C CA . ASN B 1 276 ? -50.157 -20.205 -9.488 1.00 41.24 311 ASN B CA 1
ATOM 5201 C C . ASN B 1 276 ? -48.727 -19.760 -9.191 1.00 39.62 311 ASN B C 1
ATOM 5202 O O . ASN B 1 276 ? -48.262 -19.877 -8.054 1.00 39.00 311 ASN B O 1
ATOM 5207 N N . TYR B 1 277 ? -48.009 -19.251 -10.200 1.00 41.62 312 TYR B N 1
ATOM 5208 C CA . TYR B 1 277 ? -46.658 -18.730 -9.964 1.00 42.36 312 TYR B CA 1
ATOM 5209 C C . TYR B 1 277 ? -46.685 -17.529 -9.029 1.00 37.82 312 TYR B C 1
ATOM 5210 O O . TYR B 1 277 ? -45.879 -17.432 -8.098 1.00 41.41 312 TYR B O 1
ATOM 5219 N N . ILE B 1 278 ? -47.580 -16.584 -9.288 1.00 35.34 313 ILE B N 1
ATOM 5220 C CA . ILE B 1 278 ? -47.715 -15.425 -8.412 1.00 36.57 313 ILE B CA 1
ATOM 5221 C C . ILE B 1 278 ? -48.039 -15.866 -6.990 1.00 38.23 313 ILE B C 1
ATOM 5222 O O . ILE B 1 278 ? -47.422 -15.401 -6.027 1.00 38.69 313 ILE B O 1
ATOM 5227 N N . GLU B 1 279 ? -48.992 -16.793 -6.834 1.00 37.62 314 GLU B N 1
ATOM 5228 C CA . GLU B 1 279 ? -49.357 -17.218 -5.487 1.00 37.98 314 GLU B CA 1
ATOM 5229 C C . GLU B 1 279 ? -48.184 -17.900 -4.799 1.00 39.34 314 GLU B C 1
ATOM 5230 O O . GLU B 1 279 ? -47.994 -17.741 -3.584 1.00 41.82 314 GLU B O 1
ATOM 5236 N N . GLU B 1 280 ? -47.384 -18.647 -5.560 1.00 40.77 315 GLU B N 1
ATOM 5237 C CA . GLU B 1 280 ? -46.184 -19.263 -4.999 1.00 46.54 315 GLU B CA 1
ATOM 5238 C C . GLU B 1 280 ? -45.225 -18.195 -4.474 1.00 40.79 315 GLU B C 1
ATOM 5239 O O . GLU B 1 280 ? -44.726 -18.287 -3.345 1.00 40.26 315 GLU B O 1
ATOM 5245 N N . ALA B 1 281 ? -44.983 -17.161 -5.275 1.00 41.11 316 ALA B N 1
ATOM 5246 C CA . ALA B 1 281 ? -44.088 -16.081 -4.860 1.00 39.46 316 ALA B CA 1
ATOM 5247 C C . ALA B 1 281 ? -44.611 -15.347 -3.625 1.00 42.11 316 ALA B C 1
ATOM 5248 O O . ALA B 1 281 ? -43.823 -14.920 -2.772 1.00 40.29 316 ALA B O 1
ATOM 5250 N N . ILE B 1 282 ? -45.932 -15.172 -3.517 1.00 39.51 317 ILE B N 1
ATOM 5251 C CA . ILE B 1 282 ? -46.487 -14.530 -2.329 1.00 39.76 317 ILE B CA 1
ATOM 5252 C C . ILE B 1 282 ? -46.133 -15.335 -1.087 1.00 42.13 317 ILE B C 1
ATOM 5253 O O . ILE B 1 282 ? -45.717 -14.774 -0.061 1.00 42.35 317 ILE B O 1
ATOM 5258 N N . GLY B 1 283 ? -46.267 -16.663 -1.167 1.00 43.08 318 GLY B N 1
ATOM 5259 C CA . GLY B 1 283 ? -45.928 -17.505 -0.036 1.00 42.15 318 GLY B CA 1
ATOM 5260 C C . GLY B 1 283 ? -44.445 -17.518 0.266 1.00 44.22 318 GLY B C 1
ATOM 5261 O O . GLY B 1 283 ? -44.043 -17.504 1.431 1.00 48.00 318 GLY B O 1
ATOM 5262 N N . LYS B 1 284 ? -43.606 -17.549 -0.773 1.00 46.05 319 LYS B N 1
ATOM 5263 C CA . LYS B 1 284 ? -42.164 -17.541 -0.530 1.00 47.35 319 LYS B CA 1
ATOM 5264 C C . LYS B 1 284 ? -41.712 -16.231 0.102 1.00 45.47 319 LYS B C 1
ATOM 5265 O O . LYS B 1 284 ? -40.811 -16.234 0.943 1.00 43.39 319 LYS B O 1
ATOM 5271 N N . ALA B 1 285 ? -42.332 -15.108 -0.281 1.00 46.70 320 ALA B N 1
ATOM 5272 C CA . ALA B 1 285 ? -42.056 -13.817 0.336 1.00 43.83 320 ALA B CA 1
ATOM 5273 C C . ALA B 1 285 ? -42.524 -13.741 1.783 1.00 45.81 320 ALA B C 1
ATOM 5274 O O . ALA B 1 285 ? -42.152 -12.791 2.481 1.00 45.34 320 ALA B O 1
ATOM 5276 N N . GLY B 1 286 ? -43.326 -14.701 2.239 1.00 48.11 321 GLY B N 1
ATOM 5277 C CA . GLY B 1 286 ? -43.805 -14.738 3.604 1.00 46.55 321 GLY B CA 1
ATOM 5278 C C . GLY B 1 286 ? -45.154 -14.097 3.832 1.00 47.03 321 GLY B C 1
ATOM 5279 O O . GLY B 1 286 ? -45.465 -13.753 4.978 1.00 45.91 321 GLY B O 1
ATOM 5280 N N . TYR B 1 287 ? -45.960 -13.920 2.790 1.00 40.53 322 TYR B N 1
ATOM 5281 C CA . TYR B 1 287 ? -47.268 -13.299 2.919 1.00 44.36 322 TYR B CA 1
ATOM 5282 C C . TYR B 1 287 ? -48.362 -14.324 2.637 1.00 44.92 322 TYR B C 1
ATOM 5283 O O . TYR B 1 287 ? -48.111 -15.376 2.047 1.00 46.43 322 TYR B O 1
ATOM 5292 N N . LYS B 1 288 ? -49.582 -14.006 3.081 1.00 42.54 323 LYS B N 1
ATOM 5293 C CA . LYS B 1 288 ? -50.736 -14.883 2.914 1.00 43.85 323 LYS B CA 1
ATOM 5294 C C . LYS B 1 288 ? -51.595 -14.385 1.759 1.00 42.26 323 LYS B C 1
ATOM 5295 O O . LYS B 1 288 ? -52.105 -13.257 1.795 1.00 40.74 323 LYS B O 1
ATOM 5297 N N . VAL B 1 289 ? -51.736 -15.230 0.736 1.00 40.82 324 VAL B N 1
ATOM 5298 C CA . VAL B 1 289 ? -52.642 -14.957 -0.373 1.00 44.62 324 VAL B CA 1
ATOM 5299 C C . VAL B 1 289 ? -54.050 -14.731 0.159 1.00 44.49 324 VAL B C 1
ATOM 5300 O O . VAL B 1 289 ? -54.507 -15.426 1.067 1.00 43.08 324 VAL B O 1
ATOM 5304 N N . GLY B 1 290 ? -54.749 -13.752 -0.396 1.00 43.89 325 GLY B N 1
ATOM 5305 C CA . GLY B 1 290 ? -56.095 -13.507 0.074 1.00 43.78 325 GLY B CA 1
ATOM 5306 C C . GLY B 1 290 ? -56.197 -12.800 1.404 1.00 44.31 325 GLY B C 1
ATOM 5307 O O . GLY B 1 290 ? -57.308 -12.608 1.904 1.00 42.90 325 GLY B O 1
ATOM 5308 N N . GLU B 1 291 ? -55.077 -12.404 2.000 1.00 44.38 326 GLU B N 1
ATOM 5309 C CA . GLU B 1 291 ? -55.131 -11.655 3.248 1.00 44.34 326 GLU B CA 1
ATOM 5310 C C . GLU B 1 291 ? -54.126 -10.508 3.211 1.00 45.17 326 GLU B C 1
ATOM 5311 O O . GLU B 1 291 ? -54.490 -9.356 3.463 1.00 43.68 326 GLU B O 1
ATOM 5317 N N . ASP B 1 292 ? -52.868 -10.812 2.891 1.00 41.82 327 ASP B N 1
ATOM 5318 C CA . ASP B 1 292 ? -51.845 -9.781 2.730 1.00 42.06 327 ASP B CA 1
ATOM 5319 C C . ASP B 1 292 ? -51.728 -9.297 1.302 1.00 41.01 327 ASP B C 1
ATOM 5320 O O . ASP B 1 292 ? -51.388 -8.128 1.077 1.00 37.17 327 ASP B O 1
ATOM 5325 N N . VAL B 1 293 ? -51.964 -10.177 0.331 1.00 38.76 328 VAL B N 1
ATOM 5326 C CA . VAL B 1 293 ? -51.756 -9.859 -1.077 1.00 40.58 328 VAL B CA 1
ATOM 5327 C C . VAL B 1 293 ? -52.946 -10.378 -1.867 1.00 38.19 328 VAL B C 1
ATOM 5328 O O . VAL B 1 293 ? -53.366 -11.529 -1.691 1.00 36.02 328 VAL B O 1
ATOM 5332 N N . PHE B 1 294 ? -53.473 -9.541 -2.748 1.00 34.64 329 PHE B N 1
ATOM 5333 C CA . PHE B 1 294 ? -54.600 -9.891 -3.596 1.00 36.10 329 PHE B CA 1
ATOM 5334 C C . PHE B 1 294 ? -54.146 -9.839 -5.041 1.00 35.12 329 PHE B C 1
ATOM 5335 O O . PHE B 1 294 ? -53.038 -9.387 -5.337 1.00 33.48 329 PHE B O 1
ATOM 5343 N N . LEU B 1 295 ? -55.000 -10.328 -5.940 1.00 34.67 330 LEU B N 1
ATOM 5344 C CA . LEU B 1 295 ? -54.650 -10.486 -7.346 1.00 34.66 330 LEU B CA 1
ATOM 5345 C C . LEU B 1 295 ? -55.551 -9.641 -8.237 1.00 33.74 330 LEU B C 1
ATOM 5346 O O . LEU B 1 295 ? -56.703 -9.344 -7.884 1.00 33.45 330 LEU B O 1
ATOM 5351 N N . ALA B 1 296 ? -55.024 -9.269 -9.408 1.00 31.27 331 ALA B N 1
ATOM 5352 C CA . ALA B 1 296 ? -55.817 -8.544 -10.392 1.00 31.71 331 ALA B CA 1
ATOM 5353 C C . ALA B 1 296 ? -55.353 -8.910 -11.790 1.00 33.00 331 ALA B C 1
ATOM 5354 O O . ALA B 1 296 ? -54.190 -9.275 -12.007 1.00 32.18 331 ALA B O 1
ATOM 5356 N N . LEU B 1 297 ? -56.275 -8.788 -12.738 1.00 30.90 332 LEU B N 1
ATOM 5357 C CA . LEU B 1 297 ? -56.012 -9.047 -14.140 1.00 33.40 332 LEU B CA 1
ATOM 5358 C C . LEU B 1 297 ? -56.331 -7.812 -14.972 1.00 33.59 332 LEU B C 1
ATOM 5359 O O . LEU B 1 297 ? -57.274 -7.074 -14.680 1.00 33.44 332 LEU B O 1
ATOM 5364 N N . ASP B 1 298 ? -55.561 -7.629 -16.042 1.00 31.46 333 ASP B N 1
ATOM 5365 C CA . ASP B 1 298 ? -55.935 -6.776 -17.166 1.00 33.08 333 ASP B CA 1
ATOM 5366 C C . ASP B 1 298 ? -55.900 -7.699 -18.373 1.00 32.88 333 ASP B C 1
ATOM 5367 O O . ASP B 1 298 ? -54.826 -8.039 -18.878 1.00 34.92 333 ASP B O 1
ATOM 5372 N N . ALA B 1 299 ? -57.080 -8.129 -18.804 1.00 30.83 334 ALA B N 1
ATOM 5373 C CA . ALA B 1 299 ? -57.169 -9.063 -19.909 1.00 32.79 334 ALA B CA 1
ATOM 5374 C C . ALA B 1 299 ? -56.758 -8.422 -21.225 1.00 33.34 334 ALA B C 1
ATOM 5375 O O . ALA B 1 299 ? -56.253 -9.123 -22.111 1.00 33.85 334 ALA B O 1
ATOM 5377 N N . ALA B 1 300 ? -56.939 -7.105 -21.361 1.00 32.88 335 ALA B N 1
ATOM 5378 C CA . ALA B 1 300 ? -56.818 -6.428 -22.652 1.00 33.51 335 ALA B CA 1
ATOM 5379 C C . ALA B 1 300 ? -57.530 -7.243 -23.725 1.00 33.29 335 ALA B C 1
ATOM 5380 O O . ALA B 1 300 ? -56.988 -7.548 -24.790 1.00 33.10 335 ALA B O 1
ATOM 5382 N N . SER B 1 301 ? -58.766 -7.634 -23.412 1.00 31.55 336 SER B N 1
ATOM 5383 C CA . SER B 1 301 ? -59.431 -8.667 -24.204 1.00 32.43 336 SER B CA 1
ATOM 5384 C C . SER B 1 301 ? -59.789 -8.205 -25.610 1.00 36.61 336 SER B C 1
ATOM 5385 O O . SER B 1 301 ? -60.077 -9.053 -26.459 1.00 34.77 336 SER B O 1
ATOM 5388 N N . SER B 1 302 ? -59.798 -6.893 -25.881 1.00 33.81 337 SER B N 1
ATOM 5389 C CA . SER B 1 302 ? -59.997 -6.463 -27.262 1.00 36.70 337 SER B CA 1
ATOM 5390 C C . SER B 1 302 ? -58.936 -7.056 -28.177 1.00 38.24 337 SER B C 1
ATOM 5391 O O . SER B 1 302 ? -59.188 -7.256 -29.369 1.00 36.23 337 SER B O 1
ATOM 5394 N N . GLU B 1 303 ? -57.746 -7.342 -27.638 1.00 36.07 338 GLU B N 1
ATOM 5395 C CA . GLU B 1 303 ? -56.662 -7.880 -28.452 1.00 38.38 338 GLU B CA 1
ATOM 5396 C C . GLU B 1 303 ? -56.940 -9.290 -28.950 1.00 38.96 338 GLU B C 1
ATOM 5397 O O . GLU B 1 303 ? -56.334 -9.712 -29.934 1.00 40.60 338 GLU B O 1
ATOM 5403 N N . PHE B 1 304 ? -57.804 -10.050 -28.293 1.00 35.58 339 PHE B N 1
ATOM 5404 C CA . PHE B 1 304 ? -58.079 -11.394 -28.790 1.00 37.73 339 PHE B CA 1
ATOM 5405 C C . PHE B 1 304 ? -59.557 -11.603 -29.100 1.00 38.61 339 PHE B C 1
ATOM 5406 O O . PHE B 1 304 ? -60.016 -12.747 -29.211 1.00 37.80 339 PHE B O 1
ATOM 5414 N N . TYR B 1 305 ? -60.286 -10.518 -29.342 1.00 38.43 340 TYR B N 1
ATOM 5415 C CA . TYR B 1 305 ? -61.675 -10.599 -29.778 1.00 37.87 340 TYR B CA 1
ATOM 5416 C C . TYR B 1 305 ? -61.780 -10.523 -31.298 1.00 41.49 340 TYR B C 1
ATOM 5417 O O . TYR B 1 305 ? -61.147 -9.673 -31.934 1.00 42.66 340 TYR B O 1
ATOM 5426 N N . ASN B 1 306 ? -62.608 -11.396 -31.876 1.00 41.25 341 ASN B N 1
ATOM 5427 C CA . ASN B 1 306 ? -62.933 -11.375 -33.300 1.00 45.75 341 ASN B CA 1
ATOM 5428 C C . ASN B 1 306 ? -64.369 -10.870 -33.442 1.00 48.54 341 ASN B C 1
ATOM 5429 O O . ASN B 1 306 ? -65.311 -11.552 -33.031 1.00 48.37 341 ASN B O 1
ATOM 5434 N N . SER B 1 307 ? -64.530 -9.674 -34.023 1.00 49.60 342 SER B N 1
ATOM 5435 C CA . SER B 1 307 ? -65.844 -9.051 -34.175 1.00 53.02 342 SER B CA 1
ATOM 5436 C C . SER B 1 307 ? -66.704 -9.724 -35.233 1.00 56.85 342 SER B C 1
ATOM 5437 O O . SER B 1 307 ? -67.914 -9.475 -35.270 1.00 59.96 342 SER B O 1
ATOM 5440 N N . ASP B 1 308 ? -66.120 -10.557 -36.092 1.00 56.82 343 ASP B N 1
ATOM 5441 C CA . ASP B 1 308 ? -66.914 -11.314 -37.049 1.00 54.66 343 ASP B CA 1
ATOM 5442 C C . ASP B 1 308 ? -67.470 -12.593 -36.433 1.00 57.53 343 ASP B C 1
ATOM 5443 O O . ASP B 1 308 ? -68.671 -12.850 -36.531 1.00 55.74 343 ASP B O 1
ATOM 5448 N N . THR B 1 309 ? -66.622 -13.400 -35.785 1.00 55.38 344 THR B N 1
ATOM 5449 C CA . THR B 1 309 ? -67.115 -14.609 -35.132 1.00 51.57 344 THR B CA 1
ATOM 5450 C C . THR B 1 309 ? -67.760 -14.319 -33.787 1.00 50.87 344 THR B C 1
ATOM 5451 O O . THR B 1 309 ? -68.441 -15.196 -33.246 1.00 45.64 344 THR B O 1
ATOM 5455 N N . LYS B 1 310 ? -67.535 -13.125 -33.232 1.00 49.50 345 LYS B N 1
ATOM 5456 C CA . LYS B 1 310 ? -67.984 -12.752 -31.887 1.00 52.36 345 LYS B CA 1
ATOM 5457 C C . LYS B 1 310 ? -67.349 -13.636 -30.815 1.00 47.79 345 LYS B C 1
ATOM 5458 O O . LYS B 1 310 ? -67.962 -13.921 -29.783 1.00 46.28 345 LYS B O 1
ATOM 5464 N N . LYS B 1 311 ? -66.120 -14.079 -31.050 1.00 46.55 346 LYS B N 1
ATOM 5465 C CA . LYS B 1 311 ? -65.456 -15.023 -30.170 1.00 42.27 346 LYS B CA 1
ATOM 5466 C C . LYS B 1 311 ? -64.198 -14.401 -29.576 1.00 42.57 346 LYS B C 1
ATOM 5467 O O . LYS B 1 311 ? -63.531 -13.566 -30.200 1.00 41.21 346 LYS B O 1
ATOM 5473 N N . TYR B 1 312 ? -63.895 -14.808 -28.349 1.00 38.46 347 TYR B N 1
ATOM 5474 C CA . TYR B 1 312 ? -62.687 -14.401 -27.653 1.00 38.49 347 TYR B CA 1
ATOM 5475 C C . TYR B 1 312 ? -61.675 -15.535 -27.738 1.00 41.48 347 TYR B C 1
ATOM 5476 O O . TYR B 1 312 ? -61.949 -16.645 -27.275 1.00 39.78 347 TYR B O 1
ATOM 5485 N N . GLU B 1 313 ? -60.514 -15.262 -28.344 1.00 38.19 348 GLU B N 1
ATOM 5486 C CA . GLU B 1 313 ? -59.476 -16.282 -28.519 1.00 38.56 348 GLU B CA 1
ATOM 5487 C C . GLU B 1 313 ? -58.675 -16.331 -27.220 1.00 39.46 348 GLU B C 1
ATOM 5488 O O . GLU B 1 313 ? -57.566 -15.804 -27.115 1.00 34.80 348 GLU B O 1
ATOM 5494 N N . ILE B 1 314 ? -59.273 -16.980 -26.205 1.00 38.10 349 ILE B N 1
ATOM 5495 C CA . ILE B 1 314 ? -58.737 -16.957 -24.839 1.00 37.91 349 ILE B CA 1
ATOM 5496 C C . ILE B 1 314 ? -57.442 -17.757 -24.726 1.00 38.25 349 ILE B C 1
ATOM 5497 O O . ILE B 1 314 ? -56.605 -17.470 -23.858 1.00 36.69 349 ILE B O 1
ATOM 5502 N N . THR B 1 315 ? -57.270 -18.793 -25.545 1.00 37.18 350 THR B N 1
ATOM 5503 C CA . THR B 1 315 ? -56.015 -19.534 -25.613 1.00 38.58 350 THR B CA 1
ATOM 5504 C C . THR B 1 315 ? -55.584 -19.533 -27.066 1.00 40.45 350 THR B C 1
ATOM 5505 O O . THR B 1 315 ? -56.339 -19.969 -27.942 1.00 40.74 350 THR B O 1
ATOM 5509 N N . GLN B 1 316 ? -54.391 -19.009 -27.323 1.00 40.84 351 GLN B N 1
ATOM 5510 C CA . GLN B 1 316 ? -54.005 -18.683 -28.687 1.00 42.41 351 GLN B CA 1
ATOM 5511 C C . GLN B 1 316 ? -54.120 -19.901 -29.591 1.00 41.02 351 GLN B C 1
ATOM 5512 O O . GLN B 1 316 ? -53.556 -20.965 -29.306 1.00 42.58 351 GLN B O 1
ATOM 5518 N N . GLN B 1 317 ? -54.927 -19.749 -30.644 1.00 43.93 352 GLN B N 1
ATOM 5519 C CA A GLN B 1 317 ? -55.128 -20.786 -31.651 0.50 44.72 352 GLN B CA 1
ATOM 5520 C CA B GLN B 1 317 ? -55.167 -20.773 -31.658 0.50 44.72 352 GLN B CA 1
ATOM 5521 C C . GLN B 1 317 ? -55.629 -22.099 -31.048 1.00 45.33 352 GLN B C 1
ATOM 5522 O O . GLN B 1 317 ? -55.453 -23.172 -31.645 1.00 45.28 352 GLN B O 1
ATOM 5533 N N . LYS B 1 318 ? -56.260 -22.040 -29.871 1.00 43.86 353 LYS B N 1
ATOM 5534 C CA . LYS B 1 318 ? -56.752 -23.255 -29.221 1.00 42.11 353 LYS B CA 1
ATOM 5535 C C . LYS B 1 318 ? -58.196 -23.150 -28.730 1.00 41.62 353 LYS B C 1
ATOM 5536 O O . LYS B 1 318 ? -59.004 -24.049 -28.997 1.00 45.49 353 LYS B O 1
ATOM 5542 N N . GLU B 1 319 ? -58.538 -22.090 -27.994 1.00 41.32 354 GLU B N 1
ATOM 5543 C CA . GLU B 1 319 ? -59.856 -21.985 -27.364 1.00 44.34 354 GLU B CA 1
ATOM 5544 C C . GLU B 1 319 ? -60.516 -20.657 -27.706 1.00 42.00 354 GLU B C 1
ATOM 5545 O O . GLU B 1 319 ? -59.903 -19.596 -27.565 1.00 38.46 354 GLU B O 1
ATOM 5551 N N . PHE B 1 320 ? -61.788 -20.729 -28.098 1.00 41.25 355 PHE B N 1
ATOM 5552 C CA . PHE B 1 320 ? -62.550 -19.585 -28.574 1.00 41.58 355 PHE B CA 1
ATOM 5553 C C . PHE B 1 320 ? -63.882 -19.578 -27.842 1.00 41.20 355 PHE B C 1
ATOM 5554 O O . PHE B 1 320 ? -64.635 -20.544 -27.930 1.00 39.63 355 PHE B O 1
ATOM 5562 N N . LEU B 1 321 ? -64.163 -18.493 -27.125 1.00 42.60 356 LEU B N 1
ATOM 5563 C CA . LEU B 1 321 ? -65.305 -18.399 -26.226 1.00 43.16 356 LEU B CA 1
ATOM 5564 C C . LEU B 1 321 ? -66.255 -17.299 -26.679 1.00 43.75 356 LEU B C 1
ATOM 5565 O O . LEU B 1 321 ? -65.817 -16.251 -27.177 1.00 39.34 356 LEU B O 1
ATOM 5570 N N . THR B 1 322 ? -67.554 -17.542 -26.487 1.00 42.55 357 THR B N 1
ATOM 5571 C CA . THR B 1 322 ? -68.548 -16.482 -26.568 1.00 41.43 357 THR B CA 1
ATOM 5572 C C . THR B 1 322 ? -68.371 -15.512 -25.402 1.00 42.31 357 THR B C 1
ATOM 5573 O O . THR B 1 322 ? -67.697 -15.807 -24.410 1.00 41.56 357 THR B O 1
ATOM 5577 N N . SER B 1 323 ? -68.989 -14.337 -25.534 1.00 38.28 358 SER B N 1
ATOM 5578 C CA . SER B 1 323 ? -69.075 -13.412 -24.409 1.00 42.83 358 SER B CA 1
ATOM 5579 C C . SER B 1 323 ? -69.539 -14.123 -23.142 1.00 42.44 358 SER B C 1
ATOM 5580 O O . SER B 1 323 ? -68.937 -13.985 -22.073 1.00 41.64 358 SER B O 1
ATOM 5583 N N . GLU B 1 324 ? -70.621 -14.887 -23.254 1.00 40.74 359 GLU B N 1
ATOM 5584 C CA A GLU B 1 324 ? -71.182 -15.583 -22.101 0.54 41.96 359 GLU B CA 1
ATOM 5585 C CA B GLU B 1 324 ? -71.170 -15.564 -22.084 0.46 41.98 359 GLU B CA 1
ATOM 5586 C C . GLU B 1 324 ? -70.187 -16.583 -21.514 1.00 42.53 359 GLU B C 1
ATOM 5587 O O . GLU B 1 324 ? -70.045 -16.694 -20.292 1.00 43.14 359 GLU B O 1
ATOM 5598 N N . GLU B 1 325 ? -69.496 -17.338 -22.374 1.00 43.44 360 GLU B N 1
ATOM 5599 C CA . GLU B 1 325 ? -68.486 -18.267 -21.873 1.00 41.18 360 GLU B CA 1
ATOM 5600 C C . GLU B 1 325 ? -67.301 -17.527 -21.257 1.00 40.56 360 GLU B C 1
ATOM 5601 O O . GLU B 1 325 ? -66.649 -18.051 -20.346 1.00 39.98 360 GLU B O 1
ATOM 5607 N N . MET B 1 326 ? -66.998 -16.319 -21.741 1.00 38.87 361 MET B N 1
ATOM 5608 C CA . MET B 1 326 ? -65.906 -15.556 -21.146 1.00 40.08 361 MET B CA 1
ATOM 5609 C C . MET B 1 326 ? -66.257 -15.126 -19.727 1.00 41.26 361 MET B C 1
ATOM 5610 O O . MET B 1 326 ? -65.437 -15.252 -18.813 1.00 39.61 361 MET B O 1
ATOM 5615 N N . VAL B 1 327 ? -67.474 -14.610 -19.524 1.00 40.48 362 VAL B N 1
ATOM 5616 C CA . VAL B 1 327 ? -67.906 -14.278 -18.171 1.00 39.33 362 VAL B CA 1
ATOM 5617 C C . VAL B 1 327 ? -67.839 -15.505 -17.277 1.00 40.35 362 VAL B C 1
ATOM 5618 O O . VAL B 1 327 ? -67.367 -15.433 -16.137 1.00 40.78 362 VAL B O 1
ATOM 5622 N N . GLU B 1 328 ? -68.311 -16.651 -17.777 1.00 42.34 363 GLU B N 1
ATOM 5623 C CA . GLU B 1 328 ? -68.238 -17.874 -16.987 1.00 43.35 363 GLU B CA 1
ATOM 5624 C C . GLU B 1 328 ? -66.789 -18.265 -16.719 1.00 43.03 363 GLU B C 1
ATOM 5625 O O . GLU B 1 328 ? -66.462 -18.750 -15.628 1.00 40.16 363 GLU B O 1
ATOM 5631 N N . TYR B 1 329 ? -65.909 -18.065 -17.705 1.00 40.67 364 TYR B N 1
ATOM 5632 C CA . TYR B 1 329 ? -64.485 -18.332 -17.494 1.00 40.09 364 TYR B CA 1
ATOM 5633 C C . TYR B 1 329 ? -63.923 -17.475 -16.370 1.00 39.51 364 TYR B C 1
ATOM 5634 O O . TYR B 1 329 ? -63.167 -17.970 -15.526 1.00 38.62 364 TYR B O 1
ATOM 5643 N N . TYR B 1 330 ? -64.282 -16.188 -16.333 1.00 36.47 365 TYR B N 1
ATOM 5644 C CA . TYR B 1 330 ? -63.819 -15.343 -15.235 1.00 38.70 365 TYR B CA 1
ATOM 5645 C C . TYR B 1 330 ? -64.404 -15.794 -13.902 1.00 37.76 365 TYR B C 1
ATOM 5646 O O . TYR B 1 330 ? -63.701 -15.800 -12.885 1.00 37.99 365 TYR B O 1
ATOM 5655 N N . VAL B 1 331 ? -65.690 -16.158 -13.886 1.00 38.06 366 VAL B N 1
ATOM 5656 C CA . VAL B 1 331 ? -66.314 -16.650 -12.654 1.00 40.16 366 VAL B CA 1
ATOM 5657 C C . VAL B 1 331 ? -65.545 -17.854 -12.119 1.00 41.63 366 VAL B C 1
ATOM 5658 O O . VAL B 1 331 ? -65.187 -17.913 -10.938 1.00 41.78 366 VAL B O 1
ATOM 5662 N N . GLN B 1 332 ? -65.233 -18.806 -12.995 1.00 40.51 367 GLN B N 1
ATOM 5663 C CA . GLN B 1 332 ? -64.470 -19.978 -12.583 1.00 42.40 367 GLN B CA 1
ATOM 5664 C C . GLN B 1 332 ? -63.036 -19.629 -12.186 1.00 44.82 367 GLN B C 1
ATOM 5665 O O . GLN B 1 332 ? -62.480 -20.245 -11.269 1.00 43.61 367 GLN B O 1
ATOM 5671 N N . LEU B 1 333 ? -62.409 -18.657 -12.863 1.00 40.59 368 LEU B N 1
ATOM 5672 C CA . LEU B 1 333 ? -61.049 -18.288 -12.488 1.00 39.93 368 LEU B CA 1
ATOM 5673 C C . LEU B 1 333 ? -61.023 -17.689 -11.084 1.00 43.02 368 LEU B C 1
ATOM 5674 O O . LEU B 1 333 ? -60.151 -18.025 -10.266 1.00 43.08 368 LEU B O 1
ATOM 5679 N N . VAL B 1 334 ? -61.994 -16.828 -10.777 1.00 39.12 369 VAL B N 1
ATOM 5680 C CA . VAL B 1 334 ? -62.097 -16.259 -9.437 1.00 40.48 369 VAL B CA 1
ATOM 5681 C C . VAL B 1 334 ? -62.428 -17.345 -8.418 1.00 44.70 369 VAL B C 1
ATOM 5682 O O . VAL B 1 334 ? -61.937 -17.315 -7.285 1.00 45.21 369 VAL B O 1
ATOM 5686 N N . ASN B 1 335 ? -63.246 -18.332 -8.805 1.00 44.41 370 ASN B N 1
ATOM 5687 C CA . ASN B 1 335 ? -63.491 -19.464 -7.916 1.00 45.88 370 ASN B CA 1
ATOM 5688 C C . ASN B 1 335 ? -62.193 -20.183 -7.571 1.00 47.83 370 ASN B C 1
ATOM 5689 O O . ASN B 1 335 ? -61.957 -20.532 -6.410 1.00 46.05 370 ASN B O 1
ATOM 5694 N N . ARG B 1 336 ? -61.335 -20.413 -8.567 1.00 45.57 371 ARG B N 1
ATOM 5695 C CA . ARG B 1 336 ? -60.098 -21.139 -8.321 1.00 45.87 371 ARG B CA 1
ATOM 5696 C C . ARG B 1 336 ? -59.052 -20.275 -7.635 1.00 46.36 371 ARG B C 1
ATOM 5697 O O . ARG B 1 336 ? -58.185 -20.812 -6.934 1.00 44.39 371 ARG B O 1
ATOM 5705 N N . HIS B 1 337 ? -59.145 -18.955 -7.792 1.00 42.51 372 HIS B N 1
ATOM 5706 C CA . HIS B 1 337 ? -58.208 -17.999 -7.212 1.00 43.44 372 HIS B CA 1
ATOM 5707 C C . HIS B 1 337 ? -59.012 -16.897 -6.538 1.00 42.62 372 HIS B C 1
ATOM 5708 O O . HIS B 1 337 ? -59.182 -15.800 -7.092 1.00 41.17 372 HIS B O 1
ATOM 5715 N N . PRO B 1 338 ? -59.523 -17.161 -5.331 1.00 42.44 373 PRO B N 1
ATOM 5716 C CA . PRO B 1 338 ? -60.399 -16.190 -4.655 1.00 41.39 373 PRO B CA 1
ATOM 5717 C C . PRO B 1 338 ? -59.711 -14.895 -4.300 1.00 42.24 373 PRO B C 1
ATOM 5718 O O . PRO B 1 338 ? -60.397 -13.925 -3.946 1.00 40.66 373 PRO B O 1
ATOM 5722 N N . ALA B 1 339 ? -58.387 -14.838 -4.377 1.00 38.90 374 ALA B N 1
ATOM 5723 C CA . ALA B 1 339 ? -57.715 -13.583 -4.106 1.00 37.32 374 ALA B CA 1
ATOM 5724 C C . ALA B 1 339 ? -57.821 -12.602 -5.265 1.00 38.32 374 ALA B C 1
ATOM 5725 O O . ALA B 1 339 ? -57.350 -11.474 -5.133 1.00 38.43 374 ALA B O 1
ATOM 5727 N N . ILE B 1 340 ? -58.422 -12.988 -6.390 1.00 39.34 375 ILE B N 1
ATOM 5728 C CA . ILE B 1 340 ? -58.633 -12.027 -7.471 1.00 35.34 375 ILE B CA 1
ATOM 5729 C C . ILE B 1 340 ? -59.706 -11.040 -7.037 1.00 37.30 375 ILE B C 1
ATOM 5730 O O . ILE B 1 340 ? -60.835 -11.423 -6.717 1.00 36.99 375 ILE B O 1
ATOM 5735 N N . ILE B 1 341 ? -59.375 -9.756 -7.039 1.00 35.26 376 ILE B N 1
ATOM 5736 C CA . ILE B 1 341 ? -60.337 -8.753 -6.625 1.00 35.61 376 ILE B CA 1
ATOM 5737 C C . ILE B 1 341 ? -60.576 -7.699 -7.690 1.00 36.14 376 ILE B C 1
ATOM 5738 O O . ILE B 1 341 ? -61.350 -6.763 -7.460 1.00 35.35 376 ILE B O 1
ATOM 5743 N N . SER B 1 342 ? -59.950 -7.825 -8.854 1.00 33.33 377 SER B N 1
ATOM 5744 C CA . SER B 1 342 ? -60.225 -6.869 -9.908 1.00 32.07 377 SER B CA 1
ATOM 5745 C C . SER B 1 342 ? -59.901 -7.502 -11.249 1.00 31.30 377 SER B C 1
ATOM 5746 O O . SER B 1 342 ? -58.904 -8.226 -11.397 1.00 31.42 377 SER B O 1
ATOM 5749 N N . ILE B 1 343 ? -60.733 -7.192 -12.225 1.00 32.14 378 ILE B N 1
ATOM 5750 C CA . ILE B 1 343 ? -60.518 -7.606 -13.602 1.00 31.31 378 ILE B CA 1
ATOM 5751 C C . ILE B 1 343 ? -60.762 -6.388 -14.476 1.00 30.25 378 ILE B C 1
ATOM 5752 O O . ILE B 1 343 ? -61.849 -5.797 -14.430 1.00 31.23 378 ILE B O 1
ATOM 5757 N N . GLU B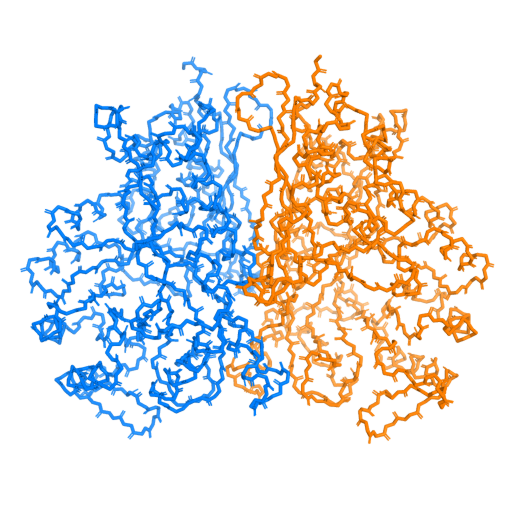 1 344 ? -59.761 -6.030 -15.275 1.00 30.52 379 GLU B N 1
ATOM 5758 C CA . GLU B 1 344 ? -59.796 -4.881 -16.161 1.00 31.52 379 GLU B CA 1
ATOM 5759 C C . GLU B 1 344 ? -59.912 -5.359 -17.605 1.00 30.79 379 GLU B C 1
ATOM 5760 O O . GLU B 1 344 ? -59.218 -6.301 -18.015 1.00 30.69 379 GLU B O 1
ATOM 5766 N N . ASP B 1 345 ? -60.783 -4.690 -18.369 1.00 29.15 380 ASP B N 1
ATOM 5767 C CA . ASP B 1 345 ? -61.004 -4.979 -19.790 1.00 29.92 380 ASP B CA 1
ATOM 5768 C C . ASP B 1 345 ? -61.203 -6.473 -20.055 1.00 32.51 380 ASP B C 1
ATOM 5769 O O . ASP B 1 345 ? -60.668 -7.040 -21.016 1.00 31.92 380 ASP B O 1
ATOM 5774 N N . GLY B 1 346 ? -62.005 -7.119 -19.203 1.00 32.35 381 GLY B N 1
ATOM 5775 C CA . GLY B 1 346 ? -62.262 -8.541 -19.372 1.00 32.89 381 GLY B CA 1
ATOM 5776 C C . GLY B 1 346 ? -63.028 -8.871 -20.639 1.00 35.60 381 GLY B C 1
ATOM 5777 O O . GLY B 1 346 ? -62.910 -9.982 -21.168 1.00 35.21 381 GLY B O 1
ATOM 5778 N N . LEU B 1 347 ? -63.813 -7.926 -21.143 1.00 33.22 382 LEU B N 1
ATOM 5779 C CA . LEU B 1 347 ? -64.499 -8.061 -22.415 1.00 33.22 382 LEU B CA 1
ATOM 5780 C C . LEU B 1 347 ? -64.127 -6.883 -23.314 1.00 36.78 382 LEU B C 1
ATOM 5781 O O . LEU B 1 347 ? -63.611 -5.857 -22.846 1.00 30.33 382 LEU B O 1
ATOM 5786 N N . GLU B 1 348 ? -64.376 -7.063 -24.613 1.00 34.19 383 GLU B N 1
ATOM 5787 C CA . GLU B 1 348 ? -63.940 -6.131 -25.646 1.00 35.52 383 GLU B CA 1
ATOM 5788 C C . GLU B 1 348 ? -64.608 -4.765 -25.467 1.00 38.27 383 GLU B C 1
ATOM 5789 O O . GLU B 1 348 ? -65.681 -4.641 -24.869 1.00 36.06 383 GLU B O 1
ATOM 5795 N N . GLU B 1 349 ? -63.957 -3.730 -26.021 1.00 34.78 384 GLU B N 1
ATOM 5796 C CA . GLU B 1 349 ? -64.272 -2.339 -25.687 1.00 37.36 384 GLU B CA 1
ATOM 5797 C C . GLU B 1 349 ? -65.687 -1.914 -26.074 1.00 38.08 384 GLU B C 1
ATOM 5798 O O . GLU B 1 349 ? -66.184 -0.909 -25.547 1.00 37.79 384 GLU B O 1
ATOM 5804 N N . LYS B 1 350 ? -66.343 -2.626 -26.990 1.00 36.91 385 LYS B N 1
ATOM 5805 C CA . LYS B 1 350 ? -67.721 -2.313 -27.364 1.00 41.34 385 LYS B CA 1
ATOM 5806 C C . LYS B 1 350 ? -68.671 -3.486 -27.121 1.00 37.48 385 LYS B C 1
ATOM 5807 O O . LYS B 1 350 ? -69.789 -3.493 -27.648 1.00 40.87 385 LYS B O 1
ATOM 5813 N N . ASP B 1 351 ? -68.247 -4.489 -26.349 1.00 36.85 386 ASP B N 1
ATOM 5814 C CA . ASP B 1 351 ? -69.097 -5.649 -26.052 1.00 41.23 386 ASP B CA 1
ATOM 5815 C C . ASP B 1 351 ? -69.963 -5.325 -24.834 1.00 40.48 386 ASP B C 1
ATOM 5816 O O . ASP B 1 351 ? -69.844 -5.908 -23.753 1.00 37.31 386 ASP B O 1
ATOM 5821 N N . TYR B 1 352 ? -70.881 -4.377 -25.046 1.00 41.42 387 TYR B N 1
ATOM 5822 C CA . TYR B 1 352 ? -71.622 -3.811 -23.922 1.00 40.96 387 TYR B CA 1
ATOM 5823 C C . TYR B 1 352 ? -72.544 -4.840 -23.274 1.00 40.35 387 TYR B C 1
ATOM 5824 O O . TYR B 1 352 ? -72.681 -4.859 -22.046 1.00 41.42 387 TYR B O 1
ATOM 5833 N N . GLU B 1 353 ? -73.173 -5.715 -24.066 1.00 39.64 388 GLU B N 1
ATOM 5834 C CA . GLU B 1 353 ? -74.009 -6.754 -23.466 1.00 42.14 388 GLU B CA 1
ATOM 5835 C C . GLU B 1 353 ? -73.175 -7.710 -22.622 1.00 40.09 388 GLU B C 1
ATOM 5836 O O . GLU B 1 353 ? -73.607 -8.128 -21.545 1.00 41.62 388 GLU B O 1
ATOM 5842 N N . GLY B 1 354 ? -71.969 -8.046 -23.083 1.00 40.57 389 GLY B N 1
ATOM 5843 C CA . GLY B 1 354 ? -71.072 -8.850 -22.266 1.00 39.32 389 GLY B CA 1
ATOM 5844 C C . GLY B 1 354 ? -70.671 -8.158 -20.972 1.00 39.41 389 GLY B C 1
ATOM 5845 O O . GLY B 1 354 ? -70.706 -8.757 -19.894 1.00 38.92 389 GLY B O 1
ATOM 5846 N N . TRP B 1 355 ? -70.248 -6.897 -21.067 1.00 36.26 390 TRP B N 1
ATOM 5847 C CA . TRP B 1 355 ? -69.875 -6.150 -19.871 1.00 36.92 390 TRP B CA 1
ATOM 5848 C C . TRP B 1 355 ? -71.021 -6.090 -18.867 1.00 37.98 390 TRP B C 1
ATOM 5849 O O . TRP B 1 355 ? -70.809 -6.281 -17.664 1.00 37.28 390 TRP B O 1
ATOM 5860 N N . LYS B 1 356 ? -72.238 -5.806 -19.331 1.00 38.30 391 LYS B N 1
ATOM 5861 C CA . LYS B 1 356 ? -73.365 -5.756 -18.401 1.00 39.49 391 LYS B CA 1
ATOM 5862 C C . LYS B 1 356 ? -73.514 -7.07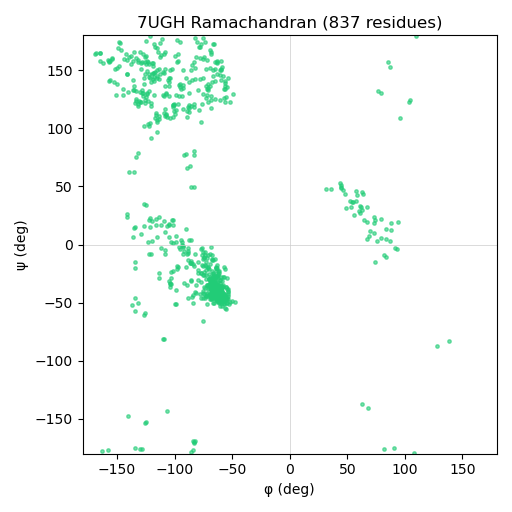7 -17.655 1.00 41.67 391 LYS B C 1
ATOM 5863 O O . LYS B 1 356 ? -73.659 -7.093 -16.424 1.00 41.83 391 LYS B O 1
ATOM 5869 N N . LEU B 1 357 ? -73.436 -8.199 -18.382 1.00 40.54 392 LEU B N 1
ATOM 5870 C CA . LEU B 1 357 ? -73.496 -9.516 -17.742 1.00 43.76 392 LEU B CA 1
ATOM 5871 C C . LEU B 1 357 ? -72.321 -9.739 -16.799 1.00 42.10 392 LEU B C 1
ATOM 5872 O O . LEU B 1 357 ? -72.481 -10.306 -15.711 1.00 40.26 392 LEU B O 1
ATOM 5877 N N . LEU B 1 358 ? -71.127 -9.332 -17.216 1.00 38.08 393 LEU B N 1
ATOM 5878 C CA . LEU B 1 358 ? -69.954 -9.473 -16.365 1.00 38.58 393 LEU B CA 1
ATOM 5879 C C . LEU B 1 358 ? -70.156 -8.746 -15.043 1.00 40.35 393 LEU B C 1
ATOM 5880 O O . LEU B 1 358 ? -69.921 -9.308 -13.965 1.00 39.14 393 LEU B O 1
ATOM 5885 N N . THR B 1 359 ? -70.618 -7.495 -15.112 1.00 38.16 394 THR B N 1
ATOM 5886 C CA . THR B 1 359 ? -70.848 -6.710 -13.901 1.00 40.89 394 THR B CA 1
ATOM 5887 C C . THR B 1 359 ? -72.009 -7.266 -13.082 1.00 40.89 394 THR B C 1
ATOM 5888 O O . THR B 1 359 ? -71.960 -7.261 -11.843 1.00 42.28 394 THR B O 1
ATOM 5892 N N . GLU B 1 360 ? -73.055 -7.763 -13.746 1.00 40.94 395 GLU B N 1
ATOM 5893 C CA . GLU B 1 360 ? -74.139 -8.413 -13.014 1.00 42.99 395 GLU B CA 1
ATOM 5894 C C . GLU B 1 360 ? -73.619 -9.579 -12.184 1.00 44.80 395 GLU B C 1
ATOM 5895 O O . GLU B 1 360 ? -74.019 -9.758 -11.026 1.00 43.37 395 GLU B O 1
ATOM 5901 N N . ARG B 1 361 ? -72.740 -10.399 -12.763 1.00 43.98 396 ARG B N 1
ATOM 5902 C CA . ARG B 1 361 ? -72.375 -11.647 -12.106 1.00 43.90 396 ARG B CA 1
ATOM 5903 C C . ARG B 1 361 ? -71.247 -11.481 -11.099 1.00 42.42 396 ARG B C 1
ATOM 5904 O O . ARG B 1 361 ? -71.223 -12.202 -10.090 1.00 41.51 396 ARG B O 1
ATOM 5912 N N . LEU B 1 362 ? -70.336 -10.535 -11.330 1.00 40.03 397 LEU B N 1
ATOM 5913 C CA . LEU B 1 362 ? -69.157 -10.375 -10.493 1.00 41.41 397 LEU B CA 1
ATOM 5914 C C . LEU B 1 362 ? -69.026 -8.999 -9.851 1.00 40.94 397 LEU B C 1
ATOM 5915 O O . LEU B 1 362 ? -68.162 -8.821 -8.988 1.00 39.84 397 LEU B O 1
ATOM 5920 N N . GLY B 1 363 ? -69.865 -8.032 -10.221 1.00 41.53 398 GLY B N 1
ATOM 5921 C CA . GLY B 1 363 ? -69.646 -6.668 -9.772 1.00 41.37 398 GLY B CA 1
ATOM 5922 C C . GLY B 1 363 ? -69.805 -6.460 -8.282 1.00 44.39 398 GLY B C 1
ATOM 5923 O O . GLY B 1 363 ? -69.233 -5.513 -7.739 1.00 43.33 398 GLY B O 1
ATOM 5924 N N . SER B 1 364 ? -70.585 -7.303 -7.606 1.00 42.40 399 SER B N 1
ATOM 5925 C CA . SER B 1 364 ? -70.681 -7.161 -6.161 1.00 45.44 399 SER B CA 1
ATOM 5926 C C . SER B 1 364 ? -69.442 -7.675 -5.441 1.00 48.10 399 SER B C 1
ATOM 5927 O O . SER B 1 364 ? -69.222 -7.310 -4.284 1.00 50.66 399 SER B O 1
ATOM 5930 N N . LYS B 1 365 ? -68.628 -8.503 -6.097 1.00 46.12 400 LYS B N 1
ATOM 5931 C CA . LYS B 1 365 ? -67.470 -9.135 -5.476 1.00 46.72 400 LYS B CA 1
ATOM 5932 C C . LYS B 1 365 ? -66.141 -8.530 -5.895 1.00 44.43 400 LYS B C 1
ATOM 5933 O O . LYS B 1 365 ? -65.194 -8.531 -5.103 1.00 45.59 400 LYS B O 1
ATOM 5935 N N . ILE B 1 366 ? -66.018 -8.017 -7.117 1.00 41.36 401 ILE B N 1
ATOM 5936 C CA . ILE B 1 366 ? -64.733 -7.520 -7.578 1.00 39.72 401 ILE B CA 1
ATOM 5937 C C . ILE B 1 366 ? -64.928 -6.229 -8.362 1.00 37.57 401 ILE B C 1
ATOM 5938 O O . ILE B 1 366 ? -66.036 -5.898 -8.800 1.00 36.92 401 ILE B O 1
ATOM 5943 N N . MET B 1 367 ? -63.834 -5.480 -8.493 1.00 34.56 402 MET B N 1
ATOM 5944 C CA . MET B 1 367 ? -63.802 -4.347 -9.407 1.00 35.28 402 MET B CA 1
ATOM 5945 C C . MET B 1 367 ? -63.798 -4.845 -10.846 1.00 36.56 402 MET B C 1
ATOM 5946 O O . MET B 1 367 ? -63.028 -5.745 -11.201 1.00 31.88 402 MET B O 1
ATOM 5951 N N . LEU B 1 368 ? -64.653 -4.251 -11.675 1.00 33.74 403 LEU B N 1
ATOM 5952 C CA . LEU B 1 368 ? -64.630 -4.463 -13.117 1.00 33.55 403 LEU B CA 1
ATOM 5953 C C . LEU B 1 368 ? -64.226 -3.134 -13.741 1.00 33.98 403 LEU B C 1
ATOM 5954 O O . LEU B 1 368 ? -65.009 -2.174 -13.720 1.00 34.02 403 LEU B O 1
ATOM 5959 N N . VAL B 1 369 ? -62.996 -3.079 -14.264 1.00 31.26 404 VAL B N 1
ATOM 5960 C CA . VAL B 1 369 ? -62.318 -1.826 -14.596 1.00 30.36 404 VAL B CA 1
ATOM 5961 C C . VAL B 1 369 ? -62.433 -1.578 -16.095 1.00 30.81 404 VAL B C 1
ATOM 5962 O O . VAL B 1 369 ? -62.007 -2.405 -16.908 1.00 31.22 404 VAL B O 1
ATOM 5966 N N . GLY B 1 370 ? -63.028 -0.453 -16.468 1.00 29.93 405 GLY B N 1
ATOM 5967 C CA . GLY B 1 370 ? -63.044 -0.091 -17.864 1.00 29.15 405 GLY B CA 1
ATOM 5968 C C . GLY B 1 370 ? -61.804 0.701 -18.192 1.00 31.14 405 GLY B C 1
ATOM 5969 O O . GLY B 1 370 ? -61.566 1.748 -17.581 1.00 29.83 405 GLY B O 1
ATOM 5970 N N . ASP B 1 371 ? -60.979 0.174 -19.104 1.00 32.26 406 ASP B N 1
ATOM 5971 C CA . ASP B 1 371 ? -59.845 0.906 -19.664 1.00 30.42 406 ASP B CA 1
ATOM 5972 C C . ASP B 1 371 ? -60.175 1.229 -21.117 1.00 30.39 406 ASP B C 1
ATOM 5973 O O . ASP B 1 371 ? -60.626 2.341 -21.414 1.00 32.62 406 ASP B O 1
ATOM 5978 N N . ASP B 1 372 ? -59.979 0.270 -22.028 1.00 29.28 407 ASP B N 1
ATOM 5979 C CA . ASP B 1 372 ? -60.405 0.487 -23.408 1.00 32.34 407 ASP B CA 1
ATOM 5980 C C . ASP B 1 372 ? -61.900 0.748 -23.489 1.00 34.08 407 ASP B C 1
ATOM 5981 O O . ASP B 1 372 ? -62.358 1.407 -24.424 1.00 33.95 407 ASP B O 1
ATOM 5986 N N . LEU B 1 373 ? -62.668 0.214 -22.536 1.00 31.99 408 LEU B N 1
ATOM 5987 C CA . LEU B 1 373 ? -64.115 0.417 -22.509 1.00 33.25 408 LEU B CA 1
ATOM 5988 C C . LEU B 1 373 ? -64.475 1.897 -22.517 1.00 36.47 408 LEU B C 1
ATOM 5989 O O . LEU B 1 373 ? -65.469 2.308 -23.129 1.00 36.73 408 LEU B O 1
ATOM 5994 N N . TYR B 1 374 ? -63.674 2.713 -21.832 1.00 32.31 409 TYR B N 1
ATOM 5995 C CA . TYR B 1 374 ? -63.974 4.113 -21.607 1.00 31.35 409 TYR B CA 1
ATOM 5996 C C . TYR B 1 374 ? -63.007 5.059 -22.301 1.00 36.65 409 TYR B C 1
ATOM 5997 O O . TYR B 1 374 ? -63.389 6.199 -22.582 1.00 33.85 409 TYR B O 1
ATOM 6006 N N . THR B 1 375 ? -61.777 4.604 -22.581 1.00 32.89 410 THR B N 1
ATOM 6007 C CA . THR B 1 375 ? -60.648 5.429 -22.993 1.00 33.38 410 THR B CA 1
ATOM 6008 C C . THR B 1 375 ? -60.718 6.813 -22.371 1.00 32.21 410 THR B C 1
ATOM 6009 O O . THR B 1 375 ? -60.568 7.815 -23.080 1.00 34.93 410 THR B O 1
ATOM 6013 N N . THR B 1 376 ? -60.957 6.873 -21.054 1.00 29.94 411 THR B N 1
ATOM 6014 C CA . THR B 1 376 ? -60.999 8.131 -20.300 1.00 27.67 411 THR B CA 1
ATOM 6015 C C . THR B 1 376 ? -61.807 9.182 -21.065 1.00 35.52 411 THR B C 1
ATOM 6016 O O . THR B 1 376 ? -61.364 10.314 -21.277 1.00 35.33 411 THR B O 1
ATOM 6020 N N . ASN B 1 377 ? -63.012 8.788 -21.477 1.00 35.77 412 ASN B N 1
ATOM 6021 C CA . ASN B 1 377 ? -63.910 9.612 -22.276 1.00 35.79 412 ASN B CA 1
ATOM 6022 C C . ASN B 1 377 ? -65.220 9.799 -21.507 1.00 37.66 412 ASN B C 1
ATOM 6023 O O . ASN B 1 377 ? -65.890 8.819 -21.159 1.00 33.97 412 ASN B O 1
ATOM 6028 N N . THR B 1 378 ? -65.589 11.055 -21.236 1.00 38.69 413 THR B N 1
ATOM 6029 C CA . THR B 1 378 ? -66.738 11.299 -20.358 1.00 39.57 413 THR B CA 1
ATOM 6030 C C . THR B 1 378 ? -68.057 10.911 -21.009 1.00 38.97 413 THR B C 1
ATOM 6031 O O . THR B 1 378 ? -69.007 10.539 -20.303 1.00 37.22 413 THR B O 1
ATOM 6035 N N . ARG B 1 379 ? -68.143 10.996 -22.337 1.00 36.85 414 ARG B N 1
ATOM 6036 C CA . ARG B 1 379 ? -69.326 10.498 -23.027 1.00 40.43 414 ARG B CA 1
ATOM 6037 C C . ARG B 1 379 ? -69.506 9.001 -22.790 1.00 39.20 414 ARG B C 1
ATOM 6038 O O . ARG B 1 379 ? -70.620 8.535 -22.542 1.00 40.81 414 ARG B O 1
ATOM 6046 N N . LEU B 1 380 ? -68.416 8.229 -22.857 1.00 39.43 415 LEU B N 1
ATOM 6047 C CA . LEU B 1 380 ? -68.518 6.788 -22.630 1.00 38.10 415 LEU B CA 1
ATOM 6048 C C . LEU B 1 380 ? -68.779 6.486 -21.163 1.00 37.98 415 LEU B C 1
ATOM 6049 O O . LEU B 1 380 ? -69.610 5.630 -20.838 1.00 40.27 415 LEU B O 1
ATOM 6054 N N . ILE B 1 381 ? -68.086 7.192 -20.264 1.00 35.45 416 ILE B N 1
ATOM 6055 C CA . ILE B 1 381 ? -68.280 6.992 -18.829 1.00 35.71 416 ILE B CA 1
ATOM 6056 C C . ILE B 1 381 ? -69.740 7.223 -18.442 1.00 39.06 416 ILE B C 1
ATOM 6057 O O . ILE B 1 381 ? -70.337 6.432 -17.702 1.00 36.52 416 ILE B O 1
ATOM 6062 N N . LYS B 1 382 ? -70.335 8.316 -18.924 1.00 38.67 417 LYS B N 1
ATOM 6063 C CA . LYS B 1 382 ? -71.734 8.594 -18.594 1.00 39.19 417 LYS B CA 1
ATOM 6064 C C . LYS B 1 382 ? -72.630 7.441 -19.023 1.00 41.57 417 LYS B C 1
ATOM 6065 O O . LYS B 1 382 ? -73.492 6.987 -18.264 1.00 45.64 417 LYS B O 1
ATOM 6071 N N . GLN B 1 383 ? -72.432 6.949 -20.242 1.00 41.06 418 GLN B N 1
ATOM 6072 C CA . GLN B 1 383 ? -73.240 5.838 -20.726 1.00 43.22 418 GLN B CA 1
ATOM 6073 C C . GLN B 1 383 ? -72.981 4.582 -19.913 1.00 43.44 418 GLN B C 1
ATOM 6074 O O . GLN B 1 383 ? -73.913 3.854 -19.576 1.00 41.67 418 GLN B O 1
ATOM 6080 N N . GLY B 1 384 ? -71.714 4.302 -19.602 1.00 39.45 419 GLY B N 1
ATOM 6081 C CA . GLY B 1 384 ? -71.405 3.093 -18.860 1.00 39.16 419 GLY B CA 1
ATOM 6082 C C . GLY B 1 384 ? -71.978 3.102 -17.460 1.00 39.96 419 GLY B C 1
ATOM 6083 O O . GLY B 1 384 ? -72.410 2.066 -16.955 1.00 40.12 419 GLY B O 1
ATOM 6084 N N . ILE B 1 385 ? -71.964 4.264 -16.801 1.00 40.05 420 ILE B N 1
ATOM 6085 C CA . ILE B 1 385 ? -72.600 4.373 -15.489 1.00 40.28 420 ILE B CA 1
ATOM 6086 C C . ILE B 1 385 ? -74.092 4.115 -15.607 1.00 44.44 420 ILE B C 1
ATOM 6087 O O . ILE B 1 385 ? -74.669 3.325 -14.845 1.00 44.46 420 ILE B O 1
ATOM 6092 N N . GLU B 1 386 ? -74.743 4.778 -16.571 1.00 43.21 421 GLU B N 1
ATOM 6093 C CA . GLU B 1 386 ? -76.183 4.609 -16.746 1.00 45.96 421 GLU B CA 1
ATOM 6094 C C . GLU B 1 386 ? -76.543 3.170 -17.085 1.00 45.85 421 GLU B C 1
ATOM 6095 O O . GLU B 1 386 ? -77.536 2.638 -16.579 1.00 43.44 421 GLU B O 1
ATOM 6101 N N . GLU B 1 387 ? -75.766 2.528 -17.954 1.00 44.84 422 GLU B N 1
ATOM 6102 C CA . GLU B 1 387 ? -76.096 1.183 -18.415 1.00 45.87 422 GLU B CA 1
ATOM 6103 C C . GLU B 1 387 ? -75.440 0.086 -17.585 1.00 42.92 422 GLU B C 1
ATOM 6104 O O . GLU B 1 387 ? -75.637 -1.093 -17.892 1.00 42.35 422 GLU B O 1
ATOM 6110 N N . LYS B 1 388 ? -74.642 0.442 -16.574 1.00 41.21 423 LYS B N 1
ATOM 6111 C CA . LYS B 1 388 ? -74.031 -0.529 -15.661 1.00 40.88 423 LYS B CA 1
ATOM 6112 C C . LYS B 1 388 ? -73.054 -1.457 -16.387 1.00 38.89 423 LYS B C 1
ATOM 6113 O O . LYS B 1 388 ? -73.044 -2.670 -16.161 1.00 37.04 423 LYS B O 1
ATOM 6119 N N . TRP B 1 389 ? -72.220 -0.886 -17.261 1.00 37.40 424 TRP B N 1
ATOM 6120 C CA . TRP B 1 389 ? -71.208 -1.690 -17.941 1.00 37.37 424 TRP B CA 1
ATOM 6121 C C . TRP B 1 389 ? -70.169 -2.220 -16.969 1.00 39.18 424 TRP B C 1
ATOM 6122 O O . TRP B 1 389 ? -69.660 -3.332 -17.150 1.00 35.98 424 TRP B O 1
ATOM 6133 N N . ALA B 1 390 ? -69.797 -1.412 -15.975 1.00 36.72 425 ALA B N 1
ATOM 6134 C CA . ALA B 1 390 ? -68.639 -1.681 -15.129 1.00 36.07 425 ALA B CA 1
ATOM 6135 C C . ALA B 1 390 ? -68.827 -0.928 -13.818 1.00 38.04 425 ALA B C 1
ATOM 6136 O O . ALA B 1 390 ? -69.858 -0.282 -13.592 1.00 35.31 425 ALA B O 1
ATOM 6138 N N . ASN B 1 391 ? -67.825 -1.014 -12.938 1.00 33.32 426 ASN B N 1
ATOM 6139 C CA . ASN B 1 391 ? -67.894 -0.251 -11.697 1.00 36.00 426 ASN B CA 1
ATOM 6140 C C . ASN B 1 391 ? -66.591 0.462 -11.348 1.00 32.61 426 ASN B C 1
ATOM 6141 O O . ASN B 1 391 ? -66.440 0.922 -10.217 1.00 33.75 426 ASN B O 1
ATOM 6146 N N . ALA B 1 392 ? -65.650 0.578 -12.279 1.00 32.61 427 ALA B N 1
ATOM 6147 C CA . ALA B 1 392 ? -64.443 1.345 -12.018 1.00 29.66 427 ALA B CA 1
ATOM 6148 C C . ALA B 1 392 ? -63.900 1.842 -13.344 1.00 32.71 427 ALA B C 1
ATOM 6149 O O . ALA B 1 392 ? -64.224 1.308 -14.408 1.00 31.83 427 ALA B O 1
ATOM 6151 N N . LEU B 1 393 ? -63.059 2.872 -13.258 1.00 32.07 428 LEU B N 1
ATOM 6152 C CA . LEU B 1 393 ? -62.477 3.553 -14.405 1.00 29.00 428 LEU B CA 1
ATOM 6153 C C . LEU B 1 393 ? -60.967 3.514 -14.278 1.00 27.84 428 LEU B C 1
ATOM 6154 O O . LEU B 1 393 ? -60.438 3.848 -13.217 1.00 27.89 428 LEU B O 1
ATOM 6159 N N . LEU B 1 394 ? -60.282 3.095 -15.345 1.00 28.39 429 LEU B N 1
ATOM 6160 C CA . LEU B 1 394 ? -58.841 3.285 -15.450 1.00 27.45 429 LEU B CA 1
ATOM 6161 C C . LEU B 1 394 ? -58.612 4.663 -16.068 1.00 28.26 429 LEU B C 1
ATOM 6162 O O . LEU B 1 394 ? -58.950 4.892 -17.232 1.00 30.99 429 LEU B O 1
ATOM 6167 N N . LEU B 1 395 ? -58.033 5.572 -15.297 1.00 26.64 430 LEU B N 1
ATOM 6168 C CA . LEU B 1 395 ? -57.939 6.979 -15.675 1.00 29.86 430 LEU B CA 1
ATOM 6169 C C . LEU B 1 395 ? -56.552 7.237 -16.248 1.00 25.92 430 LEU B C 1
ATOM 6170 O O . LEU B 1 395 ? -55.556 7.123 -15.536 1.00 25.46 430 LEU B O 1
ATOM 6175 N N . LYS B 1 396 ? -56.484 7.593 -17.528 1.00 25.57 431 LYS B N 1
ATOM 6176 C CA . LYS B 1 396 ? -55.225 7.967 -18.169 1.00 28.00 431 LYS B CA 1
ATOM 6177 C C . LYS B 1 396 ? -55.356 9.418 -18.610 1.00 25.32 431 LYS B C 1
ATOM 6178 O O . LYS B 1 396 ? -56.117 9.709 -19.534 1.00 24.83 431 LYS B O 1
ATOM 6184 N N . VAL B 1 397 ? -54.646 10.334 -17.937 1.00 25.21 432 VAL B N 1
ATOM 6185 C CA . VAL B 1 397 ? -54.843 11.754 -18.243 1.00 22.27 432 VAL B CA 1
ATOM 6186 C C . VAL B 1 397 ? -54.607 12.017 -19.719 1.00 25.16 432 VAL B C 1
ATOM 6187 O O . VAL B 1 397 ? -55.361 12.751 -20.361 1.00 26.16 432 VAL B O 1
ATOM 6191 N N . ASN B 1 398 ? -53.557 11.43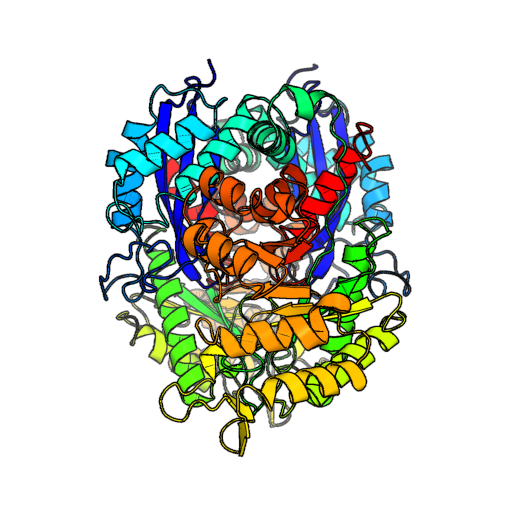1 -20.282 1.00 23.75 433 ASN B N 1
ATOM 6192 C CA . ASN B 1 398 ? -53.228 11.794 -21.655 1.00 25.69 433 ASN B CA 1
ATOM 6193 C C . ASN B 1 398 ? -54.189 11.180 -22.671 1.00 26.81 433 ASN B C 1
ATOM 6194 O O . ASN B 1 398 ? -54.196 11.616 -23.822 1.00 26.30 433 ASN B O 1
ATOM 6199 N N . GLN B 1 399 ? -55.034 10.224 -22.271 1.00 25.65 434 GLN B N 1
ATOM 6200 C CA . GLN B 1 399 ? -56.101 9.770 -23.174 1.00 27.59 434 GLN B CA 1
ATOM 6201 C C . GLN B 1 399 ? -57.152 10.839 -23.400 1.00 27.29 434 GLN B C 1
ATOM 6202 O O . GLN B 1 399 ? -57.818 10.844 -24.440 1.00 28.78 434 GLN B O 1
ATOM 6208 N N . ILE B 1 400 ? -57.356 11.718 -22.427 1.00 25.81 435 ILE B N 1
ATOM 6209 C CA . ILE B 1 400 ? -58.391 12.729 -22.591 1.00 27.49 435 ILE B CA 1
ATOM 6210 C C . ILE B 1 400 ? -57.723 14.072 -22.925 1.00 27.34 435 ILE B C 1
ATOM 6211 O O . ILE B 1 400 ? -58.247 14.841 -23.727 1.00 30.40 435 ILE B O 1
ATOM 6216 N N . GLY B 1 401 ? -56.557 14.359 -22.343 1.00 24.89 436 GLY B N 1
ATOM 6217 C CA . GLY B 1 401 ? -55.848 15.571 -22.723 1.00 25.66 436 GLY B CA 1
ATOM 6218 C C . GLY B 1 401 ? -55.253 16.304 -21.539 1.00 27.95 436 GLY B C 1
ATOM 6219 O O . GLY B 1 401 ? -54.088 16.110 -21.207 1.00 27.17 436 GLY B O 1
ATOM 6220 N N . THR B 1 402 ? -56.058 17.111 -20.862 1.00 28.79 437 THR B N 1
ATOM 6221 C CA . THR B 1 402 ? -55.594 17.902 -19.734 1.00 25.09 437 THR B CA 1
ATOM 6222 C C . THR B 1 402 ? -55.962 17.243 -18.415 1.00 25.42 437 THR B C 1
ATOM 6223 O O . THR B 1 402 ? -56.877 16.410 -18.328 1.00 25.13 437 THR B O 1
ATOM 6227 N N . ILE B 1 403 ? -55.262 17.684 -17.371 1.00 26.34 438 ILE B N 1
ATOM 6228 C CA . ILE B 1 403 ? -55.591 17.292 -16.000 1.00 24.90 438 ILE B CA 1
ATOM 6229 C C . ILE B 1 403 ? -57.048 17.627 -15.675 1.00 24.04 438 ILE B C 1
ATOM 6230 O O . ILE B 1 403 ? -57.778 16.811 -15.109 1.00 26.76 438 ILE B O 1
ATOM 6235 N N . THR B 1 404 ? -57.484 18.849 -15.999 1.00 26.02 439 THR B N 1
ATOM 6236 C CA . THR B 1 404 ? -58.838 19.258 -15.638 1.00 27.12 439 THR B CA 1
ATOM 6237 C C . THR B 1 404 ? -59.874 18.348 -16.290 1.00 30.88 439 THR B C 1
ATOM 6238 O O . THR B 1 404 ? -60.844 17.931 -15.647 1.00 27.70 439 THR B O 1
ATOM 6242 N N . GLU B 1 405 ? -59.673 18.006 -17.564 1.00 29.35 440 GLU B N 1
ATOM 6243 C CA . GLU B 1 405 ? -60.596 17.083 -18.221 1.00 28.24 440 GLU B CA 1
ATOM 6244 C C . GLU B 1 405 ? -60.587 15.729 -17.529 1.00 29.49 440 GLU B C 1
ATOM 6245 O O . GLU B 1 405 ? -61.639 15.110 -17.337 1.00 29.06 440 GLU B O 1
ATOM 6251 N N . ALA B 1 406 ? -59.402 15.245 -17.153 1.00 26.08 441 ALA B N 1
ATOM 6252 C CA . ALA B 1 406 ? -59.323 13.986 -16.422 1.00 28.85 441 ALA B CA 1
ATOM 6253 C C . ALA B 1 406 ? -60.032 14.077 -15.077 1.00 28.75 441 ALA B C 1
ATOM 6254 O O . ALA B 1 406 ? -60.684 13.120 -14.648 1.00 28.64 441 ALA B O 1
ATOM 6256 N N . MET B 1 407 ? -59.890 15.209 -14.379 1.00 27.80 442 MET B N 1
ATOM 6257 C CA . MET B 1 407 ? -60.610 15.374 -13.111 1.00 30.62 442 MET B CA 1
ATOM 6258 C C . MET B 1 407 ? -62.116 15.273 -13.308 1.00 30.30 442 MET B C 1
ATOM 6259 O O . MET B 1 407 ? -62.813 14.694 -12.468 1.00 32.09 442 MET B O 1
ATOM 6264 N N . ASN B 1 408 ? -62.645 15.851 -14.394 1.00 29.32 443 ASN B N 1
ATOM 6265 C CA . ASN B 1 408 ? -64.083 15.779 -14.634 1.00 31.51 443 ASN B CA 1
ATOM 6266 C C . ASN B 1 408 ? -64.533 14.335 -14.791 1.00 34.44 443 ASN B C 1
ATOM 6267 O O . ASN B 1 408 ? -65.615 13.963 -14.326 1.00 31.26 443 ASN B O 1
ATOM 6272 N N . ALA B 1 409 ? -63.725 13.512 -15.470 1.00 28.67 444 ALA B N 1
ATOM 6273 C CA . ALA B 1 409 ? -64.064 12.094 -15.613 1.00 32.70 444 ALA B CA 1
ATOM 6274 C C . ALA B 1 409 ? -64.029 11.388 -14.258 1.00 32.38 444 ALA B C 1
ATOM 6275 O O . ALA B 1 409 ? -64.936 10.619 -13.915 1.00 32.80 444 ALA B O 1
ATOM 6277 N N . ALA B 1 410 ? -62.998 11.659 -13.466 1.00 30.95 445 ALA B N 1
ATOM 6278 C CA . ALA B 1 410 ? -62.911 11.072 -12.128 1.00 31.35 445 ALA B CA 1
ATOM 6279 C C . ALA B 1 410 ? -64.110 11.448 -11.272 1.00 34.01 445 ALA B C 1
ATOM 6280 O O . ALA B 1 410 ? -64.670 10.594 -10.571 1.00 34.88 445 ALA B O 1
ATOM 6282 N N . ARG B 1 411 ? -64.542 12.714 -11.331 1.00 34.59 446 ARG B N 1
ATOM 6283 C CA A ARG B 1 411 ? -65.697 13.146 -10.543 0.63 35.85 446 ARG B CA 1
ATOM 6284 C CA B ARG B 1 411 ? -65.680 13.123 -10.516 0.37 34.71 446 ARG B CA 1
ATOM 6285 C C . ARG B 1 411 ? -66.939 12.344 -10.893 1.00 37.63 446 ARG B C 1
ATOM 6286 O O . ARG B 1 411 ? -67.749 12.004 -10.017 1.00 35.97 446 ARG B O 1
ATOM 6301 N N . MET B 1 412 ? -67.123 12.045 -12.183 1.00 33.45 447 MET B N 1
ATOM 6302 C CA . MET B 1 412 ? -68.308 11.301 -12.598 1.00 36.50 447 MET B CA 1
ATOM 6303 C C . MET B 1 412 ? -68.362 9.932 -11.937 1.00 34.66 447 MET B C 1
ATOM 6304 O O . MET B 1 412 ? -69.448 9.425 -11.619 1.00 34.02 447 MET B O 1
ATOM 6309 N N . ILE B 1 413 ? -67.200 9.306 -11.774 1.00 33.05 448 ILE B N 1
ATOM 6310 C CA . ILE B 1 413 ? -67.088 7.981 -11.168 1.00 32.33 448 ILE B CA 1
ATOM 6311 C C . ILE B 1 413 ? -67.268 8.066 -9.656 1.00 36.00 448 ILE B C 1
ATOM 6312 O O . ILE B 1 413 ? -68.047 7.302 -9.060 1.00 35.07 448 ILE B O 1
ATOM 6317 N N . PHE B 1 414 ? -66.597 9.037 -9.016 1.00 34.18 449 PHE B N 1
ATOM 6318 C CA . PHE B 1 414 ? -66.763 9.237 -7.573 1.00 35.25 449 PHE B CA 1
ATOM 6319 C C . PHE B 1 414 ? -68.215 9.497 -7.209 1.00 38.45 449 PHE B C 1
ATOM 6320 O O . PHE B 1 414 ? -68.722 8.975 -6.201 1.00 39.51 449 PHE B O 1
ATOM 6328 N N . ASN B 1 415 ? -68.902 10.307 -8.015 1.00 37.02 450 ASN B N 1
ATOM 6329 C CA . ASN B 1 415 ? -70.259 10.724 -7.698 1.00 37.26 450 ASN B CA 1
ATOM 6330 C C . ASN B 1 415 ? -71.236 9.556 -7.607 1.00 41.75 450 ASN B C 1
ATOM 6331 O O . ASN B 1 415 ? -72.261 9.678 -6.925 1.00 41.62 450 ASN B O 1
ATOM 6336 N N . VAL B 1 416 ? -70.959 8.432 -8.262 1.00 39.90 451 VAL B N 1
ATOM 6337 C CA . VAL B 1 416 ? -71.813 7.261 -8.124 1.00 40.39 451 VAL B CA 1
ATOM 6338 C C . VAL B 1 416 ? -71.145 6.187 -7.269 1.00 38.62 451 VAL B C 1
ATOM 6339 O O . VAL B 1 416 ? -71.583 5.043 -7.269 1.00 41.98 451 VAL B O 1
ATOM 6343 N N . GLY B 1 417 ? -70.107 6.544 -6.517 1.00 38.48 452 GLY B N 1
ATOM 6344 C CA . GLY B 1 417 ? -69.517 5.578 -5.608 1.00 40.52 452 GLY B CA 1
ATOM 6345 C C . GLY B 1 417 ? -68.677 4.508 -6.268 1.00 38.69 452 GLY B C 1
ATOM 6346 O O . GLY B 1 417 ? -68.472 3.442 -5.684 1.00 37.69 452 GLY B O 1
ATOM 6347 N N . GLN B 1 418 ? -68.196 4.748 -7.475 1.00 36.85 453 GLN B N 1
ATOM 6348 C CA . GLN B 1 418 ? -67.342 3.791 -8.159 1.00 36.12 453 GLN B CA 1
ATOM 6349 C C . GLN B 1 418 ? -65.889 4.204 -7.970 1.00 33.55 453 GLN B C 1
ATOM 6350 O O . GLN B 1 418 ? -65.586 5.250 -7.399 1.00 33.17 453 GLN B O 1
ATOM 6356 N N . LYS B 1 419 ? -64.974 3.375 -8.462 1.00 34.95 454 LYS B N 1
ATOM 6357 C CA . LYS B 1 419 ? -63.566 3.503 -8.123 1.00 30.50 454 LYS B CA 1
ATOM 6358 C C . LYS B 1 419 ? -62.787 4.085 -9.290 1.00 31.58 454 LYS B C 1
ATOM 6359 O O . LYS B 1 419 ? -63.031 3.734 -10.448 1.00 32.11 454 LYS B O 1
ATOM 6365 N N . VAL B 1 420 ? -61.832 4.952 -8.977 1.00 28.60 455 VAL B N 1
ATOM 6366 C CA . VAL B 1 420 ? -60.904 5.506 -9.960 1.00 27.89 455 VAL B CA 1
ATOM 6367 C C . VAL B 1 420 ? -59.536 4.883 -9.730 1.00 30.50 455 VAL B C 1
ATOM 6368 O O . VAL B 1 420 ? -59.042 4.860 -8.593 1.00 29.01 455 VAL B O 1
ATOM 6372 N N . ILE B 1 421 ? -58.932 4.368 -10.800 1.00 27.92 456 ILE B N 1
ATOM 6373 C CA . ILE B 1 421 ? -57.569 3.854 -10.767 1.00 26.37 456 ILE B CA 1
ATOM 6374 C C . ILE B 1 421 ? -56.739 4.735 -11.690 1.00 27.40 456 ILE B C 1
ATOM 6375 O O . ILE B 1 421 ? -56.935 4.728 -12.914 1.00 27.47 456 ILE B O 1
ATOM 6380 N N . VAL B 1 422 ? -55.836 5.509 -11.114 1.00 27.42 457 VAL B N 1
ATOM 6381 C CA . VAL B 1 422 ? -54.984 6.388 -11.917 1.00 26.54 457 VAL B CA 1
ATOM 6382 C C . VAL B 1 422 ? -53.861 5.559 -12.513 1.00 26.41 457 VAL B C 1
ATOM 6383 O O . VAL B 1 422 ? -53.225 4.770 -11.810 1.00 27.31 457 VAL B O 1
ATOM 6387 N N . SER B 1 423 ? -53.605 5.732 -13.808 1.00 27.27 458 SER B N 1
ATOM 6388 C CA . SER B 1 423 ? -52.788 4.765 -14.532 1.00 26.66 458 SER B CA 1
ATOM 6389 C C . SER B 1 423 ? -51.588 5.410 -15.208 1.00 24.62 458 SER B C 1
ATOM 6390 O O . SER B 1 423 ? -51.653 6.549 -15.664 1.00 25.61 458 SER B O 1
ATOM 6393 N N . HIS B 1 424 ? -50.513 4.629 -15.317 1.00 25.87 459 HIS B N 1
ATOM 6394 C CA . HIS B 1 424 ? -49.390 4.928 -16.197 1.00 25.64 459 HIS B CA 1
ATOM 6395 C C . HIS B 1 424 ? -49.765 4.631 -17.652 1.00 27.72 459 HIS B C 1
ATOM 6396 O O . HIS B 1 424 ? -50.848 4.106 -17.952 1.00 28.74 459 HIS B O 1
ATOM 6403 N N . ARG B 1 425 ? -48.832 4.920 -18.563 1.00 25.23 460 ARG B N 1
ATOM 6404 C CA . ARG B 1 425 ? -48.831 4.389 -19.923 1.00 27.85 460 ARG B CA 1
ATOM 6405 C C . ARG B 1 425 ? -47.604 3.504 -20.124 1.00 29.23 460 ARG B C 1
ATOM 6406 O O . ARG B 1 425 ? -46.666 3.507 -19.316 1.00 26.64 460 ARG B O 1
ATOM 6414 N N . SER B 1 426 ? -47.598 2.773 -21.248 1.00 28.73 461 SER B N 1
ATOM 6415 C CA A SER B 1 426 ? -46.472 1.882 -21.512 0.61 33.26 461 SER B CA 1
ATOM 6416 C CA B SER B 1 426 ? -46.475 1.889 -21.582 0.39 32.05 461 SER B CA 1
ATOM 6417 C C . SER B 1 426 ? -45.175 2.667 -21.710 1.00 29.64 461 SER B C 1
ATOM 6418 O O . SER B 1 426 ? -44.107 2.211 -21.284 1.00 28.29 461 SER B O 1
ATOM 6423 N N . GLY B 1 427 ? -45.237 3.840 -22.327 1.00 24.46 462 GLY B N 1
ATOM 6424 C CA . GLY B 1 427 ? -44.078 4.707 -22.353 1.00 24.52 462 GLY B CA 1
ATOM 6425 C C . GLY B 1 427 ? -44.242 5.786 -21.285 1.00 28.47 462 GLY B C 1
ATOM 6426 O O . GLY B 1 427 ? -45.145 6.621 -21.392 1.00 24.66 462 GLY B O 1
ATOM 6427 N N . GLU B 1 428 ? -43.425 5.775 -20.236 1.00 22.71 463 GLU B N 1
ATOM 6428 C CA . GLU B 1 428 ? -43.565 6.770 -19.173 1.00 24.83 463 GLU B CA 1
ATOM 6429 C C . GLU B 1 428 ? -42.365 7.705 -19.212 1.00 25.41 463 GLU B C 1
ATOM 6430 O O . GLU B 1 428 ? -41.460 7.538 -20.025 1.00 26.50 463 GLU B O 1
ATOM 6436 N N . THR B 1 429 ? -42.368 8.717 -18.337 1.00 23.31 464 THR B N 1
ATOM 6437 C CA . THR B 1 429 ? -41.262 9.663 -18.267 1.00 22.21 464 THR B CA 1
ATOM 6438 C C . THR B 1 429 ? -40.821 9.789 -16.813 1.00 24.09 464 THR B C 1
ATOM 6439 O O . THR B 1 429 ? -41.302 9.073 -15.927 1.00 25.03 464 THR B O 1
ATOM 6443 N N . ALA B 1 430 ? -39.864 10.685 -16.578 1.00 22.74 465 ALA B N 1
ATOM 6444 C CA . ALA B 1 430 ? -39.452 11.014 -15.218 1.00 27.09 465 ALA B CA 1
ATOM 6445 C C . ALA B 1 430 ? -40.550 11.731 -14.425 1.00 26.72 465 ALA B C 1
ATOM 6446 O O . ALA B 1 430 ? -40.416 11.875 -13.202 1.00 25.52 465 ALA B O 1
ATOM 6448 N N . THR B 1 431 ? -41.603 12.217 -15.087 1.00 23.22 466 THR B N 1
ATOM 6449 C CA . THR B 1 431 ? -42.642 12.976 -14.397 1.00 23.07 466 THR B CA 1
ATOM 6450 C C . THR B 1 431 ? -43.406 12.048 -13.463 1.00 23.87 466 THR B C 1
ATOM 6451 O O . THR B 1 431 ? -43.919 11.012 -13.895 1.00 23.63 466 THR B O 1
ATOM 6455 N N . THR B 1 432 ? -43.461 12.398 -12.171 1.00 22.18 467 THR B N 1
ATOM 6456 C CA . THR B 1 432 ? -44.188 11.607 -11.185 1.00 23.32 467 THR B CA 1
ATOM 6457 C C . THR B 1 432 ? -45.537 12.227 -10.819 1.00 22.73 467 THR B C 1
ATOM 6458 O O . THR B 1 432 ? -46.106 11.878 -9.777 1.00 22.83 467 THR B O 1
ATOM 6462 N N . LEU B 1 433 ? -46.075 13.093 -11.684 1.00 22.13 468 LEU B N 1
ATOM 6463 C CA . LEU B 1 433 ? -47.312 13.816 -11.393 1.00 21.40 468 LEU B CA 1
ATOM 6464 C C . LEU B 1 433 ? -48.467 12.879 -11.051 1.00 24.98 468 LEU B C 1
ATOM 6465 O O . LEU B 1 433 ? -49.281 13.195 -10.175 1.00 22.86 468 LEU B O 1
ATOM 6470 N N . ILE B 1 434 ? -48.566 11.708 -11.709 1.00 21.97 469 ILE B N 1
ATOM 6471 C CA . ILE B 1 434 ? -49.731 10.883 -11.381 1.00 22.91 469 ILE B CA 1
ATOM 6472 C C . ILE B 1 434 ? -49.734 10.450 -9.918 1.00 23.93 469 ILE B C 1
ATOM 6473 O O . ILE B 1 434 ? -50.793 10.140 -9.373 1.00 23.60 469 ILE B O 1
ATOM 6478 N N . SER B 1 435 ? -48.575 10.368 -9.268 1.00 22.00 470 SER B N 1
ATOM 6479 C CA . SER B 1 435 ? -48.617 10.044 -7.841 1.00 22.02 470 SER B CA 1
ATOM 6480 C C . SER B 1 435 ? -49.263 11.178 -7.048 1.00 22.28 470 SER B C 1
ATOM 6481 O O . SER B 1 435 ? -50.107 10.940 -6.169 1.00 22.74 470 SER B O 1
ATOM 6484 N N . ASP B 1 436 ? -48.907 12.426 -7.356 1.00 22.47 471 ASP B N 1
ATOM 6485 C CA . ASP B 1 436 ? -49.592 13.537 -6.706 1.00 23.23 471 ASP B CA 1
ATOM 6486 C C . ASP B 1 436 ? -51.057 13.627 -7.117 1.00 23.51 471 ASP B C 1
ATOM 6487 O O . ASP B 1 436 ? -51.902 14.040 -6.313 1.00 24.17 471 ASP B O 1
ATOM 6492 N N . LEU B 1 437 ? -51.383 13.247 -8.356 1.00 24.09 472 LEU B N 1
ATOM 6493 C CA . LEU B 1 437 ? -52.772 13.325 -8.803 1.00 22.56 472 LEU B CA 1
ATOM 6494 C C . LEU B 1 437 ? -53.641 12.318 -8.060 1.00 24.26 472 LEU B C 1
ATOM 6495 O O . LEU B 1 437 ? -54.747 12.649 -7.618 1.00 25.12 472 LEU B O 1
ATOM 6500 N N . VAL B 1 438 ? -53.176 11.071 -7.936 1.00 23.52 473 VAL B N 1
ATOM 6501 C CA . VAL B 1 438 ? -53.999 10.065 -7.265 1.00 24.04 473 VAL B CA 1
ATOM 6502 C C . VAL B 1 438 ? -54.289 10.488 -5.824 1.00 26.18 473 VAL B C 1
ATOM 6503 O O . VAL B 1 438 ? -55.414 10.326 -5.329 1.00 27.07 473 VAL B O 1
ATOM 6507 N N . VAL B 1 439 ? -53.309 11.094 -5.148 1.00 23.74 474 VAL B N 1
ATOM 6508 C CA . VAL B 1 439 ? -53.561 11.550 -3.779 1.00 27.21 474 VAL B CA 1
ATOM 6509 C C . VAL B 1 439 ? -54.462 12.778 -3.792 1.00 26.58 474 VAL B C 1
ATOM 6510 O O . VAL B 1 439 ? -55.419 12.882 -3.010 1.00 26.30 474 VAL B O 1
ATOM 6514 N N . GLY B 1 440 ? -54.169 13.716 -4.688 1.00 26.18 475 GLY B N 1
ATOM 6515 C CA . GLY B 1 440 ? -54.889 14.979 -4.705 1.00 26.65 475 GLY B CA 1
ATOM 6516 C C . GLY B 1 440 ? -56.373 14.821 -4.957 1.00 29.32 475 GLY B C 1
ATOM 6517 O O . GLY B 1 440 ? -57.183 15.528 -4.354 1.00 29.74 475 GLY B O 1
ATOM 6518 N N . ILE B 1 441 ? -56.758 13.890 -5.850 1.00 27.87 476 ILE B N 1
ATOM 6519 C CA . ILE B 1 441 ? -58.184 13.692 -6.123 1.00 30.82 476 ILE B CA 1
ATOM 6520 C C . ILE B 1 441 ? -58.805 12.622 -5.233 1.00 32.18 476 ILE B C 1
ATOM 6521 O O . ILE B 1 441 ? -60.035 12.445 -5.258 1.00 29.52 476 ILE B O 1
ATOM 6526 N N . GLY B 1 442 ? -58.008 11.929 -4.427 1.00 29.96 477 GLY B N 1
ATOM 6527 C CA . GLY B 1 442 ? -58.568 10.946 -3.515 1.00 30.13 477 GLY B CA 1
ATOM 6528 C C . GLY B 1 442 ? -58.916 9.622 -4.151 1.00 32.34 477 GLY B C 1
ATOM 6529 O O . GLY B 1 442 ? -59.761 8.891 -3.619 1.00 32.99 477 GLY B O 1
ATOM 6530 N N . ALA B 1 443 ? -58.312 9.305 -5.291 1.00 30.77 478 ALA B N 1
ATOM 6531 C CA . ALA B 1 443 ? -58.510 8.010 -5.918 1.00 31.80 478 ALA B CA 1
ATOM 6532 C C . ALA B 1 443 ? -57.903 6.910 -5.046 1.00 30.49 478 ALA B C 1
ATOM 6533 O O . ALA B 1 443 ? -56.884 7.110 -4.381 1.00 32.86 478 ALA B O 1
ATOM 6535 N N . THR B 1 444 ? -58.550 5.746 -5.045 1.00 30.45 479 THR B N 1
ATOM 6536 C CA . THR B 1 444 ? -58.184 4.665 -4.126 1.00 29.77 479 THR B CA 1
ATOM 6537 C C . THR B 1 444 ? -57.031 3.819 -4.653 1.00 31.13 479 THR B C 1
ATOM 6538 O O . THR B 1 444 ? -56.421 3.063 -3.884 1.00 30.13 479 THR B O 1
ATOM 6542 N N . HIS B 1 445 ? -56.732 3.907 -5.948 1.00 30.89 480 HIS B N 1
ATOM 6543 C CA . HIS B 1 445 ? -55.819 2.958 -6.570 1.00 27.15 480 HIS B CA 1
ATOM 6544 C C . HIS B 1 445 ? -54.931 3.668 -7.577 1.00 27.17 480 HIS B C 1
ATOM 6545 O O . HIS B 1 445 ? -55.349 4.616 -8.250 1.00 27.23 480 HIS B O 1
ATOM 6552 N N . ILE B 1 446 ? -53.706 3.177 -7.690 1.00 26.99 481 ILE B N 1
ATOM 6553 C CA . ILE B 1 446 ? -52.796 3.595 -8.744 1.00 27.16 481 ILE B CA 1
ATOM 6554 C C . ILE B 1 446 ? -52.307 2.338 -9.449 1.00 27.18 481 ILE B C 1
ATOM 6555 O O . ILE B 1 446 ? -52.127 1.284 -8.823 1.00 25.83 481 ILE B O 1
ATOM 6560 N N . LYS B 1 447 ? -52.141 2.429 -10.761 1.00 24.79 482 LYS B N 1
ATOM 6561 C CA . LYS B 1 447 ? -51.584 1.323 -11.526 1.00 25.42 482 LYS B CA 1
ATOM 6562 C C . LYS B 1 447 ? -50.368 1.891 -12.249 1.00 27.81 482 LYS B C 1
ATOM 6563 O O . LYS B 1 447 ? -50.517 2.621 -13.234 1.00 27.42 482 LYS B O 1
ATOM 6569 N N . THR B 1 448 ? -49.164 1.584 -11.757 1.00 24.40 483 THR B N 1
ATOM 6570 C CA . THR B 1 448 ? -48.007 2.288 -12.301 1.00 25.58 483 THR B CA 1
ATOM 6571 C C . THR B 1 448 ? -46.781 1.384 -12.463 1.00 28.70 483 THR B C 1
ATOM 6572 O O . THR B 1 448 ? -45.654 1.895 -12.514 1.00 27.86 483 THR B O 1
ATOM 6576 N N . GLY B 1 449 ? -46.971 0.067 -12.574 1.00 26.34 484 GLY B N 1
ATOM 6577 C CA . GLY B 1 449 ? -45.939 -0.841 -13.053 1.00 28.21 484 GLY B CA 1
ATOM 6578 C C . GLY B 1 449 ? -45.389 -1.737 -11.952 1.00 25.74 484 GLY B C 1
ATOM 6579 O O . GLY B 1 449 ? -45.800 -1.682 -10.791 1.00 25.61 484 GLY B O 1
ATOM 6580 N N . ALA B 1 450 ? -44.457 -2.596 -12.352 1.00 25.57 485 ALA B N 1
ATOM 6581 C CA . ALA B 1 450 ? -43.743 -3.423 -11.385 1.00 26.80 485 ALA B CA 1
ATOM 6582 C C . ALA B 1 450 ? -42.872 -2.550 -10.473 1.00 26.42 485 ALA B C 1
ATOM 6583 O O . ALA B 1 450 ? -42.702 -1.348 -10.699 1.00 26.46 485 ALA B O 1
ATOM 6585 N N . THR B 1 451 ? -42.283 -3.175 -9.445 1.00 25.40 486 THR B N 1
ATOM 6586 C CA . THR B 1 451 ? -41.269 -2.470 -8.666 1.00 26.28 486 THR B CA 1
ATOM 6587 C C . THR B 1 451 ? -39.905 -2.549 -9.335 1.00 25.48 486 THR B C 1
ATOM 6588 O O . THR B 1 451 ? -38.915 -2.873 -8.688 1.00 28.75 486 THR B O 1
ATOM 6592 N N . ALA B 1 452 ? -39.830 -2.244 -10.626 1.00 24.85 487 ALA B N 1
ATOM 6593 C CA . ALA B 1 452 ? -38.551 -2.192 -11.326 1.00 24.19 487 ALA B CA 1
ATOM 6594 C C . ALA B 1 452 ? -38.751 -1.278 -12.520 1.00 24.55 487 ALA B C 1
ATOM 6595 O O . ALA B 1 452 ? -39.889 -1.076 -12.967 1.00 24.03 487 ALA B O 1
ATOM 6597 N N . ARG B 1 453 ? -37.626 -0.739 -13.020 1.00 22.48 488 ARG B N 1
ATOM 6598 C CA . ARG B 1 453 ? -37.545 0.343 -14.007 1.00 23.69 488 ARG B CA 1
ATOM 6599 C C . ARG B 1 453 ? -37.828 1.711 -13.383 1.00 23.60 488 ARG B C 1
ATOM 6600 O O . ARG B 1 453 ? -38.825 1.886 -12.683 1.00 22.12 488 ARG B O 1
ATOM 6608 N N . GLY B 1 454 ? -36.964 2.690 -13.672 1.00 21.45 489 GLY B N 1
ATOM 6609 C CA . GLY B 1 454 ? -37.005 3.971 -12.966 1.00 23.18 489 GLY B CA 1
ATOM 6610 C C . GLY B 1 454 ? -38.297 4.731 -13.167 1.00 24.66 489 GLY B C 1
ATOM 6611 O O . GLY B 1 454 ? -38.786 5.384 -12.243 1.00 21.71 489 GLY B O 1
ATOM 6612 N N . GLU B 1 455 ? -38.909 4.601 -14.351 1.00 23.37 490 GLU B N 1
ATOM 6613 C CA . GLU B 1 455 ? -40.162 5.306 -14.612 1.00 22.30 490 GLU B CA 1
ATOM 6614 C C . GLU B 1 455 ? -41.349 4.679 -13.885 1.00 25.30 490 GLU B C 1
ATOM 6615 O O . GLU B 1 455 ? -42.441 5.273 -13.872 1.00 25.37 490 GLU B O 1
ATOM 6621 N N . ARG B 1 456 ? -41.179 3.487 -13.308 1.00 22.93 491 ARG B N 1
ATOM 6622 C CA . ARG B 1 456 ? -42.212 2.911 -12.453 1.00 22.91 491 ARG B CA 1
ATOM 6623 C C . ARG B 1 456 ? -41.895 3.136 -10.980 1.00 23.52 491 ARG B C 1
ATOM 6624 O O . ARG B 1 456 ? -42.745 3.655 -10.244 1.00 22.93 491 ARG B O 1
ATOM 6632 N N . VAL B 1 457 ? -40.679 2.780 -10.536 1.00 21.94 492 VAL B N 1
ATOM 6633 C CA . VAL B 1 457 ? -40.390 2.910 -9.109 1.00 22.72 492 VAL B CA 1
ATOM 6634 C C . VAL B 1 457 ? -40.449 4.363 -8.670 1.00 22.34 492 VAL B C 1
ATOM 6635 O O . VAL B 1 457 ? -40.750 4.630 -7.511 1.00 23.87 492 VAL B O 1
ATOM 6639 N N . SER B 1 458 ? -40.169 5.332 -9.566 1.00 21.94 493 SER B N 1
ATOM 6640 C CA A SER B 1 458 ? -40.220 6.740 -9.166 0.63 24.40 493 SER B CA 1
ATOM 6641 C CA B SER B 1 458 ? -40.210 6.723 -9.123 0.37 25.06 493 SER B CA 1
ATOM 6642 C C . SER B 1 458 ? -41.601 7.131 -8.652 1.00 23.50 493 SER B C 1
ATOM 6643 O O . SER B 1 458 ? -41.720 7.967 -7.749 1.00 23.39 493 SER B O 1
ATOM 6648 N N . LYS B 1 459 ? -42.661 6.567 -9.245 1.00 21.64 494 LYS B N 1
ATOM 6649 C CA . LYS B 1 459 ? -44.007 6.869 -8.764 1.00 22.89 494 LYS B CA 1
ATOM 6650 C C . LYS B 1 459 ? -44.227 6.316 -7.364 1.00 23.95 494 LYS B C 1
ATOM 6651 O O . LYS B 1 459 ? -44.909 6.944 -6.545 1.00 23.32 494 LYS B O 1
ATOM 6657 N N . TYR B 1 460 ? -43.712 5.113 -7.086 1.00 23.39 495 TYR B N 1
ATOM 6658 C CA . TYR B 1 460 ? -43.814 4.590 -5.723 1.00 23.05 495 TYR B CA 1
ATOM 6659 C C . TYR B 1 460 ? -43.016 5.447 -4.756 1.00 24.63 495 TYR B C 1
ATOM 6660 O O . TYR B 1 460 ? -43.452 5.710 -3.626 1.00 24.07 495 TYR B O 1
ATOM 6669 N N . ASN B 1 461 ? -41.811 5.829 -5.162 1.00 22.04 496 ASN B N 1
ATOM 6670 C CA . ASN B 1 461 ? -40.963 6.651 -4.304 1.00 23.97 496 ASN B CA 1
ATOM 6671 C C . ASN B 1 461 ? -41.612 7.996 -4.019 1.00 24.07 496 ASN B C 1
ATOM 6672 O O . ASN B 1 461 ? -41.485 8.539 -2.910 1.00 25.54 496 ASN B O 1
ATOM 6677 N N . ARG B 1 462 ? -42.280 8.573 -5.017 1.00 21.93 497 ARG B N 1
ATOM 6678 C CA . ARG B 1 462 ? -42.984 9.830 -4.771 1.00 23.61 497 ARG B CA 1
ATOM 6679 C C . ARG B 1 462 ? -44.109 9.633 -3.750 1.00 24.65 497 ARG B C 1
ATOM 6680 O O . ARG B 1 462 ? -44.321 10.480 -2.868 1.00 25.69 497 ARG B O 1
ATOM 6688 N N . LEU B 1 463 ? -44.821 8.509 -3.828 1.00 23.53 498 LEU B N 1
ATOM 6689 C CA . LEU B 1 463 ? -45.852 8.237 -2.818 1.00 24.76 498 LEU B CA 1
ATOM 6690 C C . LEU B 1 463 ? -45.247 8.015 -1.438 1.00 23.50 498 LEU B C 1
ATOM 6691 O O . LEU B 1 463 ? -45.859 8.393 -0.432 1.00 25.98 498 LEU B O 1
ATOM 6696 N N . LEU B 1 464 ? -44.058 7.417 -1.356 1.00 24.94 499 LEU B N 1
ATOM 6697 C CA . LEU B 1 464 ? -43.376 7.342 -0.067 1.00 26.56 499 LEU B CA 1
ATOM 6698 C C . LEU B 1 464 ? -43.092 8.739 0.487 1.00 26.59 499 LEU B C 1
ATOM 6699 O O . LEU B 1 464 ? -43.278 8.983 1.678 1.00 27.51 499 LEU B O 1
ATOM 6704 N N . GLN B 1 465 ? -42.630 9.662 -0.361 1.00 23.43 500 GLN B N 1
ATOM 6705 C CA . GLN B 1 465 ? -42.425 11.041 0.079 1.00 27.86 500 GLN B CA 1
ATOM 6706 C C . GLN B 1 465 ? -43.733 11.689 0.511 1.00 25.53 500 GLN B C 1
ATOM 6707 O O . GLN B 1 465 ? -43.785 12.365 1.534 1.00 25.42 500 GLN B O 1
ATOM 6713 N N . ILE B 1 466 ? -44.799 11.516 -0.272 1.00 27.60 501 ILE B N 1
ATOM 6714 C CA . ILE B 1 466 ? -46.073 12.135 0.088 1.00 26.81 501 ILE B CA 1
ATOM 6715 C C . ILE B 1 466 ? -46.543 11.618 1.437 1.00 28.05 501 ILE B C 1
ATOM 6716 O O . ILE B 1 466 ? -47.014 12.386 2.288 1.00 29.75 501 ILE B O 1
ATOM 6721 N N . GLU B 1 467 ? -46.382 10.317 1.676 1.00 28.37 502 GLU B N 1
ATOM 6722 C CA . GLU B 1 467 ? -46.801 9.751 2.955 1.00 30.58 502 GLU B CA 1
ATOM 6723 C C . GLU B 1 467 ? -46.096 10.439 4.114 1.00 30.41 502 GLU B C 1
ATOM 6724 O O . GLU B 1 467 ? -46.729 10.809 5.118 1.00 30.51 502 GLU B O 1
ATOM 6730 N N . GLU B 1 468 ? -44.776 10.627 3.992 1.00 28.98 503 GLU B N 1
ATOM 6731 C CA . GLU B 1 468 ? -44.038 11.329 5.037 1.00 32.04 503 GLU B CA 1
ATOM 6732 C C . GLU B 1 468 ? -44.546 12.746 5.209 1.00 30.81 503 GLU B C 1
ATOM 6733 O O . GLU B 1 468 ? -44.588 13.269 6.329 1.00 32.50 503 GLU B O 1
ATOM 6739 N N . TYR B 1 469 ? -44.874 13.411 4.106 1.00 26.44 504 TYR B N 1
ATOM 6740 C CA . TYR B 1 469 ? -45.374 14.774 4.213 1.00 28.04 504 TYR B CA 1
ATOM 6741 C C . TYR B 1 469 ? -46.699 14.790 4.968 1.00 32.27 504 TYR B C 1
ATOM 6742 O O . TYR B 1 469 ? -46.897 15.589 5.889 1.00 30.43 504 TYR B O 1
ATOM 6751 N N . LEU B 1 470 ? -47.605 13.881 4.608 1.00 29.80 505 LEU B N 1
ATOM 6752 C CA . LEU B 1 470 ? -48.879 13.766 5.309 1.00 31.27 505 LEU B CA 1
ATOM 6753 C C . LEU B 1 470 ? -48.673 13.525 6.800 1.00 33.98 505 LEU B C 1
ATOM 6754 O O . LEU B 1 470 ? -49.358 14.131 7.640 1.00 32.45 505 LEU B O 1
ATOM 6759 N N . GLU B 1 471 ? -47.720 12.656 7.151 1.00 32.12 506 GLU B N 1
ATOM 6760 C CA . GLU B 1 471 ? -47.417 12.411 8.561 1.00 31.66 506 GLU B CA 1
ATOM 6761 C C . GLU B 1 471 ? -46.863 13.655 9.239 1.00 33.54 506 GLU B C 1
ATOM 6762 O O . GLU B 1 471 ? -47.246 13.982 10.368 1.00 35.58 506 GLU B O 1
ATOM 6768 N N . GLN B 1 472 ? -45.972 14.370 8.560 1.00 33.99 507 GLN B N 1
ATOM 6769 C CA A GLN B 1 472 ? -45.318 15.527 9.168 0.55 35.11 507 GLN B CA 1
ATOM 6770 C CA B GLN B 1 472 ? -45.319 15.522 9.167 0.45 35.49 507 GLN B CA 1
ATOM 6771 C C . GLN B 1 472 ? -46.305 16.652 9.436 1.00 35.01 507 GLN B C 1
ATOM 6772 O O . GLN B 1 472 ? -46.100 17.451 10.359 1.00 34.30 507 GLN B O 1
ATOM 6783 N N . HIS B 1 473 ? -47.381 16.736 8.653 1.00 32.97 508 HIS B N 1
ATOM 6784 C CA . HIS B 1 473 ? -48.305 17.855 8.772 1.00 35.23 508 HIS B CA 1
ATOM 6785 C C . HIS B 1 473 ? -49.694 17.445 9.222 1.00 35.78 508 HIS B C 1
ATOM 6786 O O . HIS B 1 473 ? -50.632 18.250 9.126 1.00 36.75 508 HIS B O 1
ATOM 6793 N N . GLY B 1 474 ? -49.834 16.242 9.773 1.00 32.42 509 GLY B N 1
ATOM 6794 C CA . GLY B 1 474 ? -51.116 15.831 10.322 1.00 35.18 509 GLY B CA 1
ATOM 6795 C C . GLY B 1 474 ? -52.240 15.800 9.313 1.00 35.44 509 GLY B C 1
ATOM 6796 O O . GLY B 1 474 ? -53.392 16.077 9.665 1.00 35.10 509 GLY B O 1
ATOM 6797 N N . LEU B 1 475 ? -51.932 15.463 8.064 1.00 33.80 510 LEU B N 1
ATOM 6798 C CA . LEU B 1 475 ? -52.889 15.400 6.970 1.00 34.16 510 LEU B CA 1
ATOM 6799 C C . LEU B 1 475 ? -53.261 13.972 6.599 1.00 37.64 510 LEU B C 1
ATOM 6800 O O . LEU B 1 475 ? -53.963 13.761 5.601 1.00 34.79 510 LEU B O 1
ATOM 6805 N N . LEU B 1 476 ? -52.803 12.989 7.370 1.00 37.09 511 LEU B N 1
ATOM 6806 C CA . LEU B 1 476 ? -52.954 11.587 7.007 1.00 41.42 511 LEU B CA 1
ATOM 6807 C C . LEU B 1 476 ? -54.287 11.070 7.523 1.00 41.04 511 LEU B C 1
ATOM 6808 O O . LEU B 1 476 ? -54.633 11.280 8.689 1.00 40.96 511 LEU B O 1
ATOM 6813 N N . ALA B 1 477 ? -55.046 10.420 6.644 1.00 42.72 512 ALA B N 1
ATOM 6814 C CA . ALA B 1 477 ? -56.293 9.762 7.053 1.00 44.14 512 ALA B CA 1
ATOM 6815 C C . ALA B 1 477 ? -56.075 8.253 7.164 1.00 46.57 512 ALA B C 1
ATOM 6816 O O . ALA B 1 477 ? -55.133 7.682 6.582 1.00 49.59 512 ALA B O 1
#

Sequence (870 aa):
GAVNRVDKLVGREILDSRGNPTVEVDVYANGQKRPVATASAPSGASTGSNEAHELRDGDKSRYLGKGVLKAVKNVNDVLGKAVEGKSLENLTELDQALIDADGDELKSNNLGGNAITACSFALATAGAAVRNNEELFLYLARAFHGADKFENLKFRRLPTPMVNILNGGKHAGGRLQIQEFMILPKENQPFRREKVRCVAEVYQHLGKILAERAGPSAKNVGDEGGFAPNNLETADEALNYIEEAIGKKAGYKVGEDVFLALDAASSEFYNSDTKKYEITQQKEFLTSEEEMVEYYVQLVNRHPAIISIEDGLEEKDYEGWKLLTERLGSKIMLVGDDLYTTNTRLIKQGIEEEKWANALLLKVNQIGTITEAMNAARRMIFNVGQKVIVSHRSSGETATTLISDLVVGIGATHIKTGATARGERVSSKYNRLLQIEEYLEQQHGLLAVNRVDKLVGREILDSRGNPTVEVDVYANGQKRPVATASAPSGASTGSNEAHHELRDGDKSSRYLGKGVLKAVKNVNDVLGKAVEGKSLENLTELDQALIDADGDELKSNLGGNAIITACSFALATAGAAVRNNEELFLYLARAFHGADKFENLKFRLPTPMVNILLNGGKHAGGRLQIIQEFMILPKENQPFRREKVRCVAEVYQHLGKILAERAGPSSAKNVGDEEGGFAPNNLEETADEALNYIEEAIGKAGYKVGEDVFLALDAASSEFYNSDTKKYEITQQQKEFLTSEEEMVEYYVQLVNRHPAIISIEDGLEEKDYEGWKLLTERLGSKIMLVGDDLYTTNTRLIKQGIEEKWANALLLKVNQIGTITEAMNAARRMIFNVGQKVIVSHRSSGETATTLISDLVVGIGATHIKTGATARGERVSSKYNRLLQIEEYLEQQHGLLA

Radius of gyration: 26.44 Å; Cα contacts (8 Å, |Δi|>4): 2198; chains: 2; bounding box: 79×62×55 Å

B-factor: mean 37.56, std 10.29, range [19.64, 97.94]

Foldseek 3Di:
DLAQAWAFKAWDWDAFLVRFTWIKIFTDGSPDPGGLWIFFFFDFPDFDDLFAAADWQQPCVPRNRGTCVQLRVCRHPFLGVQRGGPHLLALVVSLVSLCVSQPDQSSVRNGLRSLANSQLGSLVSSCRSVVHDSLLSLLCNLPPPVCSVQAFWAAAWEWAWAEADQPFADAQAQFGTKTKTFDQPDFLVVRLVLQQQLNVLLLVVQCVVPNDCQCDAALQRYGHYHDFYVVVVVVSSCVSSVVSPHHQLPGMAMETENQQLSQADPVVCWGSRTHPPDTHHLVVLLVVVVVVCVVRVSYAYYECSDHLPPQVSLQVSCVVCVVRHFYEYCSVCLLRQVSLVVCVVSVSGQEYAQECS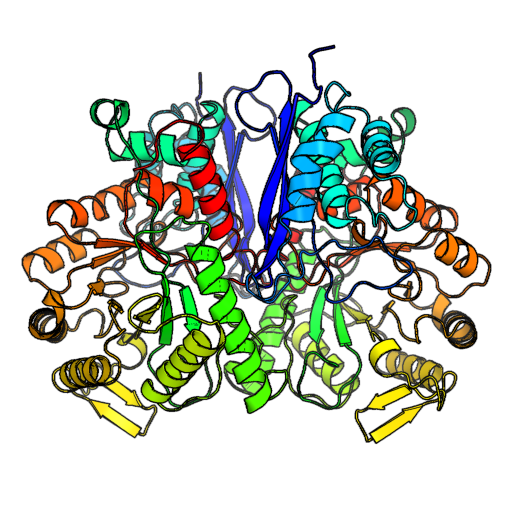RNRHPSSSSVSVVSNVVVVGAYEDEHHSGAHQRLSSLSNCGSSRGHYYYQGHCDDNRRVSNSVVNVVVSVVSVVVVRHD/DQAWAFKAWDWDAFLVGFTFIKIFTCDDPDPGGLWMFFFFDDDQDDPFFAHADWQQPCVPRNRRTRVQLRVCRHPFLGVQRGGPHLLALVVSLVSLCVSQVDQNSHRNGLRSQANSQLGSLRSSQRVVVHDSLLSLLCNLPPDVCSPQAFWFAAWEWAWAEADQPFADAQAHFGTKTKTFDRPDFLVVSLVLQQQLNVQLLVVQCVVPNDVQCDAALQRYGYYHDFYPVVVVVSSCVSSVVSPHHQLPGMAMETERQQQSQADPVVCWGSRGPVPDTHHLVVLLVVVVVVCVVRVSYAEYECSDHLPVQVSLQVSCVVCVVRHFYEYCSVCLLGQVSLVVCVVSVSTQEYAQECSRRRHPSSSSVSVVSNVVVPGAYEYEHDSTAHLRLSSLSNCRSNRGRYYYQGHCDDNRRVSNSVVNVVVSVVCVVVVRHD

Secondary structure (DSSP, 8-state):
--SSBEEEEEEEEEE-TTS-EEEEEEEEETT-SS-SEEEE--B-S---SSS--------TTSGGGT--HHHHHHIIIIIHHHHTT-BTT-HHHHHHHHHHHH--TT-TTT-HHHHHHHHHHHHHHHHHHTTS-HHHHHHHHHH-HHHHTT--B-PPEE-EEEEE-GGGSSSSB---EEEEEE-SSS-HHHHHHHHHHHHHHHHHHHHHHH-GGGG-B-TTS-B----S-HHHHHHHHHHHHHHTT--BTTTEEEEEE--GGGGEETTTTEEEEETTTEEE-HHHHHHHHHHHHHH-TTEEEEES-S-TT-HHHHHHHHHHHTTTSEEEESTTTTT-HHHHHHHHHHT--SEEEE-HHHHSSHHHHHHHHHHHHTTT-EEEEE--SB--S--HHHHHHHHTT-SEEE---S-SHHHHHHHHHHHHHHHHHHHHT-B-/--BEEEEEEEEEE-TTS-EEEEEEEEETT-SS-SEEEEPPP-BS--TTSPBPP----TTSGGGT--HHHHHHIIIIIHHHHTT-BTT-HHHHHHHHHHHH--TTSTTT-HHHHHHHHHHHHHHHHHHTTS-HHHHHHHHHH-HHHHTT--B---EEEEEEEE-GGGSSSSB---EEEEEE-SSS-HHHHHHHHHHHHHHHHHHHHHHH-GGGG-B-TTS-B----S-HHHHHHHHHHHHHHTT--BTTTEEEEEE--GGGGEETTTTEEEEETTTEEE-HHHHHHHHHHHHHH-TTEEEEES-S-TT-HHHHHHHHHHHTTTSEEEESTTTTT-HHHHHHHHHHT--SEEEE-HHHHSSHHHHHHHHHHHHHTT-EEEEE--SS--S--HHHHHHHHHT-SEEE---S-SHHHHHHHHHHHHHHHHHHHTT-B-

Solvent-accessible surface area: 29996 Å² total; per-residue (Å²): 90,84,111,17,77,4,66,89,7,36,8,13,29,5,2,1,0,47,1,20,0,3,0,14,0,9,0,37,0,49,67,98,93,78,48,36,11,52,2,4,0,11,5,9,60,89,57,50,89,37,16,11,76,27,26,55,19,53,63,183,82,42,12,64,12,61,1,0,82,113,0,16,134,25,0,54,68,53,0,1,121,29,0,72,45,85,24,0,75,59,4,69,100,0,0,83,14,0,39,92,38,7,64,50,98,76,10,49,95,17,0,2,9,0,0,0,0,0,0,8,0,0,0,36,0,0,3,41,25,79,105,21,12,22,0,20,5,0,0,53,34,18,45,33,70,137,134,36,133,124,38,99,7,139,26,1,4,0,2,0,2,0,0,1,0,13,107,33,8,40,6,100,8,23,1,20,13,0,0,0,3,2,80,112,143,44,69,3,88,49,8,0,33,3,0,0,6,0,8,30,28,0,2,105,15,0,20,93,110,56,24,59,45,13,101,17,9,9,45,11,0,0,7,11,9,90,6,48,46,1,35,72,0,0,84,49,0,43,78,0,0,43,120,21,65,41,138,61,38,113,27,0,43,0,0,0,6,0,8,0,30,116,13,41,70,70,131,79,130,73,0,41,9,12,70,150,118,77,101,21,41,17,108,86,0,0,67,44,0,20,71,0,3,84,121,9,103,4,2,53,0,0,2,3,0,1,28,61,132,21,48,120,3,0,59,51,0,23,135,108,3,19,113,123,10,16,0,1,0,9,42,1,0,15,1,30,53,141,15,0,116,60,0,33,100,61,141,0,3,32,0,0,1,2,26,5,17,9,25,0,0,0,21,31,0,6,65,0,0,80,46,0,59,117,73,69,35,71,0,0,0,5,10,17,19,0,8,6,67,23,33,2,13,0,2,1,0,1,0,4,21,4,59,4,0,7,0,0,0,0,5,3,8,1,0,4,11,0,0,12,38,0,13,40,0,3,52,49,0,78,149,102,51,45,65,87,151,15,123,3,64,94,7,39,7,15,28,5,2,1,0,78,1,19,0,2,0,12,0,9,0,37,0,57,70,103,98,80,49,37,11,55,3,3,0,10,7,24,30,56,102,34,89,29,23,9,35,24,42,48,19,56,64,189,84,41,13,44,12,65,0,0,84,114,0,16,127,24,0,54,62,58,0,1,121,30,0,75,44,86,32,0,77,63,4,70,106,0,0,81,13,0,39,92,32,5,68,53,149,39,11,52,83,9,0,2,7,0,0,0,0,0,0,7,0,0,0,36,0,0,3,41,26,84,106,22,12,23,0,19,4,0,0,58,33,16,46,31,70,137,129,42,75,128,30,113,8,112,15,1,5,0,2,0,2,0,0,2,0,13,128,35,8,36,8,88,7,26,1,17,15,0,0,0,2,2,76,80,115,44,64,1,90,56,4,0,38,3,0,0,7,0,8,39,41,0,4,49,16,1,24,150,114,55,25,57,52,13,113,16,9,15,45,11,0,0,7,8,11,78,2,56,53,1,33,68,0,0,82,50,0,41,74,0,0,45,121,20,63,44,45,58,38,115,26,0,46,0,0,0,5,0,9,0,30,118,12,42,69,71,131,81,126,68,0,44,11,12,66,144,123,83,103,32,43,15,109,84,0,0,66,47,0,21,68,0,20,90,116,7,106,3,2,54,0,0,2,3,0,1,28,62,117,19,46,124,3,0,51,51,0,22,135,112,11,17,123,72,11,19,0,0,0,10,44,1,0,12,1,23,50,138,6,0,117,58,0,31,106,62,146,0,3,30,0,0,0,1,23,5,13,7,26,0,0,0,20,31,0,4,67,0,0,78,50,0,57,125,75,66,34,83,0,0,0,5,12,33,34,0,7,6,71,23,34,2,11,0,2,1,0,3,0,4,44,1,59,21,0,8,0,0,0,0,4,5,6,1,0,4,9,0,0,14,38,0,8,40,0,2,48,44,0,73,139,98,52,36,76,69

Nearest PDB structures (foldseek):
  7ugh-assembly2_B  TM=1.002E+00  e=2.773E-96  Naegleria fowleri
  1iyx-assembly1_B  TM=9.705E-01  e=2.585E-52  Enterococcus hirae
  3otr-assembly3_F  TM=9.559E-01  e=6.661E-52  Toxoplasma gondii ME49
  2ptx-assembly1_A  TM=9.500E-01  e=2.308E-51  Trypanosoma brucei
  8uel-assembly1_B  TM=9.498E-01  e=1.635E-49  Penaeus vannamei

Organism: Naegleria fowleri (NCBI:txid5763)